Protein AF-A0A3E2H0E4-F1 (afdb_monomer_lite)

Foldseek 3Di:
DDDDDDDPDDDDDPDPPDPVVVVVVVVVVPPPPDPPPPPPDPPPPDFDPPDPPLDPVLVCLCPPPQVVVLLVVVVVVQVPDLDGPPDDDPPPQQQDLFLCPVLVVCCVPPNPVVSVVSLLVSLVVQLVQFDPQLLAGARDCWDAWPVDTRNHSLFKRKDFLLCLSVLLSLLVSCVVVVPVSSVSSSVSHLVSCLVPQADPQLAGFGMFIAGSVRSHTPDTWHQFEDTSPWHQLQSLLSLLQSLLSNCVSPVDCVSLVSNVSSLVSNLVQADPLLFAFRISPDDDDPPGFTALPSLQSSLLSLVSSLVVVCVVVVDDDDQPPPDPSNVSNVSSSSSSVSQSVPFFQGFPWDQDWDWDPDFDFDDDPPDDDPDDDDGDTDIDTDSPDTDGPDDDDDDPSRNARTWRNWGASPRIDPDGTDRPHHPGDDPPPSDPSVVVVVVVVVVVVVVVVVPDDPDPDPPDDPVCVVVCVVCVVVVVCVVVPPDDDDDDDDDDDDDDDDDDDDDDDPDPDDPPLLFFAAAAEAPLAANLHAALVLLLVVLVLCVVLCVVVLPHAEDEYEHNQWDQAADSNREIWGDCVRYVVTLLVSQVSSVVSVGAYHYEAELAQADPVGGGHCPVNLLRHLLVCVVSVHAEYEYEYPRPPPPVVDDLLVSLQVNQVSNVVNPDHHAYEAHHALAPNCLVRVLVRGSEYAQHAAEDPDAPDWDFGPDQESPDRGPGRHTDHLVSLLRNCLVRLQSFFRSYYHASHEQCQQVDDDDLQSSLLSLLQCLQSLHRHYHHHSSVRHDPSSSCSSSLSVSNCSSRFSRRHHWHWQPVQDDPLAWTWTKDAGPVFIKIKIWGNAQAKDWHKDFPCRRPPPDHFFWWKAWRPVRDTDGRDGMDTDIAGGGHMTMITTD

Sequence (891 aa):
MTTKKDRPSRLKRPVNPSPALINVLNDAAEDRVPYKKIKLGRQSLGLVETPKWVTTSLINSLYSESVTAKLWKVASQGIGKSEPPNLYPEYTEPGRFMIAPWAKKAWDLERDPRAYSSLLVAGNSLACRFNERVGSLRSWDVCITKRYSFTDPSKDFLVIIDNMMNLDMLFWVAKETANHRLYEIAVAHAKTTQRHHIRSDNSTFHVVNYDTVTGQPKDTFTNQGYNDSSCWSRGQAWGILGFVQTFHWTGDESFLETACSLADFFITHLPDDKVPSWDFSVPVTETTPRDTSAAMIAACGMLSIHNVMRLKSSQKINLDDGSEENYYLTTSLQMVQATLTKYLNRPALRLHISESETLLPTWHDHSSVSHPEAQQPGTVTSLADIQMNGTHSEHISGDTILSGATINNYEYAPRRWADHGFTRVLRLQAIPEFQGETERYFTGIVNGIKADSGTPNITTHTFSYVSKFAQLVDVANYCARMQNQWSIIWLYAFAALWTTTPSYGLGHGSSSGNTPQMGWDTWNAYKAVYNVSIIESTVKLFEDLGLKAAGYEYIILDDGWSAMTRTADGYLQANSTTFPDGMKALVDYVHSHGLKLGLYGDSGTMTCEFRPGSWGYEQRDTLTLASWEVDYWKYDNCGGFAAMVDSPEVRFGVMNDALLLSGREIVYAVCEWGYQFPWHWGGNIGHSYRMSGDITGTFNNETGCACKTAYCLNTGYTGCSVTTIIRKMREISQYQSPGHFADMDMLEIGNTNMTLYQQQTHFAFWSALKSPLIIGADINSLSKESISILTNREIIGINQDPLGTAVNYIGSASIEDSVQVWAGRLQDGNVVLLFNEKSYAQNAALSFNNLGLGIPTPRNVRELWSGKNWSKVSKVNIVLEPYQTLVFKLQ

Radius of gyration: 36.17 Å; chains: 1; bounding box: 123×62×92 Å

pLDDT: mean 72.3, std 26.89, range [21.14, 98.81]

Secondary structure (DSSP, 8-state):
----------PPPPPPPPHHHHHHHHHHHH-----------------PPPPTTS-HHHHHHHT-HHHHHHHHHHHHTTTT-SS--S--TTTTSTT-TTHHHHHHHHHHHH--HHHHHHHHHHHHHHHTTEETTTTEE--BS-EE-SS-EE--TTT-EEEEGGGHHHHHHHHHHHHHHT-HHHHHHHHHHHHHHHHHTB-TTSPBPSEEEEPTTT-SEEEEE-SSSS-TTS-BHHHHHHHHHHHHHHHHHH--HHHHHHHHHHHHHHHHT--TTS--BSBTTSPP-TTPPBBHHHHHHHHHHHHHHHHHHHHHH-PPP-TTS--HHHHHHHHHHHHHHHHHHHHB----B--EEEEEEEEEEE--TT--TT-----EEEEEEEEEE--B---SSS---SS-SBS-BEE--TTTSS---EE--B-SS--S-S-GGGHHHHHHHHHHHHHHTTSS---SS--STTHHHHHHHHHHHHHHTTTT--S----------------------S-----TTSS--EEEESHHHHTT---HHHHHHHHHHHHHTSHHHHT--EEEE-TTSB-SS--TTS---B-TTT-TTHHHHHHHHHHHTT-EEEEEEESSSB-TTSSB--TTTHHHHHHHHHHHT--EEEEE---TTTTTTS-HHHHHHHHHHHHHHTSS--EEEE-STTTT-GGGTGGGT-SEEE-SSPB-S-SS--S--S-SSSSS-----S-B-HHHHHHHHHHHGGG-BTTBEEE---B-TTTS---HHHHHHHHHHHHHTT--EEE-S-TTS--HHHHHHHT-HHHHHHHT-TT-PPPEE-GGG-BTTTEEEEEEEETTEEEEEEEE-SSS-EEEEEESTTSSS---S-EEEEETTT--EEEEESEEEEEEPTT-EEEEEE-

Organism: Scytalidium lignicola (NCBI:txid5539)

Structure (mmCIF, N/CA/C/O backbone):
data_AF-A0A3E2H0E4-F1
#
_entry.id   AF-A0A3E2H0E4-F1
#
loop_
_atom_site.group_PDB
_atom_site.id
_atom_site.type_symbol
_atom_site.label_atom_id
_atom_site.label_alt_id
_atom_site.label_comp_id
_atom_site.label_asym_id
_atom_site.label_entity_id
_atom_site.label_seq_id
_atom_site.pdbx_PDB_ins_code
_atom_site.Cartn_x
_atom_site.Cartn_y
_atom_site.Cartn_z
_atom_site.occupancy
_atom_site.B_iso_or_equiv
_atom_site.auth_seq_id
_atom_site.auth_comp_id
_atom_site.auth_asym_id
_atom_site.auth_atom_id
_atom_site.pdbx_PDB_model_num
ATOM 1 N N . MET A 1 1 ? -62.457 11.340 -14.863 1.00 35.31 1 MET A N 1
ATOM 2 C CA . MET A 1 1 ? -61.876 10.931 -16.158 1.00 35.31 1 MET A CA 1
ATOM 3 C C . MET A 1 1 ? -60.358 11.060 -16.013 1.00 35.31 1 MET A C 1
ATOM 5 O O . MET A 1 1 ? -59.904 12.175 -15.822 1.00 35.31 1 MET A O 1
ATOM 9 N N . THR A 1 2 ? -59.601 10.009 -15.670 1.00 25.59 2 THR A N 1
ATOM 10 C CA . THR A 1 2 ? -59.143 8.879 -16.526 1.00 25.59 2 THR A CA 1
ATOM 11 C C . THR A 1 2 ? -58.197 9.345 -17.648 1.00 25.59 2 THR A C 1
ATOM 13 O O . THR A 1 2 ? -58.609 10.184 -18.433 1.00 25.59 2 THR A O 1
ATOM 16 N N . THR A 1 3 ? -56.962 8.846 -17.812 1.00 25.44 3 THR A N 1
ATOM 17 C CA . THR A 1 3 ? -56.237 7.767 -17.096 1.00 25.44 3 THR A CA 1
ATOM 18 C C . THR A 1 3 ? -54.729 7.802 -17.412 1.00 25.44 3 THR A C 1
ATOM 20 O O . THR A 1 3 ? -54.358 8.221 -18.496 1.00 25.44 3 THR A O 1
ATOM 23 N N . LYS A 1 4 ? -53.915 7.250 -16.494 1.00 25.12 4 LYS A N 1
ATOM 24 C CA . LYS A 1 4 ? -52.625 6.541 -16.696 1.00 25.12 4 LYS A CA 1
ATOM 25 C C . LYS A 1 4 ? -51.520 7.148 -17.590 1.00 25.12 4 LYS A C 1
ATOM 27 O O . LYS A 1 4 ? -51.630 7.226 -18.805 1.00 25.12 4 LYS A O 1
ATOM 32 N N . LYS A 1 5 ? -50.342 7.323 -16.972 1.00 27.88 5 LYS A N 1
ATOM 33 C CA . LYS A 1 5 ? -49.046 7.095 -17.637 1.00 27.88 5 LYS A CA 1
ATOM 34 C C . LYS A 1 5 ? -48.960 5.617 -18.043 1.00 27.88 5 LYS A C 1
ATOM 36 O O . LYS A 1 5 ? -49.023 4.769 -17.153 1.00 27.88 5 LYS A O 1
ATOM 41 N N . ASP A 1 6 ? -48.758 5.321 -19.324 1.00 24.64 6 ASP A N 1
ATOM 42 C CA . ASP A 1 6 ? -48.444 3.967 -19.799 1.00 24.64 6 ASP A CA 1
ATOM 43 C C . ASP A 1 6 ? -46.999 3.852 -20.312 1.00 24.64 6 ASP A C 1
ATOM 45 O O . ASP A 1 6 ? -46.382 4.817 -20.761 1.00 24.64 6 ASP A O 1
ATOM 49 N N . ARG A 1 7 ? -46.440 2.647 -20.162 1.00 23.52 7 ARG A N 1
ATOM 50 C CA . ARG A 1 7 ? -45.034 2.310 -20.438 1.00 23.52 7 ARG A CA 1
ATOM 51 C C . ARG A 1 7 ? -44.801 2.021 -21.927 1.00 23.52 7 ARG A C 1
ATOM 53 O O . ARG A 1 7 ? -45.581 1.259 -22.500 1.00 23.52 7 ARG A O 1
ATOM 60 N N . PRO A 1 8 ? -43.647 2.398 -22.501 1.00 25.38 8 PRO A N 1
ATOM 61 C CA . PRO A 1 8 ? -43.114 1.720 -23.677 1.00 25.38 8 PRO A CA 1
ATOM 62 C C . PRO A 1 8 ? -42.548 0.339 -23.297 1.00 25.38 8 PRO A C 1
ATOM 64 O O . PRO A 1 8 ? -41.563 0.223 -22.575 1.00 25.38 8 PRO A O 1
ATOM 67 N N . SER A 1 9 ? -43.241 -0.701 -23.761 1.00 23.77 9 SER A N 1
ATOM 68 C CA . SER A 1 9 ? -42.764 -2.050 -24.122 1.00 23.77 9 SER A CA 1
ATOM 69 C C . SER A 1 9 ? -41.452 -2.609 -23.533 1.00 23.77 9 SER A C 1
ATOM 71 O O . SER A 1 9 ? -40.354 -2.141 -23.829 1.00 23.77 9 SER A O 1
ATOM 73 N N . ARG A 1 10 ? -41.577 -3.787 -22.899 1.00 24.11 10 ARG A N 1
ATOM 74 C CA . ARG A 1 10 ? -40.497 -4.779 -22.738 1.00 24.11 10 ARG A CA 1
ATOM 75 C C . ARG A 1 10 ? -39.719 -4.968 -24.052 1.00 24.11 10 ARG A C 1
ATOM 77 O O . ARG A 1 10 ? -40.312 -5.406 -25.040 1.00 24.11 10 ARG A O 1
ATOM 84 N N . LEU A 1 11 ? -38.401 -4.766 -24.032 1.00 23.50 11 LEU A N 1
ATOM 85 C CA . LEU A 1 11 ? -37.525 -5.395 -25.022 1.00 23.50 11 LEU A CA 1
ATOM 86 C C . LEU A 1 11 ? -37.637 -6.920 -24.883 1.00 23.50 11 LEU A C 1
ATOM 88 O O . LEU A 1 11 ? -37.776 -7.459 -23.780 1.00 23.50 11 LEU A O 1
ATOM 92 N N . LYS A 1 12 ? -37.679 -7.608 -26.026 1.00 23.38 12 LYS A N 1
ATOM 93 C CA . LYS A 1 12 ? -37.876 -9.061 -26.091 1.00 23.38 12 LYS A CA 1
ATOM 94 C C . LYS A 1 12 ? -36.687 -9.770 -25.436 1.00 23.38 12 LYS A C 1
ATOM 96 O O . LYS A 1 12 ? -35.563 -9.286 -25.523 1.00 23.38 12 LYS A O 1
ATOM 101 N N . ARG A 1 13 ? -36.937 -10.940 -24.831 1.00 23.64 13 ARG A N 1
ATOM 102 C CA . ARG A 1 13 ? -35.861 -11.869 -24.442 1.00 23.64 13 ARG A CA 1
ATOM 103 C C . ARG A 1 13 ? -34.935 -12.069 -25.653 1.00 23.64 13 ARG A C 1
ATOM 105 O O . ARG A 1 13 ? -35.483 -12.269 -26.744 1.00 23.64 13 ARG A O 1
ATOM 112 N N . PRO A 1 14 ? -33.598 -12.051 -25.497 1.00 25.20 14 PRO A N 1
ATOM 113 C CA . PRO A 1 14 ? -32.735 -12.560 -26.550 1.00 25.20 14 PRO A CA 1
ATOM 114 C C . PRO A 1 14 ? -33.164 -13.997 -26.856 1.00 25.20 14 PRO A C 1
ATOM 116 O O . PRO A 1 14 ? -33.472 -14.781 -25.954 1.00 25.20 14 PRO A O 1
ATOM 119 N N . VAL A 1 15 ? -33.285 -14.295 -28.146 1.00 26.27 15 VAL A N 1
ATOM 120 C CA . VAL A 1 15 ? -33.634 -15.629 -28.636 1.00 26.27 15 VAL A CA 1
ATOM 121 C C . VAL A 1 15 ? -32.538 -16.582 -28.168 1.00 26.27 15 VAL A C 1
ATOM 123 O O . VAL A 1 15 ? -31.363 -16.273 -28.360 1.00 26.27 15 VAL A O 1
ATOM 126 N N . ASN A 1 16 ? -32.908 -17.712 -27.553 1.00 26.03 16 ASN A N 1
ATOM 127 C CA . ASN A 1 16 ? -31.935 -18.751 -27.210 1.00 26.03 16 ASN A CA 1
ATOM 128 C C . ASN A 1 16 ? -31.118 -19.077 -28.473 1.00 26.03 16 ASN A C 1
ATOM 130 O O . ASN A 1 16 ? -31.739 -19.398 -29.494 1.00 26.03 16 ASN A O 1
ATOM 134 N N . PRO A 1 17 ? -29.774 -19.006 -28.440 1.00 26.64 17 PRO A N 1
ATOM 135 C CA . PRO A 1 17 ? -28.976 -19.463 -29.567 1.00 26.64 17 PRO A CA 1
ATOM 136 C C . PRO A 1 17 ? -29.322 -20.928 -29.855 1.00 26.64 17 PRO A C 1
ATOM 138 O O . PRO A 1 17 ? -29.663 -21.690 -28.946 1.00 26.64 17 PRO A O 1
ATOM 141 N N . SER A 1 18 ? -29.314 -21.300 -31.136 1.00 27.58 18 SER A N 1
ATOM 142 C CA . SER A 1 18 ? -29.767 -22.625 -31.560 1.00 27.58 18 SER A CA 1
ATOM 143 C C . SER A 1 18 ? -28.934 -23.738 -30.900 1.00 27.58 18 SER A C 1
ATOM 145 O O . SER A 1 18 ? -27.786 -23.492 -30.519 1.00 27.58 18 SER A O 1
ATOM 147 N N . PRO A 1 19 ? -29.451 -24.980 -30.803 1.00 29.38 19 PRO A N 1
ATOM 148 C CA . PRO A 1 19 ? -28.711 -26.100 -30.211 1.00 29.38 19 PRO A CA 1
ATOM 149 C C . PRO A 1 19 ? -27.315 -26.343 -30.814 1.00 29.38 19 PRO A C 1
ATOM 151 O O . PRO A 1 19 ? -26.451 -26.896 -30.143 1.00 29.38 19 PRO A O 1
ATOM 154 N N . ALA A 1 20 ? -27.058 -25.867 -32.039 1.00 29.81 20 ALA A N 1
ATOM 155 C CA . ALA A 1 20 ? -25.737 -25.910 -32.662 1.00 29.81 20 ALA A CA 1
ATOM 156 C C . ALA A 1 20 ? -24.672 -25.066 -31.927 1.00 29.81 20 ALA A C 1
ATOM 158 O O . ALA A 1 20 ? -23.505 -25.435 -31.949 1.00 29.81 20 ALA A O 1
ATOM 159 N N . LEU A 1 21 ? -25.043 -23.971 -31.247 1.00 28.61 21 LEU A N 1
ATOM 160 C CA . LEU A 1 21 ? -24.084 -23.143 -30.499 1.00 28.61 21 LEU A CA 1
ATOM 161 C C . LEU A 1 21 ? -23.763 -23.712 -29.106 1.00 28.61 21 LEU A C 1
ATOM 163 O O . LEU A 1 21 ? -22.693 -23.453 -28.567 1.00 28.61 21 LEU A O 1
ATOM 167 N N . ILE A 1 22 ? -24.683 -24.491 -28.527 1.00 29.22 22 ILE A N 1
ATOM 168 C CA . ILE A 1 22 ? -24.481 -25.152 -27.228 1.00 29.22 22 ILE A CA 1
ATOM 169 C C . ILE A 1 22 ? -23.559 -26.368 -27.382 1.00 29.22 22 ILE A C 1
ATOM 171 O O . ILE A 1 22 ? -22.735 -26.610 -26.506 1.00 29.22 22 ILE A O 1
ATOM 175 N N . ASN A 1 23 ? -23.615 -27.077 -28.514 1.00 28.53 23 ASN A N 1
ATOM 176 C CA . ASN A 1 23 ? -22.671 -28.165 -28.781 1.00 28.53 23 ASN A CA 1
ATOM 177 C C . ASN A 1 23 ? -21.245 -27.647 -29.034 1.00 28.53 23 ASN A C 1
ATOM 179 O O . ASN A 1 23 ? -20.319 -28.192 -28.455 1.00 28.53 23 ASN A O 1
ATOM 183 N N . VAL A 1 24 ? -21.058 -26.531 -29.755 1.00 29.75 24 VAL A N 1
ATOM 184 C CA . VAL A 1 24 ? -19.717 -25.923 -29.935 1.00 29.75 24 VAL A CA 1
ATOM 185 C C . VAL A 1 24 ? -19.079 -25.498 -28.601 1.00 29.75 24 VAL A C 1
ATOM 187 O O . VAL A 1 24 ? -17.863 -25.574 -28.455 1.00 29.75 24 VAL A O 1
ATOM 190 N N . LEU A 1 25 ? -19.878 -25.085 -27.610 1.00 27.27 25 LEU A N 1
ATOM 191 C CA . LEU A 1 25 ? -19.380 -24.717 -26.277 1.00 27.27 25 LEU A CA 1
ATOM 192 C C . LEU A 1 25 ? -19.149 -25.915 -25.341 1.00 27.27 25 LEU A C 1
ATOM 194 O O . LEU A 1 25 ? -18.383 -25.781 -24.391 1.00 27.27 25 LEU A O 1
ATOM 198 N N . ASN A 1 26 ? -19.767 -27.071 -25.605 1.00 27.33 26 ASN A N 1
ATOM 199 C CA . ASN A 1 26 ? -19.494 -28.310 -24.872 1.00 27.33 26 ASN A CA 1
ATOM 200 C C . ASN A 1 26 ? -18.317 -29.086 -25.487 1.00 27.33 26 ASN A C 1
ATOM 202 O O . ASN A 1 26 ? -17.465 -29.567 -24.745 1.00 27.33 26 ASN A O 1
ATOM 206 N N . ASP A 1 27 ? -18.192 -29.117 -26.817 1.00 27.80 27 ASP A N 1
ATOM 207 C CA . ASP A 1 27 ? -17.026 -29.695 -27.498 1.00 27.80 27 ASP A CA 1
ATOM 208 C C . ASP A 1 27 ? -15.748 -28.909 -27.132 1.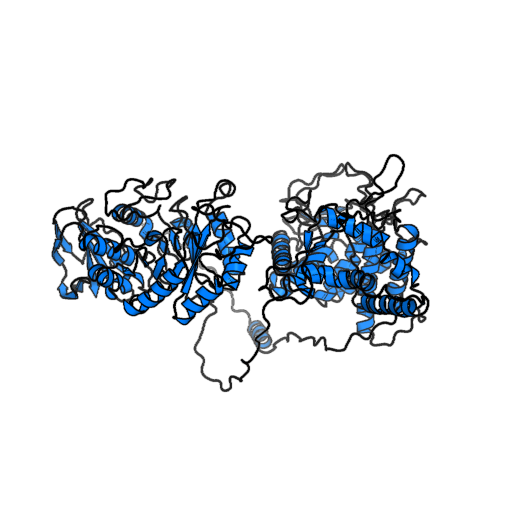00 27.80 27 ASP A C 1
ATOM 210 O O . ASP A 1 27 ? -14.718 -29.502 -26.820 1.00 27.80 27 ASP A O 1
ATOM 214 N N . ALA A 1 28 ? -15.833 -27.575 -27.014 1.00 27.09 28 ALA A N 1
ATOM 215 C CA . ALA A 1 28 ? -14.746 -26.727 -26.503 1.00 27.09 28 ALA A CA 1
ATOM 216 C C . ALA A 1 28 ? -14.472 -26.861 -24.984 1.00 27.09 28 ALA A C 1
ATOM 218 O O . ALA A 1 28 ? -13.508 -26.275 -24.488 1.00 27.09 28 ALA A O 1
ATOM 219 N N . ALA A 1 29 ? -15.302 -27.598 -24.236 1.00 26.58 29 ALA A N 1
ATOM 220 C CA . ALA A 1 29 ? -15.094 -27.882 -22.814 1.00 26.58 29 ALA A CA 1
ATOM 221 C C . ALA A 1 29 ? -14.440 -29.256 -22.567 1.00 26.58 29 ALA A C 1
ATOM 223 O O . ALA A 1 29 ? -13.791 -29.438 -21.533 1.00 26.58 29 ALA A O 1
ATOM 224 N N . GLU A 1 30 ? -14.566 -30.205 -23.504 1.00 24.70 30 GLU A N 1
ATOM 225 C CA . GLU A 1 30 ? -13.880 -31.505 -23.443 1.00 24.70 30 GLU A CA 1
ATOM 226 C C . GLU A 1 30 ? -12.575 -31.531 -24.252 1.00 24.70 30 GLU A C 1
ATOM 228 O O . GLU A 1 30 ? -11.589 -32.109 -23.777 1.00 24.70 30 GLU A O 1
ATOM 233 N N . ASP A 1 31 ? -12.489 -30.809 -25.378 1.00 24.53 31 ASP A N 1
ATOM 234 C CA . ASP A 1 31 ? -11.207 -30.527 -26.027 1.00 24.53 31 ASP A CA 1
ATOM 235 C C . ASP A 1 31 ? -10.433 -29.465 -25.240 1.00 24.53 31 ASP A C 1
ATOM 237 O O . ASP A 1 31 ? -10.369 -28.276 -25.564 1.00 24.53 31 ASP A O 1
ATOM 241 N N . ARG A 1 32 ? -9.733 -29.955 -24.211 1.00 27.19 32 ARG A N 1
ATOM 242 C CA . ARG A 1 32 ? -8.509 -29.332 -23.709 1.00 27.19 32 ARG A CA 1
ATOM 243 C C . ARG A 1 32 ? -7.537 -29.190 -24.878 1.00 27.19 32 ARG A C 1
ATOM 245 O O . ARG A 1 32 ? -6.672 -30.051 -25.044 1.00 27.19 32 ARG A O 1
ATOM 252 N N . VAL A 1 33 ? -7.625 -28.095 -25.640 1.00 23.31 33 VAL A N 1
ATOM 253 C CA . VAL A 1 33 ? -6.525 -27.642 -26.496 1.00 23.31 33 VAL A CA 1
ATOM 254 C C . VAL A 1 33 ? -5.323 -27.579 -25.571 1.00 23.31 33 VAL A C 1
ATOM 256 O O . VAL A 1 33 ? -5.309 -26.756 -24.647 1.00 23.31 33 VAL A O 1
ATOM 259 N N . PRO A 1 34 ? -4.338 -28.481 -25.714 1.00 23.03 34 PRO A N 1
ATOM 260 C CA . PRO A 1 34 ? -3.245 -28.464 -24.785 1.00 23.03 34 PRO A CA 1
ATOM 261 C C . PRO A 1 34 ? -2.543 -27.133 -25.012 1.00 23.03 34 PRO A C 1
ATOM 263 O O . PRO A 1 34 ? -2.184 -26.809 -26.148 1.00 23.03 34 PRO A O 1
ATOM 266 N N . TYR A 1 35 ? -2.168 -26.459 -23.924 1.00 23.66 35 TYR A N 1
ATOM 267 C CA . TYR A 1 35 ? -0.790 -26.002 -23.909 1.00 23.66 35 TYR A CA 1
ATOM 268 C C . TYR A 1 35 ? 0.028 -27.236 -24.276 1.00 23.66 35 TYR A C 1
ATOM 270 O O . TYR A 1 35 ? 0.275 -28.114 -23.440 1.00 23.66 35 TYR A O 1
ATOM 278 N N . LYS A 1 36 ? 0.438 -27.326 -25.549 1.00 22.83 36 LYS A N 1
ATOM 279 C CA . LYS A 1 36 ? 1.641 -28.059 -25.875 1.00 22.83 36 LYS A CA 1
ATOM 280 C C . LYS A 1 36 ? 2.658 -27.403 -24.961 1.00 22.83 36 LYS A C 1
ATOM 282 O O . LYS A 1 36 ? 3.162 -26.318 -25.238 1.00 22.83 36 LYS A O 1
ATOM 287 N N . LYS A 1 37 ? 2.988 -28.111 -23.877 1.00 25.34 37 LYS A N 1
ATOM 288 C CA . LYS A 1 37 ? 4.372 -28.224 -23.461 1.00 25.34 37 LYS A CA 1
ATOM 289 C C . LYS A 1 37 ? 5.104 -28.627 -24.729 1.00 25.34 37 LYS A C 1
ATOM 291 O O . LYS A 1 37 ? 5.285 -29.812 -25.010 1.00 25.34 37 LYS A O 1
ATOM 296 N N . ILE A 1 38 ? 5.506 -27.615 -25.494 1.00 24.06 38 ILE A N 1
ATOM 297 C CA . ILE A 1 38 ? 6.719 -27.668 -26.266 1.00 24.06 38 ILE A CA 1
ATOM 298 C C . ILE A 1 38 ? 7.739 -27.989 -25.187 1.00 24.06 38 ILE A C 1
ATOM 300 O O . ILE A 1 38 ? 8.227 -27.126 -24.460 1.00 24.06 38 ILE A O 1
ATOM 304 N N . LYS A 1 39 ? 7.996 -29.291 -25.027 1.00 22.08 39 LYS A N 1
ATOM 305 C CA . LYS A 1 39 ? 9.308 -29.740 -24.627 1.00 22.08 39 LYS A CA 1
ATOM 306 C C . LYS A 1 39 ? 10.217 -29.143 -25.696 1.00 22.08 39 LYS A C 1
ATOM 308 O O . LYS A 1 39 ? 10.506 -29.793 -26.695 1.00 22.08 39 LYS A O 1
ATOM 313 N N . LEU A 1 40 ? 10.688 -27.923 -25.439 1.00 26.05 40 LEU A N 1
ATOM 314 C CA . LEU A 1 40 ? 12.093 -27.625 -25.611 1.00 26.05 40 LEU A CA 1
ATOM 315 C C . LEU A 1 40 ? 12.776 -28.703 -24.782 1.00 26.05 40 LEU A C 1
ATOM 317 O O . LEU A 1 40 ? 12.926 -28.601 -23.563 1.00 26.05 40 LEU A O 1
ATOM 321 N N . GLY A 1 41 ? 13.009 -29.842 -25.432 1.00 21.14 41 GLY A N 1
ATOM 322 C CA . GLY A 1 41 ? 13.790 -30.891 -24.834 1.00 21.14 41 GLY A CA 1
ATOM 323 C C . GLY A 1 41 ? 15.123 -30.262 -24.477 1.00 21.14 41 GLY A C 1
ATOM 324 O O . GLY A 1 41 ? 15.622 -29.403 -25.202 1.00 21.14 41 GLY A O 1
ATOM 325 N N . ARG A 1 42 ? 15.750 -30.748 -23.409 1.00 24.83 42 ARG A N 1
ATOM 326 C CA . ARG A 1 42 ? 17.201 -30.628 -23.285 1.00 24.83 42 ARG A CA 1
ATOM 327 C C . ARG A 1 42 ? 17.873 -31.517 -24.345 1.00 24.83 42 ARG A C 1
ATOM 329 O O . ARG A 1 42 ? 18.622 -32.425 -24.009 1.00 24.83 42 ARG A O 1
ATOM 336 N N . GLN A 1 43 ? 17.578 -31.281 -25.622 1.00 23.47 43 GLN A N 1
ATOM 337 C CA . GLN A 1 43 ? 18.581 -31.438 -26.651 1.00 23.47 43 GLN A CA 1
ATOM 338 C C . GLN A 1 43 ? 19.455 -30.202 -26.513 1.00 23.47 43 GLN A C 1
ATOM 340 O O . GLN A 1 43 ? 19.017 -29.079 -26.749 1.00 23.47 43 GLN A O 1
ATOM 345 N N . SER A 1 44 ? 20.677 -30.427 -26.044 1.00 25.84 44 SER A N 1
ATOM 346 C CA . SER A 1 44 ? 21.769 -29.484 -26.228 1.00 25.84 44 SER A CA 1
ATOM 347 C C . SER A 1 44 ? 21.738 -28.982 -27.670 1.00 25.84 44 SER A C 1
ATOM 349 O O . SER A 1 44 ? 21.857 -29.801 -28.586 1.00 25.84 44 SER A O 1
ATOM 351 N N . LEU A 1 45 ? 21.591 -27.668 -27.863 1.00 25.78 45 LEU A N 1
ATOM 352 C CA . LEU A 1 45 ? 21.906 -27.033 -29.139 1.00 25.78 45 LEU A CA 1
ATOM 353 C C . LEU A 1 45 ? 23.336 -27.448 -29.483 1.00 25.78 45 LEU A C 1
ATOM 355 O O . LEU A 1 45 ? 24.285 -27.072 -28.795 1.00 25.78 45 LEU A O 1
ATOM 359 N N . GLY A 1 46 ? 23.469 -28.325 -30.479 1.00 23.03 46 GLY A N 1
ATOM 360 C CA . GLY A 1 46 ? 24.766 -28.786 -30.941 1.00 23.03 46 GLY A CA 1
ATOM 361 C C . GLY A 1 46 ? 25.524 -27.577 -31.462 1.00 23.03 46 GLY A C 1
ATOM 362 O O . GLY A 1 46 ? 25.058 -26.944 -32.410 1.00 23.03 46 GLY A O 1
ATOM 363 N N . LEU A 1 47 ? 26.643 -27.257 -30.803 1.00 27.34 47 LEU A N 1
ATOM 364 C CA . LEU A 1 47 ? 27.514 -26.136 -31.147 1.00 27.34 47 LEU A CA 1
ATOM 365 C C . LEU A 1 47 ? 27.737 -26.102 -32.661 1.00 27.34 47 LEU A C 1
ATOM 367 O O . LEU A 1 47 ? 28.204 -27.080 -33.247 1.00 27.34 47 LEU A O 1
ATOM 371 N N . VAL A 1 48 ? 27.388 -24.977 -33.279 1.00 32.78 48 VAL A N 1
ATOM 372 C CA . VAL A 1 48 ? 27.752 -24.699 -34.666 1.00 32.78 48 VAL A CA 1
ATOM 373 C C . VAL A 1 48 ? 29.252 -24.431 -34.674 1.00 32.78 48 VAL A C 1
ATOM 375 O O . VAL A 1 48 ? 29.712 -23.543 -33.962 1.00 32.78 48 VAL A O 1
ATOM 378 N N . GLU A 1 49 ? 30.023 -25.196 -35.448 1.00 31.70 49 GLU A N 1
ATOM 379 C CA . GLU A 1 49 ? 31.386 -24.780 -35.786 1.00 31.70 49 GLU A CA 1
ATOM 380 C C . GLU A 1 49 ? 31.274 -23.526 -36.655 1.00 31.70 49 GLU A C 1
ATOM 382 O O . GLU A 1 49 ? 30.680 -23.575 -37.736 1.00 31.70 49 GLU A O 1
ATOM 387 N N . THR A 1 50 ? 31.784 -22.389 -36.178 1.00 33.66 50 THR A N 1
ATOM 388 C CA . THR A 1 50 ? 31.691 -21.144 -36.942 1.00 33.66 50 THR A CA 1
ATOM 389 C C . THR A 1 50 ? 32.523 -21.267 -38.228 1.00 33.66 50 THR A C 1
ATOM 391 O O . THR A 1 50 ? 33.571 -21.924 -38.231 1.00 33.66 50 THR A O 1
ATOM 394 N N . PRO A 1 51 ? 32.076 -20.688 -39.361 1.00 36.75 51 PRO A N 1
ATOM 395 C CA . PRO A 1 51 ? 32.748 -20.906 -40.636 1.00 36.75 51 PRO A CA 1
ATOM 396 C C . PRO A 1 51 ? 34.210 -20.459 -40.576 1.00 36.75 51 PRO A C 1
ATOM 398 O O . PRO A 1 51 ? 34.493 -19.339 -40.159 1.00 36.75 51 PRO A O 1
ATOM 401 N N . LYS A 1 52 ? 35.143 -21.289 -41.066 1.00 36.88 52 LYS A N 1
ATOM 402 C CA . LYS A 1 52 ? 36.604 -21.030 -41.033 1.00 36.88 52 LYS A CA 1
ATOM 403 C C . LYS A 1 52 ? 37.046 -19.700 -41.671 1.00 36.88 52 LYS A C 1
ATOM 405 O O . LYS A 1 52 ? 38.193 -19.294 -41.499 1.00 36.88 52 LYS A O 1
ATOM 410 N N . TRP A 1 53 ? 36.166 -19.048 -42.431 1.00 39.25 53 TRP A N 1
ATOM 411 C CA . TRP A 1 53 ? 36.381 -17.749 -43.069 1.00 39.25 53 TRP A CA 1
ATOM 412 C C . TRP A 1 53 ? 35.845 -16.553 -42.266 1.00 39.25 53 TRP A C 1
ATOM 414 O O . TRP A 1 53 ? 36.195 -15.419 -42.595 1.00 39.25 53 TRP A O 1
ATOM 424 N N . VAL A 1 54 ? 35.072 -16.764 -41.190 1.00 37.09 54 VAL A N 1
ATOM 425 C CA . VAL A 1 54 ? 34.858 -15.745 -40.149 1.00 37.09 54 VAL A CA 1
ATOM 426 C C . VAL A 1 54 ? 36.192 -15.590 -39.436 1.00 37.09 54 VAL A C 1
ATOM 428 O O . VAL A 1 54 ? 36.498 -16.271 -38.461 1.00 37.09 54 VAL A O 1
ATOM 431 N N . THR A 1 55 ? 37.053 -14.760 -40.023 1.00 43.41 55 THR A N 1
ATOM 432 C CA . THR A 1 55 ? 38.443 -14.688 -39.593 1.00 43.41 55 THR A CA 1
ATOM 433 C C . THR A 1 55 ? 38.508 -14.322 -38.120 1.00 43.41 55 THR A C 1
ATOM 435 O O . THR A 1 55 ? 37.823 -13.417 -37.645 1.00 43.41 55 THR A O 1
ATOM 438 N N . THR A 1 56 ? 39.415 -14.980 -37.411 1.00 42.69 56 THR A N 1
ATOM 439 C CA . THR A 1 56 ? 39.791 -14.687 -36.026 1.00 42.69 56 THR A CA 1
ATOM 440 C C . THR A 1 56 ? 40.017 -13.184 -35.775 1.00 42.69 56 THR A C 1
ATOM 442 O O . THR A 1 56 ? 39.703 -12.661 -34.709 1.00 42.69 56 THR A O 1
ATOM 445 N N . SER A 1 57 ? 40.484 -12.465 -36.803 1.00 44.66 57 SER A N 1
ATOM 446 C CA . SER A 1 57 ? 40.623 -11.004 -36.852 1.00 44.66 57 SER A CA 1
ATOM 447 C C . SER A 1 57 ? 39.328 -10.227 -36.550 1.00 44.66 57 SER A C 1
ATOM 449 O O . SER A 1 57 ? 39.376 -9.188 -35.890 1.00 44.66 57 SER A O 1
ATOM 451 N N . LEU A 1 58 ? 38.164 -10.710 -36.998 1.00 41.56 58 LEU A N 1
ATOM 452 C CA . LEU A 1 58 ? 36.880 -10.018 -36.848 1.00 41.56 58 LEU A CA 1
ATOM 453 C C . LEU A 1 58 ? 36.376 -10.057 -35.399 1.00 41.56 58 LEU A C 1
ATOM 455 O O . LEU A 1 58 ? 36.019 -9.021 -34.838 1.00 41.56 58 LEU A O 1
ATOM 459 N N . ILE A 1 59 ? 36.433 -11.238 -34.776 1.00 39.94 59 ILE A N 1
ATOM 460 C CA . ILE A 1 59 ? 36.129 -11.438 -33.351 1.00 39.94 59 ILE A CA 1
ATOM 461 C C . ILE A 1 59 ? 37.108 -10.612 -32.502 1.00 39.94 59 ILE A C 1
ATOM 463 O O . ILE A 1 59 ? 36.681 -9.825 -31.657 1.00 39.94 59 ILE A O 1
ATOM 467 N N . ASN A 1 60 ? 38.409 -10.675 -32.804 1.00 43.03 60 ASN A N 1
ATOM 468 C CA . ASN A 1 60 ? 39.429 -9.877 -32.113 1.00 43.03 60 ASN A CA 1
ATOM 469 C C . ASN A 1 60 ? 39.235 -8.358 -32.280 1.00 43.03 60 ASN A C 1
ATOM 471 O O . ASN A 1 60 ? 39.632 -7.592 -31.405 1.00 43.03 60 ASN A O 1
ATOM 475 N N . SER A 1 61 ? 38.609 -7.905 -33.371 1.00 42.91 61 SER A N 1
ATOM 476 C CA . SER A 1 61 ? 38.279 -6.489 -33.584 1.00 42.91 61 SER A CA 1
ATOM 477 C C . SER A 1 61 ? 37.075 -6.048 -32.743 1.00 42.91 61 SER A C 1
ATOM 479 O O . SER A 1 61 ? 37.137 -5.001 -32.091 1.00 42.91 61 SER A O 1
ATOM 481 N N . LEU A 1 62 ? 36.015 -6.867 -32.704 1.00 40.94 62 LEU A N 1
ATOM 482 C CA . LEU A 1 62 ? 34.805 -6.646 -31.896 1.00 40.94 62 LEU A CA 1
ATOM 483 C C . LEU A 1 62 ? 35.092 -6.613 -30.389 1.00 40.94 62 LEU A C 1
ATOM 485 O O . LEU A 1 62 ? 34.527 -5.783 -29.682 1.00 40.94 62 LEU A O 1
ATOM 489 N N . TYR A 1 63 ? 35.992 -7.474 -29.912 1.00 42.59 63 TYR A N 1
ATOM 490 C CA . TYR A 1 63 ? 36.400 -7.551 -28.504 1.00 42.59 63 TYR A CA 1
ATOM 491 C C . TYR A 1 63 ? 37.732 -6.841 -28.212 1.00 42.59 63 TYR A C 1
ATOM 493 O O . TYR A 1 63 ? 38.338 -7.063 -27.164 1.00 42.59 63 TYR A O 1
ATOM 501 N N . SER A 1 64 ? 38.202 -5.977 -29.119 1.00 45.41 64 SER A N 1
ATOM 502 C CA . SER A 1 64 ? 39.458 -5.245 -28.925 1.00 45.41 64 SER A CA 1
ATOM 503 C C . SER A 1 64 ? 39.426 -4.368 -27.665 1.00 45.41 64 SER A C 1
ATOM 505 O O . SER A 1 64 ? 38.379 -3.842 -27.271 1.00 45.41 64 SER A O 1
ATOM 507 N N . GLU A 1 65 ? 40.597 -4.136 -27.062 1.00 41.84 65 GLU A N 1
ATOM 508 C CA . GLU A 1 65 ? 40.759 -3.220 -25.918 1.00 41.84 65 GLU A CA 1
ATOM 509 C C . GLU A 1 65 ? 40.161 -1.835 -26.205 1.00 41.84 65 GLU A C 1
ATOM 511 O O . GLU A 1 65 ? 39.616 -1.187 -25.319 1.00 41.84 65 GLU A O 1
ATOM 516 N N . SER A 1 66 ? 40.185 -1.416 -27.473 1.00 43.06 66 SER A N 1
ATOM 517 C CA . SER A 1 66 ? 39.633 -0.149 -27.950 1.00 43.06 66 SER A CA 1
ATOM 518 C C . SER A 1 66 ? 38.098 -0.072 -27.862 1.00 43.06 66 SER A C 1
ATOM 520 O O . SER A 1 66 ? 37.553 0.963 -27.470 1.00 43.06 66 SER A O 1
ATOM 522 N N . VAL A 1 67 ? 37.392 -1.168 -28.175 1.00 43.62 67 VAL A N 1
ATOM 523 C CA . VAL A 1 67 ? 35.925 -1.259 -28.053 1.00 43.62 67 VAL A CA 1
ATOM 524 C C . VAL A 1 67 ? 35.546 -1.376 -26.579 1.00 43.62 67 VAL A C 1
ATOM 526 O O . VAL A 1 67 ? 34.656 -0.669 -26.105 1.00 43.62 67 VAL A O 1
ATOM 529 N N . THR A 1 68 ? 36.293 -2.190 -25.832 1.00 43.34 68 THR A N 1
ATOM 530 C CA . THR A 1 68 ? 36.154 -2.347 -24.380 1.00 43.34 68 THR A CA 1
ATOM 531 C C . THR A 1 68 ? 36.330 -1.010 -23.649 1.00 43.34 68 THR A C 1
ATOM 533 O O . THR A 1 68 ? 35.481 -0.638 -22.842 1.00 43.34 68 THR A O 1
ATOM 536 N N . ALA A 1 69 ? 37.357 -0.223 -23.979 1.00 41.28 69 ALA A N 1
ATOM 537 C CA . ALA A 1 69 ? 37.599 1.091 -23.383 1.00 41.28 69 ALA A CA 1
ATOM 538 C C . ALA A 1 69 ? 36.503 2.121 -23.720 1.00 41.28 69 ALA A C 1
ATOM 540 O O . ALA A 1 69 ? 36.143 2.928 -22.864 1.00 41.28 69 ALA A O 1
ATOM 541 N N . LYS A 1 70 ? 35.916 2.076 -24.927 1.00 44.62 70 LYS A N 1
ATOM 542 C CA . LYS A 1 70 ? 34.753 2.913 -25.282 1.00 44.62 70 LYS A CA 1
ATOM 543 C C . LYS A 1 70 ? 33.509 2.547 -24.468 1.00 44.62 70 LYS A C 1
ATOM 545 O O . LYS A 1 70 ? 32.842 3.441 -23.951 1.00 44.62 70 LYS A O 1
ATOM 550 N N . LEU A 1 71 ? 33.234 1.252 -24.285 1.00 44.62 71 LEU A N 1
ATOM 551 C CA . LEU A 1 71 ? 32.158 0.780 -23.402 1.00 44.62 71 LEU A CA 1
ATOM 552 C C . LEU A 1 71 ? 32.384 1.235 -21.951 1.00 44.62 71 LEU A C 1
ATOM 554 O O . LEU A 1 71 ? 31.456 1.745 -21.323 1.00 44.62 71 LEU A O 1
ATOM 558 N N . TRP A 1 72 ? 33.617 1.131 -21.445 1.00 40.25 72 TRP A N 1
ATOM 559 C CA . TRP A 1 72 ? 33.984 1.623 -20.114 1.00 40.25 72 TRP A CA 1
ATOM 560 C C . TRP A 1 72 ? 33.865 3.143 -19.974 1.00 40.25 72 TRP A C 1
ATOM 562 O O . TRP A 1 72 ? 33.394 3.588 -18.936 1.00 40.25 72 TRP A O 1
ATOM 572 N N . LYS A 1 73 ? 34.203 3.942 -20.997 1.00 41.72 73 LYS A N 1
ATOM 573 C CA . LYS A 1 73 ? 34.033 5.410 -20.977 1.00 41.72 73 LYS A CA 1
ATOM 574 C C . LYS A 1 73 ? 32.559 5.829 -20.886 1.00 41.72 73 LYS A C 1
ATOM 576 O O . LYS A 1 73 ? 32.237 6.795 -20.201 1.00 41.72 73 LYS A O 1
ATOM 581 N N . VAL A 1 74 ? 31.658 5.116 -21.565 1.00 41.34 74 VAL A N 1
ATOM 582 C CA . VAL A 1 74 ? 30.208 5.375 -21.474 1.00 41.34 74 VAL A CA 1
ATOM 583 C C . VAL A 1 74 ? 29.655 4.909 -20.124 1.00 41.34 74 VAL A C 1
ATOM 585 O O . VAL A 1 74 ? 28.846 5.609 -19.520 1.00 41.34 74 VAL A O 1
ATOM 588 N N . ALA A 1 75 ? 30.112 3.760 -19.616 1.00 39.06 75 ALA A N 1
ATOM 589 C CA . ALA A 1 75 ? 29.708 3.258 -18.304 1.00 39.06 75 ALA A CA 1
ATOM 590 C C . ALA A 1 75 ? 30.223 4.137 -17.148 1.00 39.06 75 ALA A C 1
ATOM 592 O O . ALA A 1 75 ? 29.475 4.417 -16.211 1.00 39.06 75 ALA A O 1
ATOM 593 N N . SER A 1 76 ? 31.467 4.625 -17.216 1.00 40.19 76 SER A N 1
ATOM 594 C CA . SER A 1 76 ? 32.105 5.386 -16.135 1.00 40.19 76 SER A CA 1
ATOM 595 C C . SER A 1 76 ? 31.447 6.737 -15.860 1.00 40.19 76 SER A C 1
ATOM 597 O O . SER A 1 76 ? 31.498 7.210 -14.733 1.00 40.19 76 SER A O 1
ATOM 599 N N . GLN A 1 77 ? 30.711 7.306 -16.821 1.00 40.00 77 GLN A N 1
ATOM 600 C CA . GLN A 1 77 ? 29.866 8.492 -16.607 1.00 40.00 77 GLN A CA 1
ATOM 601 C C . GLN A 1 77 ? 28.707 8.259 -15.610 1.00 40.00 77 GLN A C 1
ATOM 603 O O . GLN A 1 77 ? 28.067 9.225 -15.173 1.00 40.00 77 GLN A O 1
ATOM 608 N N . GLY A 1 78 ? 28.412 6.999 -15.267 1.00 35.31 78 GLY A N 1
ATOM 609 C CA . GLY A 1 78 ? 27.516 6.600 -14.178 1.00 35.31 78 GLY A CA 1
ATOM 610 C C . GLY A 1 78 ? 28.226 6.035 -12.939 1.00 35.31 78 GLY A C 1
ATOM 611 O O . GLY A 1 78 ? 27.634 6.029 -11.864 1.00 35.31 78 GLY A O 1
ATOM 612 N N . ILE A 1 79 ? 29.481 5.588 -13.054 1.00 32.59 79 ILE A N 1
ATOM 613 C CA . ILE A 1 79 ? 30.233 4.996 -11.937 1.00 32.59 79 ILE A CA 1
ATOM 614 C C . ILE A 1 79 ? 30.701 6.118 -11.004 1.00 32.59 79 ILE A C 1
ATOM 616 O O . ILE A 1 79 ? 31.435 7.011 -11.416 1.00 32.59 79 ILE A O 1
ATOM 620 N N . GLY A 1 80 ? 30.266 6.069 -9.742 1.00 36.00 80 GLY A N 1
ATOM 621 C CA . GLY A 1 80 ? 30.545 7.102 -8.736 1.00 36.00 80 GLY A CA 1
ATOM 622 C C . GLY A 1 80 ? 29.398 8.089 -8.487 1.00 36.00 80 GLY A C 1
ATOM 623 O O . GLY A 1 80 ? 29.551 8.992 -7.669 1.00 36.00 80 GLY A O 1
ATOM 624 N N . LYS A 1 81 ? 28.239 7.925 -9.142 1.00 35.72 81 LYS A N 1
ATOM 625 C CA . LYS A 1 81 ? 27.000 8.617 -8.748 1.00 35.72 81 LYS A CA 1
ATOM 626 C C . LYS A 1 81 ? 26.287 7.812 -7.661 1.00 35.72 81 LYS A C 1
ATOM 628 O O . LYS A 1 81 ? 26.179 6.596 -7.772 1.00 35.72 81 LYS A O 1
ATOM 633 N N . SER A 1 82 ? 25.813 8.498 -6.621 1.00 32.38 82 SER A N 1
ATOM 634 C CA . SER A 1 82 ? 25.130 7.900 -5.460 1.00 32.38 82 SER A CA 1
ATOM 635 C C . SER A 1 82 ? 23.718 7.392 -5.758 1.00 32.38 82 SER A C 1
ATOM 637 O O . SER A 1 82 ? 23.144 6.680 -4.947 1.00 32.38 82 SER A O 1
ATOM 639 N N . GLU A 1 83 ? 23.169 7.748 -6.917 1.00 31.14 83 GLU A N 1
ATOM 640 C CA . GLU A 1 83 ? 21.914 7.228 -7.451 1.00 31.14 83 GLU A CA 1
ATOM 641 C C . GLU A 1 83 ? 22.114 6.868 -8.934 1.00 31.14 83 GLU A C 1
ATOM 643 O O . GLU A 1 83 ? 22.944 7.495 -9.613 1.00 31.14 83 GLU A O 1
ATOM 648 N N . PRO A 1 84 ? 21.362 5.889 -9.479 1.00 32.75 84 PRO A N 1
ATOM 649 C CA . PRO A 1 84 ? 21.280 5.702 -10.924 1.00 32.75 84 PRO A CA 1
ATOM 650 C C . PRO A 1 84 ? 20.769 6.990 -11.611 1.00 32.75 84 PRO A C 1
ATOM 652 O O . PRO A 1 84 ? 20.172 7.845 -10.959 1.00 32.75 84 PRO A O 1
ATOM 655 N N . PRO A 1 85 ? 21.000 7.197 -12.922 1.00 31.52 85 PRO A N 1
ATOM 656 C CA . PRO A 1 85 ? 20.698 8.484 -13.552 1.00 31.52 85 PRO A CA 1
ATOM 657 C C . PRO A 1 85 ? 19.188 8.792 -13.635 1.00 31.52 85 PRO A C 1
ATOM 659 O O . PRO A 1 85 ? 18.529 8.443 -14.610 1.00 31.52 85 PRO A O 1
ATOM 662 N N . ASN A 1 86 ? 18.650 9.532 -12.662 1.00 31.78 86 ASN A N 1
ATOM 663 C CA . ASN A 1 86 ? 17.240 9.963 -12.656 1.00 31.78 86 ASN A CA 1
ATOM 664 C C . ASN A 1 86 ? 16.912 10.994 -13.758 1.00 31.78 86 ASN A C 1
ATOM 666 O O . ASN A 1 86 ? 15.754 11.191 -14.112 1.00 31.78 86 ASN A O 1
ATOM 670 N N . LEU A 1 87 ? 17.935 11.641 -14.331 1.00 27.03 87 LEU A N 1
ATOM 671 C CA . LEU A 1 87 ? 17.826 12.529 -15.490 1.00 27.03 87 LEU A CA 1
ATOM 672 C C . LEU A 1 87 ? 18.639 11.978 -16.665 1.00 27.03 87 LEU A C 1
ATOM 674 O O . LEU A 1 87 ? 19.744 12.433 -16.965 1.00 27.03 87 LEU A O 1
ATOM 678 N N . TYR A 1 88 ? 18.059 11.015 -17.376 1.00 32.72 88 TYR A N 1
ATOM 679 C CA . TYR A 1 88 ? 18.437 10.765 -18.762 1.00 32.72 88 TYR A CA 1
ATOM 680 C C . TYR A 1 88 ? 17.769 11.844 -19.648 1.00 32.72 88 TYR A C 1
ATOM 682 O O . TYR A 1 88 ? 16.538 11.928 -19.662 1.00 32.72 88 TYR A O 1
ATOM 690 N N . PRO A 1 89 ? 18.513 12.652 -20.432 1.00 29.80 89 PRO A N 1
ATOM 691 C CA . PRO A 1 89 ? 17.926 13.756 -21.199 1.00 29.80 89 PRO A CA 1
ATOM 692 C C . PRO A 1 89 ? 17.066 13.254 -22.374 1.00 29.80 89 PRO A C 1
ATOM 694 O O . PRO A 1 89 ? 17.617 12.765 -23.355 1.00 29.80 89 PRO A O 1
ATOM 697 N N . GLU A 1 90 ? 15.738 13.422 -22.283 1.00 26.34 90 GLU A N 1
ATOM 698 C CA . GLU A 1 90 ? 14.689 13.003 -23.249 1.00 26.34 90 GLU A CA 1
ATOM 699 C C . GLU A 1 90 ? 14.172 11.536 -23.170 1.00 26.34 90 GLU A C 1
ATOM 701 O O . GLU A 1 90 ? 13.536 11.075 -24.116 1.00 26.34 90 GLU A O 1
ATOM 706 N N . TYR A 1 91 ? 14.419 10.752 -22.109 1.00 38.19 91 TYR A N 1
ATOM 707 C CA . TYR A 1 91 ? 14.155 9.288 -22.150 1.00 38.19 91 TYR A CA 1
ATOM 708 C C . TYR A 1 91 ? 12.883 8.777 -21.452 1.00 38.19 91 TYR A C 1
ATOM 710 O O . TYR A 1 91 ? 12.730 7.568 -21.293 1.00 38.19 91 TYR A O 1
ATOM 718 N N . THR A 1 92 ? 11.952 9.662 -21.101 1.00 30.00 92 THR A N 1
ATOM 719 C CA . THR A 1 92 ? 10.602 9.302 -20.621 1.00 30.00 92 THR A CA 1
ATOM 720 C C . THR A 1 92 ? 9.513 9.437 -21.690 1.00 30.00 92 THR A C 1
ATOM 722 O O . THR A 1 92 ? 8.352 9.144 -21.415 1.00 30.00 92 THR A O 1
ATOM 725 N N . GLU A 1 93 ? 9.860 9.814 -22.927 1.00 28.09 93 GLU A N 1
ATOM 726 C CA . GLU A 1 93 ? 8.920 9.691 -24.043 1.00 28.09 93 GLU A CA 1
ATOM 727 C C . GLU A 1 93 ? 8.722 8.209 -24.417 1.00 28.09 93 GLU A C 1
ATOM 729 O O . GLU A 1 93 ? 9.701 7.496 -24.683 1.00 28.09 93 GLU A O 1
ATOM 734 N N . PRO A 1 94 ? 7.471 7.719 -24.461 1.00 27.70 94 PRO A N 1
ATOM 735 C CA . PRO A 1 94 ? 7.180 6.334 -24.802 1.00 27.70 94 PRO A CA 1
ATOM 736 C C . PRO A 1 94 ? 7.594 6.021 -26.245 1.00 27.70 94 PRO A C 1
ATOM 738 O O . PRO A 1 94 ? 7.163 6.680 -27.188 1.00 27.70 94 PRO A O 1
ATOM 741 N N . GLY A 1 95 ? 8.413 4.978 -26.410 1.00 31.92 95 GLY A N 1
ATOM 742 C CA . GLY A 1 95 ? 8.933 4.539 -27.711 1.00 31.92 95 GLY A CA 1
ATOM 743 C C . GLY A 1 95 ? 10.457 4.393 -27.802 1.00 31.92 95 GLY A C 1
ATOM 744 O O . GLY A 1 95 ? 10.951 4.048 -28.871 1.00 31.92 95 GLY A O 1
ATOM 745 N N . ARG A 1 96 ? 11.228 4.625 -26.725 1.00 39.53 96 ARG A N 1
ATOM 746 C CA . ARG A 1 96 ? 12.697 4.450 -26.736 1.00 39.53 96 ARG A CA 1
ATOM 747 C C . ARG A 1 96 ? 13.132 3.037 -26.295 1.00 39.53 96 ARG A C 1
ATOM 749 O O . ARG A 1 96 ? 12.999 2.659 -25.135 1.00 39.53 96 ARG A O 1
ATOM 756 N N . PHE A 1 97 ? 13.754 2.299 -27.217 1.00 48.53 97 PHE A N 1
ATOM 757 C CA . PHE A 1 97 ? 14.074 0.852 -27.184 1.00 48.53 97 PHE A CA 1
ATOM 758 C C . PHE A 1 97 ? 15.056 0.339 -26.107 1.00 48.53 97 PHE A C 1
ATOM 760 O O . PHE A 1 97 ? 15.542 -0.787 -26.202 1.00 48.53 97 PHE A O 1
ATOM 767 N N . MET A 1 98 ? 15.433 1.146 -25.111 1.00 49.66 98 MET A N 1
ATOM 768 C CA . MET A 1 98 ? 16.637 0.877 -24.307 1.00 49.66 98 MET A CA 1
ATOM 769 C C . MET A 1 98 ? 16.413 0.103 -23.001 1.00 49.66 98 MET A C 1
ATOM 771 O O . MET A 1 98 ? 17.396 -0.339 -22.416 1.00 49.66 98 MET A O 1
ATOM 775 N N . ILE A 1 99 ? 15.173 -0.083 -22.533 1.00 54.59 99 ILE A N 1
ATOM 776 C CA . ILE A 1 99 ? 14.906 -0.753 -21.242 1.00 54.59 99 ILE A CA 1
ATOM 777 C C . ILE A 1 99 ? 15.108 -2.271 -21.356 1.00 54.59 99 ILE A C 1
ATOM 779 O O . ILE A 1 99 ? 15.885 -2.861 -20.606 1.00 54.59 99 ILE A O 1
ATOM 783 N N . ALA A 1 100 ? 14.449 -2.906 -22.329 1.00 58.03 100 ALA A N 1
ATOM 784 C CA . ALA A 1 100 ? 14.426 -4.362 -22.439 1.00 58.03 100 ALA A CA 1
ATOM 785 C C . ALA A 1 100 ? 15.809 -5.040 -22.584 1.00 58.03 100 ALA A C 1
ATOM 787 O O . ALA A 1 100 ? 16.021 -6.044 -21.902 1.00 58.03 100 ALA A O 1
ATOM 788 N N . PRO A 1 101 ? 16.770 -4.537 -23.392 1.00 54.06 101 PRO A N 1
ATOM 789 C CA . PRO A 1 101 ? 18.016 -5.265 -23.654 1.00 54.06 101 PRO A CA 1
ATOM 790 C C . PRO A 1 101 ? 18.907 -5.491 -22.425 1.00 54.06 101 PRO A C 1
ATOM 792 O O . PRO A 1 101 ? 19.508 -6.556 -22.306 1.00 54.06 101 PRO A O 1
ATOM 795 N N . TRP A 1 102 ? 19.002 -4.525 -21.502 1.00 58.09 102 TRP A N 1
ATOM 796 C CA . TRP A 1 102 ? 19.775 -4.721 -20.268 1.00 58.09 102 TRP A CA 1
ATOM 797 C C . TRP A 1 102 ? 18.949 -5.452 -19.209 1.00 58.09 102 TRP A C 1
ATOM 799 O O . TRP A 1 102 ? 19.448 -6.393 -18.591 1.00 58.09 102 TRP A O 1
ATOM 809 N N . ALA A 1 103 ? 17.681 -5.063 -19.037 1.00 52.12 103 ALA A N 1
ATOM 810 C CA . ALA A 1 103 ? 16.859 -5.556 -17.942 1.00 52.12 103 ALA A CA 1
ATOM 811 C C . ALA A 1 103 ? 16.512 -7.041 -18.114 1.00 52.12 103 ALA A C 1
ATOM 813 O O . ALA A 1 103 ? 16.647 -7.817 -17.168 1.00 52.12 103 ALA A O 1
ATOM 814 N N . LYS A 1 104 ? 16.166 -7.484 -19.335 1.00 58.03 104 LYS A N 1
ATOM 815 C CA . LYS A 1 104 ? 15.924 -8.913 -19.596 1.00 58.03 104 LYS A CA 1
ATOM 816 C C . LYS A 1 104 ? 17.152 -9.744 -19.262 1.00 58.03 104 LYS A C 1
ATOM 818 O O . LYS A 1 104 ? 17.028 -10.787 -18.636 1.00 58.03 104 LYS A O 1
ATOM 823 N N . LYS A 1 105 ? 18.350 -9.266 -19.619 1.00 54.22 105 LYS A N 1
ATOM 824 C CA . LYS A 1 105 ? 19.576 -10.023 -19.368 1.00 54.22 105 LYS A CA 1
ATOM 825 C C . LYS A 1 105 ? 19.944 -10.079 -17.885 1.00 54.22 105 LYS A C 1
ATOM 827 O O . LYS A 1 105 ? 20.387 -11.131 -17.438 1.00 54.22 105 LYS A O 1
ATOM 832 N N . ALA A 1 106 ? 19.730 -8.998 -17.135 1.00 49.09 106 ALA A N 1
ATOM 833 C CA . ALA A 1 106 ? 19.907 -8.990 -15.682 1.00 49.09 106 ALA A CA 1
ATOM 834 C C . ALA A 1 106 ? 18.921 -9.948 -14.979 1.00 49.09 106 ALA A C 1
ATOM 836 O O . ALA A 1 106 ? 19.312 -10.671 -14.065 1.00 49.09 106 ALA A O 1
ATOM 837 N N . TRP A 1 107 ? 17.675 -10.056 -15.458 1.00 60.41 107 TRP A N 1
ATOM 838 C CA . TRP A 1 107 ? 16.742 -11.085 -14.983 1.00 60.41 107 TRP A CA 1
ATOM 839 C C . TRP A 1 107 ? 17.159 -12.508 -15.385 1.00 60.41 107 TRP A C 1
ATOM 841 O O . TRP A 1 107 ? 17.187 -13.406 -14.548 1.00 60.41 107 TRP A O 1
ATOM 851 N N . ASP A 1 108 ? 17.509 -12.730 -16.652 1.00 55.84 108 ASP A N 1
ATOM 852 C CA . ASP A 1 108 ? 17.812 -14.066 -17.173 1.00 55.84 108 ASP A CA 1
ATOM 853 C C . ASP A 1 108 ? 19.097 -14.664 -16.573 1.00 55.84 108 ASP A C 1
ATOM 855 O O . ASP A 1 108 ? 19.163 -15.880 -16.382 1.00 55.84 108 ASP A O 1
ATOM 859 N N . LEU A 1 109 ? 20.112 -13.832 -16.295 1.00 49.25 109 LEU A N 1
ATOM 860 C CA . LEU A 1 109 ? 21.381 -14.253 -15.688 1.00 49.25 109 LEU A CA 1
ATOM 861 C C . LEU A 1 109 ? 21.325 -14.306 -14.157 1.00 49.25 109 LEU A C 1
ATOM 863 O O . LEU A 1 109 ? 21.766 -15.288 -13.568 1.00 49.25 109 LEU A O 1
ATOM 867 N N . GLU A 1 110 ? 20.826 -13.241 -13.527 1.00 49.62 110 GLU A N 1
ATOM 868 C CA . GLU A 1 110 ? 21.029 -12.965 -12.095 1.00 49.62 110 GLU A CA 1
ATOM 869 C C . GLU A 1 110 ? 19.709 -12.874 -11.314 1.00 49.62 110 GLU A C 1
ATOM 871 O O . GLU A 1 110 ? 19.729 -12.794 -10.090 1.00 49.62 110 GLU A O 1
ATOM 876 N N . ARG A 1 111 ? 18.557 -12.924 -12.002 1.00 63.62 111 ARG A N 1
ATOM 877 C CA . ARG A 1 111 ? 17.213 -12.721 -11.431 1.00 63.62 111 ARG A CA 1
ATOM 878 C C . ARG A 1 111 ? 17.080 -11.395 -10.669 1.00 63.62 111 ARG A C 1
ATOM 880 O O . ARG A 1 111 ? 16.353 -11.326 -9.684 1.00 63.62 111 ARG A O 1
ATOM 887 N N . ASP A 1 112 ? 17.739 -10.333 -11.152 1.00 49.66 112 ASP A N 1
ATOM 888 C CA . ASP A 1 112 ? 17.687 -9.006 -10.515 1.00 49.66 112 ASP A CA 1
ATOM 889 C C . ASP A 1 112 ? 16.228 -8.484 -10.444 1.00 49.66 112 ASP A C 1
ATOM 891 O O . ASP A 1 112 ? 15.611 -8.233 -11.490 1.00 49.66 112 ASP A O 1
ATOM 895 N N . PRO A 1 113 ? 15.658 -8.283 -9.238 1.00 43.41 113 PRO A N 1
ATOM 896 C CA . PRO A 1 113 ? 14.270 -7.852 -9.074 1.00 43.41 113 PRO A CA 1
ATOM 897 C C . PRO A 1 113 ? 14.027 -6.412 -9.554 1.00 43.41 113 PRO A C 1
ATOM 899 O O . PRO A 1 113 ? 12.915 -6.078 -9.966 1.00 43.41 113 PRO A O 1
ATOM 902 N N . ARG A 1 114 ? 15.056 -5.554 -9.580 1.00 45.72 114 ARG A N 1
ATOM 903 C CA . ARG A 1 114 ? 14.969 -4.182 -10.116 1.00 45.72 114 ARG A CA 1
ATOM 904 C C . ARG A 1 114 ? 14.805 -4.212 -11.630 1.00 45.72 114 ARG A C 1
ATOM 906 O O . ARG A 1 114 ? 14.039 -3.431 -12.195 1.00 45.72 114 ARG A O 1
ATOM 913 N N . ALA A 1 115 ? 15.507 -5.134 -12.285 1.00 51.41 115 ALA A N 1
ATOM 914 C CA . ALA A 1 115 ? 15.382 -5.372 -13.715 1.00 51.41 115 ALA A CA 1
ATOM 915 C C . ALA A 1 115 ? 14.010 -5.974 -14.064 1.00 51.41 115 ALA A C 1
ATOM 917 O O . ALA A 1 115 ? 13.374 -5.531 -15.020 1.00 51.41 115 ALA A O 1
ATOM 918 N N . TYR A 1 116 ? 13.515 -6.907 -13.242 1.00 56.50 116 TYR A N 1
ATOM 919 C CA . TYR A 1 116 ? 12.158 -7.450 -13.350 1.00 56.50 116 TYR A CA 1
ATOM 920 C C . TYR A 1 116 ? 11.086 -6.353 -13.251 1.00 56.50 116 TYR A C 1
ATOM 922 O O . TYR A 1 116 ? 10.279 -6.203 -14.169 1.00 56.50 116 TYR A O 1
ATOM 930 N N . SER A 1 117 ? 11.132 -5.516 -12.205 1.00 51.03 117 SER A N 1
ATOM 931 C CA . SER A 1 117 ? 10.202 -4.386 -12.052 1.00 51.03 117 SER A CA 1
ATOM 932 C C . SER A 1 117 ? 10.300 -3.387 -13.214 1.00 51.03 117 SER A C 1
ATOM 934 O O . SER A 1 117 ? 9.283 -2.996 -13.786 1.00 51.03 117 SER A O 1
ATOM 936 N N . SER A 1 118 ? 11.516 -3.052 -13.661 1.00 60.22 118 SER A N 1
ATOM 937 C CA . SER A 1 118 ? 11.724 -2.151 -14.807 1.00 60.22 118 SER A CA 1
ATOM 938 C C . SER A 1 118 ? 11.020 -2.643 -16.079 1.00 60.22 118 SER A C 1
ATOM 940 O O . SER A 1 118 ? 10.478 -1.838 -16.837 1.00 60.22 118 SER A O 1
ATOM 942 N N . LEU A 1 119 ? 10.991 -3.961 -16.311 1.00 65.12 119 LEU A N 1
ATOM 943 C CA . LEU A 1 119 ? 10.277 -4.574 -17.435 1.00 65.12 119 LEU A CA 1
ATOM 944 C C . LEU A 1 119 ? 8.760 -4.542 -17.232 1.00 65.12 119 LEU A C 1
ATOM 946 O O . LEU A 1 119 ? 8.042 -4.184 -18.164 1.00 65.12 119 LEU A O 1
ATOM 950 N N . LEU A 1 120 ? 8.273 -4.860 -16.027 1.00 65.69 120 LEU A N 1
ATOM 951 C CA . LEU A 1 120 ? 6.849 -4.798 -15.676 1.00 65.69 120 LEU A CA 1
ATOM 952 C C . LEU A 1 120 ? 6.272 -3.391 -15.882 1.00 65.69 120 LEU A C 1
ATOM 954 O O . LEU A 1 120 ? 5.256 -3.231 -16.563 1.00 65.69 120 LEU A O 1
ATOM 958 N N . VAL A 1 121 ? 6.927 -2.369 -15.327 1.00 60.62 121 VAL A N 1
ATOM 959 C CA . VAL A 1 121 ? 6.482 -0.970 -15.409 1.00 60.62 121 VAL A CA 1
ATOM 960 C C . VAL A 1 121 ? 6.522 -0.477 -16.856 1.00 60.62 121 VAL A C 1
ATOM 962 O O . VAL A 1 121 ? 5.535 0.077 -17.343 1.00 60.62 121 VAL A O 1
ATOM 965 N N . ALA A 1 122 ? 7.614 -0.734 -17.583 1.00 64.75 122 ALA A N 1
ATOM 966 C CA . ALA A 1 122 ? 7.734 -0.337 -18.985 1.00 64.75 122 ALA A CA 1
ATOM 967 C C . ALA A 1 122 ? 6.716 -1.051 -19.894 1.00 64.75 122 ALA A C 1
ATOM 969 O O . ALA A 1 122 ? 6.158 -0.427 -20.797 1.00 64.75 122 ALA A O 1
ATOM 970 N N . GLY A 1 123 ? 6.437 -2.335 -19.642 1.00 74.06 123 GLY A N 1
ATOM 971 C CA . GLY A 1 123 ? 5.436 -3.116 -20.368 1.00 74.06 123 GLY A CA 1
ATOM 972 C C . GLY A 1 123 ? 4.019 -2.570 -20.189 1.00 74.06 123 GLY A C 1
ATOM 973 O O . GLY A 1 123 ? 3.340 -2.290 -21.176 1.00 74.06 123 GLY A O 1
ATOM 974 N N . ASN A 1 124 ? 3.589 -2.357 -18.944 1.00 69.19 124 ASN A N 1
ATOM 975 C CA . ASN A 1 124 ? 2.250 -1.836 -18.661 1.00 69.19 124 ASN A CA 1
ATOM 976 C C . ASN A 1 124 ? 2.086 -0.375 -19.123 1.00 69.19 124 ASN A C 1
ATOM 978 O O . ASN A 1 124 ? 1.089 -0.048 -19.764 1.00 69.19 124 ASN A O 1
ATOM 982 N N . SER A 1 125 ? 3.090 0.483 -18.906 1.00 71.06 125 SER A N 1
ATOM 983 C CA . SER A 1 125 ? 3.078 1.880 -19.376 1.00 71.06 125 SER A CA 1
ATOM 984 C C . SER A 1 125 ? 2.970 1.985 -20.904 1.00 71.06 125 SER A C 1
ATOM 986 O O . SER A 1 125 ? 2.174 2.767 -21.430 1.00 71.06 125 SER A O 1
ATOM 988 N N . LEU A 1 126 ? 3.697 1.138 -21.643 1.00 78.25 126 LEU A N 1
ATOM 989 C CA . LEU A 1 126 ? 3.568 1.060 -23.098 1.00 78.25 126 LEU A CA 1
ATOM 990 C C . LEU A 1 126 ? 2.169 0.583 -23.523 1.00 78.25 126 LEU A C 1
ATOM 992 O O . LEU A 1 126 ? 1.590 1.147 -24.452 1.00 78.25 126 LEU A O 1
ATOM 996 N N . ALA A 1 127 ? 1.608 -0.420 -22.842 1.00 78.19 127 ALA A N 1
ATOM 997 C CA . ALA A 1 127 ? 0.286 -0.962 -23.151 1.00 78.19 127 ALA A CA 1
ATOM 998 C C . ALA A 1 127 ? -0.849 0.069 -22.998 1.00 78.19 127 ALA A C 1
ATOM 1000 O O . ALA A 1 127 ? -1.800 0.034 -23.778 1.00 78.19 127 ALA A O 1
ATOM 1001 N N . CYS A 1 128 ? -0.717 1.049 -22.096 1.00 76.31 128 CYS A N 1
ATOM 1002 C CA . CYS A 1 128 ? -1.655 2.174 -21.971 1.00 76.31 128 CYS A CA 1
ATOM 1003 C C . CYS A 1 128 ? -1.760 3.049 -23.239 1.00 76.31 128 CYS A C 1
ATOM 1005 O O . CYS A 1 128 ? -2.705 3.824 -23.372 1.00 76.31 128 CYS A O 1
ATOM 1007 N N . ARG A 1 129 ? -0.826 2.929 -24.195 1.00 86.31 129 ARG A N 1
ATOM 1008 C CA . ARG A 1 129 ? -0.867 3.625 -25.499 1.00 86.31 129 ARG A CA 1
ATOM 1009 C C . ARG A 1 129 ? -1.532 2.813 -26.609 1.00 86.31 129 ARG A C 1
ATOM 1011 O O . ARG A 1 129 ? -1.511 3.236 -27.769 1.00 86.31 129 ARG A O 1
ATOM 1018 N N . PHE A 1 130 ? -2.086 1.646 -26.287 1.00 92.81 130 PHE A N 1
ATOM 1019 C CA . PHE A 1 130 ? -2.845 0.834 -27.228 1.00 92.81 130 PHE A CA 1
ATOM 1020 C C . PHE A 1 130 ? -4.238 1.419 -27.463 1.00 92.81 130 PHE A C 1
ATOM 1022 O O . PHE A 1 130 ? -4.948 1.765 -26.522 1.00 92.81 130 PHE A O 1
ATOM 1029 N N . ASN A 1 131 ? -4.662 1.477 -28.724 1.00 93.19 131 ASN A N 1
ATOM 1030 C CA . ASN A 1 131 ? -6.039 1.794 -29.083 1.00 93.19 131 ASN A CA 1
ATOM 1031 C C . ASN A 1 131 ? -6.686 0.576 -29.747 1.00 93.19 131 ASN A C 1
ATOM 1033 O O . ASN A 1 131 ? -6.252 0.163 -30.819 1.00 93.19 131 ASN A O 1
ATOM 1037 N N . GLU A 1 132 ? -7.744 0.031 -29.140 1.00 93.81 132 GLU A N 1
ATOM 1038 C CA . GLU A 1 132 ? -8.410 -1.187 -29.632 1.00 93.81 132 GLU A CA 1
ATOM 1039 C C . GLU A 1 132 ? -9.009 -1.043 -31.035 1.00 93.81 132 GLU A C 1
ATOM 1041 O O . GLU A 1 132 ? -9.063 -2.017 -31.779 1.00 93.81 132 GLU A O 1
ATOM 1046 N N . ARG A 1 133 ? -9.459 0.163 -31.408 1.00 93.56 133 ARG A N 1
ATOM 1047 C CA . ARG A 1 133 ? -10.106 0.415 -32.702 1.00 93.56 133 ARG A CA 1
ATOM 1048 C C . ARG A 1 133 ? -9.097 0.490 -33.841 1.00 93.56 133 ARG A C 1
ATOM 1050 O O . ARG A 1 133 ? -9.379 -0.003 -34.927 1.00 93.56 133 ARG A O 1
ATOM 1057 N N . VAL A 1 134 ? -7.944 1.108 -33.591 1.00 96.00 134 VAL A N 1
ATOM 1058 C CA . VAL A 1 134 ? -6.816 1.115 -34.533 1.00 96.00 134 VAL A CA 1
ATOM 1059 C C . VAL A 1 134 ? -6.116 -0.249 -34.540 1.00 96.00 134 VAL A C 1
ATOM 1061 O O . VAL A 1 134 ? -5.643 -0.697 -35.578 1.00 96.00 134 VAL A O 1
ATOM 1064 N N . GLY A 1 135 ? -6.050 -0.925 -33.390 1.00 95.81 135 GLY A N 1
ATOM 1065 C CA . GLY A 1 135 ? -5.299 -2.167 -33.216 1.00 95.81 135 GLY A CA 1
ATOM 1066 C C . GLY A 1 135 ? -3.785 -1.954 -33.130 1.00 95.81 135 GLY A C 1
ATOM 1067 O O . GLY A 1 135 ? -3.038 -2.864 -33.475 1.00 95.81 135 GLY A O 1
ATOM 1068 N N . SER A 1 136 ? -3.327 -0.775 -32.691 1.00 96.19 136 SER A N 1
ATOM 1069 C CA . SER A 1 136 ? -1.904 -0.405 -32.604 1.00 96.19 136 SER A CA 1
ATOM 1070 C C . SER A 1 136 ? -1.569 0.395 -31.343 1.00 96.19 136 SER A C 1
ATOM 1072 O O . SER A 1 136 ? -2.441 0.918 -30.651 1.00 96.19 136 SER A O 1
ATOM 1074 N N . LEU A 1 137 ? -0.265 0.509 -31.077 1.00 91.94 137 LEU A N 1
ATOM 1075 C CA . LEU A 1 137 ? 0.337 1.331 -30.021 1.00 91.94 137 LEU A CA 1
ATOM 1076 C C . LEU A 1 137 ? 0.734 2.675 -30.632 1.00 91.94 137 LEU A C 1
ATOM 1078 O O . LEU A 1 137 ? 1.413 2.682 -31.661 1.00 91.94 137 LEU A O 1
ATOM 1082 N N . ARG A 1 138 ? 0.353 3.792 -30.007 1.00 89.69 138 ARG A N 1
ATOM 1083 C CA . ARG A 1 138 ? 0.726 5.130 -30.485 1.00 89.69 138 ARG A CA 1
ATOM 1084 C C . ARG A 1 138 ? 2.214 5.398 -30.276 1.00 89.69 138 ARG A C 1
ATOM 1086 O O . ARG A 1 138 ? 2.707 5.299 -29.152 1.00 89.69 138 ARG A O 1
ATOM 1093 N N . SER A 1 139 ? 2.899 5.832 -31.331 1.00 84.94 139 SER A N 1
ATOM 1094 C CA . SER A 1 139 ? 4.275 6.328 -31.246 1.00 84.94 139 SER A CA 1
ATOM 1095 C C . SER A 1 139 ? 4.297 7.752 -30.695 1.00 84.94 139 SER A C 1
ATOM 1097 O O . SER A 1 139 ? 4.778 7.973 -29.588 1.00 84.94 139 SER A O 1
ATOM 1099 N N . TRP A 1 140 ? 3.691 8.710 -31.399 1.00 81.69 140 TRP A N 1
ATOM 1100 C CA . TRP A 1 140 ? 3.785 10.137 -31.064 1.00 81.69 140 TRP A CA 1
ATOM 1101 C C . TRP A 1 140 ? 2.414 10.743 -30.761 1.00 81.69 140 TRP A C 1
ATOM 1103 O O . TRP A 1 140 ? 1.453 10.477 -31.480 1.00 81.69 140 TRP A O 1
ATOM 1113 N N . ASP A 1 141 ? 2.332 11.577 -29.721 1.00 76.75 141 ASP A N 1
ATOM 1114 C CA . ASP A 1 141 ? 1.140 12.396 -29.435 1.00 76.75 141 ASP A CA 1
ATOM 1115 C C . ASP A 1 141 ? 1.163 13.738 -30.179 1.00 76.75 141 ASP A C 1
ATOM 1117 O O . ASP A 1 141 ? 0.112 14.289 -30.498 1.00 76.75 141 ASP A O 1
ATOM 1121 N N . VAL A 1 142 ? 2.362 14.246 -30.484 1.00 78.56 142 VAL A N 1
ATOM 1122 C CA . VAL A 1 142 ? 2.601 15.468 -31.259 1.00 78.56 142 VAL A CA 1
ATOM 1123 C C . VAL A 1 142 ? 3.774 15.221 -32.209 1.00 78.56 142 VAL A C 1
ATOM 1125 O O . VAL A 1 142 ? 4.793 14.662 -31.811 1.00 78.56 142 VAL A O 1
ATOM 1128 N N . CYS A 1 143 ? 3.650 15.651 -33.463 1.00 79.62 143 CYS A N 1
ATOM 1129 C CA . CYS A 1 143 ? 4.725 15.626 -34.450 1.00 79.62 143 CYS A CA 1
ATOM 1130 C C . CYS A 1 143 ? 4.645 16.882 -35.328 1.00 79.62 143 CYS A C 1
ATOM 1132 O O . CYS A 1 143 ? 3.751 17.017 -36.167 1.00 79.62 143 CYS A O 1
ATOM 1134 N N . ILE A 1 144 ? 5.581 17.812 -35.124 1.00 79.12 144 ILE A N 1
ATOM 1135 C CA . ILE A 1 144 ? 5.670 19.067 -35.878 1.00 79.12 144 ILE A CA 1
ATOM 1136 C C . ILE A 1 144 ? 6.946 19.042 -36.713 1.00 79.12 144 ILE A C 1
ATOM 1138 O O . ILE A 1 144 ? 8.053 18.929 -36.185 1.00 79.12 144 ILE A O 1
ATOM 1142 N N . THR A 1 145 ? 6.788 19.176 -38.024 1.00 74.62 145 THR A N 1
ATOM 1143 C CA . THR A 1 145 ? 7.880 19.243 -38.994 1.00 74.62 145 THR A CA 1
ATOM 1144 C C . THR A 1 145 ? 7.721 20.472 -39.886 1.00 74.62 145 THR A C 1
ATOM 1146 O O . THR A 1 145 ? 6.731 21.197 -39.811 1.00 74.62 145 THR A O 1
ATOM 1149 N N . LYS A 1 146 ? 8.673 20.705 -40.796 1.00 72.38 146 LYS A N 1
ATOM 1150 C CA . LYS A 1 146 ? 8.513 21.741 -41.834 1.00 72.38 146 LYS A CA 1
ATOM 1151 C C . LYS A 1 146 ? 7.417 21.437 -42.868 1.00 72.38 146 LYS A C 1
ATOM 1153 O O . LYS A 1 146 ? 7.112 22.310 -43.674 1.00 72.38 146 LYS A O 1
ATOM 1158 N N . ARG A 1 147 ? 6.875 20.212 -42.893 1.00 75.88 147 ARG A N 1
ATOM 1159 C CA . ARG A 1 147 ? 5.933 19.735 -43.918 1.00 75.88 147 ARG A CA 1
ATOM 1160 C C . ARG A 1 147 ? 4.512 19.524 -43.390 1.00 75.88 147 ARG A C 1
ATOM 1162 O O . ARG A 1 147 ? 3.559 19.725 -44.134 1.00 75.88 147 ARG A O 1
ATOM 1169 N N . TYR A 1 148 ? 4.373 19.125 -42.130 1.00 82.69 148 TYR A N 1
ATOM 1170 C CA . TYR A 1 148 ? 3.094 18.854 -41.472 1.00 82.69 148 TYR A CA 1
ATOM 1171 C C . TYR A 1 148 ? 3.186 19.131 -39.970 1.00 82.69 148 TYR A C 1
ATOM 1173 O O . TYR A 1 148 ? 4.271 19.137 -39.389 1.00 82.69 148 TYR A O 1
ATOM 1181 N N . SER A 1 149 ? 2.034 19.343 -39.338 1.00 87.56 149 SER A N 1
ATOM 1182 C CA . SER A 1 149 ? 1.922 19.634 -37.910 1.00 87.56 149 SER A CA 1
ATOM 1183 C C . SER A 1 149 ? 0.745 18.869 -37.318 1.00 87.56 149 SER A C 1
ATOM 1185 O O . SER A 1 149 ? -0.392 19.334 -37.372 1.00 87.56 149 SER A O 1
ATOM 1187 N N . PHE A 1 150 ? 1.029 17.704 -36.744 1.00 87.12 150 PHE A N 1
ATOM 1188 C CA . PHE A 1 150 ? 0.071 16.908 -35.985 1.00 87.12 150 PHE A CA 1
ATOM 1189 C C . PHE A 1 150 ? 0.188 17.289 -34.509 1.00 87.12 150 PHE A C 1
ATOM 1191 O O . PHE A 1 150 ? 1.214 17.035 -33.882 1.00 87.12 150 PHE A O 1
ATOM 1198 N N . THR A 1 151 ? -0.838 17.938 -33.963 1.00 88.12 151 THR A N 1
ATOM 1199 C CA . THR A 1 151 ? -0.855 18.434 -32.571 1.00 88.12 151 THR A CA 1
ATOM 1200 C C . THR A 1 151 ? -2.076 17.976 -31.777 1.00 88.12 151 THR A C 1
ATOM 1202 O O . THR A 1 151 ? -2.190 18.303 -30.599 1.00 88.12 151 THR A O 1
ATOM 1205 N N . ASP A 1 152 ? -2.991 17.236 -32.409 1.00 86.31 152 ASP A N 1
ATOM 1206 C CA . ASP A 1 152 ? -4.240 16.786 -31.803 1.00 86.31 152 ASP A CA 1
ATOM 1207 C C . ASP A 1 152 ? -4.316 15.247 -31.768 1.00 86.31 152 ASP A C 1
ATOM 1209 O O . ASP A 1 152 ? -4.835 14.621 -32.702 1.00 86.31 152 ASP A O 1
ATOM 1213 N N . PRO A 1 153 ? -3.851 14.614 -30.675 1.00 84.31 153 PRO A N 1
ATOM 1214 C CA . PRO A 1 153 ? -3.914 13.165 -30.507 1.00 84.31 153 PRO A CA 1
ATOM 1215 C C . PRO A 1 153 ? -5.344 12.596 -30.422 1.00 84.31 153 PRO A C 1
ATOM 1217 O O . PRO A 1 153 ? -5.504 11.379 -30.315 1.00 84.31 153 PRO A O 1
ATOM 1220 N N . SER A 1 154 ? -6.400 13.421 -30.451 1.00 84.12 154 SER A N 1
ATOM 1221 C CA . SER A 1 154 ? -7.777 12.935 -30.609 1.00 84.12 154 SER A CA 1
ATOM 1222 C C . SER A 1 154 ? -8.168 12.695 -32.073 1.00 84.12 154 SER A C 1
ATOM 1224 O O . SER A 1 154 ? -9.128 11.964 -32.311 1.00 84.12 154 SER A O 1
ATOM 1226 N N . LYS A 1 155 ? -7.428 13.254 -33.045 1.00 85.06 155 LYS A N 1
ATOM 1227 C CA . LYS A 1 155 ? -7.710 13.173 -34.496 1.00 85.06 155 LYS A CA 1
ATOM 1228 C C . LYS A 1 155 ? -6.680 12.382 -35.302 1.00 85.06 155 LYS A C 1
ATOM 1230 O O . LYS A 1 155 ? -7.011 11.868 -36.373 1.00 85.06 155 LYS A O 1
ATOM 1235 N N . ASP A 1 156 ? -5.445 12.331 -34.815 1.00 89.25 156 ASP A N 1
ATOM 1236 C CA . ASP A 1 156 ? -4.305 11.718 -35.492 1.00 89.25 156 ASP A CA 1
ATOM 1237 C C . ASP A 1 156 ? -3.665 10.667 -34.581 1.00 89.25 156 ASP A C 1
ATOM 1239 O O . ASP A 1 156 ? -3.334 10.931 -33.422 1.00 89.25 156 ASP A O 1
ATOM 1243 N N . PHE A 1 157 ? -3.513 9.448 -35.094 1.00 93.19 157 PHE A N 1
ATOM 1244 C CA . PHE A 1 157 ? -2.912 8.334 -34.369 1.00 93.19 157 PHE A CA 1
ATOM 1245 C C . PHE A 1 157 ? -1.673 7.863 -35.129 1.00 93.19 157 PHE A C 1
ATOM 1247 O O . PHE A 1 157 ? -1.747 7.017 -36.019 1.00 93.19 157 PHE A O 1
ATOM 1254 N N . LEU A 1 158 ? -0.528 8.459 -34.793 1.00 92.56 158 LEU A N 1
ATOM 1255 C CA . LEU A 1 158 ? 0.739 8.230 -35.483 1.00 92.56 158 LEU A CA 1
ATOM 1256 C C . LEU A 1 158 ? 1.424 6.959 -34.965 1.00 92.56 158 LEU A C 1
ATOM 1258 O O . LEU A 1 158 ? 1.703 6.836 -33.767 1.00 92.56 158 LEU A O 1
ATOM 1262 N N . VAL A 1 159 ? 1.722 6.032 -35.877 1.00 94.38 159 VAL A N 1
ATOM 1263 C CA . VAL A 1 159 ? 2.428 4.774 -35.596 1.00 94.38 159 VAL A CA 1
ATOM 1264 C C . VAL A 1 159 ? 3.620 4.643 -36.535 1.00 94.38 159 VAL A C 1
ATOM 1266 O O . VAL A 1 159 ? 3.455 4.733 -37.754 1.00 94.38 159 VAL A O 1
ATOM 1269 N N . ILE A 1 160 ? 4.804 4.377 -35.982 1.00 91.88 160 ILE A N 1
ATOM 1270 C CA . ILE A 1 160 ? 6.023 4.107 -36.756 1.00 91.88 160 ILE A CA 1
ATOM 1271 C C . ILE A 1 160 ? 6.408 2.631 -36.747 1.00 91.88 160 ILE A C 1
ATOM 1273 O O . ILE A 1 160 ? 6.156 1.931 -35.765 1.00 91.88 160 ILE A O 1
ATOM 1277 N N . ILE A 1 161 ? 7.055 2.178 -37.824 1.00 91.69 161 ILE A N 1
ATOM 1278 C CA . ILE A 1 161 ? 7.541 0.794 -37.974 1.00 91.69 161 ILE A CA 1
ATOM 1279 C C . ILE A 1 161 ? 8.494 0.378 -36.838 1.00 91.69 161 ILE A C 1
ATOM 1281 O O . ILE A 1 161 ? 8.474 -0.773 -36.406 1.00 91.69 161 ILE A O 1
ATOM 1285 N N . ASP A 1 162 ? 9.258 1.320 -36.276 1.00 86.69 162 ASP A N 1
ATOM 1286 C CA . ASP A 1 162 ? 10.178 1.094 -35.160 1.00 86.69 162 ASP A CA 1
ATOM 1287 C C . ASP A 1 162 ? 9.471 0.508 -33.920 1.00 86.69 162 ASP A C 1
ATOM 1289 O O . ASP A 1 162 ? 10.093 -0.230 -33.156 1.00 86.69 162 ASP A O 1
ATOM 1293 N N . ASN A 1 163 ? 8.161 0.754 -33.732 1.00 86.69 163 ASN A N 1
ATOM 1294 C CA . ASN A 1 163 ? 7.390 0.187 -32.616 1.00 86.69 163 ASN A CA 1
ATOM 1295 C C . ASN A 1 163 ? 7.436 -1.351 -32.571 1.00 86.69 163 ASN A C 1
ATOM 1297 O O . ASN A 1 163 ? 7.275 -1.914 -31.486 1.00 86.69 163 ASN A O 1
ATOM 1301 N N . MET A 1 164 ? 7.712 -2.023 -33.696 1.00 88.81 164 MET A N 1
ATOM 1302 C CA . MET A 1 164 ? 7.922 -3.473 -33.753 1.00 88.81 164 MET A CA 1
ATOM 1303 C C . MET A 1 164 ? 9.000 -3.954 -32.767 1.00 88.81 164 MET A C 1
ATOM 1305 O O . MET A 1 164 ? 8.849 -5.014 -32.162 1.00 88.81 164 MET A O 1
ATOM 1309 N N . MET A 1 165 ? 10.035 -3.145 -32.513 1.00 82.62 165 MET A N 1
ATOM 1310 C CA . MET A 1 165 ? 11.104 -3.476 -31.561 1.00 82.62 165 MET A CA 1
ATOM 1311 C C . MET A 1 165 ? 10.677 -3.399 -30.088 1.00 82.62 165 MET A C 1
ATOM 1313 O O . MET A 1 165 ? 11.369 -3.928 -29.220 1.00 82.62 165 MET A O 1
ATOM 1317 N N . ASN A 1 166 ? 9.539 -2.768 -29.781 1.00 79.94 166 ASN A N 1
ATOM 1318 C CA . ASN A 1 166 ? 8.997 -2.724 -28.422 1.00 79.94 166 ASN A CA 1
ATOM 1319 C C . ASN A 1 166 ? 8.142 -3.963 -28.085 1.00 79.94 166 ASN A C 1
ATOM 1321 O O . ASN A 1 166 ? 7.911 -4.246 -26.908 1.00 79.94 166 ASN A O 1
ATOM 1325 N N . LEU A 1 167 ? 7.676 -4.717 -29.090 1.00 88.56 167 LEU A N 1
ATOM 1326 C CA . LEU A 1 167 ? 6.760 -5.847 -28.886 1.00 88.56 167 LEU A CA 1
ATOM 1327 C C . LEU A 1 167 ? 7.420 -7.010 -28.145 1.00 88.56 167 LEU A C 1
ATOM 1329 O O . LEU A 1 167 ? 6.786 -7.637 -27.302 1.00 88.56 167 LEU A O 1
ATOM 1333 N N . ASP A 1 168 ? 8.710 -7.247 -28.388 1.00 82.88 168 ASP A N 1
ATOM 1334 C CA . ASP A 1 168 ? 9.504 -8.250 -27.674 1.00 82.88 168 ASP A CA 1
ATOM 1335 C C . ASP A 1 168 ? 9.475 -8.031 -26.145 1.00 82.88 168 ASP A C 1
ATOM 1337 O O . ASP A 1 168 ? 9.454 -8.990 -25.370 1.00 82.88 168 ASP A O 1
ATOM 1341 N N . MET A 1 169 ? 9.411 -6.778 -25.675 1.00 83.19 169 MET A N 1
ATOM 1342 C CA . MET A 1 169 ? 9.219 -6.473 -24.252 1.00 83.19 169 MET A CA 1
ATOM 1343 C C . MET A 1 169 ? 7.821 -6.877 -23.771 1.00 83.19 169 MET A C 1
ATOM 1345 O O . MET A 1 169 ? 7.711 -7.553 -22.752 1.00 83.19 169 MET A O 1
ATOM 1349 N N . LEU A 1 170 ? 6.766 -6.515 -24.509 1.00 84.56 170 LEU A N 1
ATOM 1350 C CA . LEU A 1 170 ? 5.380 -6.842 -24.150 1.00 84.56 170 LEU A CA 1
ATOM 1351 C C . LEU A 1 170 ? 5.134 -8.353 -24.102 1.00 84.56 170 LEU A C 1
ATOM 1353 O O . LEU A 1 170 ? 4.551 -8.834 -23.134 1.00 84.56 170 LEU A O 1
ATOM 1357 N N . PHE A 1 171 ? 5.627 -9.109 -25.088 1.00 89.38 171 PHE A N 1
ATOM 1358 C CA . PHE A 1 171 ? 5.518 -10.569 -25.101 1.00 89.38 171 PHE A CA 1
ATOM 1359 C C . PHE A 1 171 ? 6.237 -11.224 -23.918 1.00 89.38 171 PHE A C 1
ATOM 1361 O O . PHE A 1 171 ? 5.706 -12.143 -23.294 1.00 89.38 171 PHE A O 1
ATOM 1368 N N . TRP A 1 172 ? 7.427 -10.729 -23.573 1.00 87.62 172 TRP A N 1
ATOM 1369 C CA . TRP A 1 172 ? 8.174 -11.219 -22.418 1.00 87.62 172 TRP A CA 1
ATOM 1370 C C . TRP A 1 172 ? 7.440 -10.920 -21.107 1.00 87.62 172 TRP A C 1
ATOM 1372 O O . TRP A 1 172 ? 7.285 -11.820 -20.286 1.00 87.62 172 TRP A O 1
ATOM 1382 N N . VAL A 1 173 ? 6.913 -9.702 -20.933 1.00 80.75 173 VAL A N 1
ATOM 1383 C CA . VAL A 1 173 ? 6.156 -9.333 -19.723 1.00 80.75 173 VAL A CA 1
ATOM 1384 C C . VAL A 1 173 ? 4.876 -10.159 -19.625 1.00 80.75 173 VAL A C 1
ATOM 1386 O O . VAL A 1 173 ? 4.582 -10.698 -18.560 1.00 80.75 173 VAL A O 1
ATOM 1389 N N . ALA A 1 174 ? 4.155 -10.338 -20.736 1.00 85.81 174 ALA A N 1
ATOM 1390 C CA . ALA A 1 174 ? 2.978 -11.199 -20.813 1.00 85.81 174 ALA A CA 1
ATOM 1391 C C . ALA A 1 174 ? 3.285 -12.648 -20.401 1.00 85.81 174 ALA A C 1
ATOM 1393 O O . ALA A 1 174 ? 2.508 -13.252 -19.665 1.00 85.81 174 ALA A O 1
ATOM 1394 N N . LYS A 1 175 ? 4.435 -13.194 -20.826 1.00 89.25 175 LYS A N 1
ATOM 1395 C CA . LYS A 1 175 ? 4.898 -14.532 -20.433 1.00 89.25 175 LYS A CA 1
ATOM 1396 C C . LYS A 1 175 ? 5.204 -14.629 -18.938 1.00 89.25 175 LYS A C 1
ATOM 1398 O O . LYS A 1 175 ? 4.718 -15.559 -18.303 1.00 89.25 175 LYS A O 1
ATOM 1403 N N . GLU A 1 176 ? 6.012 -13.724 -18.384 1.00 83.81 176 GLU A N 1
ATOM 1404 C CA . GLU A 1 176 ? 6.438 -13.828 -16.978 1.00 83.81 176 GLU A CA 1
ATOM 1405 C C . GLU A 1 176 ? 5.283 -13.538 -15.993 1.00 83.81 176 GLU A C 1
ATOM 1407 O O . GLU A 1 176 ? 5.262 -14.098 -14.903 1.00 83.81 176 GLU A O 1
ATOM 1412 N N . THR A 1 177 ? 4.289 -12.731 -16.389 1.00 74.00 177 THR A N 1
ATOM 1413 C CA . THR A 1 177 ? 3.106 -12.392 -15.560 1.00 74.00 177 THR A CA 1
ATOM 1414 C C . THR A 1 177 ? 1.853 -13.224 -15.846 1.00 74.00 177 THR A C 1
ATOM 1416 O O . THR A 1 177 ? 0.835 -13.029 -15.186 1.00 74.00 177 THR A O 1
ATOM 1419 N N . ALA A 1 178 ? 1.881 -14.099 -16.857 1.00 82.25 178 ALA A N 1
ATOM 1420 C CA . ALA A 1 178 ? 0.689 -14.725 -17.442 1.00 82.25 178 ALA A CA 1
ATOM 1421 C C . ALA A 1 178 ? -0.413 -13.719 -17.873 1.00 82.25 178 ALA A C 1
ATOM 1423 O O . ALA A 1 178 ? -1.597 -14.056 -17.929 1.00 82.25 178 ALA A O 1
ATOM 1424 N N . ASN A 1 179 ? -0.047 -12.476 -18.210 1.00 79.25 179 ASN A N 1
ATOM 1425 C CA . ASN A 1 179 ? -0.991 -11.443 -18.632 1.00 79.25 179 ASN A CA 1
ATOM 1426 C C . ASN A 1 179 ? -1.345 -11.585 -20.124 1.00 79.25 179 ASN A C 1
ATOM 1428 O O . ASN A 1 179 ? -0.666 -11.056 -21.009 1.00 79.25 179 ASN A O 1
ATOM 1432 N N . HIS A 1 180 ? -2.455 -12.276 -20.398 1.00 90.06 180 HIS A N 1
ATOM 1433 C CA . HIS A 1 180 ? -2.975 -12.502 -21.753 1.00 90.06 180 HIS A CA 1
ATOM 1434 C C . HIS A 1 180 ? -3.249 -11.198 -22.521 1.00 90.06 180 HIS A C 1
ATOM 1436 O O . HIS A 1 180 ? -3.029 -11.139 -23.729 1.00 90.06 180 HIS A O 1
ATOM 1442 N N . ARG A 1 181 ? -3.667 -10.125 -21.839 1.00 90.44 181 ARG A N 1
ATOM 1443 C CA . ARG A 1 181 ? -4.002 -8.854 -22.492 1.00 90.44 181 ARG A CA 1
ATOM 1444 C C . ARG A 1 181 ? -2.770 -8.162 -23.083 1.00 90.44 181 ARG A C 1
ATOM 1446 O O . ARG A 1 181 ? -2.854 -7.596 -24.170 1.00 90.44 181 ARG A O 1
ATOM 1453 N N . LEU A 1 182 ? -1.616 -8.231 -22.416 1.00 82.81 182 LEU A N 1
ATOM 1454 C CA . LEU A 1 182 ? -0.356 -7.705 -22.962 1.00 82.81 182 LEU A CA 1
ATOM 1455 C C . LEU A 1 182 ? 0.094 -8.479 -24.214 1.00 82.81 182 LEU A C 1
ATOM 1457 O O . LEU A 1 182 ? 0.599 -7.874 -25.161 1.00 82.81 182 LEU A O 1
ATOM 1461 N N . TYR A 1 183 ? -0.149 -9.793 -24.249 1.00 94.56 183 TYR A N 1
ATOM 1462 C CA . TYR A 1 183 ? 0.089 -10.627 -25.430 1.00 94.56 183 TYR A CA 1
ATOM 1463 C C . TYR A 1 183 ? -0.836 -10.230 -26.592 1.00 94.56 183 TYR A C 1
ATOM 1465 O O . TYR A 1 183 ? -0.358 -9.969 -27.694 1.00 94.56 183 TYR A O 1
ATOM 1473 N N . GLU A 1 184 ? -2.146 -10.108 -26.347 1.00 96.38 184 GLU A N 1
ATOM 1474 C CA . GLU A 1 184 ? -3.133 -9.672 -27.350 1.00 96.38 184 GLU A CA 1
ATOM 1475 C C . GLU A 1 184 ? -2.789 -8.305 -27.957 1.00 96.38 184 GLU A C 1
ATOM 1477 O O . GLU A 1 184 ? -2.834 -8.148 -29.177 1.00 96.38 184 GLU A O 1
ATOM 1482 N N . ILE A 1 185 ? -2.387 -7.337 -27.126 1.00 95.75 185 ILE A N 1
ATOM 1483 C CA . ILE A 1 185 ? -1.939 -6.003 -27.558 1.00 95.75 185 ILE A CA 1
ATOM 1484 C C . ILE A 1 185 ? -0.743 -6.101 -28.515 1.00 95.75 185 ILE A C 1
ATOM 1486 O O . ILE A 1 185 ? -0.725 -5.433 -29.552 1.00 95.75 185 ILE A O 1
ATOM 1490 N N . ALA A 1 186 ? 0.247 -6.939 -28.192 1.00 95.38 186 ALA A N 1
ATOM 1491 C CA . ALA A 1 186 ? 1.439 -7.109 -29.016 1.00 95.38 186 ALA A CA 1
ATOM 1492 C C . ALA A 1 186 ? 1.130 -7.800 -30.359 1.00 95.38 186 ALA A C 1
ATOM 1494 O O . ALA A 1 186 ? 1.589 -7.337 -31.406 1.00 95.38 186 ALA A O 1
ATOM 1495 N N . VAL A 1 187 ? 0.291 -8.846 -30.358 1.00 97.81 187 VAL A N 1
ATOM 1496 C CA . VAL A 1 187 ? -0.171 -9.511 -31.593 1.00 97.81 187 VAL A CA 1
ATOM 1497 C C . VAL A 1 187 ? -0.998 -8.562 -32.459 1.00 97.81 187 VAL A C 1
ATOM 1499 O O . VAL A 1 187 ? -0.766 -8.481 -33.667 1.00 97.81 187 VAL A O 1
ATOM 1502 N N . ALA A 1 188 ? -1.939 -7.824 -31.863 1.00 97.94 188 ALA A N 1
ATOM 1503 C CA . ALA A 1 188 ? -2.775 -6.864 -32.577 1.00 97.94 188 ALA A CA 1
ATOM 1504 C C . ALA A 1 188 ? -1.919 -5.789 -33.256 1.00 97.94 188 ALA A C 1
ATOM 1506 O O . ALA A 1 188 ? -2.080 -5.566 -34.457 1.00 97.94 188 ALA A O 1
ATOM 1507 N N . HIS A 1 189 ? -0.949 -5.215 -32.530 1.00 98.12 189 HIS A N 1
ATOM 1508 C CA . HIS A 1 189 ? 0.005 -4.262 -33.095 1.00 98.12 189 HIS A CA 1
ATOM 1509 C C . HIS A 1 189 ? 0.725 -4.849 -34.312 1.00 98.12 189 HIS A C 1
ATOM 1511 O O . HIS A 1 189 ? 0.678 -4.263 -35.392 1.00 98.12 189 HIS A O 1
ATOM 1517 N N . ALA A 1 190 ? 1.351 -6.022 -34.166 1.00 97.88 190 ALA A N 1
ATOM 1518 C CA . ALA A 1 190 ? 2.093 -6.650 -35.255 1.00 97.88 190 ALA A CA 1
ATOM 1519 C C . ALA A 1 190 ? 1.207 -6.922 -36.483 1.00 97.88 190 ALA A C 1
ATOM 1521 O O . ALA A 1 190 ? 1.611 -6.622 -37.605 1.00 97.88 190 ALA A O 1
ATOM 1522 N N . LYS A 1 191 ? -0.025 -7.420 -36.292 1.00 98.31 191 LYS A N 1
ATOM 1523 C CA . LYS A 1 191 ? -0.986 -7.642 -37.389 1.00 98.31 191 LYS A CA 1
ATOM 1524 C C . LYS A 1 191 ? -1.444 -6.350 -38.058 1.00 98.31 191 LYS A C 1
ATOM 1526 O O . LYS A 1 191 ? -1.759 -6.367 -39.244 1.00 98.31 191 LYS A O 1
ATOM 1531 N N . THR A 1 192 ? -1.555 -5.243 -37.332 1.00 97.75 192 THR A N 1
ATOM 1532 C CA . THR A 1 192 ? -1.928 -3.941 -37.910 1.00 97.75 192 THR A CA 1
ATOM 1533 C C . THR A 1 192 ? -0.767 -3.348 -38.704 1.00 97.75 192 THR A C 1
ATOM 1535 O O . THR A 1 192 ? -0.952 -2.978 -39.862 1.00 97.75 192 THR A O 1
ATOM 1538 N N . THR A 1 193 ? 0.447 -3.381 -38.152 1.00 97.62 193 THR A N 1
ATOM 1539 C CA . THR A 1 193 ? 1.674 -2.955 -38.840 1.00 97.62 193 THR A CA 1
ATOM 1540 C C . THR A 1 193 ? 1.935 -3.786 -40.104 1.00 97.62 193 THR A C 1
ATOM 1542 O O . THR A 1 193 ? 2.182 -3.219 -41.166 1.00 97.62 193 THR A O 1
ATOM 1545 N N . GLN A 1 194 ? 1.761 -5.112 -40.049 1.00 97.75 194 GLN A N 1
ATOM 1546 C CA . GLN A 1 194 ? 1.855 -6.015 -41.210 1.00 97.75 194 GLN A CA 1
ATOM 1547 C C . GLN A 1 194 ? 0.900 -5.628 -42.355 1.00 97.75 194 GLN A C 1
ATOM 1549 O O . GLN A 1 194 ? 1.257 -5.754 -43.522 1.00 97.75 194 GLN A O 1
ATOM 1554 N N . ARG A 1 195 ? -0.310 -5.145 -42.036 1.00 97.06 195 ARG A N 1
ATOM 1555 C CA . ARG A 1 195 ? -1.345 -4.789 -43.026 1.00 97.06 195 ARG A CA 1
ATOM 1556 C C . ARG A 1 195 ? -1.172 -3.410 -43.664 1.00 97.06 195 ARG A C 1
ATOM 1558 O O . ARG A 1 195 ? -1.746 -3.179 -44.725 1.00 97.06 195 ARG A O 1
ATOM 1565 N N . HIS A 1 196 ? -0.476 -2.485 -43.003 1.00 97.12 196 HIS A N 1
ATOM 1566 C CA . HIS A 1 196 ? -0.550 -1.058 -43.349 1.00 97.12 196 HIS A CA 1
ATOM 1567 C C . HIS A 1 196 ? 0.804 -0.346 -43.457 1.00 97.12 196 HIS A C 1
ATOM 1569 O O . HIS A 1 196 ? 0.892 0.652 -44.168 1.00 97.12 196 HIS A O 1
ATOM 1575 N N . HIS A 1 197 ? 1.864 -0.847 -42.814 1.00 96.50 197 HIS A N 1
ATOM 1576 C CA . HIS A 1 197 ? 3.220 -0.304 -42.971 1.00 96.50 197 HIS A CA 1
ATOM 1577 C C . HIS A 1 197 ? 4.009 -0.979 -44.098 1.00 96.50 197 HIS A C 1
ATOM 1579 O O . HIS A 1 197 ? 5.033 -0.439 -44.509 1.00 96.50 197 HIS A O 1
ATOM 1585 N N . ILE A 1 198 ? 3.560 -2.130 -44.608 1.00 97.06 198 ILE A N 1
ATOM 1586 C CA . ILE A 1 198 ? 4.241 -2.876 -45.675 1.00 97.06 198 ILE A CA 1
ATOM 1587 C C . ILE A 1 198 ? 3.631 -2.521 -47.036 1.00 97.06 198 ILE A C 1
ATOM 1589 O O . ILE A 1 198 ? 2.416 -2.598 -47.219 1.00 97.06 198 ILE A O 1
ATOM 1593 N N . ARG A 1 199 ? 4.471 -2.119 -47.994 1.00 95.56 199 ARG A N 1
ATOM 1594 C CA . ARG A 1 199 ? 4.081 -1.841 -49.383 1.00 95.56 199 ARG A CA 1
ATOM 1595 C C . ARG A 1 199 ? 4.026 -3.129 -50.208 1.00 95.56 199 ARG A C 1
ATOM 1597 O O . ARG A 1 199 ? 4.616 -4.144 -49.854 1.00 95.56 199 ARG A O 1
ATOM 1604 N N . SER A 1 200 ? 3.363 -3.068 -51.363 1.00 94.75 200 SER A N 1
ATOM 1605 C CA . SER A 1 200 ? 3.224 -4.199 -52.297 1.00 94.75 200 SER A CA 1
ATOM 1606 C C . SER A 1 200 ? 4.534 -4.679 -52.936 1.00 94.75 200 SER A C 1
ATOM 1608 O O . SER A 1 200 ? 4.544 -5.733 -53.561 1.00 94.75 200 SER A O 1
ATOM 1610 N N . ASP A 1 201 ? 5.614 -3.903 -52.828 1.00 95.06 201 ASP A N 1
ATOM 1611 C CA . ASP A 1 201 ? 6.970 -4.254 -53.270 1.00 95.06 201 ASP A CA 1
ATOM 1612 C C . ASP A 1 201 ? 7.855 -4.782 -52.123 1.00 95.06 201 ASP A C 1
ATOM 1614 O O . ASP A 1 201 ? 9.056 -4.953 -52.308 1.00 95.06 201 ASP A O 1
ATOM 1618 N N . ASN A 1 202 ? 7.272 -5.038 -50.946 1.00 97.06 202 ASN A N 1
ATOM 1619 C CA . ASN A 1 202 ? 7.949 -5.432 -49.706 1.00 97.06 202 ASN A CA 1
ATOM 1620 C C . ASN A 1 202 ? 8.885 -4.366 -49.101 1.00 97.06 202 ASN A C 1
ATOM 1622 O O . ASN A 1 202 ? 9.705 -4.684 -48.239 1.00 97.06 202 ASN A O 1
ATOM 1626 N N . SER A 1 203 ? 8.747 -3.094 -49.479 1.00 96.44 203 SER A N 1
ATOM 1627 C CA . SER A 1 203 ? 9.355 -1.978 -48.743 1.00 96.44 203 SER A CA 1
ATOM 1628 C C . SER A 1 203 ? 8.451 -1.475 -47.604 1.00 96.44 203 SER A C 1
ATOM 1630 O O . SER A 1 203 ? 7.230 -1.616 -47.657 1.00 96.44 203 SER A O 1
ATOM 1632 N N . THR A 1 204 ? 9.012 -0.845 -46.567 1.00 96.31 204 THR A N 1
ATOM 1633 C CA . THR A 1 204 ? 8.224 -0.263 -45.458 1.00 96.31 204 THR A CA 1
ATOM 1634 C C . THR A 1 204 ? 7.953 1.235 -45.620 1.00 96.31 204 THR A C 1
ATOM 1636 O O . THR A 1 204 ? 8.879 2.009 -45.892 1.00 96.31 204 THR A O 1
ATOM 1639 N N . PHE A 1 205 ? 6.724 1.669 -45.326 1.00 95.38 205 PHE A N 1
ATOM 1640 C CA . PHE A 1 205 ? 6.443 3.034 -44.873 1.00 95.38 205 PHE A CA 1
ATOM 1641 C C . PHE A 1 205 ? 7.024 3.238 -43.468 1.00 95.38 205 PHE A C 1
ATOM 1643 O O . PHE A 1 205 ? 6.889 2.368 -42.607 1.00 95.38 205 PHE A O 1
ATOM 1650 N N . HIS A 1 206 ? 7.625 4.400 -43.198 1.00 91.56 206 HIS A N 1
ATOM 1651 C CA . HIS A 1 206 ? 8.087 4.708 -41.842 1.00 91.56 206 HIS A CA 1
ATOM 1652 C C . HIS A 1 206 ? 6.914 5.045 -40.911 1.00 91.56 206 HIS A C 1
ATOM 1654 O O . HIS A 1 206 ? 6.869 4.511 -39.806 1.00 91.56 206 HIS A O 1
ATOM 1660 N N . VAL A 1 207 ? 5.966 5.886 -41.348 1.00 93.00 207 VAL A N 1
ATOM 1661 C CA . VAL A 1 207 ? 4.835 6.362 -40.535 1.00 93.00 207 VAL A CA 1
ATOM 1662 C C . VAL A 1 207 ? 3.505 6.061 -41.220 1.00 93.00 207 VAL A C 1
ATOM 1664 O O . VAL A 1 207 ? 3.334 6.330 -42.411 1.00 93.00 207 VAL A O 1
ATOM 1667 N N . VAL A 1 208 ? 2.539 5.580 -40.438 1.00 96.50 208 VAL A N 1
ATOM 1668 C CA . VAL A 1 208 ? 1.121 5.527 -40.812 1.00 96.50 208 VAL A CA 1
ATOM 1669 C C . VAL A 1 208 ? 0.328 6.341 -39.791 1.00 96.50 208 VAL A C 1
ATOM 1671 O O . VAL A 1 208 ? 0.456 6.128 -38.582 1.00 96.50 208 VAL A O 1
ATOM 1674 N N . ASN A 1 209 ? -0.475 7.285 -40.279 1.00 95.81 209 ASN A N 1
ATOM 1675 C CA . ASN A 1 209 ? -1.439 8.040 -39.485 1.00 95.81 209 ASN A CA 1
ATOM 1676 C C . ASN A 1 209 ? -2.803 7.361 -39.591 1.00 95.81 209 ASN A C 1
ATOM 1678 O O . ASN A 1 209 ? -3.325 7.232 -40.697 1.00 95.81 209 ASN A O 1
ATOM 1682 N N . TYR A 1 210 ? -3.389 6.950 -38.470 1.00 96.19 210 TYR A N 1
ATOM 1683 C CA . TYR A 1 210 ? -4.724 6.355 -38.441 1.00 96.19 210 TYR A CA 1
ATOM 1684 C C . TYR A 1 210 ? -5.769 7.355 -37.950 1.00 96.19 210 TYR A C 1
ATOM 1686 O O . TYR A 1 210 ? -5.518 8.170 -37.061 1.00 96.19 210 TYR A O 1
ATOM 1694 N N . ASP A 1 211 ? -6.971 7.247 -38.503 1.00 91.38 211 ASP A N 1
ATOM 1695 C CA . ASP A 1 211 ? -8.148 7.940 -38.003 1.00 91.38 211 ASP A CA 1
ATOM 1696 C C . ASP A 1 211 ? -8.647 7.266 -36.719 1.00 91.38 211 ASP A C 1
ATOM 1698 O O . ASP A 1 211 ? -8.965 6.076 -36.690 1.00 91.38 211 ASP A O 1
ATOM 1702 N N . THR A 1 212 ? -8.731 8.036 -35.638 1.00 86.69 212 THR A N 1
ATOM 1703 C CA . THR A 1 212 ? -9.127 7.557 -34.303 1.00 86.69 212 THR A CA 1
ATOM 1704 C C . THR A 1 212 ? -10.589 7.105 -34.222 1.00 86.69 212 THR A C 1
ATOM 1706 O O . THR A 1 212 ? -10.944 6.344 -33.317 1.00 86.69 212 THR A O 1
ATOM 1709 N N . VAL A 1 213 ? -11.446 7.545 -35.151 1.00 87.50 213 VAL A N 1
ATOM 1710 C CA . VAL A 1 213 ? -12.890 7.269 -35.159 1.00 87.50 213 VAL A CA 1
ATOM 1711 C C . VAL A 1 213 ? -13.220 6.024 -35.984 1.00 87.50 213 VAL A C 1
ATOM 1713 O O . VAL A 1 213 ? -14.111 5.263 -35.606 1.00 87.50 213 VAL A O 1
ATOM 1716 N N . THR A 1 214 ? -12.504 5.770 -37.076 1.00 90.94 214 THR A N 1
ATOM 1717 C CA . THR A 1 214 ? -12.724 4.628 -37.984 1.00 90.94 214 THR A CA 1
ATOM 1718 C C . THR A 1 214 ? -11.702 3.503 -37.812 1.00 90.94 214 THR A C 1
ATOM 1720 O O . THR A 1 214 ? -11.986 2.369 -38.190 1.00 90.94 214 THR A O 1
ATOM 1723 N N . GLY A 1 215 ? -10.530 3.790 -37.236 1.00 91.06 215 GLY A N 1
ATOM 1724 C CA . GLY A 1 215 ? -9.412 2.851 -37.116 1.00 91.06 215 GLY A CA 1
ATOM 1725 C C . GLY A 1 215 ? -8.634 2.618 -38.417 1.00 91.06 215 GLY A C 1
ATOM 1726 O O . GLY A 1 215 ? -7.737 1.782 -38.433 1.00 91.06 215 GLY A O 1
ATOM 1727 N N . GLN A 1 216 ? -8.966 3.316 -39.509 1.00 94.50 216 GLN A N 1
ATOM 1728 C CA . GLN A 1 216 ? -8.339 3.120 -40.822 1.00 94.50 216 GLN A CA 1
ATOM 1729 C C . GLN A 1 216 ? -7.168 4.092 -41.058 1.00 94.50 216 GLN A C 1
ATOM 1731 O O . GLN A 1 216 ? -7.180 5.197 -40.507 1.00 94.50 216 GLN A O 1
ATOM 1736 N N . PRO A 1 217 ? -6.171 3.729 -41.890 1.00 95.56 217 PRO A N 1
ATOM 1737 C CA . PRO A 1 217 ? -5.138 4.660 -42.337 1.00 95.56 217 PRO A CA 1
ATOM 1738 C C . PRO A 1 217 ? -5.729 5.887 -43.049 1.00 95.56 217 PRO A C 1
ATOM 1740 O O . PRO A 1 217 ? -6.534 5.750 -43.969 1.00 95.56 217 PRO A O 1
ATOM 1743 N N . LYS A 1 218 ? -5.289 7.080 -42.640 1.00 93.44 218 LYS A N 1
ATOM 1744 C CA . LYS A 1 218 ? -5.513 8.368 -43.317 1.00 93.44 218 LYS A CA 1
ATOM 1745 C C . LYS A 1 218 ? -4.389 8.650 -44.304 1.00 93.44 218 LYS A C 1
ATOM 1747 O O . LYS A 1 218 ? -4.635 8.889 -45.480 1.00 93.44 218 LYS A O 1
ATOM 1752 N N . ASP A 1 219 ? -3.158 8.581 -43.799 1.00 92.06 219 ASP A N 1
ATOM 1753 C CA . ASP A 1 219 ? -1.945 9.001 -44.492 1.00 92.06 219 ASP A CA 1
ATOM 1754 C C . ASP A 1 219 ? -0.821 7.986 -44.251 1.00 92.06 219 ASP A C 1
ATOM 1756 O O . ASP A 1 219 ? -0.696 7.421 -43.160 1.00 92.06 219 ASP A O 1
ATOM 1760 N N . THR A 1 220 ? 0.041 7.803 -45.250 1.00 94.00 220 THR A N 1
ATOM 1761 C CA . THR A 1 220 ? 1.270 6.999 -45.158 1.00 94.00 220 THR A CA 1
ATOM 1762 C C . THR A 1 220 ? 2.431 7.848 -45.666 1.00 94.00 220 THR A C 1
ATOM 1764 O O . THR A 1 220 ? 2.331 8.442 -46.739 1.00 94.00 220 THR A O 1
ATOM 1767 N N . PHE A 1 221 ? 3.492 8.005 -44.871 1.00 89.69 221 PHE A N 1
ATOM 1768 C CA . PHE A 1 221 ? 4.566 8.957 -45.179 1.00 89.69 221 PHE A CA 1
ATOM 1769 C C . PHE A 1 221 ? 5.890 8.630 -44.480 1.00 89.69 221 PHE A C 1
ATOM 1771 O O . PHE A 1 221 ? 5.977 7.772 -43.597 1.00 89.69 221 PHE A O 1
ATOM 1778 N N . THR A 1 222 ? 6.943 9.351 -44.866 1.00 84.31 222 THR A N 1
ATOM 1779 C CA . THR A 1 222 ? 8.313 9.099 -44.414 1.00 84.31 222 THR A CA 1
ATOM 1780 C C . THR A 1 222 ? 8.868 10.289 -43.627 1.00 84.31 222 THR A C 1
ATOM 1782 O O . THR A 1 222 ? 9.315 11.281 -44.194 1.00 84.31 222 THR A O 1
ATOM 1785 N N . ASN A 1 223 ? 8.858 10.202 -42.288 1.00 79.25 223 ASN A N 1
ATOM 1786 C CA . ASN A 1 223 ? 9.454 11.239 -41.420 1.00 79.25 223 ASN A CA 1
ATOM 1787 C C . ASN A 1 223 ? 11.002 11.182 -41.351 1.00 79.25 223 ASN A C 1
ATOM 1789 O O . ASN A 1 223 ? 11.647 12.217 -41.223 1.00 79.25 223 ASN A O 1
ATOM 1793 N N . GLN A 1 224 ? 11.593 9.988 -41.465 1.00 73.88 224 GLN A N 1
ATOM 1794 C CA . GLN A 1 224 ? 13.033 9.723 -41.554 1.00 73.88 224 GLN A CA 1
ATOM 1795 C C . GLN A 1 224 ? 13.218 8.895 -42.828 1.00 73.88 224 GLN A C 1
ATOM 1797 O O . GLN A 1 224 ? 12.594 7.845 -42.932 1.00 73.88 224 GLN A O 1
ATOM 1802 N N . GLY A 1 225 ? 13.965 9.401 -43.811 1.00 77.88 225 GLY A N 1
ATOM 1803 C CA . GLY A 1 225 ? 14.034 8.845 -45.174 1.00 77.88 225 GLY A CA 1
ATOM 1804 C C . GLY A 1 225 ? 13.962 9.929 -46.261 1.00 77.88 225 GLY A C 1
ATOM 1805 O O . GLY A 1 225 ? 13.881 11.121 -45.951 1.00 77.88 225 GLY A O 1
ATOM 1806 N N . TYR A 1 226 ? 14.098 9.528 -47.526 1.00 83.12 226 TYR A N 1
ATOM 1807 C CA . TYR A 1 226 ? 14.296 10.441 -48.659 1.00 83.12 226 TYR A CA 1
ATOM 1808 C C . TYR A 1 226 ? 12.990 11.061 -49.174 1.00 83.12 226 TYR A C 1
ATOM 1810 O O . TYR A 1 226 ? 12.955 12.264 -49.423 1.00 83.12 226 TYR A O 1
ATOM 1818 N N . ASN A 1 227 ? 11.917 10.275 -49.297 1.00 85.50 227 ASN A N 1
ATOM 1819 C CA . ASN A 1 227 ? 10.555 10.738 -49.582 1.00 85.50 227 ASN A CA 1
ATOM 1820 C C . ASN A 1 227 ? 9.506 9.675 -49.170 1.00 85.50 227 ASN A C 1
ATOM 1822 O O . ASN A 1 227 ? 9.850 8.590 -48.709 1.00 85.50 227 ASN A O 1
ATOM 1826 N N . ASP A 1 228 ? 8.209 9.960 -49.316 1.00 88.81 228 ASP A N 1
ATOM 1827 C CA . ASP A 1 228 ? 7.139 9.037 -48.875 1.00 88.81 228 ASP A CA 1
ATOM 1828 C C . ASP A 1 228 ? 7.070 7.727 -49.671 1.00 88.81 228 ASP A C 1
ATOM 1830 O O . ASP A 1 228 ? 6.596 6.709 -49.159 1.00 88.81 228 ASP A O 1
ATOM 1834 N N . SER A 1 229 ? 7.564 7.745 -50.908 1.00 88.56 229 SER A N 1
ATOM 1835 C CA . SER A 1 229 ? 7.650 6.580 -51.790 1.00 88.56 229 SER A CA 1
ATOM 1836 C C . SER A 1 229 ? 8.989 5.848 -51.671 1.00 88.56 229 SER A C 1
ATOM 1838 O O . SER A 1 229 ? 9.159 4.813 -52.309 1.00 88.56 229 SER A O 1
ATOM 1840 N N . SER A 1 230 ? 9.942 6.358 -50.883 1.00 90.50 230 SER A N 1
ATOM 1841 C CA . SER A 1 230 ? 11.238 5.715 -50.673 1.00 90.50 230 SER A CA 1
ATOM 1842 C C . SER A 1 230 ? 11.229 4.752 -49.487 1.00 90.50 230 SER A C 1
ATOM 1844 O O . SER A 1 230 ? 10.322 4.743 -48.644 1.00 90.50 230 SER A O 1
ATOM 1846 N N . CYS A 1 231 ? 12.267 3.920 -49.424 1.00 93.25 231 CYS A N 1
ATOM 1847 C CA . CYS A 1 231 ? 12.480 2.989 -48.329 1.00 93.25 231 CYS A CA 1
ATOM 1848 C C . CYS A 1 231 ? 13.637 3.456 -47.441 1.00 93.25 231 CYS A C 1
ATOM 1850 O O . CYS A 1 231 ? 14.814 3.337 -47.794 1.00 93.25 231 CYS A O 1
ATOM 1852 N N . TRP A 1 232 ? 13.286 3.951 -46.254 1.00 92.06 232 TRP A N 1
ATOM 1853 C CA . TRP A 1 232 ? 14.245 4.244 -45.196 1.00 92.06 232 TRP A CA 1
ATOM 1854 C C . TRP A 1 232 ? 14.877 2.942 -44.694 1.00 92.06 232 TRP A C 1
ATOM 1856 O O . TRP A 1 232 ? 14.181 2.065 -44.173 1.00 92.06 232 TRP A O 1
ATOM 1866 N N . SER A 1 233 ? 16.196 2.804 -44.843 1.00 91.31 233 SER A N 1
ATOM 1867 C CA . SER A 1 233 ? 16.858 1.504 -44.688 1.00 91.31 233 SER A CA 1
ATOM 1868 C C . SER A 1 233 ? 16.778 0.958 -43.260 1.00 91.31 233 SER A C 1
ATOM 1870 O O . SER A 1 233 ? 16.646 -0.249 -43.065 1.00 91.31 233 SER A O 1
ATOM 1872 N N . ARG A 1 234 ? 16.757 1.825 -42.241 1.00 86.81 234 ARG A N 1
ATOM 1873 C CA . ARG A 1 234 ? 16.588 1.397 -40.843 1.00 86.81 234 ARG A CA 1
ATOM 1874 C C . ARG A 1 234 ? 15.162 0.969 -40.505 1.00 86.81 234 ARG A C 1
ATOM 1876 O O . ARG A 1 234 ? 15.002 0.004 -39.767 1.00 86.81 234 ARG A O 1
ATOM 1883 N N . GLY A 1 235 ? 14.148 1.623 -41.076 1.00 89.00 235 GLY A N 1
ATOM 1884 C CA . GLY A 1 235 ? 12.748 1.219 -40.913 1.00 89.00 235 GLY A CA 1
ATOM 1885 C C . GLY A 1 235 ? 12.502 -0.183 -41.473 1.00 89.00 235 GLY A C 1
ATOM 1886 O O . GLY A 1 235 ? 11.915 -1.027 -40.795 1.00 89.00 235 GLY A O 1
ATOM 1887 N N . GLN A 1 236 ? 13.080 -0.468 -42.645 1.00 95.69 236 GLN A N 1
ATOM 1888 C CA . GLN A 1 236 ? 13.101 -1.809 -43.229 1.00 95.69 236 GLN A CA 1
ATOM 1889 C C . GLN A 1 236 ? 13.775 -2.817 -42.282 1.00 95.69 236 GLN A C 1
ATOM 1891 O O . GLN A 1 236 ? 13.224 -3.883 -42.014 1.00 95.69 236 GLN A O 1
ATOM 1896 N N . ALA A 1 237 ? 14.940 -2.465 -41.724 1.00 89.31 237 ALA A N 1
ATOM 1897 C CA . ALA A 1 237 ? 15.678 -3.324 -40.798 1.00 89.31 237 ALA A CA 1
ATOM 1898 C C . ALA A 1 237 ? 14.898 -3.636 -39.503 1.00 89.31 237 ALA A C 1
ATOM 1900 O O . ALA A 1 237 ? 14.894 -4.785 -39.054 1.00 89.31 237 ALA A O 1
ATOM 1901 N N . TRP A 1 238 ? 14.201 -2.648 -38.926 1.00 89.00 238 TRP A N 1
ATOM 1902 C CA . TRP A 1 238 ? 13.309 -2.858 -37.779 1.00 89.00 238 TRP A CA 1
ATOM 1903 C C . TRP A 1 238 ? 12.137 -3.780 -38.105 1.00 89.00 238 TRP A C 1
ATOM 1905 O O . TRP A 1 238 ? 11.786 -4.620 -37.277 1.00 89.00 238 TRP A O 1
ATOM 1915 N N . GLY A 1 239 ? 11.576 -3.678 -39.313 1.00 91.75 239 GLY A N 1
ATOM 1916 C CA . GLY A 1 239 ? 10.581 -4.626 -39.805 1.00 91.75 239 GLY A CA 1
ATOM 1917 C C . GLY A 1 239 ? 11.115 -6.062 -39.807 1.00 91.75 239 GLY A C 1
ATOM 1918 O O . GLY A 1 239 ? 10.512 -6.930 -39.178 1.00 91.75 239 GLY A O 1
ATOM 1919 N N . ILE A 1 240 ? 12.272 -6.308 -40.440 1.00 94.81 240 ILE A N 1
ATOM 1920 C CA . ILE A 1 240 ? 12.887 -7.649 -40.527 1.00 94.81 240 ILE A CA 1
ATOM 1921 C C . ILE A 1 240 ? 13.044 -8.273 -39.132 1.00 94.81 240 ILE A C 1
ATOM 1923 O O . ILE A 1 240 ? 12.548 -9.373 -38.885 1.00 94.81 240 ILE A O 1
ATOM 1927 N N . LEU A 1 241 ? 13.712 -7.570 -38.207 1.00 88.81 241 LEU A N 1
ATOM 1928 C CA . LEU A 1 241 ? 13.997 -8.099 -36.870 1.00 88.81 241 LEU A CA 1
ATOM 1929 C C . LEU A 1 241 ? 12.729 -8.224 -36.007 1.00 88.81 241 LEU A C 1
ATOM 1931 O O . LEU A 1 241 ? 12.537 -9.237 -35.335 1.00 88.81 241 LEU A O 1
ATOM 1935 N N . GLY A 1 242 ? 11.840 -7.232 -36.043 1.00 87.19 242 GLY A N 1
ATOM 1936 C CA . GLY A 1 242 ? 10.630 -7.223 -35.226 1.00 87.19 242 GLY A CA 1
ATOM 1937 C C . GLY A 1 242 ? 9.599 -8.278 -35.640 1.00 87.19 242 GLY A C 1
ATOM 1938 O O . GLY A 1 242 ? 8.962 -8.887 -34.776 1.00 87.19 242 GLY A O 1
ATOM 1939 N N . PHE A 1 243 ? 9.451 -8.563 -36.939 1.00 96.69 243 PHE A N 1
ATOM 1940 C CA . PHE A 1 243 ? 8.546 -9.622 -37.399 1.00 96.69 243 PHE A CA 1
ATOM 1941 C C . PHE A 1 243 ? 9.079 -11.028 -37.093 1.00 96.69 243 PHE A C 1
ATOM 1943 O O . PHE A 1 243 ? 8.308 -11.851 -36.597 1.00 96.69 243 PHE A O 1
ATOM 1950 N N . VAL A 1 244 ? 10.381 -11.307 -37.260 1.00 90.31 244 VAL A N 1
ATOM 1951 C CA . VAL A 1 244 ? 10.934 -12.622 -36.868 1.00 90.31 244 VAL A CA 1
ATOM 1952 C C . VAL A 1 244 ? 10.913 -12.826 -35.344 1.00 90.31 244 VAL A C 1
ATOM 1954 O O . VAL A 1 244 ? 10.597 -13.918 -34.874 1.00 90.31 244 VAL A O 1
ATOM 1957 N N . GLN A 1 245 ? 11.118 -11.769 -34.547 1.00 87.00 245 GLN A N 1
ATOM 1958 C CA . GLN A 1 245 ? 10.877 -11.812 -33.097 1.00 87.00 245 GLN A CA 1
ATOM 1959 C C . GLN A 1 245 ? 9.405 -12.098 -32.765 1.00 87.00 245 GLN A C 1
ATOM 1961 O O . GLN A 1 245 ? 9.120 -12.940 -31.917 1.00 87.00 245 GLN A O 1
ATOM 1966 N N . THR A 1 246 ? 8.459 -11.464 -33.462 1.00 91.25 246 THR A N 1
ATOM 1967 C CA . THR A 1 246 ? 7.022 -11.731 -33.277 1.00 91.25 246 THR A CA 1
ATOM 1968 C C . THR A 1 246 ? 6.672 -13.183 -33.629 1.00 91.25 246 THR A C 1
ATOM 1970 O O . THR A 1 246 ? 5.923 -13.824 -32.891 1.00 91.25 246 THR A O 1
ATOM 1973 N N . PHE A 1 247 ? 7.258 -13.750 -34.691 1.00 93.31 247 PHE A N 1
ATOM 1974 C CA . PHE A 1 247 ? 7.136 -15.178 -35.003 1.00 93.31 247 PHE A CA 1
ATOM 1975 C C . PHE A 1 247 ? 7.639 -16.060 -33.846 1.00 93.31 247 PHE A C 1
ATOM 1977 O O . PHE A 1 247 ? 6.926 -16.972 -33.436 1.00 93.31 247 PHE A O 1
ATOM 1984 N N . HIS A 1 248 ? 8.806 -15.769 -33.255 1.00 85.62 248 HIS A N 1
ATOM 1985 C CA . HIS A 1 248 ? 9.326 -16.545 -32.117 1.00 85.62 248 HIS A CA 1
ATOM 1986 C C . HIS A 1 248 ? 8.380 -16.572 -30.903 1.00 85.62 248 HIS A C 1
ATOM 1988 O O . HIS A 1 248 ? 8.332 -17.578 -30.195 1.00 85.62 248 HIS A O 1
ATOM 1994 N N . TRP A 1 249 ? 7.625 -15.495 -30.666 1.00 89.88 249 TRP A N 1
ATOM 1995 C CA . TRP A 1 249 ? 6.668 -15.398 -29.558 1.00 89.88 249 TRP A CA 1
ATOM 1996 C C . TRP A 1 249 ? 5.292 -16.010 -29.849 1.00 89.88 249 TRP A C 1
ATOM 1998 O O . TRP A 1 249 ? 4.611 -16.425 -28.913 1.00 89.88 249 TRP A O 1
ATOM 2008 N N . THR A 1 250 ? 4.878 -16.064 -31.118 1.00 92.06 250 THR A N 1
ATOM 2009 C CA . THR A 1 250 ? 3.500 -16.419 -31.516 1.00 92.06 250 THR A CA 1
ATOM 2010 C C . THR A 1 250 ? 3.378 -17.748 -32.260 1.00 92.06 250 THR A C 1
ATOM 2012 O O . THR A 1 250 ? 2.329 -18.385 -32.203 1.00 92.06 250 THR A O 1
ATOM 2015 N N . GLY A 1 251 ? 4.425 -18.166 -32.977 1.00 88.88 251 GLY A N 1
ATOM 2016 C CA . GLY A 1 251 ? 4.386 -19.274 -33.934 1.00 88.88 251 GLY A CA 1
ATOM 2017 C C . GLY A 1 251 ? 3.575 -18.994 -35.209 1.00 88.88 251 GLY A C 1
ATOM 2018 O O . GLY A 1 251 ? 3.352 -19.918 -35.986 1.00 88.88 251 GLY A O 1
ATOM 2019 N N . ASP A 1 252 ? 3.114 -17.758 -35.433 1.00 93.50 252 ASP A N 1
ATOM 2020 C CA . ASP A 1 252 ? 2.313 -17.388 -36.606 1.00 93.50 252 ASP A CA 1
ATOM 2021 C C . ASP A 1 252 ? 3.216 -17.158 -37.829 1.00 93.50 252 ASP A C 1
ATOM 2023 O O . ASP A 1 252 ? 3.927 -16.154 -37.931 1.00 93.50 252 ASP A O 1
ATOM 2027 N N . GLU A 1 253 ? 3.170 -18.114 -38.759 1.00 93.88 253 GLU A N 1
ATOM 2028 C CA . GLU A 1 253 ? 4.006 -18.177 -39.965 1.00 93.88 253 GLU A CA 1
ATOM 2029 C C . GLU A 1 253 ? 3.953 -16.913 -40.832 1.00 93.88 253 GLU A C 1
ATOM 2031 O O . GLU A 1 253 ? 4.968 -16.537 -41.415 1.00 93.88 253 GLU A O 1
ATOM 2036 N N . SER A 1 254 ? 2.831 -16.186 -40.855 1.00 97.38 254 SER A N 1
ATOM 2037 C CA . SER A 1 254 ? 2.718 -14.973 -41.679 1.00 97.38 254 SER A CA 1
ATOM 2038 C C . SER A 1 254 ? 3.720 -13.885 -41.272 1.00 97.38 254 SER A C 1
ATOM 2040 O O . SER A 1 254 ? 4.153 -13.091 -42.110 1.00 97.38 254 SER A O 1
ATOM 2042 N N . PHE A 1 255 ? 4.130 -13.839 -39.998 1.00 97.06 255 PHE A N 1
ATOM 2043 C CA . PHE A 1 255 ? 5.175 -12.918 -39.550 1.00 97.06 255 PHE A CA 1
ATOM 2044 C C . PHE A 1 255 ? 6.562 -13.347 -40.041 1.00 97.06 255 PHE A C 1
ATOM 2046 O O . PHE A 1 255 ? 7.367 -12.487 -40.391 1.00 97.06 255 PHE A O 1
ATOM 2053 N N . LEU A 1 256 ? 6.835 -14.653 -40.136 1.00 94.50 256 LEU A N 1
ATOM 2054 C CA . LEU A 1 256 ? 8.076 -15.156 -40.725 1.00 94.50 256 LEU A CA 1
ATOM 2055 C C . LEU A 1 256 ? 8.125 -14.857 -42.229 1.00 94.50 256 LEU A C 1
ATOM 2057 O O . LEU A 1 256 ? 9.119 -14.309 -42.696 1.00 94.50 256 LEU A O 1
ATOM 2061 N N . GLU A 1 257 ? 7.044 -15.135 -42.962 1.00 96.31 257 GLU A N 1
ATOM 2062 C CA . GLU A 1 257 ? 6.900 -14.806 -44.390 1.00 96.31 257 GLU A CA 1
ATOM 2063 C C . GLU A 1 257 ? 7.126 -13.307 -44.650 1.00 96.31 257 GLU A C 1
ATOM 2065 O O . GLU A 1 257 ? 7.846 -12.924 -45.576 1.00 96.31 257 GLU A O 1
ATOM 2070 N N . THR A 1 258 ? 6.575 -12.450 -43.781 1.00 97.94 258 THR A N 1
ATOM 2071 C CA . THR A 1 258 ? 6.794 -10.996 -43.835 1.00 97.94 258 THR A CA 1
ATOM 2072 C C . THR A 1 258 ? 8.265 -10.655 -43.591 1.00 97.94 258 THR A C 1
ATOM 2074 O O . THR A 1 258 ? 8.854 -9.923 -44.379 1.00 97.94 258 THR A O 1
ATOM 2077 N N . ALA A 1 259 ? 8.892 -11.208 -42.547 1.00 96.38 259 ALA A N 1
ATOM 2078 C CA . ALA A 1 259 ? 10.299 -10.950 -42.237 1.00 96.38 259 ALA A CA 1
ATOM 2079 C C . ALA A 1 259 ? 11.244 -11.355 -43.386 1.00 96.38 259 ALA A C 1
ATOM 2081 O O . ALA A 1 259 ? 12.171 -10.606 -43.693 1.00 96.38 259 ALA A O 1
ATOM 2082 N N . CYS A 1 260 ? 10.975 -12.486 -44.051 1.00 96.00 260 CYS A N 1
ATOM 2083 C CA . CYS A 1 260 ? 11.715 -12.939 -45.236 1.00 96.00 260 CYS A CA 1
ATOM 2084 C C . CYS A 1 260 ? 11.521 -11.970 -46.409 1.00 96.00 260 CYS A C 1
ATOM 2086 O O . CYS A 1 260 ? 12.495 -11.438 -46.929 1.00 96.00 260 CYS A O 1
ATOM 2088 N N . SER A 1 261 ? 10.270 -11.621 -46.728 1.00 97.69 261 SER A N 1
ATOM 2089 C CA . SER A 1 261 ? 9.939 -10.681 -47.810 1.00 97.69 261 SER A CA 1
ATOM 2090 C C . SER A 1 261 ? 10.616 -9.312 -47.638 1.00 97.69 261 SER A C 1
ATOM 2092 O O . SER A 1 261 ? 11.128 -8.732 -48.599 1.00 97.69 261 SER A O 1
ATOM 2094 N N . LEU A 1 262 ? 10.662 -8.797 -46.401 1.00 98.00 262 LEU A N 1
ATOM 2095 C CA . LEU A 1 262 ? 11.367 -7.554 -46.076 1.00 98.00 262 LEU A CA 1
ATOM 2096 C C . LEU A 1 262 ? 12.894 -7.699 -46.190 1.00 98.00 262 LEU A C 1
ATOM 2098 O O . LEU A 1 262 ? 13.568 -6.737 -46.575 1.00 98.00 262 LEU A O 1
ATOM 2102 N N . ALA A 1 263 ? 13.441 -8.869 -45.847 1.00 96.38 263 ALA A N 1
ATOM 2103 C CA . ALA A 1 263 ? 14.864 -9.168 -45.966 1.00 96.38 263 ALA A CA 1
ATOM 2104 C C . ALA A 1 263 ? 15.292 -9.288 -47.434 1.00 96.38 263 ALA A C 1
ATOM 2106 O O . ALA A 1 263 ? 16.297 -8.692 -47.806 1.00 96.38 263 ALA A O 1
ATOM 2107 N N . ASP A 1 264 ? 14.508 -9.951 -48.282 1.00 96.31 264 ASP A N 1
ATOM 2108 C CA . ASP A 1 264 ? 14.798 -10.103 -49.714 1.00 96.31 264 ASP A CA 1
ATOM 2109 C C . ASP A 1 264 ? 14.812 -8.748 -50.430 1.00 96.31 264 ASP A C 1
ATOM 2111 O O . ASP A 1 264 ? 15.728 -8.457 -51.207 1.00 96.31 264 ASP A O 1
ATOM 2115 N N . PHE A 1 265 ? 13.855 -7.867 -50.103 1.00 97.31 265 PHE A N 1
ATOM 2116 C CA . PHE A 1 265 ? 13.881 -6.475 -50.556 1.00 97.31 265 PHE A CA 1
ATOM 2117 C C . PHE A 1 265 ? 15.177 -5.777 -50.118 1.00 97.31 265 PHE A C 1
ATOM 2119 O O . PHE A 1 265 ? 15.856 -5.162 -50.942 1.00 97.31 265 PHE A O 1
ATOM 2126 N N . PHE A 1 266 ? 15.547 -5.894 -48.839 1.00 96.81 266 PHE A N 1
ATOM 2127 C CA . PHE A 1 266 ? 16.748 -5.264 -48.288 1.00 96.81 266 PHE A CA 1
ATOM 2128 C C . PHE A 1 266 ? 18.020 -5.760 -48.993 1.00 96.81 266 PHE A C 1
ATOM 2130 O O . PHE A 1 266 ? 18.861 -4.946 -49.369 1.00 96.81 266 PHE A O 1
ATOM 2137 N N . ILE A 1 267 ? 18.154 -7.073 -49.216 1.00 94.50 267 ILE A N 1
ATOM 2138 C CA . ILE A 1 267 ? 19.319 -7.681 -49.877 1.00 94.50 267 ILE A CA 1
ATOM 2139 C C . ILE A 1 267 ? 19.406 -7.248 -51.342 1.00 94.50 267 ILE A C 1
ATOM 2141 O O . ILE A 1 267 ? 20.490 -6.895 -51.807 1.00 94.50 267 ILE A O 1
ATOM 2145 N N . THR A 1 268 ? 18.277 -7.215 -52.053 1.00 94.69 268 THR A N 1
ATOM 2146 C CA . THR A 1 268 ? 18.214 -6.804 -53.467 1.00 94.69 268 THR A CA 1
ATOM 2147 C C . THR A 1 268 ? 18.644 -5.346 -53.672 1.00 94.69 268 THR A C 1
ATOM 2149 O O . THR A 1 268 ? 19.194 -5.010 -54.718 1.00 94.69 268 THR A O 1
ATOM 2152 N N . HIS A 1 269 ? 18.456 -4.489 -52.662 1.00 94.12 269 HIS A N 1
ATOM 2153 C CA . HIS A 1 269 ? 18.833 -3.071 -52.695 1.00 94.12 269 HIS A CA 1
ATOM 2154 C C . HIS A 1 269 ? 20.148 -2.756 -51.951 1.00 94.12 269 HIS A C 1
ATOM 2156 O O . HIS A 1 269 ? 20.514 -1.585 -51.806 1.00 94.12 269 HIS A O 1
ATOM 2162 N N . LEU A 1 270 ? 20.895 -3.766 -51.483 1.00 92.12 270 LEU A N 1
ATOM 2163 C CA . LEU A 1 270 ? 22.222 -3.549 -50.901 1.00 92.12 270 LEU A CA 1
ATOM 2164 C C . LEU A 1 270 ? 23.239 -3.128 -51.977 1.00 92.12 270 LEU A C 1
ATOM 2166 O O . LEU A 1 270 ? 23.350 -3.799 -53.004 1.00 92.12 270 LEU A O 1
ATOM 2170 N N . PRO A 1 271 ? 24.071 -2.100 -51.723 1.00 89.81 271 PRO A N 1
ATOM 2171 C CA . PRO A 1 271 ? 25.200 -1.789 -52.595 1.00 89.81 271 PRO A CA 1
ATOM 2172 C C . PRO A 1 271 ? 26.258 -2.905 -52.564 1.00 89.81 271 PRO A C 1
ATOM 2174 O O . PRO A 1 271 ? 26.290 -3.739 -51.652 1.00 89.81 271 PRO A O 1
ATOM 2177 N N . ASP A 1 272 ? 27.177 -2.892 -53.533 1.00 85.75 272 ASP A N 1
ATOM 2178 C CA . ASP A 1 272 ? 28.262 -3.881 -53.650 1.00 85.75 272 ASP A CA 1
ATOM 2179 C C . ASP A 1 272 ? 29.098 -4.019 -52.372 1.00 85.75 272 ASP A C 1
ATOM 2181 O O . ASP A 1 272 ? 29.523 -5.118 -52.018 1.00 85.75 272 ASP A O 1
ATOM 2185 N N . ASP A 1 273 ? 29.281 -2.920 -51.637 1.00 84.56 273 ASP A N 1
ATOM 2186 C CA . ASP A 1 273 ? 30.022 -2.887 -50.381 1.00 84.56 273 ASP A CA 1
ATOM 2187 C C . ASP A 1 273 ? 29.200 -3.237 -49.131 1.00 84.56 273 ASP A C 1
ATOM 2189 O O . ASP A 1 273 ? 29.697 -3.066 -48.021 1.00 84.56 273 ASP A O 1
ATOM 2193 N N . LYS A 1 274 ? 27.974 -3.748 -49.303 1.00 88.00 274 LYS A N 1
ATOM 2194 C CA . LYS A 1 274 ? 27.135 -4.392 -48.273 1.00 88.00 274 LYS A CA 1
ATOM 2195 C C . LYS A 1 274 ? 26.812 -3.541 -47.037 1.00 88.00 274 LYS A C 1
ATOM 2197 O O . LYS A 1 274 ? 26.360 -4.077 -46.028 1.00 88.00 274 LYS A O 1
ATOM 2202 N N . VAL A 1 275 ? 26.969 -2.220 -47.121 1.00 89.00 275 VAL A N 1
ATOM 2203 C CA . VAL A 1 275 ? 26.499 -1.266 -46.105 1.00 89.00 275 VAL A CA 1
ATOM 2204 C C . VAL A 1 275 ? 25.537 -0.288 -46.784 1.00 89.00 275 VAL A C 1
ATOM 2206 O O . VAL A 1 275 ? 25.972 0.472 -47.652 1.00 89.00 275 VAL A O 1
ATOM 2209 N N . PRO A 1 276 ? 24.234 -0.303 -46.448 1.00 91.12 276 PRO A N 1
ATOM 2210 C CA . PRO A 1 276 ? 23.236 0.483 -47.152 1.00 91.12 276 PRO A CA 1
ATOM 2211 C C . PRO A 1 276 ? 23.472 1.978 -46.934 1.00 91.12 276 PRO A C 1
ATOM 2213 O O . PRO A 1 276 ? 24.019 2.414 -45.917 1.00 91.12 276 PRO A O 1
ATOM 2216 N N . SER A 1 277 ? 23.005 2.779 -47.887 1.00 89.25 277 SER A N 1
ATOM 2217 C CA . SER A 1 277 ? 22.762 4.199 -47.644 1.00 89.25 277 SER A CA 1
ATOM 2218 C C . SER A 1 277 ? 21.649 4.374 -46.600 1.00 89.25 277 SER A C 1
ATOM 2220 O O . SER A 1 277 ? 20.886 3.449 -46.314 1.00 89.25 277 SER A O 1
ATOM 2222 N N . TRP A 1 278 ? 21.530 5.570 -46.030 1.00 84.00 278 TRP A N 1
ATOM 2223 C CA . TRP A 1 278 ? 20.466 5.908 -45.070 1.00 84.00 278 TRP A CA 1
ATOM 2224 C C . TRP A 1 278 ? 19.035 5.759 -45.625 1.00 84.00 278 TRP A C 1
ATOM 2226 O O . TRP A 1 278 ? 18.087 5.651 -44.857 1.00 84.00 278 TRP A O 1
ATOM 2236 N N . ASP A 1 279 ? 18.872 5.716 -46.945 1.00 90.38 279 ASP A N 1
ATOM 2237 C CA . ASP A 1 279 ? 17.637 5.393 -47.659 1.00 90.38 279 ASP A CA 1
ATOM 2238 C C . ASP A 1 279 ? 18.014 4.660 -48.961 1.00 90.38 279 ASP A C 1
ATOM 2240 O O . ASP A 1 279 ? 19.075 4.935 -49.527 1.00 90.38 279 ASP A O 1
ATOM 2244 N N . PHE A 1 280 ? 17.197 3.712 -49.425 1.00 92.25 280 PHE A N 1
ATOM 2245 C CA . PHE A 1 280 ? 17.491 2.909 -50.620 1.00 92.25 280 PHE A CA 1
ATOM 2246 C C . PHE A 1 280 ? 17.226 3.631 -51.953 1.00 92.25 280 PHE A C 1
ATOM 2248 O O . PHE A 1 280 ? 17.737 3.202 -52.984 1.00 92.25 280 PHE A O 1
ATOM 2255 N N . SER A 1 281 ? 16.460 4.725 -51.956 1.00 90.12 281 SER A N 1
ATOM 2256 C CA . SER A 1 281 ? 16.117 5.496 -53.162 1.00 90.12 281 SER A CA 1
ATOM 2257 C C . SER A 1 281 ? 16.877 6.823 -53.279 1.00 90.12 281 SER A C 1
ATOM 2259 O O . SER A 1 281 ? 16.626 7.590 -54.210 1.00 90.12 281 SER A O 1
ATOM 2261 N N . VAL A 1 282 ? 17.784 7.133 -52.344 1.00 87.00 282 VAL A N 1
ATOM 2262 C CA . VAL A 1 282 ? 18.583 8.366 -52.397 1.00 87.00 282 VAL A CA 1
ATOM 2263 C C . VAL A 1 282 ? 19.625 8.300 -53.529 1.00 87.00 282 VAL A C 1
ATOM 2265 O O . VAL A 1 282 ? 20.325 7.292 -53.653 1.00 87.00 282 VAL A O 1
ATOM 2268 N N . PRO A 1 283 ? 19.814 9.371 -54.324 1.00 86.00 283 PRO A N 1
ATOM 2269 C CA . PRO A 1 283 ? 20.944 9.472 -55.242 1.00 86.00 283 PRO A CA 1
ATOM 2270 C C . PRO A 1 283 ? 22.278 9.320 -54.494 1.00 86.00 283 PRO A C 1
ATOM 2272 O O . PRO A 1 283 ? 22.573 10.068 -53.556 1.00 86.00 283 PRO A O 1
ATOM 2275 N N . VAL A 1 284 ? 23.083 8.331 -54.886 1.00 83.69 284 VAL A N 1
ATOM 2276 C CA . VAL A 1 284 ? 24.347 8.009 -54.210 1.00 83.69 284 VAL A CA 1
ATOM 2277 C C . VAL A 1 284 ? 25.495 8.821 -54.810 1.00 83.69 284 VAL A C 1
ATOM 2279 O O . VAL A 1 284 ? 25.783 8.728 -56.000 1.00 83.69 284 VAL A O 1
ATOM 2282 N N . THR A 1 285 ? 26.168 9.593 -53.962 1.00 81.75 285 THR A N 1
ATOM 2283 C CA . THR A 1 285 ? 27.422 10.305 -54.235 1.00 81.75 285 THR A CA 1
ATOM 2284 C C . THR A 1 285 ? 28.494 9.852 -53.239 1.00 81.75 285 THR A C 1
ATOM 2286 O O . THR A 1 285 ? 28.191 9.177 -52.254 1.00 81.75 285 THR A O 1
ATOM 2289 N N . GLU A 1 286 ? 29.747 10.269 -53.438 1.00 72.88 286 GLU A N 1
ATOM 2290 C CA . GLU A 1 286 ? 30.852 10.009 -52.494 1.00 72.88 286 GLU A CA 1
ATOM 2291 C C . GLU A 1 286 ? 30.589 10.539 -51.070 1.00 72.88 286 GLU A C 1
ATOM 2293 O O . GLU A 1 286 ? 31.181 10.056 -50.107 1.00 72.88 286 GLU A O 1
ATOM 2298 N N . THR A 1 287 ? 29.685 11.514 -50.923 1.00 73.19 287 THR A N 1
ATOM 2299 C CA . THR A 1 287 ? 29.304 12.133 -49.645 1.00 73.19 287 THR A CA 1
ATOM 2300 C C . THR A 1 287 ? 27.970 11.627 -49.084 1.00 73.19 287 THR A C 1
ATOM 2302 O O . THR A 1 287 ? 27.537 12.099 -48.031 1.00 73.19 287 THR A O 1
ATOM 2305 N N . THR A 1 288 ? 27.302 10.672 -49.744 1.00 79.81 288 THR A N 1
ATOM 2306 C CA . THR A 1 288 ? 26.026 10.113 -49.269 1.00 79.81 288 THR A CA 1
ATOM 2307 C C . THR A 1 288 ? 26.240 9.267 -48.003 1.00 79.81 288 THR A C 1
ATOM 2309 O O . THR A 1 288 ? 27.020 8.313 -48.035 1.00 79.81 288 THR A O 1
ATOM 2312 N N . PRO A 1 289 ? 25.529 9.544 -46.890 1.00 77.94 289 PRO A N 1
ATOM 2313 C CA . PRO A 1 289 ? 25.694 8.785 -45.657 1.00 77.94 289 PRO A CA 1
ATOM 2314 C C . PRO A 1 289 ? 25.319 7.315 -45.812 1.00 77.94 289 PRO A C 1
ATOM 2316 O O . PRO A 1 289 ? 24.298 6.970 -46.416 1.00 77.94 289 PRO A O 1
ATOM 2319 N N . ARG A 1 290 ? 26.110 6.447 -45.187 1.00 84.56 290 ARG A N 1
ATOM 2320 C CA . ARG A 1 290 ? 25.690 5.076 -44.904 1.00 84.56 290 ARG A CA 1
ATOM 2321 C C . ARG A 1 290 ? 24.820 5.024 -43.653 1.00 84.56 290 ARG A C 1
ATOM 2323 O O . ARG A 1 290 ? 24.791 5.971 -42.871 1.00 84.56 290 ARG A O 1
ATOM 2330 N N . ASP A 1 291 ? 24.139 3.901 -43.470 1.00 82.56 291 ASP A N 1
ATOM 2331 C CA . ASP A 1 291 ? 23.514 3.543 -42.204 1.00 82.56 291 ASP A CA 1
ATOM 2332 C C . ASP A 1 291 ? 24.059 2.200 -41.707 1.00 82.56 291 ASP A C 1
ATOM 2334 O O . ASP A 1 291 ? 23.568 1.115 -42.033 1.00 82.56 291 ASP A O 1
ATOM 2338 N N . THR A 1 292 ? 25.099 2.290 -40.880 1.00 76.44 292 THR A N 1
ATOM 2339 C CA . THR A 1 292 ? 25.696 1.126 -40.217 1.00 76.44 292 THR A CA 1
ATOM 2340 C C . THR A 1 292 ? 24.761 0.495 -39.187 1.00 76.44 292 THR A C 1
ATOM 2342 O O . THR A 1 292 ? 24.901 -0.690 -38.891 1.00 76.44 292 THR A O 1
ATOM 2345 N N . SER A 1 293 ? 23.755 1.226 -38.691 1.00 73.88 293 SER A N 1
ATOM 2346 C CA . SER A 1 293 ? 22.741 0.654 -37.800 1.00 73.88 293 SER A CA 1
ATOM 2347 C C . SER A 1 293 ? 21.796 -0.249 -38.578 1.00 73.88 293 SER A C 1
ATOM 2349 O O . SER A 1 293 ? 21.615 -1.401 -38.193 1.00 73.88 293 SER A O 1
ATOM 2351 N N . ALA A 1 294 ? 21.255 0.238 -39.700 1.00 82.12 294 ALA A N 1
ATOM 2352 C CA . ALA A 1 294 ? 20.399 -0.543 -40.590 1.00 82.12 294 ALA A CA 1
ATOM 2353 C C . ALA A 1 294 ? 21.083 -1.852 -41.017 1.00 82.12 294 ALA A C 1
ATOM 2355 O O . ALA A 1 294 ? 20.458 -2.909 -40.959 1.00 82.12 294 ALA A O 1
ATOM 2356 N N . ALA A 1 295 ? 22.382 -1.801 -41.344 1.00 81.31 295 ALA A N 1
ATOM 2357 C CA . ALA A 1 295 ? 23.175 -2.996 -41.628 1.00 81.31 295 ALA A CA 1
ATOM 2358 C C . ALA A 1 295 ? 23.168 -4.007 -40.466 1.00 81.31 295 ALA A C 1
ATOM 2360 O O . ALA A 1 295 ? 22.819 -5.167 -40.664 1.00 81.31 295 ALA A O 1
ATOM 2361 N N . MET A 1 296 ? 23.533 -3.593 -39.249 1.00 79.06 296 MET A N 1
ATOM 2362 C CA . MET A 1 296 ? 23.665 -4.532 -38.124 1.00 79.06 296 MET A CA 1
ATOM 2363 C C . MET A 1 296 ? 22.315 -5.077 -37.639 1.00 79.06 296 MET A C 1
ATOM 2365 O O . MET A 1 296 ? 22.223 -6.243 -37.259 1.00 79.06 296 MET A O 1
ATOM 2369 N N . ILE A 1 297 ? 21.255 -4.267 -37.698 1.00 78.00 297 ILE A N 1
ATOM 2370 C CA . ILE A 1 297 ? 19.887 -4.683 -37.357 1.00 78.00 297 ILE A CA 1
ATOM 2371 C C . ILE A 1 297 ? 19.384 -5.732 -38.358 1.00 78.00 297 ILE A C 1
ATOM 2373 O O . ILE A 1 297 ? 18.925 -6.799 -37.948 1.00 78.00 297 ILE A O 1
ATOM 2377 N N . ALA A 1 298 ? 19.506 -5.459 -39.662 1.00 84.19 298 ALA A N 1
ATOM 2378 C CA . ALA A 1 298 ? 19.063 -6.376 -40.707 1.00 84.19 298 ALA A CA 1
ATOM 2379 C C . ALA A 1 298 ? 19.876 -7.681 -40.694 1.00 84.19 298 ALA A C 1
ATOM 2381 O O . ALA A 1 298 ? 19.289 -8.756 -40.766 1.00 84.19 298 ALA A O 1
ATOM 2382 N N . ALA A 1 299 ? 21.196 -7.608 -40.485 1.00 79.12 299 ALA A N 1
ATOM 2383 C CA . ALA A 1 299 ? 22.049 -8.784 -40.317 1.00 79.12 299 ALA A CA 1
ATOM 2384 C C . ALA A 1 299 ? 21.617 -9.666 -39.125 1.00 79.12 299 ALA A C 1
ATOM 2386 O O . ALA A 1 299 ? 21.603 -10.893 -39.243 1.00 79.12 299 ALA A O 1
ATOM 2387 N N . CYS A 1 300 ? 21.214 -9.058 -38.001 1.00 77.88 300 CYS A N 1
ATOM 2388 C CA . CYS A 1 300 ? 20.655 -9.775 -36.851 1.00 77.88 300 CYS A CA 1
ATOM 2389 C C . CYS A 1 300 ? 19.337 -10.485 -37.211 1.00 77.88 300 CYS A C 1
ATOM 2391 O O . CYS A 1 300 ? 19.197 -11.682 -36.969 1.00 77.88 300 CYS A O 1
ATOM 2393 N N . GLY A 1 301 ? 18.402 -9.778 -37.858 1.00 78.94 301 GLY A N 1
ATOM 2394 C CA . GLY A 1 301 ? 17.121 -10.350 -38.286 1.00 78.94 301 GLY A CA 1
ATOM 2395 C C . GLY A 1 301 ? 17.275 -11.491 -39.302 1.00 78.94 301 GLY A C 1
ATOM 2396 O O . GLY A 1 301 ? 16.669 -12.545 -39.135 1.00 78.94 301 GLY A O 1
ATOM 2397 N N . MET A 1 302 ? 18.153 -11.331 -40.297 1.00 84.50 302 MET A N 1
ATOM 2398 C CA . MET A 1 302 ? 18.495 -12.370 -41.282 1.00 84.50 302 MET A CA 1
ATOM 2399 C C . MET A 1 302 ? 19.082 -13.628 -40.628 1.00 84.50 302 MET A C 1
ATOM 2401 O O . MET A 1 302 ? 18.764 -14.743 -41.036 1.00 84.50 302 MET A O 1
ATOM 2405 N N . LEU A 1 303 ? 19.895 -13.475 -39.578 1.00 78.75 303 LEU A N 1
ATOM 2406 C CA . LEU A 1 303 ? 20.424 -14.616 -38.833 1.00 78.75 303 LEU A CA 1
ATOM 2407 C C . LEU A 1 303 ? 19.338 -15.325 -38.005 1.00 78.75 303 LEU A C 1
ATOM 2409 O O . LEU A 1 303 ? 19.325 -16.555 -37.946 1.00 78.75 303 LEU A O 1
ATOM 2413 N N . SER A 1 304 ? 18.393 -14.585 -37.416 1.00 76.75 304 SER A N 1
ATOM 2414 C CA . SER A 1 304 ? 17.213 -15.184 -36.777 1.00 76.75 304 SER A CA 1
ATOM 2415 C C . SER A 1 304 ? 16.347 -15.953 -37.784 1.00 76.75 304 SER A C 1
ATOM 2417 O O . SER A 1 304 ? 15.930 -17.069 -37.481 1.00 76.75 304 SER A O 1
ATOM 2419 N N . ILE A 1 305 ? 16.141 -15.418 -38.996 1.00 82.31 305 ILE A N 1
ATOM 2420 C CA . ILE A 1 305 ? 15.433 -16.109 -40.092 1.00 82.31 305 ILE A CA 1
ATOM 2421 C C . ILE A 1 305 ? 16.155 -17.416 -40.461 1.00 82.31 305 ILE A C 1
ATOM 2423 O O . ILE A 1 305 ? 15.526 -18.474 -40.448 1.00 82.31 305 ILE A O 1
ATOM 2427 N N . HIS A 1 306 ? 17.475 -17.376 -40.688 1.00 80.44 306 HIS A N 1
ATOM 2428 C CA . HIS A 1 306 ? 18.290 -18.575 -40.939 1.00 80.44 306 HIS A CA 1
ATOM 2429 C C . HIS A 1 306 ? 18.117 -19.632 -39.835 1.00 80.44 306 HIS A C 1
ATOM 2431 O O . HIS A 1 306 ? 17.835 -20.797 -40.124 1.00 80.44 306 HIS A O 1
ATOM 2437 N N . ASN A 1 307 ? 18.235 -19.229 -38.565 1.00 74.56 307 ASN A N 1
ATOM 2438 C CA . ASN A 1 307 ? 18.083 -20.137 -37.427 1.00 74.56 307 ASN A CA 1
ATOM 2439 C C . ASN A 1 307 ? 16.682 -20.782 -37.386 1.00 74.56 307 ASN A C 1
ATOM 2441 O O . ASN A 1 307 ? 16.572 -21.972 -37.088 1.00 74.56 307 ASN A O 1
ATOM 2445 N N . VAL A 1 308 ? 15.618 -20.044 -37.726 1.00 76.62 308 VAL A N 1
ATOM 2446 C CA . VAL A 1 308 ? 14.254 -20.592 -37.841 1.00 76.62 308 VAL A CA 1
ATOM 2447 C C . VAL A 1 308 ? 14.134 -21.591 -38.994 1.00 76.62 308 VAL A C 1
ATOM 2449 O O . VAL A 1 308 ? 13.585 -22.676 -38.795 1.00 76.62 308 VAL A O 1
ATOM 2452 N N . MET A 1 309 ? 14.646 -21.258 -40.182 1.00 79.12 309 MET A N 1
ATOM 2453 C CA . MET A 1 309 ? 14.570 -22.128 -41.363 1.00 79.12 309 MET A CA 1
ATOM 2454 C C . MET A 1 309 ? 15.319 -23.447 -41.140 1.00 79.12 309 MET A C 1
ATOM 2456 O O . MET A 1 309 ? 14.742 -24.521 -41.313 1.00 79.12 309 MET A O 1
ATOM 2460 N N . ARG A 1 310 ? 16.547 -23.377 -40.613 1.00 73.50 310 ARG A N 1
ATOM 2461 C CA . ARG A 1 310 ? 17.363 -24.547 -40.259 1.00 73.50 310 ARG A CA 1
ATOM 2462 C C . ARG A 1 310 ? 16.679 -25.473 -39.244 1.00 73.50 310 ARG A C 1
ATOM 2464 O O . ARG A 1 310 ? 16.790 -26.696 -39.329 1.00 73.50 310 ARG A O 1
ATOM 2471 N N . LEU A 1 311 ? 15.972 -24.913 -38.257 1.00 69.25 311 LEU A N 1
ATOM 2472 C CA . LEU A 1 311 ? 15.226 -25.710 -37.273 1.00 69.25 311 LEU A CA 1
ATOM 2473 C C . LEU A 1 311 ? 14.017 -26.434 -37.889 1.00 69.25 311 LEU A C 1
ATOM 2475 O O . LEU A 1 311 ? 13.586 -27.450 -37.344 1.00 69.25 311 LEU A O 1
ATOM 2479 N N . LYS A 1 312 ? 13.491 -25.951 -39.021 1.00 70.81 312 LYS A N 1
ATOM 2480 C CA . LYS A 1 312 ? 12.422 -26.613 -39.783 1.00 70.81 312 LYS A CA 1
ATOM 2481 C C . LYS A 1 312 ? 12.960 -27.679 -40.747 1.00 70.81 312 LYS A C 1
ATOM 2483 O O . LYS A 1 312 ? 12.331 -28.726 -40.885 1.00 70.81 312 LYS A O 1
ATOM 2488 N N . SER A 1 313 ? 14.115 -27.456 -41.377 1.00 64.81 313 SER A N 1
ATOM 2489 C CA . SER A 1 313 ? 14.639 -28.321 -42.451 1.00 64.81 313 SER A CA 1
ATOM 2490 C C . SER A 1 313 ? 15.207 -29.667 -41.983 1.00 64.81 313 SER A C 1
ATOM 2492 O O . SER A 1 313 ? 15.241 -30.625 -42.755 1.00 64.81 313 SER A O 1
ATOM 2494 N N . SER A 1 314 ? 15.595 -29.792 -40.707 1.00 53.69 314 SER A N 1
ATOM 2495 C CA . SER A 1 314 ? 16.092 -31.040 -40.085 1.00 53.69 314 SER A CA 1
ATOM 2496 C C . SER A 1 314 ? 17.348 -31.664 -40.732 1.00 53.69 314 SER A C 1
ATOM 2498 O O . SER A 1 314 ? 17.698 -32.804 -40.412 1.00 53.69 314 SER A O 1
ATOM 2500 N N . GLN A 1 315 ? 18.048 -30.952 -41.622 1.00 48.84 315 GLN A N 1
ATOM 2501 C CA . GLN A 1 315 ? 19.222 -31.461 -42.342 1.00 48.84 315 GLN A CA 1
ATOM 2502 C C . GLN A 1 315 ? 20.562 -31.055 -41.698 1.00 48.84 315 GLN A C 1
ATOM 2504 O O . GLN A 1 315 ? 20.655 -30.147 -40.870 1.00 48.84 315 GLN A O 1
ATOM 2509 N N . LYS A 1 316 ? 21.634 -31.772 -42.067 1.00 46.88 316 LYS A N 1
ATOM 2510 C CA . LYS A 1 316 ? 23.012 -31.392 -41.722 1.00 46.88 316 LYS A CA 1
ATOM 2511 C C . LYS A 1 316 ? 23.475 -30.279 -42.659 1.00 46.88 316 LYS A C 1
ATOM 2513 O O . LYS A 1 316 ? 23.390 -30.447 -43.869 1.00 46.88 316 LYS A O 1
ATOM 2518 N N . ILE A 1 317 ? 24.026 -29.209 -42.087 1.00 45.44 317 ILE A N 1
ATOM 2519 C CA . ILE A 1 317 ? 24.563 -28.063 -42.832 1.00 45.44 317 ILE A CA 1
ATOM 2520 C C . ILE A 1 317 ? 25.638 -28.528 -43.823 1.00 45.44 317 ILE A C 1
ATOM 2522 O O . ILE A 1 317 ? 26.620 -29.157 -43.422 1.00 45.44 317 ILE A O 1
ATOM 2526 N N . ASN A 1 318 ? 25.484 -28.136 -45.085 1.00 46.44 318 ASN A N 1
ATOM 2527 C CA . ASN A 1 318 ? 26.570 -28.039 -46.048 1.00 46.44 318 ASN A CA 1
ATOM 2528 C C . ASN A 1 318 ? 26.676 -26.565 -46.468 1.00 46.44 318 ASN A C 1
ATOM 2530 O O . ASN A 1 318 ? 25.707 -26.010 -46.971 1.00 46.44 318 ASN A O 1
ATOM 2534 N N . LEU A 1 319 ? 27.808 -25.907 -46.207 1.00 47.91 319 LEU A N 1
ATOM 2535 C CA . LEU A 1 319 ? 27.937 -24.448 -46.381 1.00 47.91 319 LEU A CA 1
ATOM 2536 C C . LEU A 1 319 ? 28.097 -24.012 -47.852 1.00 47.91 319 LEU A C 1
ATOM 2538 O O . LEU A 1 319 ? 27.993 -22.823 -48.141 1.00 47.91 319 LEU A O 1
ATOM 2542 N N . ASP A 1 320 ? 28.322 -24.962 -48.765 1.00 47.84 320 ASP A N 1
ATOM 2543 C CA . ASP A 1 320 ? 28.623 -24.714 -50.183 1.00 47.84 320 ASP A CA 1
ATOM 2544 C C . ASP A 1 320 ? 27.436 -25.011 -51.134 1.00 47.84 320 ASP A C 1
ATOM 2546 O O . ASP A 1 320 ? 27.614 -25.032 -52.351 1.00 47.84 320 ASP A O 1
ATOM 2550 N N . ASP A 1 321 ? 26.227 -25.287 -50.621 1.00 52.53 321 ASP A N 1
ATOM 2551 C CA . ASP A 1 321 ? 25.110 -25.804 -51.441 1.00 52.53 321 ASP A CA 1
ATOM 2552 C C . ASP A 1 321 ? 24.237 -24.747 -52.150 1.00 52.53 321 ASP A C 1
ATOM 2554 O O . ASP A 1 321 ? 23.450 -25.098 -53.030 1.00 52.53 321 ASP A O 1
ATOM 2558 N N . GLY A 1 322 ? 24.380 -23.464 -51.802 1.00 53.84 322 GLY A N 1
ATOM 2559 C CA . GLY A 1 322 ? 23.622 -22.363 -52.410 1.00 53.84 322 GLY A CA 1
ATOM 2560 C C . GLY A 1 322 ? 22.122 -22.324 -52.076 1.00 53.84 322 GLY A C 1
ATOM 2561 O O . GLY A 1 322 ? 21.377 -21.636 -52.771 1.00 53.84 322 GLY A O 1
ATOM 2562 N N . SER A 1 323 ? 21.670 -23.046 -51.047 1.00 59.62 323 SER A N 1
ATOM 2563 C CA . SER A 1 323 ? 20.271 -23.056 -50.593 1.00 59.62 323 SER A CA 1
ATOM 2564 C C . SER A 1 323 ? 19.793 -21.710 -50.019 1.00 59.62 323 SER A C 1
ATOM 2566 O O . SER A 1 323 ? 20.582 -20.909 -49.511 1.00 59.62 323 SER A O 1
ATOM 2568 N N . GLU A 1 324 ? 18.471 -21.488 -50.026 1.00 57.16 324 GLU A N 1
ATOM 2569 C CA . GLU A 1 324 ? 17.818 -20.331 -49.379 1.00 57.16 324 GLU A CA 1
ATOM 2570 C C . GLU A 1 324 ? 18.142 -20.242 -47.875 1.00 57.16 324 GLU A C 1
ATOM 2572 O O . GLU A 1 324 ? 18.257 -19.150 -47.320 1.00 57.16 324 GLU A O 1
ATOM 2577 N N . GLU A 1 325 ? 18.393 -21.378 -47.215 1.00 56.44 325 GLU A N 1
ATOM 2578 C CA . GLU A 1 325 ? 18.859 -21.411 -45.826 1.00 56.44 325 GLU A CA 1
ATOM 2579 C C . GLU A 1 325 ? 20.221 -20.713 -45.680 1.00 56.44 325 GLU A C 1
ATOM 2581 O O . GLU A 1 325 ? 20.403 -19.881 -44.790 1.00 56.44 325 GLU A O 1
ATOM 2586 N N . ASN A 1 326 ? 21.176 -20.992 -46.571 1.00 67.25 326 ASN A N 1
ATOM 2587 C CA . ASN A 1 326 ? 22.509 -20.383 -46.543 1.00 67.25 326 ASN A CA 1
ATOM 2588 C C . ASN A 1 326 ? 22.530 -18.925 -47.051 1.00 67.25 326 ASN A C 1
ATOM 2590 O O . ASN A 1 326 ? 23.459 -18.181 -46.717 1.00 67.25 326 ASN A O 1
ATOM 2594 N N . TYR A 1 327 ? 21.520 -18.489 -47.812 1.00 80.50 327 TYR A N 1
ATOM 2595 C CA . TYR A 1 327 ? 21.418 -17.142 -48.391 1.00 80.50 327 TYR A CA 1
ATOM 2596 C C . TYR A 1 327 ? 21.430 -16.032 -47.323 1.00 80.50 327 TYR A C 1
ATOM 2598 O O . TYR A 1 327 ? 22.344 -15.200 -47.307 1.00 80.50 327 TYR A O 1
ATOM 2606 N N . TYR A 1 328 ? 20.492 -16.065 -46.368 1.00 81.25 328 TYR A N 1
ATOM 2607 C CA . TYR A 1 328 ? 20.396 -15.050 -45.308 1.00 81.25 328 TYR A CA 1
ATOM 2608 C C . TYR A 1 328 ? 21.630 -15.017 -44.395 1.00 81.25 328 TYR A C 1
ATOM 2610 O O . TYR A 1 328 ? 22.105 -13.938 -44.029 1.00 81.25 328 TYR A O 1
ATOM 2618 N N . LEU A 1 329 ? 22.192 -16.187 -44.066 1.00 77.56 329 LEU A N 1
ATOM 2619 C CA . LEU A 1 329 ? 23.427 -16.301 -43.283 1.00 77.56 329 LEU A CA 1
ATOM 2620 C C . LEU A 1 329 ? 24.612 -15.653 -44.015 1.00 77.56 329 LEU A C 1
ATOM 2622 O O . LEU A 1 329 ? 25.354 -14.863 -43.428 1.00 77.56 329 LEU A O 1
ATOM 2626 N N . THR A 1 330 ? 24.771 -15.959 -45.304 1.00 77.44 330 THR A N 1
ATOM 2627 C CA . THR A 1 330 ? 25.877 -15.453 -46.125 1.00 77.44 330 THR A CA 1
ATOM 2628 C C . THR A 1 330 ? 25.829 -13.933 -46.237 1.00 77.44 330 THR A C 1
ATOM 2630 O O . THR A 1 330 ? 26.839 -13.270 -45.989 1.00 77.44 330 THR A O 1
ATOM 2633 N N . THR A 1 331 ? 24.665 -13.355 -46.550 1.00 81.94 331 THR A N 1
ATOM 2634 C CA . THR A 1 331 ? 24.537 -11.896 -46.655 1.00 81.94 331 THR A CA 1
ATOM 2635 C C . THR A 1 331 ? 24.699 -11.203 -45.301 1.00 81.94 331 THR A C 1
ATOM 2637 O O . THR A 1 331 ? 25.434 -10.219 -45.225 1.00 81.94 331 THR A O 1
ATOM 2640 N N . SER A 1 332 ? 24.130 -11.750 -44.219 1.00 77.62 332 SER A N 1
ATOM 2641 C CA . SER A 1 332 ? 24.324 -11.234 -42.853 1.00 77.62 332 SER A CA 1
ATOM 2642 C C . SER A 1 332 ? 25.812 -11.122 -42.486 1.00 77.62 332 SER A C 1
ATOM 2644 O O . SER A 1 332 ? 26.291 -10.049 -42.106 1.00 77.62 332 SER A O 1
ATOM 2646 N N . LEU A 1 333 ? 26.586 -12.193 -42.695 1.00 72.44 333 LEU A N 1
ATOM 2647 C CA . LEU A 1 333 ? 28.023 -12.213 -42.410 1.00 72.44 333 LEU A CA 1
ATOM 2648 C C . LEU A 1 333 ? 28.820 -11.242 -43.299 1.00 72.44 333 LEU A C 1
ATOM 2650 O O . LEU A 1 333 ? 29.727 -10.569 -42.803 1.00 72.44 333 LEU A O 1
ATOM 2654 N N . GLN A 1 334 ? 28.470 -11.108 -44.584 1.00 79.19 334 GLN A N 1
ATOM 2655 C CA . GLN A 1 334 ? 29.089 -10.119 -45.478 1.00 79.19 334 GLN A CA 1
ATOM 2656 C C . GLN A 1 334 ? 28.844 -8.676 -45.004 1.00 79.19 334 GLN A C 1
ATOM 2658 O O . GLN A 1 334 ? 29.776 -7.870 -44.994 1.00 79.19 334 GLN A O 1
ATOM 2663 N N . MET A 1 335 ? 27.623 -8.352 -44.568 1.00 79.69 335 MET A N 1
ATOM 2664 C CA . MET A 1 335 ? 27.267 -7.028 -44.042 1.00 79.69 335 MET A CA 1
ATOM 2665 C C . MET A 1 335 ? 28.015 -6.710 -42.742 1.00 79.69 335 MET A C 1
ATOM 2667 O O . MET A 1 335 ? 28.533 -5.600 -42.588 1.00 79.69 335 MET A O 1
ATOM 2671 N N . VAL A 1 336 ? 28.123 -7.680 -41.825 1.00 70.69 336 VAL A N 1
ATOM 2672 C CA . VAL A 1 336 ? 28.907 -7.559 -40.582 1.00 70.69 336 VAL A CA 1
ATOM 2673 C C . VAL A 1 336 ? 30.386 -7.323 -40.894 1.00 70.69 336 VAL A C 1
ATOM 2675 O O . VAL A 1 336 ? 30.969 -6.353 -40.401 1.00 70.69 336 VAL A O 1
ATOM 2678 N N . GLN A 1 337 ? 30.981 -8.133 -41.775 1.00 71.06 337 GLN A N 1
ATOM 2679 C CA . GLN A 1 337 ? 32.375 -7.977 -42.196 1.00 71.06 337 GLN A CA 1
ATOM 2680 C C . GLN A 1 337 ? 32.625 -6.603 -42.836 1.00 71.06 337 GLN A C 1
ATOM 2682 O O . GLN A 1 337 ? 33.572 -5.914 -42.450 1.00 71.06 337 GLN A O 1
ATOM 2687 N N . ALA A 1 338 ? 31.789 -6.177 -43.786 1.00 76.12 338 ALA A N 1
ATOM 2688 C CA . ALA A 1 338 ? 31.944 -4.897 -44.473 1.00 76.12 338 ALA A CA 1
ATOM 2689 C C . ALA A 1 338 ? 31.806 -3.703 -43.516 1.00 76.12 338 ALA A C 1
ATOM 2691 O O . ALA A 1 338 ? 32.640 -2.793 -43.531 1.00 76.12 338 ALA A O 1
ATOM 2692 N N . THR A 1 339 ? 30.808 -3.747 -42.630 1.00 74.12 339 THR A N 1
ATOM 2693 C CA . THR A 1 339 ? 30.559 -2.703 -41.629 1.00 74.12 339 THR A CA 1
ATOM 2694 C C . THR A 1 339 ? 31.743 -2.548 -40.676 1.00 74.12 339 THR A C 1
ATOM 2696 O O . THR A 1 339 ? 32.244 -1.439 -40.491 1.00 74.12 339 THR A O 1
ATOM 2699 N N . LEU A 1 340 ? 32.254 -3.654 -40.128 1.00 67.38 340 LEU A N 1
ATOM 2700 C CA . LEU A 1 340 ? 33.394 -3.636 -39.206 1.00 67.38 340 LEU A CA 1
ATOM 2701 C C . LEU A 1 340 ? 34.715 -3.273 -39.897 1.00 67.38 340 LEU A C 1
ATOM 2703 O O . LEU A 1 340 ? 35.562 -2.622 -39.293 1.00 67.38 340 LEU A O 1
ATOM 2707 N N . THR A 1 341 ? 34.894 -3.641 -41.168 1.00 69.94 341 THR A N 1
ATOM 2708 C CA . THR A 1 341 ? 36.112 -3.299 -41.924 1.00 69.94 341 THR A CA 1
ATOM 2709 C C . THR A 1 341 ? 36.189 -1.802 -42.234 1.00 69.94 341 THR A C 1
ATOM 2711 O O . THR A 1 341 ? 37.274 -1.225 -42.174 1.00 69.94 341 THR A O 1
ATOM 2714 N N . LYS A 1 342 ? 35.053 -1.172 -42.570 1.00 74.38 342 LYS A N 1
ATOM 2715 C CA . LYS A 1 342 ? 34.999 0.218 -43.056 1.00 74.38 342 LYS A CA 1
ATOM 2716 C C . LYS A 1 342 ? 34.665 1.264 -41.990 1.00 74.38 342 LYS A C 1
ATOM 2718 O O . LYS A 1 342 ? 35.175 2.376 -42.074 1.00 74.38 342 LYS A O 1
ATOM 2723 N N . TYR A 1 343 ? 33.805 0.933 -41.026 1.00 72.31 343 TYR A N 1
ATOM 2724 C CA . TYR A 1 343 ? 33.179 1.916 -40.127 1.00 72.31 343 TYR A CA 1
ATOM 2725 C C . TYR A 1 343 ? 33.499 1.707 -38.641 1.00 72.31 343 TYR A C 1
ATOM 2727 O O . TYR A 1 343 ? 33.072 2.513 -37.816 1.00 72.31 343 TYR A O 1
ATOM 2735 N N . LEU A 1 344 ? 34.267 0.671 -38.273 1.00 67.62 344 LEU A N 1
ATOM 2736 C CA . LEU A 1 344 ? 34.743 0.491 -36.899 1.00 67.62 344 LEU A CA 1
ATOM 2737 C C . LEU A 1 344 ? 35.725 1.611 -36.526 1.00 67.62 344 LEU A C 1
ATOM 2739 O O . LEU A 1 344 ? 36.846 1.693 -37.033 1.00 67.62 344 LEU A O 1
ATOM 2743 N N . ASN A 1 345 ? 35.293 2.474 -35.614 1.00 62.03 345 ASN A N 1
ATOM 2744 C CA . ASN A 1 345 ? 36.018 3.663 -35.202 1.00 62.03 345 ASN A CA 1
ATOM 2745 C C . ASN A 1 345 ? 37.148 3.271 -34.226 1.00 62.03 345 ASN A C 1
ATOM 2747 O O . ASN A 1 345 ? 36.880 2.885 -33.084 1.00 62.03 345 ASN A O 1
ATOM 2751 N N . ARG A 1 346 ? 38.410 3.379 -34.665 1.00 53.97 346 ARG A N 1
ATOM 2752 C CA . ARG A 1 346 ? 39.615 3.005 -33.898 1.00 53.97 346 ARG A CA 1
ATOM 2753 C C . ARG A 1 346 ? 40.139 4.187 -33.057 1.00 53.97 346 ARG A C 1
ATOM 2755 O O . ARG A 1 346 ? 40.681 5.123 -33.639 1.00 53.97 346 ARG A O 1
ATOM 2762 N N . PRO A 1 347 ? 40.049 4.169 -31.714 1.00 50.88 347 PRO A N 1
ATOM 2763 C CA . PRO A 1 347 ? 40.649 5.196 -30.870 1.00 50.88 347 PRO A CA 1
ATOM 2764 C C . PRO A 1 347 ? 42.141 4.925 -30.604 1.00 50.88 347 PRO A C 1
ATOM 2766 O O . PRO A 1 347 ? 42.545 3.794 -30.335 1.00 50.88 347 PRO A O 1
ATOM 2769 N N . ALA A 1 348 ? 42.949 5.986 -30.568 1.00 44.00 348 ALA A N 1
ATOM 2770 C CA . ALA A 1 348 ? 44.278 5.968 -29.956 1.00 44.00 348 ALA A CA 1
ATOM 2771 C C . ALA A 1 348 ? 44.138 6.160 -28.433 1.00 44.00 348 ALA A C 1
ATOM 2773 O O . ALA A 1 348 ? 44.291 7.263 -27.912 1.00 44.00 348 ALA A O 1
ATOM 2774 N N . LEU A 1 349 ? 43.772 5.088 -27.729 1.00 41.28 349 LEU A N 1
ATOM 2775 C CA . LEU A 1 349 ? 43.439 5.113 -26.303 1.00 41.28 349 LEU A CA 1
ATOM 2776 C C . LEU A 1 349 ? 44.563 4.441 -25.499 1.00 41.28 349 LEU A C 1
ATOM 2778 O O . LEU A 1 349 ? 44.901 3.289 -25.759 1.00 41.28 349 LEU A O 1
ATOM 2782 N N . ARG A 1 350 ? 45.154 5.159 -24.537 1.00 42.00 350 ARG A N 1
ATOM 2783 C CA . ARG A 1 350 ? 46.096 4.603 -23.551 1.00 42.00 350 ARG A CA 1
ATOM 2784 C C . ARG A 1 350 ? 45.509 4.792 -22.159 1.00 42.00 350 ARG A C 1
ATOM 2786 O O . ARG A 1 350 ? 45.156 5.908 -21.795 1.00 42.00 350 ARG A O 1
ATOM 2793 N N . LEU A 1 351 ? 45.426 3.712 -21.390 1.00 37.28 351 LEU A N 1
ATOM 2794 C CA . LEU A 1 351 ? 45.068 3.768 -19.975 1.00 37.28 351 LEU A CA 1
ATOM 2795 C C . LEU A 1 351 ? 46.280 4.263 -19.179 1.00 37.28 351 LEU A C 1
ATOM 2797 O O . LEU A 1 351 ? 47.293 3.568 -19.117 1.00 37.28 351 LEU A O 1
ATOM 2801 N N . HIS A 1 352 ? 46.176 5.447 -18.576 1.00 39.41 352 HIS A N 1
ATOM 2802 C CA . HIS A 1 352 ? 47.126 5.897 -17.563 1.00 39.41 352 HIS A CA 1
ATOM 2803 C C . HIS A 1 352 ? 46.558 5.576 -16.180 1.00 39.41 352 HIS A C 1
ATOM 2805 O O . HIS A 1 352 ? 45.573 6.160 -15.736 1.00 39.41 352 HIS A O 1
ATOM 2811 N N . ILE A 1 353 ? 47.190 4.618 -15.511 1.00 41.59 353 ILE A N 1
ATOM 2812 C CA . ILE A 1 353 ? 46.945 4.308 -14.104 1.00 41.59 353 ILE A CA 1
ATOM 2813 C C . ILE A 1 353 ? 48.032 5.036 -13.311 1.00 41.59 353 ILE A C 1
ATOM 2815 O O . ILE A 1 353 ? 49.207 4.932 -13.668 1.00 41.59 353 ILE A O 1
ATOM 2819 N N . SER A 1 354 ? 47.662 5.758 -12.256 1.00 42.25 354 SER A N 1
ATOM 2820 C CA . SER A 1 354 ? 48.622 6.282 -11.282 1.00 42.25 354 SER A CA 1
ATOM 2821 C C . SER A 1 354 ? 48.353 5.667 -9.916 1.00 42.25 354 SER A C 1
ATOM 2823 O O . SER A 1 354 ? 47.207 5.450 -9.523 1.00 42.25 354 SER A O 1
ATOM 2825 N N . GLU A 1 355 ? 49.417 5.379 -9.181 1.00 45.00 355 GLU A N 1
ATOM 2826 C CA . GLU A 1 355 ? 49.302 4.979 -7.783 1.00 45.00 355 GLU A CA 1
ATOM 2827 C C . GLU A 1 355 ? 48.768 6.155 -6.959 1.00 45.00 355 GLU A C 1
ATOM 2829 O O . GLU A 1 355 ? 49.219 7.289 -7.113 1.00 45.00 355 GLU A O 1
ATOM 2834 N N . SER A 1 356 ? 47.775 5.895 -6.108 1.00 44.72 356 SER A N 1
ATOM 2835 C CA . SER A 1 356 ? 47.325 6.875 -5.127 1.00 44.72 356 SER A CA 1
ATOM 2836 C C . SER A 1 356 ? 48.382 7.006 -4.038 1.00 44.72 356 SER A C 1
ATOM 2838 O O . SER A 1 356 ? 48.784 6.006 -3.443 1.00 44.72 356 SER A O 1
ATOM 2840 N N . GLU A 1 357 ? 48.757 8.241 -3.702 1.00 45.41 357 GLU A N 1
ATOM 2841 C CA . GLU A 1 357 ? 49.588 8.545 -2.526 1.00 45.41 357 GLU A CA 1
ATOM 2842 C C . GLU A 1 357 ? 48.885 8.182 -1.199 1.00 45.41 357 GLU A C 1
ATOM 2844 O O . GLU A 1 357 ? 49.501 8.180 -0.134 1.00 45.41 357 GLU A O 1
ATOM 2849 N N . THR A 1 358 ? 47.586 7.855 -1.245 1.00 41.78 358 THR A N 1
ATOM 2850 C CA . THR A 1 358 ? 46.808 7.447 -0.071 1.00 41.78 358 THR A CA 1
ATOM 2851 C C . THR A 1 358 ? 47.080 5.983 0.270 1.00 41.78 358 THR A C 1
ATOM 2853 O O . THR A 1 358 ? 46.533 5.068 -0.349 1.00 41.78 358 THR A O 1
ATOM 2856 N N . LEU A 1 359 ? 47.904 5.771 1.294 1.00 46.62 359 LEU A N 1
ATOM 2857 C CA . LEU A 1 359 ? 48.144 4.463 1.898 1.00 46.62 359 LEU A CA 1
ATOM 2858 C C . LEU A 1 359 ? 46.943 4.054 2.763 1.00 46.62 359 LEU A C 1
ATOM 2860 O O . LEU A 1 359 ? 46.641 4.716 3.756 1.00 46.62 359 LEU A O 1
ATOM 2864 N N . LEU A 1 360 ? 46.272 2.955 2.410 1.00 43.31 360 LEU A N 1
ATOM 2865 C CA . LEU A 1 360 ? 45.197 2.378 3.221 1.00 43.31 360 LEU A CA 1
ATOM 2866 C C . LEU A 1 360 ? 45.730 1.219 4.078 1.00 43.31 360 LEU A C 1
ATOM 2868 O O . LEU A 1 360 ? 46.556 0.444 3.593 1.00 43.31 360 LEU A O 1
ATOM 2872 N N . PRO A 1 361 ? 45.265 1.056 5.331 1.00 46.59 361 PRO A N 1
ATOM 2873 C CA . PRO A 1 361 ? 45.636 -0.089 6.152 1.00 46.59 361 PRO A CA 1
ATOM 2874 C C . PRO A 1 361 ? 45.020 -1.372 5.580 1.00 46.59 361 PRO A C 1
ATOM 2876 O O . PRO A 1 361 ? 43.798 -1.516 5.516 1.00 46.59 361 PRO A O 1
ATOM 2879 N N . THR A 1 362 ? 45.872 -2.312 5.182 1.00 43.19 362 THR A N 1
ATOM 2880 C CA . THR A 1 362 ? 45.491 -3.642 4.704 1.00 43.19 362 THR A CA 1
ATOM 2881 C C . THR A 1 362 ? 45.839 -4.712 5.740 1.00 43.19 362 THR A C 1
ATOM 2883 O O . THR A 1 362 ? 46.728 -4.537 6.579 1.00 43.19 362 THR A O 1
ATOM 2886 N N . TRP A 1 363 ? 45.102 -5.822 5.686 1.00 43.50 363 TRP A N 1
ATOM 2887 C CA . TRP A 1 363 ? 45.275 -6.992 6.547 1.00 43.50 363 TRP A CA 1
ATOM 2888 C C . TRP A 1 363 ? 45.742 -8.180 5.703 1.00 43.50 363 TRP A C 1
ATOM 2890 O O . TRP A 1 363 ? 45.415 -8.266 4.518 1.00 43.50 363 TRP A O 1
ATOM 2900 N N . HIS A 1 364 ? 46.498 -9.102 6.299 1.00 47.16 364 HIS A N 1
ATOM 2901 C CA . HIS A 1 364 ? 46.878 -10.339 5.620 1.00 47.16 364 HIS A CA 1
ATOM 2902 C C . HIS A 1 364 ? 45.663 -11.250 5.411 1.00 47.16 364 HIS A C 1
ATOM 2904 O O . HIS A 1 364 ? 44.896 -11.491 6.345 1.00 47.16 364 HIS A O 1
ATOM 2910 N N . ASP A 1 365 ? 45.537 -11.821 4.210 1.00 42.72 365 ASP A N 1
ATOM 2911 C CA . ASP A 1 365 ? 44.640 -12.955 3.993 1.00 42.72 365 ASP A CA 1
ATOM 2912 C C . ASP A 1 365 ? 44.976 -14.074 4.999 1.00 42.72 365 ASP A C 1
ATOM 2914 O O . ASP A 1 365 ? 46.135 -14.469 5.142 1.00 42.72 365 ASP A O 1
ATOM 2918 N N . HIS A 1 366 ? 43.929 -14.588 5.657 1.00 43.62 366 HIS A N 1
ATOM 2919 C CA . HIS A 1 366 ? 43.912 -15.711 6.613 1.00 43.62 366 HIS A CA 1
ATOM 2920 C C . HIS A 1 366 ? 44.085 -15.433 8.127 1.00 43.62 366 HIS A C 1
ATOM 2922 O O . HIS A 1 366 ? 44.181 -16.404 8.880 1.00 43.62 366 HIS A O 1
ATOM 2928 N N . SER A 1 367 ? 44.019 -14.192 8.629 1.00 38.16 367 SER A N 1
ATOM 2929 C CA . SER A 1 367 ? 43.825 -13.943 10.078 1.00 38.16 367 SER A CA 1
ATOM 2930 C C . SER A 1 367 ? 42.357 -13.668 10.448 1.00 38.16 367 SER A C 1
ATOM 2932 O O . SER A 1 367 ? 41.673 -12.854 9.833 1.00 38.16 367 SER A O 1
ATOM 2934 N N . SER A 1 368 ? 41.850 -14.358 11.478 1.00 39.31 368 SER A N 1
ATOM 2935 C CA . SER A 1 368 ? 40.511 -14.122 12.041 1.00 39.31 368 SER A CA 1
ATOM 2936 C C . SER A 1 368 ? 40.469 -12.869 12.928 1.00 39.31 368 SER A C 1
ATOM 2938 O O . SER A 1 368 ? 41.481 -12.463 13.496 1.00 39.31 368 SER A O 1
ATOM 2940 N N . VAL A 1 369 ? 39.274 -12.284 13.074 1.00 41.12 369 VAL A N 1
ATOM 2941 C CA . VAL A 1 369 ? 38.988 -10.915 13.568 1.00 41.12 369 VAL A CA 1
ATOM 2942 C C . VAL A 1 369 ? 39.204 -10.719 15.090 1.00 41.12 369 VAL A C 1
ATOM 2944 O O . VAL A 1 369 ? 38.345 -10.177 15.779 1.00 41.12 369 VAL A O 1
ATOM 2947 N N . SER A 1 370 ? 40.316 -11.191 15.667 1.00 42.69 370 SER A N 1
ATOM 2948 C CA . SER A 1 370 ? 40.503 -11.213 17.131 1.00 42.69 370 SER A CA 1
ATOM 2949 C C . SER A 1 370 ? 41.908 -10.892 17.663 1.00 42.69 370 SER A C 1
ATOM 2951 O O . SER A 1 370 ? 42.139 -11.093 18.854 1.00 42.69 370 SER A O 1
ATOM 2953 N N . HIS A 1 371 ? 42.838 -10.365 16.853 1.00 40.84 371 HIS A N 1
ATOM 2954 C CA . HIS A 1 371 ? 44.120 -9.838 17.355 1.00 40.84 371 HIS A CA 1
ATOM 2955 C C . HIS A 1 371 ? 44.497 -8.481 16.723 1.00 40.84 371 HIS A C 1
ATOM 2957 O O . HIS A 1 371 ? 44.446 -8.356 15.501 1.00 40.84 371 HIS A O 1
ATOM 2963 N N . PRO A 1 372 ? 44.885 -7.464 17.523 1.00 46.12 372 PRO A N 1
ATOM 2964 C CA . PRO A 1 372 ? 45.070 -6.085 17.061 1.00 46.12 372 PRO A CA 1
ATOM 2965 C C . PRO A 1 372 ? 46.507 -5.754 16.602 1.00 46.12 372 PRO A C 1
ATOM 2967 O O . PRO A 1 372 ? 46.964 -4.632 16.811 1.00 46.12 372 PRO A O 1
ATOM 2970 N N . GLU A 1 373 ? 47.240 -6.694 15.996 1.00 47.88 373 GLU A N 1
ATOM 2971 C CA . GLU A 1 373 ? 48.616 -6.448 15.529 1.00 47.88 373 GLU A CA 1
ATOM 2972 C C . GLU A 1 373 ? 48.775 -6.609 14.007 1.00 47.88 373 GLU A C 1
ATOM 2974 O O . GLU A 1 373 ? 48.213 -7.515 13.397 1.00 47.88 373 GLU A O 1
ATOM 2979 N N . ALA A 1 374 ? 49.587 -5.713 13.428 1.00 43.47 374 ALA A N 1
ATOM 2980 C CA . ALA A 1 374 ? 49.995 -5.625 12.019 1.00 43.47 374 ALA A CA 1
ATOM 2981 C C . ALA A 1 374 ? 48.924 -5.214 10.976 1.00 43.47 374 ALA A C 1
ATOM 2983 O O . ALA A 1 374 ? 48.660 -5.938 10.017 1.00 43.47 374 ALA A O 1
ATOM 2984 N N . GLN A 1 375 ? 48.433 -3.970 11.067 1.00 45.72 375 GLN A N 1
ATOM 2985 C CA . GLN A 1 375 ? 48.078 -3.218 9.850 1.00 45.72 375 GLN A CA 1
ATOM 2986 C C . GLN A 1 375 ? 49.355 -2.915 9.051 1.00 45.72 375 GLN A C 1
ATOM 2988 O O . GLN A 1 375 ? 50.337 -2.452 9.639 1.00 45.72 375 GLN A O 1
ATOM 2993 N N . GLN A 1 376 ? 49.339 -3.096 7.728 1.00 46.19 376 GLN A N 1
ATOM 2994 C CA . GLN A 1 376 ? 50.375 -2.543 6.845 1.00 46.19 376 GLN A CA 1
ATOM 2995 C C . GLN A 1 376 ? 49.788 -1.531 5.850 1.00 46.19 376 GLN A C 1
ATOM 2997 O O . GLN A 1 376 ? 48.649 -1.691 5.416 1.00 46.19 376 GLN A O 1
ATOM 3002 N N . PRO A 1 377 ? 50.533 -0.472 5.487 1.00 44.72 377 PRO A N 1
ATOM 3003 C CA . PRO A 1 377 ? 50.087 0.498 4.495 1.00 44.72 377 PRO A CA 1
ATOM 3004 C C . PRO A 1 377 ? 50.194 -0.075 3.072 1.00 44.72 377 PRO A C 1
ATOM 3006 O O . PRO A 1 377 ? 51.293 -0.324 2.580 1.00 44.72 377 PRO A O 1
ATOM 3009 N N . GLY A 1 378 ? 49.058 -0.249 2.394 1.00 45.41 378 GLY A N 1
ATOM 3010 C CA . GLY A 1 378 ? 48.983 -0.625 0.980 1.00 45.41 378 GLY A CA 1
ATOM 3011 C C . GLY A 1 378 ? 48.601 0.558 0.086 1.00 45.41 378 GLY A C 1
ATOM 3012 O O . GLY A 1 378 ? 47.678 1.309 0.404 1.00 45.41 378 GLY A O 1
ATOM 3013 N N . THR A 1 379 ? 49.282 0.718 -1.051 1.00 43.69 379 THR A N 1
ATOM 3014 C CA . THR A 1 379 ? 48.909 1.682 -2.099 1.00 43.69 379 THR A CA 1
ATOM 3015 C C . THR A 1 379 ? 47.730 1.169 -2.925 1.00 43.69 379 THR A C 1
ATOM 3017 O O . THR A 1 379 ? 47.735 0.043 -3.425 1.00 43.69 379 THR A O 1
ATOM 3020 N N . VAL A 1 380 ? 46.722 2.019 -3.127 1.00 37.62 380 VAL A N 1
ATOM 3021 C CA . VAL A 1 380 ? 45.637 1.757 -4.084 1.00 37.62 380 VAL A CA 1
ATOM 3022 C C . VAL A 1 380 ? 46.016 2.356 -5.435 1.00 37.62 380 VAL A C 1
ATOM 3024 O O . VAL A 1 380 ? 46.200 3.564 -5.549 1.00 37.62 380 VAL A O 1
ATOM 3027 N N . THR A 1 381 ? 46.084 1.544 -6.488 1.00 40.59 381 THR A N 1
ATOM 3028 C CA . THR A 1 381 ? 46.112 2.062 -7.864 1.00 40.59 381 THR A CA 1
ATOM 3029 C C . THR A 1 381 ? 44.708 2.532 -8.236 1.00 40.59 381 THR A C 1
ATOM 3031 O O . THR A 1 381 ? 43.811 1.712 -8.430 1.00 40.59 381 THR A O 1
ATOM 3034 N N . SER A 1 382 ? 44.497 3.848 -8.325 1.00 37.78 382 SER A N 1
ATOM 3035 C CA . SER A 1 382 ? 43.254 4.404 -8.861 1.00 37.78 382 SER A CA 1
ATOM 3036 C C . SER A 1 382 ? 43.409 4.680 -10.357 1.00 37.78 382 SER A C 1
ATOM 3038 O O . SER A 1 382 ? 44.487 4.995 -10.867 1.00 37.78 382 SER A O 1
ATOM 3040 N N . LEU A 1 383 ? 42.316 4.519 -11.100 1.00 37.62 383 LEU A N 1
ATOM 3041 C CA . LEU A 1 383 ? 42.296 4.771 -12.537 1.00 37.62 383 LEU A CA 1
ATOM 3042 C C . LEU A 1 383 ? 42.107 6.279 -12.743 1.00 37.62 383 LEU A C 1
ATOM 3044 O O . LEU A 1 383 ? 40.986 6.760 -12.872 1.00 37.62 383 LEU A O 1
ATOM 3048 N N . ALA A 1 384 ? 43.213 7.016 -12.632 1.00 38.28 384 ALA A N 1
ATOM 3049 C CA . ALA A 1 384 ? 43.189 8.452 -12.368 1.00 38.28 384 ALA A CA 1
ATOM 3050 C C . ALA A 1 384 ? 42.719 9.317 -13.541 1.00 38.28 384 ALA A C 1
ATOM 3052 O O . ALA A 1 384 ? 42.150 10.376 -13.291 1.00 38.28 384 ALA A O 1
ATOM 3053 N N . ASP A 1 385 ? 42.924 8.893 -14.795 1.00 38.09 385 ASP A N 1
ATOM 3054 C CA . ASP A 1 385 ? 42.365 9.612 -15.942 1.00 38.09 385 ASP A CA 1
ATOM 3055 C C . ASP A 1 385 ? 42.282 8.765 -17.227 1.00 38.09 385 ASP A C 1
ATOM 3057 O O . ASP A 1 385 ? 43.108 7.881 -17.473 1.00 38.09 385 ASP A O 1
ATOM 3061 N N . ILE A 1 386 ? 41.311 9.073 -18.096 1.00 41.19 386 ILE A N 1
ATOM 3062 C CA . ILE A 1 386 ? 41.208 8.500 -19.454 1.00 41.19 386 ILE A CA 1
ATOM 3063 C C . ILE A 1 386 ? 41.428 9.618 -20.478 1.00 41.19 386 ILE A C 1
ATOM 3065 O O . ILE A 1 386 ? 40.481 10.201 -21.011 1.00 41.19 386 ILE A O 1
ATOM 3069 N N . GLN A 1 387 ? 42.693 9.907 -20.786 1.00 37.34 387 GLN A N 1
ATOM 3070 C CA . GLN A 1 387 ? 43.036 10.906 -21.798 1.00 37.34 387 GLN A CA 1
ATOM 3071 C C . GLN A 1 387 ? 42.887 10.359 -23.224 1.00 37.34 387 GLN A C 1
ATOM 3073 O O . GLN A 1 387 ? 43.381 9.282 -23.566 1.00 37.34 387 GLN A O 1
ATOM 3078 N N . MET A 1 388 ? 42.233 11.140 -24.088 1.00 39.97 388 MET A N 1
ATOM 3079 C CA . MET A 1 388 ? 42.188 10.894 -25.530 1.00 39.97 388 MET A CA 1
ATOM 3080 C C . MET A 1 388 ? 43.193 11.811 -26.227 1.00 39.97 388 MET A C 1
ATOM 3082 O O . MET A 1 388 ? 42.964 13.015 -26.326 1.00 39.97 388 MET A O 1
ATOM 3086 N N . ASN A 1 389 ? 44.285 11.251 -26.753 1.00 36.16 389 ASN A N 1
ATOM 3087 C CA . ASN A 1 389 ? 45.215 12.014 -27.587 1.00 36.16 389 ASN A CA 1
ATOM 3088 C C . ASN A 1 389 ? 44.628 12.205 -28.992 1.00 36.16 389 ASN A C 1
ATOM 3090 O O . ASN A 1 389 ? 44.838 11.389 -29.888 1.00 36.16 389 ASN A O 1
ATOM 3094 N N . GLY A 1 390 ? 43.898 13.307 -29.169 1.00 36.16 390 GLY A N 1
ATOM 3095 C CA . GLY A 1 390 ? 43.448 13.824 -30.458 1.00 36.16 390 GLY A CA 1
ATOM 3096 C C . GLY A 1 390 ? 43.793 15.306 -30.565 1.00 36.16 390 GLY A C 1
ATOM 3097 O O . GLY A 1 390 ? 43.129 16.148 -29.968 1.00 36.16 390 GLY A O 1
ATOM 3098 N N . THR A 1 391 ? 44.852 15.633 -31.302 1.00 29.66 391 THR A N 1
ATOM 3099 C CA . THR A 1 391 ? 45.231 17.024 -31.571 1.00 29.66 391 THR A CA 1
ATOM 3100 C C . THR A 1 391 ? 44.263 17.673 -32.560 1.00 29.66 391 THR A C 1
ATOM 3102 O O . THR A 1 391 ? 44.072 17.137 -33.647 1.00 29.66 391 THR A O 1
ATOM 3105 N N . HIS A 1 392 ? 43.795 18.876 -32.213 1.00 28.30 392 HIS A N 1
ATOM 3106 C CA . HIS A 1 392 ? 43.049 19.839 -33.039 1.00 28.30 392 HIS A CA 1
ATOM 3107 C C . HIS A 1 392 ? 41.557 19.580 -33.342 1.00 28.30 392 HIS A C 1
ATOM 3109 O O . HIS A 1 392 ? 41.182 18.662 -34.056 1.00 28.30 392 HIS A O 1
ATOM 3115 N N . SER A 1 393 ? 40.751 20.514 -32.814 1.00 37.38 393 SER A N 1
ATOM 3116 C CA . SER A 1 393 ? 39.583 21.194 -33.408 1.00 37.38 393 SER A CA 1
ATOM 3117 C C . SER A 1 393 ? 38.601 20.436 -34.319 1.00 37.38 393 SER A C 1
ATOM 3119 O O . SER A 1 393 ? 38.940 20.039 -35.426 1.00 37.38 393 SER A O 1
ATOM 3121 N N . GLU A 1 394 ? 37.331 20.520 -33.902 1.00 36.41 394 GLU A N 1
ATOM 3122 C CA . GLU A 1 394 ? 36.088 20.214 -34.631 1.00 36.41 394 GLU A CA 1
ATOM 3123 C C . GLU A 1 394 ? 35.714 18.720 -34.767 1.00 36.41 394 GLU A C 1
ATOM 3125 O O . GLU A 1 394 ? 36.467 17.881 -35.242 1.00 36.41 394 GLU A O 1
ATOM 3130 N N . HIS A 1 395 ? 34.481 18.422 -34.331 1.00 34.88 395 HIS A N 1
ATOM 3131 C CA . HIS A 1 395 ? 33.833 17.108 -34.181 1.00 34.88 395 HIS A CA 1
ATOM 3132 C C . HIS A 1 395 ? 34.391 16.136 -33.116 1.00 34.88 395 HIS A C 1
ATOM 3134 O O . HIS A 1 395 ? 35.505 15.625 -33.175 1.00 34.88 395 HIS A O 1
ATOM 3140 N N . ILE A 1 396 ? 33.522 15.798 -32.151 1.00 40.91 396 ILE A N 1
ATOM 3141 C CA . ILE A 1 396 ? 33.760 14.817 -31.080 1.00 40.91 396 ILE A CA 1
ATOM 3142 C C . ILE A 1 396 ? 33.685 13.397 -31.671 1.00 40.91 396 ILE A C 1
ATOM 3144 O O . ILE A 1 396 ? 32.658 12.727 -31.617 1.00 40.91 396 ILE A O 1
ATOM 3148 N N . SER A 1 397 ? 34.784 12.931 -32.263 1.00 39.06 397 SER A N 1
ATOM 3149 C CA . SER A 1 397 ? 34.884 11.621 -32.929 1.00 39.06 397 SER A CA 1
ATOM 3150 C C . SER A 1 397 ? 35.155 10.439 -31.979 1.00 39.06 397 SER A C 1
ATOM 3152 O O . SER A 1 397 ? 35.259 9.294 -32.420 1.00 39.06 397 SER A O 1
ATOM 3154 N N . GLY A 1 398 ? 35.278 10.689 -30.670 1.00 44.97 398 GLY A N 1
ATOM 3155 C CA . GLY A 1 398 ? 35.791 9.719 -29.694 1.00 44.97 398 GLY A CA 1
ATOM 3156 C C . GLY A 1 398 ? 34.793 8.698 -29.131 1.00 44.97 398 GLY A C 1
ATOM 3157 O O . GLY A 1 398 ? 35.230 7.652 -28.651 1.00 44.97 398 GLY A O 1
ATOM 3158 N N . ASP A 1 399 ? 33.485 8.963 -29.180 1.00 44.84 399 ASP A N 1
ATOM 3159 C CA . ASP A 1 399 ? 32.501 8.258 -28.332 1.00 44.84 399 ASP A CA 1
ATOM 3160 C C . ASP A 1 399 ? 31.748 7.101 -29.015 1.00 44.84 399 ASP A C 1
ATOM 3162 O O . ASP A 1 399 ? 30.966 6.405 -28.372 1.00 44.84 399 ASP A O 1
ATOM 3166 N N . THR A 1 400 ? 31.977 6.858 -30.308 1.00 48.56 400 THR A N 1
ATOM 3167 C CA . THR A 1 400 ? 31.174 5.926 -31.124 1.00 48.56 400 THR A CA 1
ATOM 3168 C C . THR A 1 400 ? 31.926 4.623 -31.425 1.00 48.56 400 THR A C 1
ATOM 3170 O O . THR A 1 400 ? 33.131 4.667 -31.677 1.00 48.56 400 THR A O 1
ATOM 3173 N N . ILE A 1 401 ? 31.273 3.448 -31.405 1.00 55.59 401 ILE A N 1
ATOM 3174 C CA . ILE A 1 401 ? 31.935 2.175 -31.777 1.00 55.59 401 ILE A CA 1
ATOM 3175 C C . ILE A 1 401 ? 32.009 2.059 -33.301 1.00 55.59 401 ILE A C 1
ATOM 3177 O O . ILE A 1 401 ? 33.092 1.843 -33.842 1.00 55.59 401 ILE A O 1
ATOM 3181 N N . LEU A 1 402 ? 30.889 2.284 -33.993 1.00 56.38 402 LEU A N 1
ATOM 3182 C CA . LEU A 1 402 ? 30.870 2.511 -35.440 1.00 56.38 402 LEU A CA 1
ATOM 3183 C C . LEU A 1 402 ? 30.530 3.975 -35.738 1.00 56.38 402 LEU A C 1
ATOM 3185 O O . LEU A 1 402 ? 29.684 4.565 -35.057 1.00 56.38 402 LEU A O 1
ATOM 3189 N N . SER A 1 403 ? 31.167 4.531 -36.766 1.00 64.81 403 SER A N 1
ATOM 3190 C CA . SER A 1 403 ? 30.738 5.769 -37.423 1.00 64.81 403 SER A CA 1
ATOM 3191 C C . SER A 1 403 ? 29.637 5.494 -38.456 1.00 64.81 403 SER A C 1
ATOM 3193 O O . SER A 1 403 ? 29.321 4.340 -38.767 1.00 64.81 403 SER A O 1
ATOM 3195 N N . GLY A 1 404 ? 29.021 6.550 -38.989 1.00 60.94 404 GLY A N 1
ATOM 3196 C CA . GLY A 1 404 ? 27.994 6.422 -40.026 1.00 60.94 404 GLY A CA 1
ATOM 3197 C C . GLY A 1 404 ? 26.689 5.803 -39.515 1.00 60.94 404 GLY A C 1
ATOM 3198 O O . GLY A 1 404 ? 25.987 5.131 -40.267 1.00 60.94 404 GLY A O 1
ATOM 3199 N N . ALA A 1 405 ? 26.352 6.011 -38.238 1.00 56.28 405 ALA A N 1
ATOM 3200 C CA . ALA A 1 405 ? 25.051 5.659 -37.676 1.00 56.28 405 ALA A CA 1
ATOM 3201 C C . ALA A 1 405 ? 24.078 6.838 -37.869 1.00 56.28 405 ALA A C 1
ATOM 3203 O O . ALA A 1 405 ? 23.573 7.440 -36.915 1.00 56.28 405 ALA A O 1
ATOM 3204 N N . THR A 1 406 ? 23.859 7.223 -39.128 1.00 56.41 406 THR A N 1
ATOM 3205 C CA . THR A 1 406 ? 23.200 8.485 -39.481 1.00 56.41 406 THR A CA 1
ATOM 3206 C C . THR A 1 406 ? 21.692 8.437 -39.247 1.00 56.41 406 THR A C 1
ATOM 3208 O O . THR A 1 406 ? 20.988 7.681 -39.906 1.00 56.41 406 THR A O 1
ATOM 3211 N N . ILE A 1 407 ? 21.166 9.276 -38.351 1.00 52.69 407 ILE A N 1
ATOM 3212 C CA . ILE A 1 407 ? 19.741 9.641 -38.377 1.00 52.69 407 ILE A CA 1
ATOM 3213 C C . ILE A 1 407 ? 19.586 10.820 -39.335 1.00 52.69 407 ILE A C 1
ATOM 3215 O O . ILE A 1 407 ? 20.303 11.821 -39.221 1.00 52.69 407 ILE A O 1
ATOM 3219 N N . ASN A 1 408 ? 18.652 10.707 -40.283 1.00 56.75 408 ASN A N 1
ATOM 3220 C CA . ASN A 1 408 ? 18.437 11.737 -41.291 1.00 56.75 408 ASN A CA 1
ATOM 3221 C C . ASN A 1 408 ? 16.967 12.147 -41.419 1.00 56.75 408 ASN A C 1
ATOM 3223 O O . ASN A 1 408 ? 16.137 11.435 -41.982 1.00 56.75 408 ASN A O 1
ATOM 3227 N N . ASN A 1 409 ? 16.689 13.365 -40.966 1.00 53.75 409 ASN A N 1
ATOM 3228 C CA . ASN A 1 409 ? 15.486 14.114 -41.302 1.00 53.75 409 ASN A CA 1
ATOM 3229 C C . ASN A 1 409 ? 15.840 15.054 -42.468 1.00 53.75 409 ASN A C 1
ATOM 3231 O O . ASN A 1 409 ? 16.042 16.254 -42.268 1.00 53.75 409 ASN A O 1
ATOM 3235 N N . TYR A 1 410 ? 15.992 14.480 -43.664 1.00 51.06 410 TYR A N 1
ATOM 3236 C CA . TYR A 1 410 ? 16.654 15.072 -44.839 1.00 51.06 410 TYR A CA 1
ATOM 3237 C C . TYR A 1 410 ? 16.221 16.515 -45.163 1.00 51.06 410 TYR A C 1
ATOM 3239 O O . TYR A 1 410 ? 17.059 17.376 -45.458 1.00 51.06 410 TYR A O 1
ATOM 3247 N N . GLU A 1 411 ? 14.933 16.825 -45.007 1.00 50.66 411 GLU A N 1
ATOM 3248 C CA . GLU A 1 411 ? 14.391 18.183 -45.162 1.00 50.66 411 GLU A CA 1
ATOM 3249 C C . GLU A 1 411 ? 13.655 18.726 -43.925 1.00 50.66 411 GLU A C 1
ATOM 3251 O O . GLU A 1 411 ? 13.527 19.945 -43.776 1.00 50.66 411 GLU A O 1
ATOM 3256 N N . TYR A 1 412 ? 13.186 17.856 -43.024 1.00 51.97 412 TYR A N 1
ATOM 3257 C CA . TYR A 1 412 ? 12.011 18.156 -42.196 1.00 51.97 412 TYR A CA 1
ATOM 3258 C C . TYR A 1 412 ? 12.276 18.489 -40.720 1.00 51.97 412 TYR A C 1
ATOM 3260 O O . TYR A 1 412 ? 11.372 19.014 -40.068 1.00 51.97 412 TYR A O 1
ATOM 3268 N N . ALA A 1 413 ? 13.500 18.290 -40.212 1.00 45.19 413 ALA A N 1
ATOM 3269 C CA . ALA A 1 413 ? 13.892 18.658 -38.842 1.00 45.19 413 ALA A CA 1
ATOM 3270 C C . ALA A 1 413 ? 15.002 19.732 -38.816 1.00 45.19 413 ALA A C 1
ATOM 3272 O O . ALA A 1 413 ? 15.726 19.901 -39.801 1.00 45.19 413 ALA A O 1
ATOM 3273 N N . PRO A 1 414 ? 15.183 20.463 -37.696 1.00 38.59 414 PRO A N 1
ATOM 3274 C CA . PRO A 1 414 ? 16.229 21.485 -37.568 1.00 38.59 414 PRO A CA 1
ATOM 3275 C C . PRO A 1 414 ? 17.664 20.928 -37.563 1.00 38.59 414 PRO A C 1
ATOM 3277 O O . PRO A 1 414 ? 18.594 21.672 -37.860 1.00 38.59 414 PRO A O 1
ATOM 3280 N N . ARG A 1 415 ? 17.862 19.636 -37.264 1.00 42.94 415 ARG A N 1
ATOM 3281 C CA . ARG A 1 415 ? 19.166 18.960 -37.364 1.00 42.94 415 ARG A CA 1
ATOM 3282 C C . ARG A 1 415 ? 19.224 18.128 -38.645 1.00 42.94 415 ARG A C 1
ATOM 3284 O O . ARG A 1 415 ? 18.635 17.050 -38.710 1.00 42.94 415 ARG A O 1
ATOM 3291 N N . ARG A 1 416 ? 19.957 18.618 -39.648 1.00 47.50 416 ARG A N 1
ATOM 3292 C CA . ARG A 1 416 ? 20.409 17.792 -40.773 1.00 47.50 416 ARG A CA 1
ATOM 3293 C C . ARG A 1 416 ? 21.627 16.985 -40.323 1.00 47.50 416 ARG A C 1
ATOM 3295 O O . ARG A 1 416 ? 22.615 17.579 -39.915 1.00 47.50 416 ARG A O 1
ATOM 3302 N N . TRP A 1 417 ? 21.527 15.663 -40.467 1.00 51.72 417 TRP A N 1
ATOM 3303 C CA . TRP A 1 417 ? 22.639 14.709 -40.448 1.00 51.72 417 TRP A CA 1
ATOM 3304 C C . TRP A 1 417 ? 23.338 14.618 -39.082 1.00 51.72 417 TRP A C 1
ATOM 3306 O O . TRP A 1 417 ? 24.374 15.230 -38.841 1.00 51.72 417 TRP A O 1
ATOM 3316 N N . ALA A 1 418 ? 22.773 13.805 -38.189 1.00 42.84 418 ALA A N 1
ATOM 3317 C CA . ALA A 1 418 ? 23.427 13.426 -36.942 1.00 42.84 418 ALA A CA 1
ATOM 3318 C C . ALA A 1 418 ? 23.992 12.005 -37.075 1.00 42.84 418 ALA A C 1
ATOM 3320 O O . ALA A 1 418 ? 23.229 11.053 -37.252 1.00 42.84 418 ALA A O 1
ATOM 3321 N N . ASP A 1 419 ? 25.315 11.847 -36.974 1.00 46.06 419 ASP A N 1
ATOM 3322 C CA . ASP A 1 419 ? 25.899 10.549 -36.625 1.00 46.06 419 ASP A CA 1
ATOM 3323 C C . ASP A 1 419 ? 25.649 10.341 -35.130 1.00 46.06 419 ASP A C 1
ATOM 3325 O O . ASP A 1 419 ? 26.281 10.976 -34.287 1.00 46.06 419 ASP A O 1
ATOM 3329 N N . HIS A 1 420 ? 24.672 9.498 -34.795 1.00 47.66 420 HIS A N 1
ATOM 3330 C CA . HIS A 1 420 ? 24.374 9.186 -33.396 1.00 47.66 420 HIS A CA 1
ATOM 3331 C C . HIS A 1 420 ? 25.430 8.272 -32.768 1.00 47.66 420 HIS A C 1
ATOM 3333 O O . HIS A 1 420 ? 25.412 8.056 -31.554 1.00 47.66 420 HIS A O 1
ATOM 3339 N N . GLY A 1 421 ? 26.341 7.741 -33.590 1.00 43.31 421 GLY A N 1
ATOM 3340 C CA . GLY A 1 421 ? 27.283 6.715 -33.212 1.00 43.31 421 GLY A CA 1
ATOM 3341 C C . GLY A 1 421 ? 26.604 5.386 -32.942 1.00 43.31 421 GLY A C 1
ATOM 3342 O O . GLY A 1 421 ? 25.599 5.296 -32.232 1.00 43.31 421 GLY A O 1
ATOM 3343 N N . PHE A 1 422 ? 27.205 4.304 -33.420 1.00 45.25 422 PHE A N 1
ATOM 3344 C CA . PHE A 1 422 ? 26.792 2.990 -32.956 1.00 45.25 422 PHE A CA 1
ATOM 3345 C C . PHE A 1 422 ? 27.323 2.792 -31.530 1.00 45.25 422 PHE A C 1
ATOM 3347 O O . PHE A 1 422 ? 28.456 2.373 -31.318 1.00 45.25 422 PHE A O 1
ATOM 3354 N N . THR A 1 423 ? 26.527 3.205 -30.546 1.00 37.84 423 THR A N 1
ATOM 3355 C CA . THR A 1 423 ? 26.779 3.031 -29.103 1.00 37.84 423 THR A CA 1
ATOM 3356 C C . THR A 1 423 ? 25.695 2.195 -28.419 1.00 37.84 423 THR A C 1
ATOM 3358 O O . THR A 1 423 ? 25.831 1.869 -27.242 1.00 37.84 423 THR A O 1
ATOM 3361 N N . ARG A 1 424 ? 24.583 1.900 -29.115 1.00 40.41 424 ARG A N 1
ATOM 3362 C CA . ARG A 1 424 ? 23.282 1.641 -28.463 1.00 40.41 424 ARG A CA 1
ATOM 3363 C C . ARG A 1 424 ? 22.405 0.527 -29.035 1.00 40.41 424 ARG A C 1
ATOM 3365 O O . ARG A 1 424 ? 21.314 0.317 -28.518 1.00 40.41 424 ARG A O 1
ATOM 3372 N N . VAL A 1 425 ? 22.859 -0.217 -30.039 1.00 32.59 425 VAL A N 1
ATOM 3373 C CA . VAL A 1 425 ? 22.167 -1.430 -30.512 1.00 32.59 425 VAL A CA 1
ATOM 3374 C C . VAL A 1 425 ? 23.215 -2.529 -30.670 1.00 32.59 425 VAL A C 1
ATOM 3376 O O . VAL A 1 425 ? 24.341 -2.241 -31.053 1.00 32.59 425 VAL A O 1
ATOM 3379 N N . LEU A 1 426 ? 22.860 -3.770 -30.324 1.00 31.84 426 LEU A N 1
ATOM 3380 C CA . LEU A 1 426 ? 23.755 -4.935 -30.296 1.00 31.84 426 LEU A CA 1
ATOM 3381 C C . LEU A 1 426 ? 24.944 -4.829 -29.314 1.00 31.84 426 LEU A C 1
ATOM 3383 O O . LEU A 1 426 ? 26.113 -4.857 -29.696 1.00 31.84 426 LEU A O 1
ATOM 3387 N N . ARG A 1 427 ? 24.643 -4.971 -28.012 1.00 35.19 427 ARG A N 1
ATOM 3388 C CA . ARG A 1 427 ? 25.379 -6.022 -27.283 1.00 35.19 427 ARG A CA 1
ATOM 3389 C C . ARG A 1 427 ? 25.095 -7.337 -28.017 1.00 35.19 427 ARG A C 1
ATOM 3391 O O . ARG A 1 427 ? 23.935 -7.618 -28.315 1.00 35.19 427 ARG A O 1
ATOM 3398 N N . LEU A 1 428 ? 26.130 -8.129 -28.288 1.00 30.56 428 LEU A N 1
ATOM 3399 C CA . LEU A 1 428 ? 26.058 -9.461 -28.910 1.00 30.56 428 LEU A CA 1
ATOM 3400 C C . LEU A 1 428 ? 25.351 -10.469 -27.975 1.00 30.56 428 LEU A C 1
ATOM 3402 O O . LEU A 1 428 ? 25.976 -11.341 -27.384 1.00 30.56 428 LEU A O 1
ATOM 3406 N N . GLN A 1 429 ? 24.044 -10.287 -27.776 1.00 32.44 429 GLN A N 1
ATOM 3407 C CA . GLN A 1 429 ? 23.204 -11.047 -26.841 1.00 32.44 429 GLN A CA 1
ATOM 3408 C C . GLN A 1 429 ? 22.013 -11.737 -27.522 1.00 32.44 429 GLN A C 1
ATOM 3410 O O . GLN A 1 429 ? 21.302 -12.492 -26.867 1.00 32.44 429 GLN A O 1
ATOM 3415 N N . ALA A 1 430 ? 21.819 -11.522 -28.827 1.00 27.52 430 ALA A N 1
ATOM 3416 C CA . ALA A 1 430 ? 20.754 -12.144 -29.617 1.00 27.52 430 ALA A CA 1
ATOM 3417 C C . ALA A 1 430 ? 21.107 -13.547 -30.159 1.00 27.52 430 ALA A C 1
ATOM 3419 O O . ALA A 1 430 ? 20.281 -14.155 -30.830 1.00 27.52 430 ALA A O 1
ATOM 3420 N N . ILE A 1 431 ? 22.326 -14.052 -29.915 1.00 32.28 431 ILE A N 1
ATOM 3421 C CA . ILE A 1 431 ? 22.821 -15.298 -30.522 1.00 32.28 431 ILE A CA 1
ATOM 3422 C C . ILE A 1 431 ? 23.606 -16.116 -29.479 1.00 32.28 431 ILE A C 1
ATOM 3424 O O . ILE A 1 431 ? 24.779 -15.819 -29.233 1.00 32.28 431 ILE A O 1
ATOM 3428 N N . PRO A 1 432 ? 23.003 -17.150 -28.862 1.00 33.41 432 PRO A N 1
ATOM 3429 C CA . PRO A 1 432 ? 23.721 -18.074 -27.981 1.00 33.41 432 PRO A CA 1
ATOM 3430 C C . PRO A 1 432 ? 24.886 -18.783 -28.690 1.00 33.41 432 PRO A C 1
ATOM 3432 O O . PRO A 1 432 ? 25.905 -19.071 -28.063 1.00 33.41 432 PRO A O 1
ATOM 3435 N N . GLU A 1 433 ? 24.774 -19.021 -30.003 1.00 34.94 433 GLU A N 1
ATOM 3436 C CA . GLU A 1 433 ? 25.784 -19.756 -30.774 1.00 34.94 433 GLU A CA 1
ATOM 3437 C C . GLU A 1 433 ? 27.152 -19.038 -30.868 1.00 34.94 433 GLU A C 1
ATOM 3439 O O . GLU A 1 433 ? 28.177 -19.716 -30.896 1.00 34.94 433 GLU A O 1
ATOM 3444 N N . PHE A 1 434 ? 27.220 -17.697 -30.830 1.00 30.55 434 PHE A N 1
ATOM 3445 C CA . PHE A 1 434 ? 28.502 -16.962 -30.906 1.00 30.55 434 PHE A CA 1
ATOM 3446 C C . PHE A 1 434 ? 29.321 -16.973 -29.597 1.00 30.55 434 PHE A C 1
ATOM 3448 O O . PHE A 1 434 ? 30.510 -16.640 -29.603 1.00 30.55 434 PHE A O 1
ATOM 3455 N N . GLN A 1 435 ? 28.733 -17.368 -28.461 1.00 36.56 435 GLN A N 1
ATOM 3456 C CA . GLN A 1 435 ? 29.468 -17.409 -27.188 1.00 36.56 435 GLN A CA 1
ATOM 3457 C C . GLN A 1 435 ? 30.500 -18.552 -27.143 1.00 36.56 435 GLN A C 1
ATOM 3459 O O . GLN A 1 435 ? 31.576 -18.379 -26.569 1.00 36.56 435 GLN A O 1
ATOM 3464 N N . GLY A 1 436 ? 30.213 -19.691 -27.786 1.00 30.34 436 GLY A N 1
ATOM 3465 C CA . GLY A 1 436 ? 31.000 -20.924 -27.645 1.00 30.34 436 GLY A CA 1
ATOM 3466 C C . GLY A 1 436 ? 32.432 -20.858 -28.192 1.00 30.34 436 GLY A C 1
ATOM 3467 O O . GLY A 1 436 ? 33.337 -21.474 -27.625 1.00 30.34 436 GLY A O 1
ATOM 3468 N N . GLU A 1 437 ? 32.677 -20.089 -29.257 1.00 30.22 437 GLU A N 1
ATOM 3469 C CA . GLU A 1 437 ? 34.045 -19.864 -29.747 1.00 30.22 437 GLU A CA 1
ATOM 3470 C C . GLU A 1 437 ? 34.779 -18.749 -29.008 1.00 30.22 437 GLU A C 1
ATOM 3472 O O . GLU A 1 437 ? 36.003 -18.799 -28.912 1.00 30.22 437 GLU A O 1
ATOM 3477 N N . THR A 1 438 ? 34.059 -17.799 -28.406 1.00 31.17 438 THR A N 1
ATOM 3478 C CA . THR A 1 438 ? 34.677 -16.732 -27.608 1.00 31.17 438 THR A CA 1
ATOM 3479 C C . THR A 1 438 ? 35.398 -17.331 -26.392 1.00 31.17 438 THR A C 1
ATOM 3481 O O . THR A 1 438 ? 36.573 -17.039 -26.166 1.00 31.17 438 THR A O 1
ATOM 3484 N N . GLU A 1 439 ? 34.766 -18.265 -25.671 1.00 32.38 439 GLU A N 1
ATOM 3485 C CA . GLU A 1 439 ? 35.411 -18.983 -24.558 1.00 32.38 439 GLU A CA 1
ATOM 3486 C C . GLU A 1 439 ? 36.594 -19.851 -25.018 1.00 32.38 439 GLU A C 1
ATOM 3488 O O . GLU A 1 439 ? 37.658 -19.844 -24.389 1.00 32.38 439 GLU A O 1
ATOM 3493 N N . ARG A 1 440 ? 36.456 -20.573 -26.141 1.00 31.23 440 ARG A N 1
ATOM 3494 C CA . ARG A 1 440 ? 37.532 -21.428 -26.674 1.00 31.23 440 ARG A CA 1
ATOM 3495 C C . ARG A 1 440 ? 38.732 -20.621 -27.159 1.00 31.23 440 ARG A C 1
ATOM 3497 O O . ARG A 1 440 ? 39.864 -21.027 -26.903 1.00 31.23 440 ARG A O 1
ATOM 3504 N N . TYR A 1 441 ? 38.510 -19.486 -27.817 1.00 30.80 441 TYR A N 1
ATOM 3505 C CA . TYR A 1 441 ? 39.584 -18.667 -28.371 1.00 30.80 441 TYR A CA 1
ATOM 3506 C C . TYR A 1 441 ? 40.396 -17.959 -27.274 1.00 30.80 441 TYR A C 1
ATOM 3508 O O . TYR A 1 441 ? 41.628 -18.024 -27.286 1.00 30.80 441 TYR A O 1
ATOM 3516 N N . PHE A 1 442 ? 39.730 -17.405 -26.251 1.00 30.55 442 PHE A N 1
ATOM 3517 C CA . PHE A 1 442 ? 40.414 -16.897 -25.054 1.00 30.55 442 PHE A CA 1
ATOM 3518 C C . PHE A 1 442 ? 41.189 -18.008 -24.325 1.00 30.55 442 PHE A C 1
ATOM 3520 O O . PHE A 1 442 ? 42.347 -17.809 -23.956 1.00 30.55 442 PHE A O 1
ATOM 3527 N N . THR A 1 443 ? 40.613 -19.208 -24.192 1.00 32.19 443 THR A N 1
ATOM 3528 C CA . THR A 1 443 ? 41.308 -20.363 -23.591 1.00 32.19 443 THR A CA 1
ATOM 3529 C C . THR A 1 443 ? 42.523 -20.815 -24.422 1.00 32.19 443 THR A C 1
ATOM 3531 O O . THR A 1 443 ? 43.538 -21.237 -23.865 1.00 32.19 443 THR A O 1
ATOM 3534 N N . GLY A 1 444 ? 42.464 -20.694 -25.753 1.00 28.33 444 GLY A N 1
ATOM 3535 C CA . GLY A 1 444 ? 43.582 -20.969 -26.660 1.00 28.33 444 GLY A CA 1
ATOM 3536 C C . GLY A 1 444 ? 44.761 -20.014 -26.460 1.00 28.33 444 GLY A C 1
ATOM 3537 O O . GLY A 1 444 ? 45.894 -20.469 -26.301 1.00 28.33 444 GLY A O 1
ATOM 3538 N N . ILE A 1 445 ? 44.496 -18.706 -26.377 1.00 30.47 445 ILE A N 1
ATOM 3539 C CA . ILE A 1 445 ? 45.522 -17.688 -26.089 1.00 30.47 445 ILE A CA 1
ATOM 3540 C C . ILE A 1 445 ? 46.141 -17.908 -24.698 1.00 30.47 445 ILE A C 1
ATOM 3542 O O . ILE A 1 445 ? 47.365 -17.907 -24.561 1.00 30.47 445 ILE A O 1
ATOM 3546 N N . VAL A 1 446 ? 45.320 -18.188 -23.679 1.00 29.53 446 VAL A N 1
ATOM 3547 C CA . VAL A 1 446 ? 45.778 -18.477 -22.304 1.00 29.53 446 VAL A CA 1
ATOM 3548 C C . VAL A 1 446 ? 46.703 -19.702 -22.233 1.00 29.53 446 VAL A C 1
ATOM 3550 O O . VAL A 1 446 ? 47.623 -19.730 -21.414 1.00 29.53 446 VAL A O 1
ATOM 3553 N N . ASN A 1 447 ? 46.508 -20.703 -23.096 1.00 30.95 447 ASN A N 1
ATOM 3554 C CA . ASN A 1 447 ? 47.397 -21.864 -23.169 1.00 30.95 447 ASN A CA 1
ATOM 3555 C C . ASN A 1 447 ? 48.647 -21.623 -24.033 1.00 30.95 447 ASN A C 1
ATOM 3557 O O . ASN A 1 447 ? 49.699 -22.168 -23.709 1.00 30.95 447 ASN A O 1
ATOM 3561 N N . GLY A 1 448 ? 48.577 -20.777 -25.067 1.00 28.69 448 GLY A N 1
ATOM 3562 C CA . GLY A 1 448 ? 49.747 -20.378 -25.864 1.00 28.69 448 GLY A CA 1
ATOM 3563 C C . GLY A 1 448 ? 50.771 -19.557 -25.069 1.00 28.69 448 GLY A C 1
ATOM 3564 O O . GLY A 1 448 ? 51.972 -19.782 -25.189 1.00 28.69 448 GLY A O 1
ATOM 3565 N N . ILE A 1 449 ? 50.306 -18.674 -24.179 1.00 31.48 449 ILE A N 1
ATOM 3566 C CA . ILE A 1 449 ? 51.168 -17.820 -23.336 1.00 31.48 449 ILE A CA 1
ATOM 3567 C C . ILE A 1 449 ? 52.013 -18.632 -22.330 1.00 31.48 449 ILE A C 1
ATOM 3569 O O . ILE A 1 449 ? 53.045 -18.154 -21.866 1.00 31.48 449 ILE A O 1
ATOM 3573 N N . LYS A 1 450 ? 51.651 -19.888 -22.026 1.00 30.69 450 LYS A N 1
ATOM 3574 C CA . LYS A 1 450 ? 52.448 -20.761 -21.140 1.00 30.69 450 LYS A CA 1
ATOM 3575 C C . LYS A 1 450 ? 53.757 -21.274 -21.754 1.00 30.69 450 LYS A C 1
ATOM 3577 O O . LYS A 1 450 ? 54.549 -21.860 -21.020 1.00 30.69 450 LYS A O 1
ATOM 3582 N N . ALA A 1 451 ? 53.968 -21.130 -23.063 1.00 30.84 451 ALA A N 1
ATOM 3583 C CA . ALA A 1 451 ? 55.020 -21.865 -23.764 1.00 30.84 451 ALA A CA 1
ATOM 3584 C C . ALA A 1 451 ? 56.382 -21.149 -23.872 1.00 30.84 451 ALA A C 1
ATOM 3586 O O . ALA A 1 451 ? 57.373 -21.845 -24.076 1.00 30.84 451 ALA A O 1
ATOM 3587 N N . ASP A 1 452 ? 56.454 -19.813 -23.751 1.00 29.28 452 ASP A N 1
ATOM 3588 C CA . ASP A 1 452 ? 57.568 -19.056 -24.369 1.00 29.28 452 ASP A CA 1
ATOM 3589 C C . ASP A 1 452 ? 58.204 -17.931 -23.512 1.00 29.28 452 ASP A C 1
ATOM 3591 O O . ASP A 1 452 ? 58.797 -16.990 -24.036 1.00 29.28 452 ASP A O 1
ATOM 3595 N N . SER A 1 453 ? 58.120 -17.999 -22.174 1.00 31.12 453 SER A N 1
ATOM 3596 C CA . SER A 1 453 ? 58.851 -17.064 -21.291 1.00 31.12 453 SER A CA 1
ATOM 3597 C C . SER A 1 453 ? 59.367 -17.722 -20.004 1.00 31.12 453 SER A C 1
ATOM 3599 O O . SER A 1 453 ? 58.674 -17.791 -18.988 1.00 31.12 453 SER A O 1
ATOM 3601 N N . GLY A 1 454 ? 60.611 -18.206 -20.042 1.00 33.56 454 GLY A N 1
ATOM 3602 C CA . GLY A 1 454 ? 61.277 -18.874 -18.920 1.00 33.56 454 GLY A CA 1
ATOM 3603 C C . GLY A 1 454 ? 61.842 -17.927 -17.855 1.00 33.56 454 GLY A C 1
ATOM 3604 O O . GLY A 1 454 ? 63.060 -17.816 -17.728 1.00 33.56 454 GLY A O 1
ATOM 3605 N N . THR A 1 455 ? 60.983 -17.288 -17.057 1.00 28.45 455 THR A N 1
ATOM 3606 C CA . THR A 1 455 ? 61.376 -16.515 -15.860 1.00 28.45 455 THR A CA 1
ATOM 3607 C C . THR A 1 455 ? 60.431 -16.780 -14.675 1.00 28.45 455 THR A C 1
ATOM 3609 O O . THR A 1 455 ? 59.214 -16.690 -14.831 1.00 28.45 455 THR A O 1
ATOM 3612 N N . PRO A 1 456 ? 60.945 -17.110 -13.471 1.00 36.91 456 PRO A N 1
ATOM 3613 C CA . PRO A 1 456 ? 60.110 -17.324 -12.288 1.00 36.91 456 PRO A CA 1
ATOM 3614 C C . PRO A 1 456 ? 59.708 -15.999 -11.611 1.00 36.91 456 PRO A C 1
ATOM 3616 O O . PRO A 1 456 ? 60.458 -15.026 -11.651 1.00 36.91 456 PRO A O 1
ATOM 3619 N N . ASN A 1 457 ? 58.560 -16.009 -10.919 1.00 30.92 457 ASN A N 1
ATOM 3620 C CA . ASN A 1 457 ? 57.977 -14.921 -10.105 1.00 30.92 457 ASN A CA 1
ATOM 3621 C C . ASN A 1 457 ? 57.228 -13.772 -10.823 1.00 30.92 457 ASN A C 1
ATOM 3623 O O . ASN A 1 457 ? 57.288 -12.629 -10.376 1.00 30.92 457 ASN A O 1
ATOM 3627 N N . ILE A 1 458 ? 56.396 -14.075 -11.831 1.00 28.56 458 ILE A N 1
ATOM 3628 C CA . ILE A 1 458 ? 55.197 -13.258 -12.147 1.00 28.56 458 ILE A CA 1
ATOM 3629 C C . ILE A 1 458 ? 53.981 -14.183 -12.349 1.00 28.56 458 ILE A C 1
ATOM 3631 O O . ILE A 1 458 ? 53.492 -14.380 -13.458 1.00 28.56 458 ILE A O 1
ATOM 3635 N N . THR A 1 459 ? 53.495 -14.801 -11.268 1.00 32.78 459 THR A N 1
ATOM 3636 C CA . THR A 1 459 ? 52.434 -15.828 -11.327 1.00 32.78 459 THR A CA 1
ATOM 3637 C C . THR A 1 459 ? 51.347 -15.646 -10.263 1.00 32.78 459 THR A C 1
ATOM 3639 O O . THR A 1 459 ? 51.182 -16.512 -9.411 1.00 32.78 459 THR A O 1
ATOM 3642 N N . THR A 1 460 ? 50.572 -14.554 -10.356 1.00 28.72 460 THR A N 1
ATOM 3643 C CA . THR A 1 460 ? 49.193 -14.482 -9.796 1.00 28.72 460 THR A CA 1
ATOM 3644 C C . THR A 1 460 ? 48.362 -13.299 -10.312 1.00 28.72 460 THR A C 1
ATOM 3646 O O . THR A 1 460 ? 47.166 -13.456 -10.541 1.00 28.72 460 THR A O 1
ATOM 3649 N N . HIS A 1 461 ? 48.949 -12.115 -10.529 1.00 30.77 461 HIS A N 1
ATOM 3650 C CA . HIS A 1 461 ? 48.144 -10.893 -10.718 1.00 30.77 461 HIS A CA 1
ATOM 3651 C C . HIS A 1 461 ? 47.445 -10.755 -12.085 1.00 30.77 461 HIS A C 1
ATOM 3653 O O . HIS A 1 461 ? 46.289 -10.320 -12.134 1.00 30.77 461 HIS A O 1
ATOM 3659 N N . THR A 1 462 ? 48.084 -11.168 -13.185 1.00 30.66 462 THR A N 1
ATOM 3660 C CA . THR A 1 462 ? 47.555 -10.977 -14.554 1.00 30.66 462 THR A CA 1
ATOM 3661 C C . THR A 1 462 ? 46.365 -11.882 -14.876 1.00 30.66 462 THR A C 1
ATOM 3663 O O . THR A 1 462 ? 45.459 -11.470 -15.595 1.00 30.66 462 THR A O 1
ATOM 3666 N N . PHE A 1 463 ? 46.314 -13.085 -14.289 1.00 27.06 463 PHE A N 1
ATOM 3667 C CA . PHE A 1 463 ? 45.172 -13.999 -14.429 1.00 27.06 463 PHE A CA 1
ATOM 3668 C C . PHE A 1 463 ? 43.872 -13.394 -13.890 1.00 27.06 463 PHE A C 1
ATOM 3670 O O . PHE A 1 463 ? 42.792 -13.748 -14.361 1.00 27.06 463 PHE A O 1
ATOM 3677 N N . SER A 1 464 ? 43.972 -12.466 -12.931 1.00 30.52 464 SER A N 1
ATOM 3678 C CA . SER A 1 464 ? 42.785 -11.927 -12.284 1.00 30.52 464 SER A CA 1
ATOM 3679 C C . SER A 1 464 ? 41.975 -10.997 -13.183 1.00 30.52 464 SER A C 1
ATOM 3681 O O . SER A 1 464 ? 40.771 -11.003 -13.036 1.00 30.52 464 SER A O 1
ATOM 3683 N N . TYR A 1 465 ? 42.540 -10.229 -14.124 1.00 29.20 465 TYR A N 1
ATOM 3684 C CA . TYR A 1 465 ? 41.763 -9.154 -14.775 1.00 29.20 465 TYR A CA 1
ATOM 3685 C C . TYR A 1 465 ? 40.723 -9.613 -15.809 1.00 29.20 465 TYR A C 1
ATOM 3687 O O . TYR A 1 465 ? 39.663 -8.998 -15.905 1.00 29.20 465 TYR A O 1
ATOM 3695 N N . VAL A 1 466 ? 40.970 -10.705 -16.540 1.00 28.56 466 VAL A N 1
ATOM 3696 C CA . VAL A 1 466 ? 39.989 -11.244 -17.505 1.00 28.56 466 VAL A CA 1
ATOM 3697 C C . VAL A 1 466 ? 38.979 -12.161 -16.808 1.00 28.56 466 VAL A C 1
ATOM 3699 O O . VAL A 1 466 ? 37.788 -12.087 -17.113 1.00 28.56 466 VAL A O 1
ATOM 3702 N N . SER A 1 467 ? 39.395 -12.934 -15.789 1.00 28.28 467 SER A N 1
ATOM 3703 C CA . SER A 1 467 ? 38.423 -13.602 -14.909 1.00 28.28 467 SER A CA 1
ATOM 3704 C C . SER A 1 467 ? 37.577 -12.570 -14.160 1.00 28.28 467 SER A C 1
ATOM 3706 O O . SER A 1 467 ? 36.374 -12.763 -14.062 1.00 28.28 467 SER A O 1
ATOM 3708 N N . LYS A 1 468 ? 38.151 -11.421 -13.770 1.00 29.86 468 LYS A N 1
ATOM 3709 C CA . LYS A 1 468 ? 37.477 -10.212 -13.263 1.00 29.86 468 LYS A CA 1
ATOM 3710 C C . LYS A 1 468 ? 36.682 -9.424 -14.303 1.00 29.86 468 LYS A C 1
ATOM 3712 O O . LYS A 1 468 ? 36.234 -8.352 -13.951 1.00 29.86 468 LYS A O 1
ATOM 3717 N N . PHE A 1 469 ? 36.390 -9.898 -15.516 1.00 30.88 469 PHE A N 1
ATOM 3718 C CA . PHE A 1 469 ? 35.211 -9.346 -16.211 1.00 30.88 469 PHE A CA 1
ATOM 3719 C C . PHE A 1 469 ? 33.949 -10.132 -15.845 1.00 30.88 469 PHE A C 1
ATOM 3721 O O . PHE A 1 469 ? 32.958 -9.535 -15.427 1.00 30.88 469 PHE A O 1
ATOM 3728 N N . ALA A 1 470 ? 34.029 -11.467 -15.831 1.00 28.53 470 ALA A N 1
ATOM 3729 C CA . ALA A 1 470 ? 33.012 -12.303 -15.187 1.00 28.53 470 ALA A CA 1
ATOM 3730 C C . ALA A 1 470 ? 32.935 -12.033 -13.667 1.00 28.53 470 ALA A C 1
ATOM 3732 O O . ALA A 1 470 ? 31.851 -11.981 -13.104 1.00 28.53 470 ALA A O 1
ATOM 3733 N N . GLN A 1 471 ? 34.075 -11.768 -13.021 1.00 27.62 471 GLN A N 1
ATOM 3734 C CA . GLN A 1 471 ? 34.231 -11.493 -11.589 1.00 27.62 471 GLN A CA 1
ATOM 3735 C C . GLN A 1 471 ? 34.456 -9.999 -11.260 1.00 27.62 471 GLN A C 1
ATOM 3737 O O . GLN A 1 471 ? 34.965 -9.719 -10.188 1.00 27.62 471 GLN A O 1
ATOM 3742 N N . LEU A 1 472 ? 34.116 -9.025 -12.120 1.00 27.34 472 LEU A N 1
ATOM 3743 C CA . LEU A 1 472 ? 33.801 -7.648 -11.657 1.00 27.34 472 LEU A CA 1
ATOM 3744 C C . LEU A 1 472 ? 32.295 -7.450 -11.577 1.00 27.34 472 LEU A C 1
ATOM 3746 O O . LEU A 1 472 ? 31.839 -6.790 -10.649 1.00 27.34 472 LEU A O 1
ATOM 3750 N N . VAL A 1 473 ? 31.541 -8.133 -12.447 1.00 32.47 473 VAL A N 1
ATOM 3751 C CA . VAL A 1 473 ? 30.154 -8.501 -12.142 1.00 32.47 473 VAL A CA 1
ATOM 3752 C C . VAL A 1 473 ? 30.149 -9.316 -10.850 1.00 32.47 473 VAL A C 1
ATOM 3754 O O . VAL A 1 473 ? 29.603 -8.865 -9.848 1.00 32.47 473 VAL A O 1
ATOM 3757 N N . ASP A 1 474 ? 30.875 -10.440 -10.800 1.00 26.94 474 ASP A N 1
ATOM 3758 C CA . ASP A 1 474 ? 30.877 -11.234 -9.572 1.00 26.94 474 ASP A CA 1
ATOM 3759 C C . ASP A 1 474 ? 31.685 -10.636 -8.405 1.00 26.94 474 ASP A C 1
ATOM 3761 O O . ASP A 1 474 ? 31.494 -11.151 -7.325 1.00 26.94 474 ASP A O 1
ATOM 3765 N N . VAL A 1 475 ? 32.506 -9.569 -8.530 1.00 27.50 475 VAL A N 1
ATOM 3766 C CA . VAL A 1 475 ? 33.074 -8.841 -7.353 1.00 27.50 475 VAL A CA 1
ATOM 3767 C C . VAL A 1 475 ? 32.085 -7.836 -6.776 1.00 27.50 475 VAL A C 1
ATOM 3769 O O . VAL A 1 475 ? 31.921 -7.823 -5.556 1.00 27.50 475 VAL A O 1
ATOM 3772 N N . ALA A 1 476 ? 31.382 -7.059 -7.614 1.00 32.22 476 ALA A N 1
ATOM 3773 C CA . ALA A 1 476 ? 30.222 -6.288 -7.157 1.00 32.22 476 ALA A CA 1
ATOM 3774 C C . ALA A 1 476 ? 29.208 -7.209 -6.445 1.00 32.22 476 ALA A C 1
ATOM 3776 O O . ALA A 1 476 ? 28.637 -6.826 -5.427 1.00 32.22 476 ALA A O 1
ATOM 3777 N N . ASN A 1 477 ? 29.105 -8.466 -6.898 1.00 29.92 477 ASN A N 1
ATOM 3778 C CA . ASN A 1 477 ? 28.283 -9.503 -6.278 1.00 29.92 477 ASN A CA 1
ATOM 3779 C C . ASN A 1 477 ? 29.027 -10.415 -5.257 1.00 29.92 477 ASN A C 1
ATOM 3781 O O . ASN A 1 477 ? 28.387 -11.287 -4.675 1.00 29.92 477 ASN A O 1
ATOM 3785 N N . TYR A 1 478 ? 30.332 -10.249 -4.971 1.00 26.36 478 TYR A N 1
ATOM 3786 C CA . TYR A 1 478 ? 31.083 -11.104 -4.012 1.00 26.36 478 TYR A CA 1
ATOM 3787 C C . TYR A 1 478 ? 31.015 -10.537 -2.595 1.00 26.36 478 TYR A C 1
ATOM 3789 O O . TYR A 1 478 ? 30.841 -11.288 -1.637 1.00 26.36 478 TYR A O 1
ATOM 3797 N N . CYS A 1 479 ? 31.016 -9.206 -2.469 1.00 27.58 479 CYS A N 1
ATOM 3798 C CA . CYS A 1 479 ? 30.593 -8.533 -1.238 1.00 27.58 479 CYS A CA 1
ATOM 3799 C C . CYS A 1 479 ? 29.122 -8.840 -0.883 1.00 27.58 479 CYS A C 1
ATOM 3801 O O . CYS A 1 479 ? 28.737 -8.695 0.271 1.00 27.58 479 CYS A O 1
ATOM 3803 N N . ALA A 1 480 ? 28.322 -9.317 -1.847 1.00 30.81 480 ALA A N 1
ATOM 3804 C CA . ALA A 1 480 ? 26.930 -9.730 -1.663 1.00 30.81 480 ALA A CA 1
ATOM 3805 C C . ALA A 1 480 ? 26.732 -11.252 -1.449 1.00 30.81 480 ALA A C 1
ATOM 3807 O O . ALA A 1 480 ? 25.593 -11.707 -1.380 1.00 30.81 480 ALA A O 1
ATOM 3808 N N . ARG A 1 481 ? 27.802 -12.066 -1.360 1.00 27.25 481 ARG A N 1
ATOM 3809 C CA . ARG A 1 481 ? 27.710 -13.548 -1.357 1.00 27.25 481 ARG A CA 1
ATOM 3810 C C . ARG A 1 481 ? 28.098 -14.267 -0.060 1.00 27.25 481 ARG A C 1
ATOM 3812 O O . ARG A 1 481 ? 28.108 -15.498 -0.048 1.00 27.25 481 ARG A O 1
ATOM 3819 N N . MET A 1 482 ? 28.361 -13.563 1.042 1.00 23.53 482 MET A N 1
ATOM 3820 C CA . MET A 1 482 ? 28.523 -14.200 2.360 1.00 23.53 482 MET A CA 1
ATOM 3821 C C . MET A 1 482 ? 27.277 -14.067 3.244 1.00 23.53 482 MET A C 1
ATOM 3823 O O . MET A 1 482 ? 27.317 -13.351 4.237 1.00 23.53 482 MET A O 1
ATOM 3827 N N . GLN A 1 483 ? 26.216 -14.820 2.920 1.00 26.11 483 GLN A N 1
ATOM 3828 C CA . GLN A 1 483 ? 25.482 -15.657 3.891 1.00 26.11 483 GLN A CA 1
ATOM 3829 C C . GLN A 1 483 ? 24.381 -16.505 3.216 1.00 26.11 483 GLN A C 1
ATOM 3831 O O . GLN A 1 483 ? 23.510 -15.966 2.551 1.00 26.11 483 GLN A O 1
ATOM 3836 N N . ASN A 1 484 ? 24.434 -17.825 3.467 1.00 25.70 484 ASN A N 1
ATOM 3837 C CA . ASN A 1 484 ? 23.337 -18.819 3.445 1.00 25.70 484 ASN A CA 1
ATOM 3838 C C . ASN A 1 484 ? 22.562 -18.999 2.107 1.00 25.70 484 ASN A C 1
ATOM 3840 O O . ASN A 1 484 ? 21.855 -18.110 1.661 1.00 25.70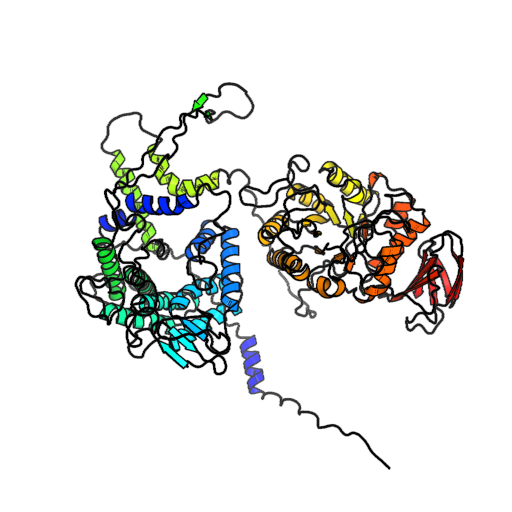 484 ASN A O 1
ATOM 3844 N N . GLN A 1 485 ? 22.616 -20.110 1.350 1.00 24.39 485 GLN A N 1
ATOM 3845 C CA . GLN A 1 485 ? 22.819 -21.547 1.652 1.00 24.39 485 GLN A CA 1
ATOM 3846 C C . GLN A 1 485 ? 21.808 -22.120 2.667 1.00 24.39 485 GLN A C 1
ATOM 3848 O O . GLN A 1 485 ? 21.701 -21.605 3.773 1.00 24.39 485 GLN A O 1
ATOM 3853 N N . TRP A 1 486 ? 21.167 -23.243 2.291 1.00 22.52 486 TRP A N 1
ATOM 3854 C CA . TRP A 1 486 ? 20.111 -23.992 3.015 1.00 22.52 486 TRP A CA 1
ATOM 3855 C C . TRP A 1 486 ? 18.745 -23.250 3.083 1.00 22.52 486 TRP A C 1
ATOM 3857 O O . TRP A 1 486 ? 18.693 -22.101 3.485 1.00 22.52 486 TRP A O 1
ATOM 3867 N N . SER A 1 487 ? 17.581 -23.806 2.703 1.00 23.41 487 SER A N 1
ATOM 3868 C CA . SER A 1 487 ? 17.228 -25.197 2.363 1.00 23.41 487 SER A CA 1
ATOM 3869 C C . SER A 1 487 ? 16.116 -25.298 1.302 1.00 23.41 487 SER A C 1
ATOM 3871 O O . SER A 1 487 ? 15.069 -24.677 1.433 1.00 23.41 487 SER A O 1
ATOM 3873 N N . ILE A 1 488 ? 16.280 -26.197 0.326 1.00 24.61 488 ILE A N 1
ATOM 3874 C CA . ILE A 1 488 ? 15.155 -26.918 -0.297 1.00 24.61 488 ILE A CA 1
ATOM 3875 C C . ILE A 1 488 ? 15.099 -28.279 0.388 1.00 24.61 488 ILE A C 1
ATOM 3877 O O . ILE A 1 488 ? 16.144 -28.923 0.431 1.00 24.61 488 ILE A O 1
ATOM 3881 N N . ILE A 1 489 ? 13.921 -28.741 0.835 1.00 23.34 489 ILE A N 1
ATOM 3882 C CA . ILE A 1 489 ? 13.534 -30.168 0.872 1.00 23.34 489 ILE A CA 1
ATOM 3883 C C . ILE A 1 489 ? 12.049 -30.328 1.293 1.00 23.34 489 ILE A C 1
ATOM 3885 O O . ILE A 1 489 ? 11.587 -29.682 2.222 1.00 23.34 489 ILE A O 1
ATOM 3889 N N . TRP A 1 490 ? 11.337 -31.227 0.595 1.00 21.64 490 TRP A N 1
ATOM 3890 C CA . TRP A 1 490 ? 9.956 -31.716 0.814 1.00 21.64 490 TRP A CA 1
ATOM 3891 C C . TRP A 1 490 ? 8.762 -30.740 0.769 1.00 21.64 490 TRP A C 1
ATOM 3893 O O . TRP A 1 490 ? 8.349 -30.196 1.784 1.00 21.64 490 TRP A O 1
ATOM 3903 N N . LEU A 1 491 ? 8.035 -30.771 -0.359 1.00 21.59 491 LEU A N 1
ATOM 3904 C CA . LEU A 1 491 ? 6.606 -31.144 -0.348 1.00 21.59 491 LEU A CA 1
ATOM 3905 C C . LEU A 1 491 ? 6.139 -31.671 -1.724 1.00 21.59 491 LEU A C 1
ATOM 3907 O O . LEU A 1 491 ? 5.504 -30.985 -2.515 1.00 21.59 491 LEU A O 1
ATOM 3911 N N . TYR A 1 492 ? 6.456 -32.940 -1.997 1.00 21.98 492 TYR A N 1
ATOM 3912 C CA . TYR A 1 492 ? 5.773 -33.759 -3.007 1.00 21.98 492 TYR A CA 1
ATOM 3913 C C . TYR A 1 492 ? 5.507 -35.152 -2.425 1.00 21.98 492 TYR A C 1
ATOM 3915 O O . TYR A 1 492 ? 6.190 -36.124 -2.739 1.00 21.98 492 TYR A O 1
ATOM 3923 N N . ALA A 1 493 ? 4.490 -35.239 -1.569 1.00 22.58 493 ALA A N 1
ATOM 3924 C CA . ALA A 1 493 ? 3.803 -36.488 -1.268 1.00 22.58 493 ALA A CA 1
ATOM 3925 C C . ALA A 1 493 ? 2.373 -36.353 -1.802 1.00 22.58 493 ALA A C 1
ATOM 3927 O O . ALA A 1 493 ? 1.609 -35.503 -1.355 1.00 22.58 493 ALA A O 1
ATOM 3928 N N . PHE A 1 494 ? 2.069 -37.144 -2.829 1.00 24.88 494 PHE A N 1
ATOM 3929 C CA . PHE A 1 494 ? 0.820 -37.126 -3.585 1.00 24.88 494 PHE A CA 1
ATOM 3930 C C . PHE A 1 494 ? -0.433 -37.064 -2.701 1.00 24.88 494 PHE A C 1
ATOM 3932 O O . PHE A 1 494 ? -0.685 -37.972 -1.910 1.00 24.88 494 PHE A O 1
ATOM 3939 N N . ALA A 1 495 ? -1.294 -36.079 -2.965 1.00 24.03 495 ALA A N 1
ATOM 3940 C CA . ALA A 1 495 ? -2.712 -36.220 -2.673 1.00 24.03 495 ALA A CA 1
ATOM 3941 C C . ALA A 1 495 ? -3.287 -37.324 -3.576 1.00 24.03 495 ALA A C 1
ATOM 3943 O O . ALA A 1 495 ? -3.295 -37.204 -4.804 1.00 24.03 495 ALA A O 1
ATOM 3944 N N . ALA A 1 496 ? -3.767 -38.401 -2.962 1.00 24.64 496 ALA A N 1
ATOM 3945 C CA . ALA A 1 496 ? -4.581 -39.415 -3.612 1.00 24.64 496 ALA A CA 1
ATOM 3946 C C . ALA A 1 496 ? -5.967 -39.441 -2.957 1.00 24.64 496 ALA A C 1
ATOM 3948 O O . ALA A 1 496 ? -6.087 -39.199 -1.760 1.00 24.64 496 ALA A O 1
ATOM 3949 N N . LEU A 1 497 ? -6.966 -39.819 -3.761 1.00 26.17 497 LEU A N 1
ATOM 3950 C CA . LEU A 1 497 ? -8.387 -40.002 -3.432 1.00 26.17 497 LEU A CA 1
ATOM 3951 C C . LEU A 1 497 ? -9.256 -38.734 -3.441 1.00 26.17 497 LEU A C 1
ATOM 3953 O O . LEU A 1 497 ? -9.342 -37.948 -2.505 1.00 26.17 497 LEU A O 1
ATOM 3957 N N . TRP A 1 498 ? -9.975 -38.624 -4.557 1.00 25.20 498 TRP A N 1
ATOM 3958 C CA . TRP A 1 498 ? -11.178 -37.825 -4.733 1.00 25.20 498 TRP A CA 1
ATOM 3959 C C . TRP A 1 498 ? -12.287 -38.288 -3.770 1.00 25.20 498 TRP A C 1
ATOM 3961 O O . TRP A 1 498 ? -12.444 -39.489 -3.552 1.00 25.20 498 TRP A O 1
ATOM 3971 N N . THR A 1 499 ? -13.173 -37.391 -3.332 1.00 25.75 499 THR A N 1
ATOM 3972 C CA . THR A 1 499 ? -14.537 -37.229 -3.898 1.00 25.75 499 THR A CA 1
ATOM 3973 C C . THR A 1 499 ? -15.368 -36.217 -3.087 1.00 25.75 499 THR A C 1
ATOM 3975 O O . THR A 1 499 ? -15.057 -35.926 -1.943 1.00 25.75 499 THR A O 1
ATOM 3978 N N . THR A 1 500 ? -16.445 -35.722 -3.714 1.00 25.55 500 THR A N 1
ATOM 3979 C CA . THR A 1 500 ? -17.511 -34.812 -3.228 1.00 25.55 500 THR A CA 1
ATOM 3980 C C . THR A 1 500 ? -17.227 -33.310 -3.284 1.00 25.55 500 THR A C 1
ATOM 3982 O O . THR A 1 500 ? -16.668 -32.713 -2.371 1.00 25.55 500 THR A O 1
ATOM 3985 N N . THR A 1 501 ? -17.709 -32.693 -4.365 1.00 29.61 501 THR A N 1
ATOM 3986 C CA . THR A 1 501 ? -17.928 -31.249 -4.494 1.00 29.61 501 THR A CA 1
ATOM 3987 C C . THR A 1 501 ? -19.064 -30.779 -3.582 1.00 29.61 501 THR A C 1
ATOM 3989 O O . THR A 1 501 ? -20.094 -31.446 -3.461 1.00 29.61 501 THR A O 1
ATOM 3992 N N . PRO A 1 502 ? -18.920 -29.578 -3.008 1.00 24.59 502 PRO A N 1
ATOM 3993 C CA . PRO A 1 502 ? -19.919 -28.544 -3.266 1.00 24.59 502 PRO A CA 1
ATOM 3994 C C . PRO A 1 502 ? -19.298 -27.272 -3.856 1.00 24.59 502 PRO A C 1
ATOM 3996 O O . PRO A 1 502 ? -18.112 -26.993 -3.713 1.00 24.59 502 PRO A O 1
ATOM 3999 N N . SER A 1 503 ? -20.148 -26.513 -4.536 1.00 32.12 503 SER A N 1
ATOM 4000 C CA . SER A 1 503 ? -19.877 -25.264 -5.243 1.00 32.12 503 SER A CA 1
ATOM 4001 C C . SER A 1 503 ? -19.002 -24.255 -4.486 1.00 32.12 503 SER A C 1
ATOM 4003 O O . SER A 1 503 ? -19.404 -23.767 -3.433 1.00 32.12 503 SER A O 1
ATOM 4005 N N . TYR A 1 504 ? -17.906 -23.819 -5.111 1.00 26.41 504 TYR A N 1
ATOM 4006 C CA . TYR A 1 504 ? -17.252 -22.546 -4.799 1.00 26.41 504 TYR A CA 1
ATOM 4007 C C . TYR A 1 504 ? -17.210 -21.676 -6.054 1.00 26.41 504 TYR A C 1
ATOM 4009 O O . TYR A 1 504 ? -16.770 -22.112 -7.117 1.00 26.41 504 TYR A O 1
ATOM 4017 N N . GLY A 1 505 ? -17.740 -20.458 -5.934 1.00 24.66 505 GLY A N 1
ATOM 4018 C CA . GLY A 1 505 ? -17.677 -19.455 -6.991 1.00 24.66 505 GLY A CA 1
ATOM 4019 C C . GLY A 1 505 ? -16.274 -18.865 -7.114 1.00 24.66 505 GLY A C 1
ATOM 4020 O O . GLY A 1 505 ? -15.493 -18.886 -6.165 1.00 24.66 505 GLY A O 1
ATOM 4021 N N . LEU A 1 506 ? -15.972 -18.305 -8.285 1.00 28.55 506 LEU A N 1
ATOM 4022 C CA . LEU A 1 506 ? -14.754 -17.532 -8.506 1.00 28.55 506 LEU A CA 1
ATOM 4023 C C . LEU A 1 506 ? -14.815 -16.225 -7.705 1.00 28.55 506 LEU A C 1
ATOM 4025 O O . LEU A 1 506 ? -15.403 -15.242 -8.146 1.00 28.55 506 LEU A O 1
ATOM 4029 N N . GLY A 1 507 ? -14.185 -16.235 -6.536 1.00 25.66 507 GLY A N 1
ATOM 4030 C CA . GLY A 1 507 ? -13.871 -15.052 -5.752 1.00 25.66 507 GLY A CA 1
ATOM 4031 C C . GLY A 1 507 ? -12.597 -15.307 -4.959 1.00 25.66 507 GLY A C 1
ATOM 4032 O O . GLY A 1 507 ? -12.596 -16.147 -4.062 1.00 25.66 507 GLY A O 1
ATOM 4033 N N . HIS A 1 508 ? -11.521 -14.586 -5.280 1.00 28.05 508 HIS A N 1
ATOM 4034 C CA . HIS A 1 508 ? -10.420 -14.395 -4.336 1.00 28.05 508 HIS A CA 1
ATOM 4035 C C . HIS A 1 508 ? -10.923 -13.428 -3.258 1.00 28.05 508 HIS A C 1
ATOM 4037 O O . HIS A 1 508 ? -10.729 -12.222 -3.358 1.00 28.05 508 HIS A O 1
ATOM 4043 N N . GLY A 1 509 ? -11.652 -13.955 -2.275 1.00 27.16 509 GLY A N 1
ATOM 4044 C CA . GLY A 1 509 ? -11.914 -13.229 -1.041 1.00 27.16 509 GLY A CA 1
ATOM 4045 C C . GLY A 1 509 ? -10.694 -13.371 -0.145 1.00 27.16 509 GLY A C 1
ATOM 4046 O O . GLY A 1 509 ? -10.459 -14.465 0.369 1.00 27.16 509 GLY A O 1
ATOM 4047 N N . SER A 1 510 ? -9.927 -12.295 0.031 1.00 38.12 510 SER A N 1
ATOM 4048 C CA . SER A 1 510 ? -8.980 -12.199 1.142 1.00 38.12 510 SER A CA 1
ATOM 4049 C C . SER A 1 510 ? -9.750 -12.375 2.450 1.00 38.12 510 SER A C 1
ATOM 4051 O O . SER A 1 510 ? -10.858 -11.855 2.612 1.00 38.12 510 SER A O 1
ATOM 4053 N N . SER A 1 511 ? -9.200 -13.150 3.383 1.00 48.69 511 SER A N 1
ATOM 4054 C CA . SER A 1 511 ? -9.806 -13.303 4.709 1.00 48.69 511 SER A CA 1
ATOM 4055 C C . SER A 1 511 ? -9.417 -12.168 5.655 1.00 48.69 511 SER A C 1
ATOM 4057 O O . SER A 1 511 ? -10.183 -11.870 6.574 1.00 48.69 511 SER A O 1
ATOM 4059 N N . SER A 1 512 ? -8.269 -11.520 5.436 1.00 59.69 512 SER A N 1
ATOM 4060 C CA . SER A 1 512 ? -7.754 -10.471 6.321 1.00 59.69 512 SER A CA 1
ATOM 4061 C C . SER A 1 512 ? -8.515 -9.154 6.151 1.00 59.69 512 SER A C 1
ATOM 4063 O O . SER A 1 512 ? -8.958 -8.811 5.059 1.00 59.69 512 SER A O 1
ATOM 4065 N N . GLY A 1 513 ? -8.693 -8.418 7.251 1.00 73.12 513 GLY A N 1
ATOM 4066 C CA . GLY A 1 513 ? -9.322 -7.091 7.263 1.00 73.12 513 GLY A CA 1
ATOM 4067 C C . GLY A 1 513 ? -10.843 -7.047 7.061 1.00 73.12 513 GLY A C 1
ATOM 4068 O O . GLY A 1 513 ? -11.411 -5.963 7.092 1.00 73.12 513 GLY A O 1
ATOM 4069 N N . ASN A 1 514 ? -11.541 -8.181 6.907 1.00 87.81 514 ASN A N 1
ATOM 4070 C CA . ASN A 1 514 ? -13.015 -8.192 6.819 1.00 87.81 514 ASN A CA 1
ATOM 4071 C C . ASN A 1 514 ? -13.708 -7.688 8.103 1.00 87.81 514 ASN A C 1
ATOM 4073 O O . ASN A 1 514 ? -14.830 -7.180 8.043 1.00 87.81 514 ASN A O 1
ATOM 4077 N N . THR A 1 515 ? -13.041 -7.813 9.251 1.00 95.44 515 THR A N 1
ATOM 4078 C CA . THR A 1 515 ? -13.381 -7.170 10.529 1.00 95.44 515 THR A CA 1
ATOM 4079 C C . THR A 1 515 ? -12.260 -6.201 10.933 1.00 95.44 515 THR A C 1
ATOM 4081 O O . THR A 1 515 ? -11.138 -6.347 10.436 1.00 95.44 515 THR A O 1
ATOM 4084 N N . PRO A 1 516 ? -12.522 -5.209 11.810 1.00 97.75 516 PRO A N 1
ATOM 4085 C CA . PRO A 1 516 ? -11.500 -4.246 12.216 1.00 97.75 516 PRO A CA 1
ATOM 4086 C C . PRO A 1 516 ? -10.301 -4.946 12.863 1.00 97.75 516 PRO A C 1
ATOM 4088 O O . PRO A 1 516 ? -10.475 -5.863 13.665 1.00 97.75 516 PRO A O 1
ATOM 4091 N N . GLN A 1 517 ? -9.081 -4.523 12.543 1.00 97.81 517 GLN A N 1
ATOM 4092 C CA . GLN A 1 517 ? -7.878 -5.128 13.112 1.00 97.81 517 GLN A CA 1
ATOM 4093 C C . GLN A 1 517 ? -7.788 -4.919 14.635 1.00 97.81 517 GLN A C 1
ATOM 4095 O O . GLN A 1 517 ? -8.215 -3.894 15.175 1.00 97.81 517 GLN A O 1
ATOM 4100 N N . MET A 1 518 ? -7.188 -5.886 15.332 1.00 98.75 518 MET A N 1
ATOM 4101 C CA . MET A 1 518 ? -6.965 -5.843 16.779 1.00 98.75 518 MET A CA 1
ATOM 4102 C C . MET A 1 518 ? -5.492 -6.109 17.095 1.00 98.75 518 MET A C 1
ATOM 4104 O O . MET A 1 518 ? -4.933 -7.116 16.657 1.00 98.75 518 MET A O 1
ATOM 4108 N N . GLY A 1 519 ? -4.855 -5.239 17.875 1.00 98.50 519 GLY A N 1
ATOM 4109 C CA . GLY A 1 519 ? -3.421 -5.344 18.143 1.00 98.50 519 GLY A CA 1
ATOM 4110 C C . GLY A 1 519 ? -2.895 -4.372 19.192 1.00 98.50 519 GLY A C 1
ATOM 4111 O O . GLY A 1 519 ? -3.646 -3.865 20.021 1.00 98.50 519 GLY A O 1
ATOM 4112 N N . TRP A 1 520 ? -1.595 -4.110 19.141 1.00 98.75 520 TRP A N 1
ATOM 4113 C CA . TRP A 1 520 ? -0.873 -3.150 19.972 1.00 98.75 520 TRP A CA 1
ATOM 4114 C C . TRP A 1 520 ? 0.146 -2.390 19.122 1.00 98.75 520 TRP A C 1
ATOM 4116 O O . TRP A 1 520 ? 0.705 -2.968 18.192 1.00 98.75 520 TRP A O 1
ATOM 4126 N N . ASP A 1 521 ? 0.377 -1.121 19.446 1.00 98.75 521 ASP A N 1
ATOM 4127 C CA . ASP A 1 521 ? 1.289 -0.211 18.745 1.00 98.75 521 ASP A CA 1
ATOM 4128 C C . ASP A 1 521 ? 2.254 0.434 19.757 1.00 98.75 521 ASP A C 1
ATOM 4130 O O . ASP A 1 521 ? 1.858 0.867 20.845 1.00 98.75 521 ASP A O 1
ATOM 4134 N N . THR A 1 522 ? 3.543 0.470 19.410 1.00 98.12 522 THR A N 1
ATOM 4135 C CA . THR A 1 522 ? 4.629 0.981 20.264 1.00 98.12 522 THR A CA 1
ATOM 4136 C C . THR A 1 522 ? 4.510 2.467 20.628 1.00 98.12 522 THR A C 1
ATOM 4138 O O . THR A 1 522 ? 5.084 2.898 21.633 1.00 98.12 522 THR A O 1
ATOM 4141 N N . TRP A 1 523 ? 3.828 3.278 19.813 1.00 97.62 523 TRP A N 1
ATOM 4142 C CA . TRP A 1 523 ? 4.026 4.729 19.767 1.00 97.62 523 TRP A CA 1
ATOM 4143 C C . TRP A 1 523 ? 3.617 5.470 21.035 1.00 97.62 523 TRP A C 1
ATOM 4145 O O . TRP A 1 523 ? 4.334 6.370 21.482 1.00 97.62 523 TRP A O 1
ATOM 4155 N N . ASN A 1 524 ? 2.460 5.159 21.621 1.00 94.75 524 ASN A N 1
ATOM 4156 C CA . ASN A 1 524 ? 1.954 5.941 22.754 1.00 94.75 524 ASN A CA 1
ATOM 4157 C C . ASN A 1 524 ? 2.721 5.659 24.054 1.00 94.75 524 ASN A C 1
ATOM 4159 O O . ASN A 1 524 ? 2.949 6.596 24.818 1.00 94.75 524 ASN A O 1
ATOM 4163 N N . ALA A 1 525 ? 3.206 4.430 24.242 1.00 94.25 525 ALA A N 1
ATOM 4164 C CA . ALA A 1 525 ? 4.046 4.042 25.372 1.00 94.25 525 ALA A CA 1
ATOM 4165 C C . ALA A 1 525 ? 5.523 4.453 25.212 1.00 94.25 525 ALA A C 1
ATOM 4167 O O . ALA A 1 525 ? 6.121 4.982 26.149 1.00 94.25 525 ALA A O 1
ATOM 4168 N N . TYR A 1 526 ? 6.116 4.206 24.038 1.00 95.88 526 TYR A N 1
ATOM 4169 C CA . TYR A 1 526 ? 7.575 4.227 23.859 1.00 95.88 526 TYR A CA 1
ATOM 4170 C C . TYR A 1 526 ? 8.090 5.241 22.829 1.00 95.88 526 TYR A C 1
ATOM 4172 O O . TYR A 1 526 ? 9.298 5.487 22.778 1.00 95.88 526 TYR A O 1
ATOM 4180 N N . LYS A 1 527 ? 7.210 5.857 22.024 1.00 95.31 527 LYS A N 1
ATOM 4181 C CA . LYS A 1 527 ? 7.594 6.705 20.876 1.00 95.31 527 LYS A CA 1
ATOM 4182 C C . LYS A 1 527 ? 8.612 5.964 19.994 1.00 95.31 527 LYS A C 1
ATOM 4184 O O . LYS A 1 527 ? 8.516 4.749 19.862 1.00 95.31 527 LYS A O 1
ATOM 4189 N N . ALA A 1 528 ? 9.623 6.651 19.465 1.00 94.06 528 ALA A N 1
ATOM 4190 C CA . ALA A 1 528 ? 10.733 6.033 18.737 1.00 94.06 528 ALA A CA 1
ATOM 4191 C C . ALA A 1 528 ? 11.812 5.367 19.626 1.00 94.06 528 ALA A C 1
ATOM 4193 O O . ALA A 1 528 ? 12.913 5.083 19.147 1.00 94.06 528 ALA A O 1
ATOM 4194 N N . VAL A 1 529 ? 11.546 5.140 20.921 1.00 95.50 529 VAL A N 1
ATOM 4195 C CA . VAL A 1 529 ? 12.531 4.676 21.916 1.00 95.50 529 VAL A CA 1
ATOM 4196 C C . VAL A 1 529 ? 12.163 3.287 22.452 1.00 95.50 529 VAL A C 1
ATOM 4198 O O . VAL A 1 529 ? 11.827 3.106 23.620 1.00 95.50 529 VAL A O 1
ATOM 4201 N N . TYR A 1 530 ? 12.259 2.280 21.583 1.00 96.38 530 TYR A N 1
ATOM 4202 C CA . TYR A 1 530 ? 12.068 0.867 21.928 1.00 96.38 530 TYR A CA 1
ATOM 4203 C C . TYR A 1 530 ? 13.108 -0.039 21.245 1.00 96.38 530 TYR A C 1
ATOM 4205 O O . TYR A 1 530 ? 13.890 0.399 20.400 1.00 96.38 530 TYR A O 1
ATOM 4213 N N . ASN A 1 531 ? 13.159 -1.312 21.646 1.00 96.75 531 ASN A N 1
ATOM 4214 C CA . ASN A 1 531 ? 14.094 -2.312 21.124 1.00 96.75 531 ASN A CA 1
ATOM 4215 C C . ASN A 1 531 ? 13.467 -3.714 21.091 1.00 96.75 531 ASN A C 1
ATOM 4217 O O . ASN A 1 531 ? 12.378 -3.925 21.627 1.00 96.75 531 ASN A O 1
ATOM 4221 N N . VAL A 1 532 ? 14.177 -4.673 20.490 1.00 97.56 532 VAL A N 1
ATOM 4222 C CA . VAL A 1 532 ? 13.740 -6.072 20.356 1.00 97.56 532 VAL A CA 1
ATOM 4223 C C . VAL A 1 532 ? 13.261 -6.688 21.680 1.00 97.56 532 VAL A C 1
ATOM 4225 O O . VAL A 1 532 ? 12.187 -7.279 21.713 1.00 97.56 532 VAL A O 1
ATOM 4228 N N . SER A 1 533 ? 13.963 -6.466 22.797 1.00 97.12 533 SER A N 1
ATOM 4229 C CA . SER A 1 533 ? 13.615 -7.057 24.099 1.00 97.12 533 SER A CA 1
ATOM 4230 C C . SER A 1 533 ? 12.298 -6.536 24.683 1.00 97.12 533 SER A C 1
ATOM 4232 O O . SER A 1 533 ? 11.610 -7.274 25.391 1.00 97.12 533 SER A O 1
ATOM 4234 N N . ILE A 1 534 ? 11.919 -5.288 24.382 1.00 97.06 534 ILE A N 1
ATOM 4235 C CA . ILE A 1 534 ? 10.589 -4.757 24.719 1.00 97.06 534 ILE A CA 1
ATOM 4236 C C . ILE A 1 534 ? 9.524 -5.510 23.915 1.00 97.06 534 ILE A C 1
ATOM 4238 O O . ILE A 1 534 ? 8.568 -6.009 24.504 1.00 97.06 534 ILE A O 1
ATOM 4242 N N . ILE A 1 535 ? 9.718 -5.677 22.602 1.00 97.94 535 ILE A N 1
ATOM 4243 C CA . ILE A 1 535 ? 8.757 -6.383 21.739 1.00 97.94 535 ILE A CA 1
ATOM 4244 C C . ILE A 1 535 ? 8.610 -7.856 22.156 1.00 97.94 535 ILE A C 1
ATOM 4246 O O . ILE A 1 535 ? 7.493 -8.345 22.313 1.00 97.94 535 ILE A O 1
ATOM 4250 N N . GLU A 1 536 ? 9.715 -8.556 22.423 1.00 97.25 536 GLU A N 1
ATOM 4251 C CA . GLU A 1 536 ? 9.702 -9.949 22.893 1.00 97.25 536 GLU A CA 1
ATOM 4252 C C . GLU A 1 536 ? 8.988 -10.129 24.240 1.00 97.25 536 GLU A C 1
ATOM 4254 O O . GLU A 1 536 ? 8.354 -11.163 24.476 1.00 97.25 536 GLU A O 1
ATOM 4259 N N . SER A 1 537 ? 9.096 -9.135 25.128 1.00 97.31 537 SER A N 1
ATOM 4260 C CA . SER A 1 537 ? 8.398 -9.114 26.418 1.00 97.31 537 SER A CA 1
ATOM 4261 C C . SER A 1 537 ? 6.902 -8.851 26.228 1.00 97.31 537 SER A C 1
ATOM 4263 O O . SER A 1 537 ? 6.076 -9.562 26.802 1.00 97.31 537 SER A O 1
ATOM 4265 N N . THR A 1 538 ? 6.543 -7.909 25.351 1.00 97.56 538 THR A N 1
ATOM 4266 C CA . THR A 1 538 ? 5.156 -7.618 24.962 1.00 97.56 538 THR A CA 1
ATOM 4267 C C . THR A 1 538 ? 4.460 -8.852 24.373 1.00 97.56 538 THR A C 1
ATOM 4269 O O . THR A 1 538 ? 3.340 -9.171 24.765 1.00 97.56 538 THR A O 1
ATOM 4272 N N . VAL A 1 539 ? 5.132 -9.603 23.494 1.00 98.00 539 VAL A N 1
ATOM 4273 C CA . VAL A 1 539 ? 4.605 -10.846 22.892 1.00 98.00 539 VAL A CA 1
ATOM 4274 C C . VAL A 1 539 ? 4.215 -11.889 23.945 1.00 98.00 539 VAL A C 1
ATOM 4276 O O . VAL A 1 539 ? 3.181 -12.538 23.807 1.00 98.00 539 VAL A O 1
ATOM 4279 N N . LYS A 1 540 ? 4.993 -12.028 25.026 1.00 97.25 540 LYS A N 1
ATOM 4280 C CA . LYS A 1 540 ? 4.673 -12.951 26.133 1.00 97.25 540 LYS A CA 1
ATOM 4281 C C . LYS A 1 540 ? 3.469 -12.457 26.937 1.00 97.25 540 LYS A C 1
ATOM 4283 O O . LYS A 1 540 ? 2.542 -13.218 27.204 1.00 97.25 540 LYS A O 1
ATOM 4288 N N . LEU A 1 541 ? 3.429 -11.157 27.234 1.00 97.75 541 LEU A N 1
ATOM 4289 C CA . LEU A 1 541 ? 2.317 -10.526 27.951 1.00 97.75 541 LEU A CA 1
ATOM 4290 C C . LEU A 1 541 ? 0.990 -10.588 27.181 1.00 97.75 541 LEU A C 1
ATOM 4292 O O . LEU A 1 541 ? -0.071 -10.647 27.799 1.00 97.75 541 LEU A O 1
ATOM 4296 N N . PHE A 1 542 ? 1.024 -10.647 25.848 1.00 97.75 542 PHE A N 1
ATOM 4297 C CA . PHE A 1 542 ? -0.162 -10.918 25.032 1.00 97.75 542 PHE A CA 1
ATOM 4298 C C . PHE A 1 542 ? -0.830 -12.258 25.378 1.00 97.75 542 PHE A C 1
ATOM 4300 O O . PHE A 1 542 ? -2.061 -12.358 25.327 1.00 97.75 542 PHE A O 1
ATOM 4307 N N . GLU A 1 543 ? -0.047 -13.272 25.752 1.00 94.56 543 GLU A N 1
ATOM 4308 C CA . GLU A 1 543 ? -0.553 -14.565 26.213 1.00 94.56 543 GLU A CA 1
ATOM 4309 C C . GLU A 1 543 ? -0.924 -14.519 27.702 1.00 94.56 543 GLU A C 1
ATOM 4311 O O . GLU A 1 543 ? -2.066 -14.832 28.049 1.00 94.56 543 GLU A O 1
ATOM 4316 N N . ASP A 1 544 ? -0.013 -14.049 28.564 1.00 97.00 544 ASP A N 1
ATOM 4317 C CA . ASP A 1 544 ? -0.187 -14.028 30.028 1.00 97.00 544 ASP A CA 1
ATOM 4318 C C . ASP A 1 544 ? -1.388 -13.180 30.487 1.00 97.00 544 ASP A C 1
ATOM 4320 O O . ASP A 1 544 ? -2.097 -13.545 31.429 1.00 97.00 544 ASP A O 1
ATOM 4324 N N . LEU A 1 545 ? -1.648 -12.051 29.816 1.00 97.50 545 LEU A N 1
ATOM 4325 C CA . LEU A 1 545 ? -2.778 -11.158 30.105 1.00 97.50 545 LEU A CA 1
ATOM 4326 C C . LEU A 1 545 ? -4.061 -11.555 29.350 1.00 97.50 545 LEU A C 1
ATOM 4328 O O . LEU A 1 545 ? -5.098 -10.909 29.505 1.00 97.50 545 LEU A O 1
ATOM 4332 N N . GLY A 1 546 ? -4.012 -12.603 28.521 1.00 97.44 546 GLY A N 1
ATOM 4333 C CA . GLY A 1 546 ? -5.154 -13.102 27.754 1.00 97.44 546 GLY A CA 1
ATOM 4334 C C . GLY A 1 546 ? -5.594 -12.215 26.582 1.00 97.44 546 GLY A C 1
ATOM 4335 O O . GLY A 1 546 ? -6.668 -12.457 26.026 1.00 97.44 546 GLY A O 1
ATOM 4336 N N . LEU A 1 547 ? -4.790 -11.223 26.178 1.00 98.38 547 LEU A N 1
ATOM 4337 C CA . LEU A 1 547 ? -5.079 -10.323 25.052 1.00 98.38 547 LEU A CA 1
ATOM 4338 C C . LEU A 1 547 ? -5.185 -11.106 23.735 1.00 98.38 547 LEU A C 1
ATOM 4340 O O . LEU A 1 547 ? -6.202 -11.029 23.047 1.00 98.38 547 LEU A O 1
ATOM 4344 N N . LYS A 1 548 ? -4.212 -11.974 23.440 1.00 97.50 548 LYS A N 1
ATOM 4345 C CA . LYS A 1 548 ? -4.255 -12.878 22.279 1.00 97.50 548 LYS A CA 1
ATOM 4346 C C . LYS A 1 548 ? -5.526 -13.730 22.268 1.00 97.50 548 LYS A C 1
ATOM 4348 O O . LYS A 1 548 ? -6.206 -13.846 21.254 1.00 97.50 548 LYS A O 1
ATOM 4353 N N . ALA A 1 549 ? -5.913 -14.264 23.427 1.00 97.62 549 ALA A N 1
ATOM 4354 C CA . ALA A 1 549 ? -7.131 -15.059 23.567 1.00 97.62 549 ALA A CA 1
ATOM 4355 C C . ALA A 1 549 ? -8.427 -14.233 23.420 1.00 97.62 549 ALA A C 1
ATOM 4357 O O . ALA A 1 549 ? -9.482 -14.816 23.159 1.00 97.62 549 ALA A O 1
ATOM 4358 N N . ALA A 1 550 ? -8.371 -12.911 23.606 1.00 98.12 550 ALA A N 1
ATOM 4359 C CA . ALA A 1 550 ? -9.474 -11.981 23.373 1.00 98.12 550 ALA A CA 1
ATOM 4360 C C . ALA A 1 550 ? -9.585 -11.520 21.904 1.00 98.12 550 ALA A C 1
ATOM 4362 O O . ALA A 1 550 ? -10.645 -11.028 21.528 1.00 98.12 550 ALA A O 1
ATOM 4363 N N . GLY A 1 551 ? -8.546 -11.724 21.083 1.00 97.38 551 GLY A N 1
ATOM 4364 C CA . GLY A 1 551 ? -8.549 -11.451 19.639 1.00 97.38 551 GLY A CA 1
ATOM 4365 C C . GLY A 1 551 ? -7.449 -10.505 19.144 1.00 97.38 551 GLY A C 1
ATOM 4366 O O . GLY A 1 551 ? -7.361 -10.284 17.943 1.00 97.38 551 GLY A O 1
ATOM 4367 N N . TYR A 1 552 ? -6.611 -9.952 20.028 1.00 98.62 552 TYR A N 1
ATOM 4368 C CA . TYR A 1 552 ? -5.509 -9.072 19.620 1.00 98.62 552 TYR A CA 1
ATOM 4369 C C . TYR A 1 552 ? -4.378 -9.900 18.997 1.00 98.62 552 TYR A C 1
ATOM 4371 O O . TYR A 1 552 ? -3.767 -10.718 19.683 1.00 98.62 552 TYR A O 1
ATOM 4379 N N . GLU A 1 553 ? -4.097 -9.689 17.710 1.00 97.62 553 GLU A N 1
ATOM 4380 C CA . GLU A 1 553 ? -3.125 -10.486 16.946 1.00 97.62 553 GLU A CA 1
ATOM 4381 C C . GLU A 1 553 ? -1.960 -9.674 16.354 1.00 97.62 553 GLU A C 1
ATOM 4383 O O . GLU A 1 553 ? -0.898 -10.252 16.135 1.00 97.62 553 GLU A O 1
ATOM 4388 N N . TYR A 1 554 ? -2.109 -8.362 16.127 1.00 98.69 554 TYR A N 1
ATOM 4389 C CA . TYR A 1 554 ? -1.050 -7.530 15.533 1.00 98.69 554 TYR A CA 1
ATOM 4390 C C . TYR A 1 554 ? -0.138 -6.882 16.588 1.00 98.69 554 TYR A C 1
ATOM 4392 O O . TYR A 1 554 ? -0.612 -6.240 17.525 1.00 98.69 554 TYR A O 1
ATOM 4400 N N . ILE A 1 555 ? 1.174 -6.989 16.384 1.00 98.69 555 ILE A N 1
ATOM 4401 C CA . ILE A 1 555 ? 2.234 -6.265 17.094 1.00 98.69 555 ILE A CA 1
ATOM 4402 C C . ILE A 1 555 ? 2.827 -5.251 16.111 1.00 98.69 555 ILE A C 1
ATOM 4404 O O . ILE A 1 555 ? 3.570 -5.629 15.208 1.00 98.69 555 ILE A O 1
ATOM 4408 N N . ILE A 1 556 ? 2.454 -3.980 16.242 1.00 98.81 556 ILE A N 1
ATOM 4409 C CA . ILE A 1 556 ? 2.795 -2.906 15.303 1.00 98.81 556 ILE A CA 1
ATOM 4410 C C . ILE A 1 556 ? 3.976 -2.104 15.859 1.00 98.81 556 ILE A C 1
ATOM 4412 O O . ILE A 1 556 ? 3.902 -1.527 16.944 1.00 98.81 556 ILE A O 1
ATOM 4416 N N . LEU A 1 557 ? 5.073 -2.078 15.105 1.00 98.62 557 LEU A N 1
ATOM 4417 C CA . LEU A 1 557 ? 6.242 -1.249 15.374 1.00 98.62 557 LEU A CA 1
ATOM 4418 C C . LEU A 1 557 ? 6.108 0.051 14.584 1.00 98.62 557 LEU A C 1
ATOM 4420 O O . LEU A 1 557 ? 6.196 0.063 13.353 1.00 98.62 557 LEU A O 1
ATOM 4424 N N . ASP A 1 558 ? 5.887 1.131 15.321 1.00 98.38 558 ASP A N 1
ATOM 4425 C CA . ASP A 1 558 ? 5.686 2.475 14.790 1.00 98.38 558 ASP A CA 1
ATOM 4426 C C . ASP A 1 558 ? 7.015 3.172 14.445 1.00 98.38 558 ASP A C 1
ATOM 4428 O O . ASP A 1 558 ? 8.056 2.512 14.369 1.00 98.38 558 ASP A O 1
ATOM 4432 N N . ASP A 1 559 ? 7.039 4.491 14.231 1.00 96.31 559 ASP A N 1
ATOM 4433 C CA . ASP A 1 559 ? 8.293 5.183 13.933 1.00 96.31 559 ASP A CA 1
ATOM 4434 C C . ASP A 1 559 ? 9.346 4.918 15.031 1.00 96.31 559 ASP A C 1
ATOM 4436 O O . ASP A 1 559 ? 9.038 4.838 16.220 1.00 96.31 559 ASP A O 1
ATOM 4440 N N . GLY A 1 560 ? 10.601 4.708 14.627 1.00 95.50 560 GLY A N 1
ATOM 4441 C CA . GLY A 1 560 ? 11.680 4.214 15.493 1.00 95.50 560 GLY A CA 1
ATOM 4442 C C . GLY A 1 560 ? 12.361 2.929 15.017 1.00 95.50 560 GLY A C 1
ATOM 4443 O O . GLY A 1 560 ? 13.554 2.751 15.280 1.00 95.50 560 GLY A O 1
ATOM 4444 N N . TRP A 1 561 ? 11.654 2.051 14.293 1.00 97.81 561 TRP A N 1
ATOM 4445 C CA . TRP A 1 561 ? 12.195 0.735 13.916 1.00 97.81 561 TRP A CA 1
ATOM 4446 C C . TRP A 1 561 ? 13.321 0.801 12.873 1.00 97.81 561 TRP A C 1
ATOM 4448 O O . TRP A 1 561 ? 14.246 -0.019 12.896 1.00 97.81 561 TRP A O 1
ATOM 4458 N N . SER A 1 562 ? 13.247 1.755 11.943 1.00 97.38 562 SER A N 1
ATOM 4459 C CA . SER A 1 562 ? 14.137 1.834 10.784 1.00 97.38 562 SER A CA 1
ATOM 4460 C C . SER A 1 562 ? 15.449 2.557 11.095 1.00 97.38 562 SER A C 1
ATOM 4462 O O . SER A 1 562 ? 15.546 3.389 12.000 1.00 97.38 562 SER A O 1
ATOM 4464 N N . ALA A 1 563 ? 16.504 2.244 10.345 1.00 96.12 563 ALA A N 1
ATOM 4465 C CA . ALA A 1 563 ? 17.743 3.011 10.384 1.00 96.12 563 ALA A CA 1
ATOM 4466 C C . ALA A 1 563 ? 17.519 4.437 9.841 1.00 96.12 563 ALA A C 1
ATOM 4468 O O . ALA A 1 563 ? 16.658 4.664 8.994 1.00 96.12 563 ALA A O 1
ATOM 4469 N N . MET A 1 564 ? 18.353 5.394 10.264 1.00 93.81 564 MET A N 1
ATOM 4470 C CA . MET A 1 564 ? 18.287 6.783 9.772 1.00 93.81 564 MET A CA 1
ATOM 4471 C C . MET A 1 564 ? 18.604 6.913 8.269 1.00 93.81 564 MET A C 1
ATOM 4473 O O . MET A 1 564 ? 18.373 7.964 7.678 1.00 93.81 564 MET A O 1
ATOM 4477 N N . THR A 1 565 ? 19.152 5.867 7.641 1.00 89.25 565 THR A N 1
ATOM 4478 C CA . THR A 1 565 ? 19.493 5.834 6.215 1.00 89.25 565 THR A CA 1
ATOM 4479 C C . THR A 1 565 ? 19.066 4.521 5.565 1.00 89.25 565 THR A C 1
ATOM 4481 O O . THR A 1 565 ? 19.118 3.445 6.168 1.00 89.25 565 THR A O 1
ATOM 4484 N N . ARG A 1 566 ? 18.695 4.607 4.285 1.00 87.31 566 ARG A N 1
ATOM 4485 C CA . ARG A 1 566 ? 18.508 3.450 3.397 1.00 87.31 566 ARG A CA 1
ATOM 4486 C C . ARG A 1 566 ? 19.845 2.734 3.140 1.00 87.31 566 ARG A C 1
ATOM 4488 O O . ARG A 1 566 ? 20.909 3.281 3.444 1.00 87.31 566 ARG A O 1
ATOM 4495 N N . THR A 1 567 ? 19.803 1.526 2.571 1.00 75.69 567 THR A N 1
ATOM 4496 C CA . THR A 1 567 ? 21.007 0.895 1.994 1.00 75.69 567 THR A CA 1
ATOM 4497 C C . THR A 1 567 ? 21.574 1.770 0.867 1.00 75.69 567 THR A C 1
ATOM 4499 O O . THR A 1 567 ? 20.883 2.651 0.355 1.00 75.69 567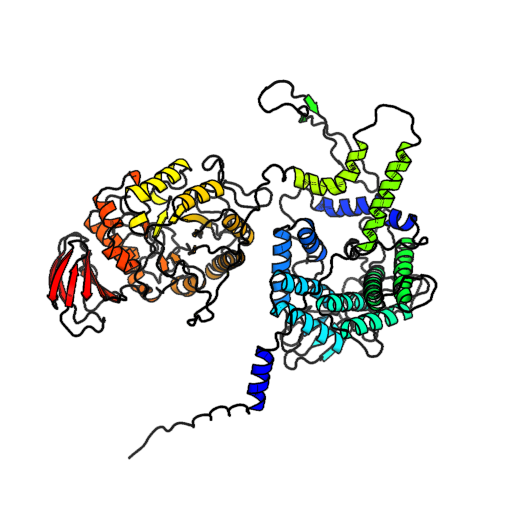 THR A O 1
ATOM 4502 N N . ALA A 1 568 ? 22.804 1.499 0.415 1.00 68.94 568 ALA A N 1
ATOM 4503 C CA . ALA A 1 568 ? 23.358 2.157 -0.775 1.00 68.94 568 ALA A CA 1
ATOM 4504 C C . ALA A 1 568 ? 22.480 1.955 -2.033 1.00 68.94 568 ALA A C 1
ATOM 4506 O O . ALA A 1 568 ? 22.351 2.863 -2.846 1.00 68.94 568 ALA A O 1
ATOM 4507 N N . ASP A 1 569 ? 21.811 0.802 -2.156 1.00 59.72 569 ASP A N 1
ATOM 4508 C CA . ASP A 1 569 ? 20.825 0.503 -3.208 1.00 59.72 569 ASP A CA 1
ATOM 4509 C C . ASP A 1 569 ? 19.414 1.071 -2.932 1.00 59.72 569 ASP A C 1
ATOM 4511 O O . ASP A 1 569 ? 18.473 0.813 -3.688 1.00 59.72 569 ASP A O 1
ATOM 4515 N N . GLY A 1 570 ? 19.241 1.833 -1.849 1.00 71.62 570 GLY A N 1
ATOM 4516 C CA . GLY A 1 570 ? 18.013 2.553 -1.528 1.00 71.62 570 GLY A CA 1
ATOM 4517 C C . GLY A 1 570 ? 16.907 1.733 -0.855 1.00 71.62 570 GLY A C 1
ATOM 4518 O O . GLY A 1 570 ? 15.767 2.192 -0.847 1.00 71.62 570 GLY A O 1
ATOM 4519 N N . TYR A 1 571 ? 17.185 0.549 -0.304 1.00 80.88 571 TYR A N 1
ATOM 4520 C CA . TYR A 1 571 ? 16.199 -0.248 0.451 1.00 80.88 571 TYR A CA 1
ATOM 4521 C C . TYR A 1 571 ? 16.068 0.239 1.902 1.00 80.88 571 TYR A C 1
ATOM 4523 O O . TYR A 1 571 ? 17.027 0.771 2.467 1.00 80.88 571 TYR A O 1
ATOM 4531 N N . LEU A 1 572 ? 14.903 0.027 2.523 1.00 89.44 572 LEU A N 1
ATOM 4532 C CA . LEU A 1 572 ? 14.742 0.212 3.968 1.00 89.44 572 LEU A CA 1
ATOM 4533 C C . LEU A 1 572 ? 15.624 -0.772 4.755 1.00 89.44 572 LEU A C 1
ATOM 4535 O O . LEU A 1 572 ? 15.911 -1.882 4.310 1.00 89.44 572 LEU A O 1
ATOM 4539 N N . GLN A 1 573 ? 16.040 -0.354 5.949 1.00 94.44 573 GLN A N 1
ATOM 4540 C CA . GLN A 1 573 ? 16.851 -1.144 6.877 1.00 94.44 573 GLN A CA 1
ATOM 4541 C C . GLN A 1 573 ? 16.268 -1.019 8.281 1.00 94.44 573 GLN A C 1
ATOM 4543 O O . GLN A 1 573 ? 15.830 0.066 8.659 1.00 94.44 573 GLN A O 1
ATOM 4548 N N . ALA A 1 574 ? 16.315 -2.090 9.071 1.00 96.00 574 ALA A N 1
ATOM 4549 C CA . ALA A 1 574 ? 16.087 -1.993 10.509 1.00 96.00 574 ALA A CA 1
ATOM 4550 C C . ALA A 1 574 ? 17.266 -1.278 11.192 1.00 96.00 574 ALA A C 1
ATOM 4552 O O . ALA A 1 574 ? 18.408 -1.354 10.732 1.00 96.00 574 ALA A O 1
ATOM 4553 N N . ASN A 1 575 ? 17.005 -0.597 12.304 1.00 96.50 575 ASN A N 1
ATOM 4554 C CA . ASN A 1 575 ? 18.053 -0.030 13.142 1.00 96.50 575 ASN A CA 1
ATOM 4555 C C . ASN A 1 575 ? 18.809 -1.159 13.866 1.00 96.50 575 ASN A C 1
ATOM 4557 O O . ASN A 1 575 ? 18.311 -1.727 14.835 1.00 96.50 575 ASN A O 1
ATOM 4561 N N . SER A 1 576 ? 20.032 -1.460 13.427 1.00 95.44 576 SER A N 1
ATOM 4562 C CA . SER A 1 576 ? 20.857 -2.556 13.964 1.00 95.44 576 SER A CA 1
ATOM 4563 C C . SER A 1 576 ? 21.264 -2.404 15.436 1.00 95.44 576 SER A C 1
ATOM 4565 O O . SER A 1 576 ? 21.748 -3.361 16.031 1.00 95.44 576 SER A O 1
ATOM 4567 N N . THR A 1 577 ? 21.066 -1.232 16.051 1.00 94.44 577 THR A N 1
ATOM 4568 C CA . THR A 1 577 ? 21.305 -1.045 17.495 1.00 94.44 577 THR A CA 1
ATOM 4569 C C . THR A 1 577 ? 20.126 -1.548 18.332 1.00 94.44 577 THR A C 1
ATOM 4571 O O . THR A 1 577 ? 20.322 -2.058 19.432 1.00 94.44 577 THR A O 1
ATOM 4574 N N . THR A 1 578 ? 18.898 -1.408 17.826 1.00 96.06 578 THR A N 1
ATOM 4575 C CA . THR A 1 578 ? 17.661 -1.805 18.521 1.00 96.06 578 THR A CA 1
ATOM 4576 C C . THR A 1 578 ? 17.112 -3.152 18.039 1.00 96.06 578 THR A C 1
ATOM 4578 O O . THR A 1 578 ? 16.416 -3.821 18.803 1.00 96.06 578 THR A O 1
ATOM 4581 N N . PHE A 1 579 ? 17.483 -3.571 16.823 1.00 97.62 579 PHE A N 1
ATOM 4582 C CA . PHE A 1 579 ? 17.129 -4.834 16.163 1.00 97.62 579 PHE A CA 1
ATOM 4583 C C . PHE A 1 579 ? 18.392 -5.483 15.555 1.00 97.62 579 PHE A C 1
ATOM 4585 O O . PHE A 1 579 ? 18.569 -5.455 14.333 1.00 97.62 579 PHE A O 1
ATOM 4592 N N . PRO A 1 580 ? 19.308 -6.025 16.384 1.00 96.44 580 PRO A N 1
ATOM 4593 C CA . PRO A 1 580 ? 20.621 -6.501 15.933 1.00 96.44 580 PRO A CA 1
ATOM 4594 C C . PRO A 1 580 ? 20.549 -7.655 14.924 1.00 96.44 580 PRO A C 1
ATOM 4596 O O . PRO A 1 580 ? 21.327 -7.673 13.974 1.00 96.44 580 PRO A O 1
ATOM 4599 N N . ASP A 1 581 ? 19.576 -8.556 15.074 1.00 96.69 581 ASP A N 1
ATOM 4600 C CA . ASP A 1 581 ? 19.350 -9.694 14.167 1.00 96.69 581 ASP A CA 1
ATOM 4601 C C . ASP A 1 581 ? 18.453 -9.341 12.957 1.00 96.69 581 ASP A C 1
ATOM 4603 O O . ASP A 1 581 ? 18.082 -10.200 12.156 1.00 96.69 581 ASP A O 1
ATOM 4607 N N . GLY A 1 582 ? 18.112 -8.056 12.797 1.00 95.62 582 GLY A N 1
ATOM 4608 C CA . GLY A 1 582 ? 17.259 -7.549 11.725 1.00 95.62 582 GLY A CA 1
ATOM 4609 C C . GLY A 1 582 ? 15.768 -7.855 11.907 1.00 95.62 582 GLY A C 1
ATOM 4610 O O . GLY A 1 582 ? 15.341 -8.548 12.829 1.00 95.62 582 GLY A O 1
ATOM 4611 N N . MET A 1 583 ? 14.942 -7.306 11.011 1.00 97.88 583 MET A N 1
ATOM 4612 C CA . MET A 1 583 ? 13.487 -7.362 11.185 1.00 97.88 583 MET A CA 1
ATOM 4613 C C . MET A 1 583 ? 12.893 -8.751 10.920 1.00 97.88 583 MET A C 1
ATOM 4615 O O . MET A 1 583 ? 11.988 -9.161 11.637 1.00 97.88 583 MET A O 1
ATOM 4619 N N . LYS A 1 584 ? 13.434 -9.515 9.957 1.00 97.06 584 LYS A N 1
ATOM 4620 C CA . LYS A 1 584 ? 12.971 -10.885 9.660 1.00 97.06 584 LYS A CA 1
ATOM 4621 C C . LYS A 1 584 ? 13.031 -11.799 10.890 1.00 97.06 584 LYS A C 1
ATOM 4623 O O . LYS A 1 584 ? 12.088 -12.541 11.126 1.00 97.06 584 LYS A O 1
ATOM 4628 N N . ALA A 1 585 ? 14.091 -11.701 11.698 1.00 98.06 585 ALA A N 1
ATOM 4629 C CA . ALA A 1 585 ? 14.230 -12.489 12.922 1.00 98.06 585 ALA A CA 1
ATOM 4630 C C . ALA A 1 585 ? 13.140 -12.156 13.958 1.00 98.06 585 ALA A C 1
ATOM 4632 O O . ALA A 1 585 ? 12.599 -13.056 14.599 1.00 98.06 585 ALA A O 1
ATOM 4633 N N . LEU A 1 586 ? 12.767 -10.876 14.081 1.00 98.50 586 LEU A N 1
ATOM 4634 C CA . LEU A 1 586 ? 11.666 -10.452 14.947 1.00 98.50 586 LEU A CA 1
ATOM 4635 C C . LEU A 1 586 ? 10.296 -10.874 14.391 1.00 98.50 586 LEU A C 1
ATOM 4637 O O . LEU A 1 586 ? 9.448 -11.319 15.162 1.00 98.50 586 LEU A O 1
ATOM 4641 N N . VAL A 1 587 ? 10.088 -10.795 13.072 1.00 98.62 587 VAL A N 1
ATOM 4642 C CA . VAL A 1 587 ? 8.886 -11.337 12.416 1.00 98.62 587 VAL A CA 1
ATOM 4643 C C . VAL A 1 587 ? 8.751 -12.832 12.711 1.00 98.62 587 VAL A C 1
ATOM 4645 O O . VAL A 1 587 ? 7.717 -13.252 13.221 1.00 98.62 587 VAL A O 1
ATOM 4648 N N . ASP A 1 588 ? 9.812 -13.618 12.502 1.00 98.56 588 ASP A N 1
ATOM 4649 C CA . ASP A 1 588 ? 9.829 -15.060 12.783 1.00 98.56 588 ASP A CA 1
ATOM 4650 C C . ASP A 1 588 ? 9.538 -15.372 14.257 1.00 98.56 588 ASP A C 1
ATOM 4652 O O . ASP A 1 588 ? 8.778 -16.294 14.569 1.00 98.56 588 ASP A O 1
ATOM 4656 N N . TYR A 1 589 ? 10.080 -14.575 15.182 1.00 98.50 589 TYR A N 1
ATOM 4657 C CA . TYR A 1 589 ? 9.764 -14.694 16.603 1.00 98.50 589 TYR A CA 1
ATOM 4658 C C . TYR A 1 589 ? 8.272 -14.438 16.883 1.00 98.50 589 TYR A C 1
ATOM 4660 O O . TYR A 1 589 ? 7.628 -15.250 17.554 1.00 98.50 589 TYR A O 1
ATOM 4668 N N . VAL A 1 590 ? 7.694 -13.359 16.345 1.00 98.62 590 VAL A N 1
ATOM 4669 C CA . VAL A 1 590 ? 6.274 -13.001 16.525 1.00 98.62 590 VAL A CA 1
ATOM 4670 C C . VAL A 1 590 ? 5.347 -14.046 15.888 1.00 98.62 590 VAL A C 1
ATOM 4672 O O . VAL A 1 590 ? 4.407 -14.511 16.539 1.00 98.62 590 VAL A O 1
ATOM 4675 N N . HIS A 1 591 ? 5.666 -14.512 14.678 1.00 98.56 591 HIS A N 1
ATOM 4676 C CA . HIS A 1 591 ? 4.952 -15.589 13.980 1.00 98.56 591 HIS A CA 1
ATOM 4677 C C . HIS A 1 591 ? 5.017 -16.919 14.734 1.00 98.56 591 HIS A C 1
ATOM 4679 O O . HIS A 1 591 ? 4.012 -17.628 14.806 1.00 98.56 591 HIS A O 1
ATOM 4685 N N . SER A 1 592 ? 6.152 -17.253 15.361 1.00 98.25 592 SER A N 1
ATOM 4686 C CA . SER A 1 592 ? 6.276 -18.477 16.172 1.00 98.25 592 SER A CA 1
ATOM 4687 C C . SER A 1 592 ? 5.361 -18.480 17.405 1.00 98.25 592 SER A C 1
ATOM 4689 O O . SER A 1 592 ? 4.946 -19.545 17.863 1.00 98.25 592 SER A O 1
ATOM 4691 N N . HIS A 1 593 ? 4.964 -17.294 17.882 1.00 98.00 593 HIS A N 1
ATOM 4692 C CA . HIS A 1 593 ? 3.954 -17.108 18.924 1.00 98.00 593 HIS A CA 1
ATOM 4693 C C . HIS A 1 593 ? 2.535 -16.950 18.352 1.00 98.00 593 HIS A C 1
ATOM 4695 O O . HIS A 1 593 ? 1.621 -16.595 19.091 1.00 98.00 593 HIS A O 1
ATOM 4701 N N . GLY A 1 594 ? 2.294 -17.221 17.064 1.00 97.50 594 GLY A N 1
ATOM 4702 C CA . GLY A 1 594 ? 0.968 -17.118 16.443 1.00 97.50 594 GLY A CA 1
ATOM 4703 C C . GLY A 1 594 ? 0.364 -15.711 16.502 1.00 97.50 594 GLY A C 1
ATOM 4704 O O . GLY A 1 594 ? -0.853 -15.579 16.628 1.00 97.50 594 GLY A O 1
ATOM 4705 N N . LEU A 1 595 ? 1.221 -14.690 16.478 1.00 98.50 595 LEU A N 1
ATOM 4706 C CA . LEU A 1 595 ? 0.883 -13.278 16.319 1.00 98.50 595 LEU A CA 1
ATOM 4707 C C . LEU A 1 595 ? 1.404 -12.794 14.954 1.00 98.50 595 LEU A C 1
ATOM 4709 O O . LEU A 1 595 ? 2.124 -13.516 14.265 1.00 98.50 595 LEU A O 1
ATOM 4713 N N . LYS A 1 596 ? 1.044 -11.571 14.572 1.00 98.56 596 LYS A N 1
ATOM 4714 C CA . LYS A 1 596 ? 1.410 -10.915 13.309 1.00 98.56 596 LYS A CA 1
ATOM 4715 C C . LYS A 1 596 ? 2.245 -9.666 13.584 1.00 98.56 596 LYS A C 1
ATOM 4717 O O . LYS A 1 596 ? 1.971 -8.969 14.560 1.00 98.56 596 LYS A O 1
ATOM 4722 N N . LEU A 1 597 ? 3.227 -9.349 12.740 1.00 98.69 597 LEU A N 1
ATOM 4723 C CA . LEU A 1 597 ? 4.031 -8.127 12.875 1.00 98.69 597 LEU A CA 1
ATOM 4724 C C . LEU A 1 597 ? 3.565 -7.049 11.890 1.00 98.69 597 LEU A C 1
ATOM 4726 O O . LEU A 1 597 ? 3.461 -7.290 10.686 1.00 98.69 597 LEU A O 1
ATOM 4730 N N . GLY A 1 598 ? 3.349 -5.838 12.397 1.00 98.69 598 GLY A N 1
ATOM 4731 C CA . GLY A 1 598 ? 3.181 -4.633 11.596 1.00 98.69 598 GLY A CA 1
ATOM 4732 C C . GLY A 1 598 ? 4.391 -3.715 11.658 1.00 98.69 598 GLY A C 1
ATOM 4733 O O . GLY A 1 598 ? 5.038 -3.624 12.698 1.00 98.69 598 GLY A O 1
ATOM 4734 N N . LEU A 1 599 ? 4.660 -3.006 10.564 1.00 98.69 599 LEU A N 1
ATOM 4735 C CA . LEU A 1 599 ? 5.626 -1.908 10.508 1.00 98.69 599 LEU A CA 1
ATOM 4736 C C . LEU A 1 599 ? 4.951 -0.601 10.079 1.00 98.69 599 LEU A C 1
ATOM 4738 O O . LEU A 1 599 ? 3.822 -0.588 9.578 1.00 98.69 599 LEU A O 1
ATOM 4742 N N . TYR A 1 600 ? 5.692 0.487 10.252 1.00 98.62 600 TYR A N 1
ATOM 4743 C CA . TYR A 1 600 ? 5.303 1.850 9.916 1.00 98.62 600 TYR A CA 1
ATOM 4744 C C . TYR A 1 600 ? 6.189 2.469 8.821 1.00 98.62 600 TYR A C 1
ATOM 4746 O O . TYR A 1 600 ? 7.398 2.220 8.777 1.00 98.62 600 TYR A O 1
ATOM 4754 N N . GLY A 1 601 ? 5.609 3.332 7.987 1.00 96.81 601 GLY A N 1
ATOM 4755 C CA . GLY A 1 601 ? 6.318 4.220 7.062 1.00 96.81 601 GLY A CA 1
ATOM 4756 C C . GLY A 1 601 ? 5.474 5.437 6.684 1.00 96.81 601 GLY A C 1
ATOM 4757 O O . GLY A 1 601 ? 4.413 5.658 7.257 1.00 96.81 601 GLY A O 1
ATOM 4758 N N . ASP A 1 602 ? 5.919 6.225 5.704 1.00 95.62 602 ASP A N 1
ATOM 4759 C CA . ASP A 1 602 ? 5.306 7.519 5.364 1.00 95.62 602 ASP A CA 1
ATOM 4760 C C . ASP A 1 602 ? 5.169 7.728 3.848 1.00 95.62 602 ASP A C 1
ATOM 4762 O O . ASP A 1 602 ? 6.051 7.346 3.075 1.00 95.62 602 ASP A O 1
ATOM 4766 N N . SER A 1 603 ? 4.066 8.361 3.439 1.00 91.94 603 SER A N 1
ATOM 4767 C CA . SER A 1 603 ? 3.710 8.724 2.057 1.00 91.94 603 SER A CA 1
ATOM 4768 C C . SER A 1 603 ? 4.436 9.963 1.504 1.00 91.94 603 SER A C 1
ATOM 4770 O O . SER A 1 603 ? 4.091 10.473 0.431 1.00 91.94 603 SER A O 1
ATOM 4772 N N . GLY A 1 604 ? 5.427 10.464 2.237 1.00 85.94 604 GLY A N 1
ATOM 4773 C CA . GLY A 1 604 ? 6.397 11.477 1.850 1.00 85.94 604 GLY A CA 1
ATOM 4774 C C . GLY A 1 604 ? 7.838 10.949 1.855 1.00 85.94 604 GLY A C 1
ATOM 4775 O O . GLY A 1 604 ? 8.097 9.747 1.904 1.00 85.94 604 GLY A O 1
ATOM 4776 N N . THR A 1 605 ? 8.813 11.857 1.757 1.00 85.50 605 THR A N 1
ATOM 4777 C CA . THR A 1 605 ? 10.243 11.487 1.663 1.00 85.50 605 THR A CA 1
ATOM 4778 C C . THR A 1 605 ? 10.882 11.153 3.011 1.00 85.50 605 THR A C 1
ATOM 4780 O O . THR A 1 605 ? 11.953 10.549 3.055 1.00 85.50 605 THR A O 1
ATOM 4783 N N . MET A 1 606 ? 10.229 11.539 4.106 1.00 89.81 606 MET A N 1
ATOM 4784 C CA . MET A 1 606 ? 10.643 11.303 5.486 1.00 89.81 606 MET A CA 1
ATOM 4785 C C . MET A 1 606 ? 9.431 10.910 6.328 1.00 89.81 606 MET A C 1
ATOM 4787 O O . MET A 1 606 ? 8.325 11.356 6.046 1.00 89.81 606 MET A O 1
ATOM 4791 N N . THR A 1 607 ? 9.643 10.131 7.377 1.00 94.12 607 THR A N 1
ATOM 4792 C CA . THR A 1 607 ? 8.645 9.891 8.421 1.00 94.12 607 THR A CA 1
ATOM 4793 C C . THR A 1 607 ? 8.514 11.080 9.377 1.00 94.12 607 THR A C 1
ATOM 4795 O O . THR A 1 607 ? 9.286 12.044 9.295 1.00 94.12 607 THR A O 1
ATOM 4798 N N . CYS A 1 608 ? 7.566 11.016 10.316 1.00 90.06 608 CYS A N 1
ATOM 4799 C CA . CYS A 1 608 ? 7.385 12.051 11.334 1.00 90.06 608 CYS A CA 1
ATOM 4800 C C . CYS A 1 608 ? 8.626 12.245 12.240 1.00 90.06 608 CYS A C 1
ATOM 4802 O O . CYS A 1 608 ? 8.922 13.381 12.605 1.00 90.06 608 CYS A O 1
ATOM 4804 N N . GLU A 1 609 ? 9.406 11.193 12.531 1.00 92.50 609 GLU A N 1
ATOM 4805 C CA . GLU A 1 609 ? 10.705 11.272 13.240 1.00 92.50 609 GLU A CA 1
ATOM 4806 C C . GLU A 1 609 ? 11.918 11.370 12.288 1.00 92.50 609 GLU A C 1
ATOM 4808 O O . GLU A 1 609 ? 13.046 11.019 12.645 1.00 92.50 609 GLU A O 1
ATOM 4813 N N . PHE A 1 610 ? 11.715 11.871 11.065 1.00 91.56 610 PHE A N 1
ATOM 4814 C CA . PHE A 1 610 ? 12.772 12.145 10.081 1.00 91.56 610 PHE A CA 1
ATOM 4815 C C . PHE A 1 610 ? 13.614 10.919 9.669 1.00 91.56 610 PHE A C 1
ATOM 4817 O O . PHE A 1 610 ? 14.794 11.050 9.328 1.00 91.56 610 PHE A O 1
ATOM 4824 N N . ARG A 1 611 ? 13.014 9.722 9.670 1.00 92.94 611 ARG A N 1
ATOM 4825 C CA . ARG A 1 611 ? 13.585 8.509 9.054 1.00 92.94 611 ARG A CA 1
ATOM 4826 C C . ARG A 1 611 ? 13.169 8.420 7.583 1.00 92.94 611 ARG A C 1
ATOM 4828 O O . ARG A 1 611 ? 12.261 9.141 7.181 1.00 92.94 611 ARG A O 1
ATOM 4835 N N . PRO A 1 612 ? 13.785 7.561 6.750 1.00 93.94 612 PRO A N 1
ATOM 4836 C CA . PRO A 1 612 ? 13.429 7.474 5.335 1.00 93.94 612 PRO A CA 1
ATOM 4837 C C . PRO A 1 612 ? 11.952 7.102 5.113 1.00 93.94 612 PRO A C 1
ATOM 4839 O O . PRO A 1 612 ? 11.536 5.994 5.447 1.00 93.94 612 PRO A O 1
ATOM 4842 N N . GLY A 1 613 ? 11.183 8.015 4.511 1.00 91.31 613 GLY A N 1
ATOM 4843 C CA . GLY A 1 613 ? 9.826 7.758 4.016 1.00 91.31 613 GLY A CA 1
ATOM 4844 C C . GLY A 1 613 ? 9.851 7.055 2.655 1.00 91.31 613 GLY A C 1
ATOM 4845 O O . GLY A 1 613 ? 10.916 6.925 2.040 1.00 91.31 613 GLY A O 1
ATOM 4846 N N . SER A 1 614 ? 8.701 6.574 2.184 1.00 91.19 614 SER A N 1
ATOM 4847 C CA . SER A 1 614 ? 8.605 5.671 1.026 1.00 91.19 614 SER A CA 1
ATOM 4848 C C . SER A 1 614 ? 8.228 6.347 -0.294 1.00 91.19 614 SER A C 1
ATOM 4850 O O . SER A 1 614 ? 8.148 5.651 -1.305 1.00 91.19 614 SER A O 1
ATOM 4852 N N . TRP A 1 615 ? 8.032 7.670 -0.331 1.00 83.25 615 TRP A N 1
ATOM 4853 C CA . TRP A 1 615 ? 7.690 8.391 -1.566 1.00 83.25 615 TRP A CA 1
ATOM 4854 C C . TRP A 1 615 ? 8.743 8.211 -2.671 1.00 83.25 615 TRP A C 1
ATOM 4856 O O . TRP A 1 615 ? 9.903 8.593 -2.501 1.00 83.25 615 TRP A O 1
ATOM 4866 N N . GLY A 1 616 ? 8.338 7.645 -3.811 1.00 76.75 616 GLY A N 1
ATOM 4867 C CA . GLY A 1 616 ? 9.216 7.272 -4.928 1.00 76.75 616 GLY A CA 1
ATOM 4868 C C . GLY A 1 616 ? 10.020 5.979 -4.715 1.00 76.75 616 GLY A C 1
ATOM 4869 O O . GLY A 1 616 ? 10.858 5.627 -5.548 1.00 76.75 616 GLY A O 1
ATOM 4870 N N . TYR A 1 617 ? 9.789 5.279 -3.603 1.00 79.69 617 TYR A N 1
ATOM 4871 C CA . TYR A 1 617 ? 10.438 4.028 -3.200 1.00 79.69 617 TYR A CA 1
ATOM 4872 C C . TYR A 1 617 ? 9.415 2.912 -2.906 1.00 79.69 617 TYR A C 1
ATOM 4874 O O . TYR A 1 617 ? 9.801 1.828 -2.475 1.00 79.69 617 TYR A O 1
ATOM 4882 N N . GLU A 1 618 ? 8.126 3.120 -3.180 1.00 85.81 618 GLU A N 1
ATOM 4883 C CA . GLU A 1 618 ? 7.005 2.290 -2.721 1.00 85.81 618 GLU A CA 1
ATOM 4884 C C . GLU A 1 618 ? 7.154 0.822 -3.148 1.00 85.81 618 GLU A C 1
ATOM 4886 O O . GLU A 1 618 ? 7.065 -0.089 -2.327 1.00 85.81 618 GLU A O 1
ATOM 4891 N N . GLN A 1 619 ? 7.481 0.573 -4.420 1.00 72.81 619 GLN A N 1
ATOM 4892 C CA . GLN A 1 619 ? 7.739 -0.780 -4.938 1.00 72.81 619 GLN A CA 1
ATOM 4893 C C . GLN A 1 619 ? 8.961 -1.451 -4.298 1.00 72.81 619 GLN A C 1
ATOM 4895 O O . GLN A 1 619 ? 9.020 -2.672 -4.194 1.00 72.81 619 GLN A O 1
ATOM 4900 N N . ARG A 1 620 ? 9.970 -0.672 -3.896 1.00 80.38 620 ARG A N 1
ATOM 4901 C CA . ARG A 1 620 ? 11.180 -1.206 -3.262 1.00 80.38 620 ARG A CA 1
ATOM 4902 C C . ARG A 1 620 ? 10.917 -1.545 -1.800 1.00 80.38 620 ARG A C 1
ATOM 4904 O O . ARG A 1 620 ? 11.345 -2.595 -1.329 1.00 80.38 620 ARG A O 1
ATOM 4911 N N . ASP A 1 621 ? 10.191 -0.676 -1.113 1.00 89.00 621 ASP A N 1
ATOM 4912 C CA . ASP A 1 621 ? 9.876 -0.827 0.300 1.00 89.00 621 ASP A CA 1
ATOM 4913 C C . ASP A 1 621 ? 8.895 -1.978 0.511 1.00 89.00 621 ASP A C 1
ATOM 4915 O O . ASP A 1 621 ? 9.128 -2.822 1.366 1.00 89.00 621 ASP A O 1
ATOM 4919 N N . THR A 1 622 ? 7.879 -2.112 -0.341 1.00 79.00 622 THR A N 1
ATOM 4920 C CA . THR A 1 622 ? 6.960 -3.265 -0.319 1.00 79.00 622 THR A CA 1
ATOM 4921 C C . THR A 1 622 ? 7.654 -4.595 -0.613 1.00 79.00 622 THR A C 1
ATOM 4923 O O . THR A 1 622 ? 7.327 -5.592 0.028 1.00 79.00 622 THR A O 1
ATOM 4926 N N . LEU A 1 623 ? 8.676 -4.624 -1.480 1.00 77.88 623 LEU A N 1
ATOM 4927 C CA . LEU A 1 623 ? 9.548 -5.798 -1.625 1.00 77.88 623 LEU A CA 1
ATOM 4928 C C . LEU A 1 623 ? 10.348 -6.086 -0.344 1.00 77.88 623 LEU A C 1
ATOM 4930 O O . LEU A 1 623 ? 10.472 -7.252 0.032 1.00 77.88 623 LEU A O 1
ATOM 4934 N N . THR A 1 624 ? 10.848 -5.063 0.361 1.00 86.88 624 THR A N 1
ATOM 4935 C CA . THR A 1 624 ? 11.478 -5.241 1.681 1.00 86.88 624 THR A CA 1
ATOM 4936 C C . THR A 1 624 ? 10.486 -5.831 2.689 1.00 86.88 624 THR A C 1
ATOM 4938 O O . THR A 1 624 ? 10.791 -6.861 3.289 1.00 86.88 624 THR A O 1
ATOM 4941 N N . LEU A 1 625 ? 9.288 -5.250 2.823 1.00 93.12 625 LEU A N 1
ATOM 4942 C CA . LEU A 1 625 ? 8.230 -5.720 3.728 1.00 93.12 625 LEU A CA 1
ATOM 4943 C C . LEU A 1 625 ? 7.842 -7.178 3.448 1.00 93.12 625 LEU A C 1
ATOM 4945 O O . LEU A 1 625 ? 7.809 -7.995 4.368 1.00 93.12 625 LEU A O 1
ATOM 4949 N N . ALA A 1 626 ? 7.619 -7.526 2.177 1.00 88.44 626 ALA A N 1
ATOM 4950 C CA . ALA A 1 626 ? 7.295 -8.887 1.767 1.00 88.44 626 ALA A CA 1
ATOM 4951 C C . ALA A 1 626 ? 8.450 -9.868 2.034 1.00 88.44 626 ALA A C 1
ATOM 4953 O O . ALA A 1 626 ? 8.202 -10.972 2.514 1.00 88.44 626 ALA A O 1
ATOM 4954 N N . SER A 1 627 ? 9.707 -9.462 1.799 1.00 87.38 627 SER A N 1
ATOM 4955 C CA . SER A 1 627 ? 10.896 -10.289 2.080 1.00 87.38 627 SER A CA 1
ATOM 4956 C C . SER A 1 627 ? 11.143 -10.519 3.574 1.00 87.38 627 SER A C 1
ATOM 4958 O O . SER A 1 627 ? 11.707 -11.542 3.961 1.00 87.38 627 SER A O 1
ATOM 4960 N N . TRP A 1 628 ? 10.709 -9.579 4.416 1.00 97.06 628 TRP A N 1
ATOM 4961 C CA . TRP A 1 628 ? 10.723 -9.721 5.867 1.00 97.06 628 TRP A CA 1
ATOM 4962 C C . TRP A 1 628 ? 9.501 -10.457 6.413 1.00 97.06 628 TRP A C 1
ATOM 4964 O O . TRP A 1 628 ? 9.502 -10.781 7.591 1.00 97.06 628 TRP A O 1
ATOM 4974 N N . GLU A 1 629 ? 8.510 -10.759 5.573 1.00 96.81 629 GLU A N 1
ATOM 4975 C CA . GLU A 1 629 ? 7.241 -11.391 5.945 1.00 96.81 629 GLU A CA 1
ATOM 4976 C C . GLU A 1 629 ? 6.360 -10.544 6.886 1.00 96.81 629 GLU A C 1
ATOM 4978 O O . GLU A 1 629 ? 5.602 -11.074 7.690 1.00 96.81 629 GLU A O 1
ATOM 4983 N N . VAL A 1 630 ? 6.408 -9.216 6.744 1.00 98.50 630 VAL A N 1
ATOM 4984 C CA . VAL A 1 630 ? 5.533 -8.273 7.468 1.00 98.50 630 VAL A CA 1
ATOM 4985 C C . VAL A 1 630 ? 4.061 -8.487 7.082 1.00 98.50 630 VAL A C 1
ATOM 4987 O O . VAL A 1 630 ? 3.758 -8.760 5.922 1.00 98.50 630 VAL A O 1
ATOM 4990 N N . ASP A 1 631 ? 3.141 -8.345 8.038 1.00 98.44 631 ASP A N 1
ATOM 4991 C CA . ASP A 1 631 ? 1.704 -8.627 7.864 1.00 98.44 631 ASP A CA 1
ATOM 4992 C C . ASP A 1 631 ? 0.825 -7.369 7.842 1.00 98.44 631 ASP A C 1
ATOM 4994 O O . ASP A 1 631 ? -0.342 -7.429 7.453 1.00 98.44 631 ASP A O 1
ATOM 4998 N N . TYR A 1 632 ? 1.355 -6.234 8.302 1.00 98.62 632 TYR A N 1
ATOM 4999 C CA . TYR A 1 632 ? 0.613 -4.984 8.458 1.00 98.62 632 TYR A CA 1
ATOM 5000 C C . TYR A 1 632 ? 1.504 -3.773 8.156 1.00 98.62 632 TYR A C 1
ATOM 5002 O O . TYR A 1 632 ? 2.671 -3.733 8.546 1.00 98.62 632 TYR A O 1
ATOM 5010 N N . TRP A 1 633 ? 0.951 -2.773 7.476 1.00 98.50 633 TRP A N 1
ATOM 5011 C CA . TRP A 1 633 ? 1.647 -1.549 7.090 1.00 98.50 633 TRP A CA 1
ATOM 5012 C C . TRP A 1 633 ? 0.816 -0.320 7.464 1.00 98.50 633 TRP A C 1
ATOM 5014 O O . TRP A 1 633 ? -0.197 -0.023 6.824 1.00 98.50 633 TRP A O 1
ATOM 5024 N N . LYS A 1 634 ? 1.256 0.387 8.510 1.00 98.69 634 LYS A N 1
ATOM 5025 C CA . LYS A 1 634 ? 0.769 1.725 8.871 1.00 98.69 634 LYS A CA 1
ATOM 5026 C C . LYS A 1 634 ? 1.515 2.740 8.014 1.00 98.69 634 LYS A C 1
ATOM 5028 O O . LYS A 1 634 ? 2.743 2.729 7.992 1.00 98.69 634 LYS A O 1
ATOM 5033 N N . TYR A 1 635 ? 0.794 3.587 7.290 1.00 97.75 635 TYR A N 1
ATOM 5034 C CA . TYR A 1 635 ? 1.408 4.489 6.318 1.00 97.75 635 TYR A CA 1
ATOM 5035 C C . TYR A 1 635 ? 0.934 5.919 6.524 1.00 97.75 635 TYR A C 1
ATOM 5037 O O . TYR A 1 635 ? -0.257 6.189 6.411 1.00 97.75 635 TYR A O 1
ATOM 5045 N N . ASP A 1 636 ? 1.863 6.805 6.859 1.00 96.06 636 ASP A N 1
ATOM 5046 C CA . ASP A 1 636 ? 1.611 8.138 7.412 1.00 96.06 636 ASP A CA 1
ATOM 5047 C C . ASP A 1 636 ? 1.765 9.268 6.377 1.00 96.06 636 ASP A C 1
ATOM 5049 O O . ASP A 1 636 ? 1.932 9.008 5.181 1.00 96.06 636 ASP A O 1
ATOM 5053 N N . ASN A 1 637 ? 1.654 10.527 6.802 1.00 92.69 637 ASN A N 1
ATOM 5054 C CA . ASN A 1 637 ? 1.482 11.691 5.924 1.00 92.69 637 ASN A CA 1
ATOM 5055 C C . ASN A 1 637 ? 2.375 12.909 6.276 1.00 92.69 637 ASN A C 1
ATOM 5057 O O . ASN A 1 637 ? 2.082 14.035 5.863 1.00 92.69 637 ASN A O 1
ATOM 5061 N N . CYS A 1 638 ? 3.465 12.718 7.025 1.00 86.38 638 CYS A N 1
ATOM 5062 C CA . CYS A 1 638 ? 4.358 13.783 7.495 1.00 86.38 638 CYS A CA 1
ATOM 5063 C C . CYS A 1 638 ? 5.335 14.319 6.430 1.00 86.38 638 CYS A C 1
ATOM 5065 O O . CYS A 1 638 ? 5.545 15.533 6.355 1.00 86.38 638 CYS A O 1
ATOM 5067 N N . GLY A 1 639 ? 5.946 13.470 5.595 1.00 64.38 639 GLY A N 1
ATOM 5068 C CA . GLY A 1 639 ? 7.120 13.806 4.763 1.00 64.38 639 GLY A CA 1
ATOM 5069 C C . GLY A 1 639 ? 6.874 14.676 3.522 1.00 64.38 639 GLY A C 1
ATOM 5070 O O . GLY A 1 639 ? 7.565 14.537 2.510 1.00 64.38 639 GLY A O 1
ATOM 5071 N N . GLY A 1 640 ? 5.839 15.509 3.538 1.00 53.75 640 GLY A N 1
ATOM 5072 C CA . GLY A 1 640 ? 5.116 15.919 2.339 1.00 53.75 640 GLY A CA 1
ATOM 5073 C C . GLY A 1 640 ? 5.724 17.000 1.441 1.00 53.75 640 GLY A C 1
ATOM 5074 O O . GLY A 1 640 ? 5.193 17.207 0.358 1.00 53.75 640 GLY A O 1
ATOM 5075 N N . PHE A 1 641 ? 6.807 17.694 1.807 1.00 52.06 641 PHE A N 1
ATOM 5076 C CA . PHE A 1 641 ? 7.225 18.922 1.093 1.00 52.06 641 PHE A CA 1
ATOM 5077 C C . PHE A 1 641 ? 7.530 18.757 -0.410 1.00 52.06 641 PHE A C 1
ATOM 5079 O O . PHE A 1 641 ? 7.394 19.725 -1.155 1.00 52.06 641 PHE A O 1
ATOM 5086 N N . ALA A 1 642 ? 7.914 17.558 -0.861 1.00 47.44 642 ALA A N 1
ATOM 5087 C CA . ALA A 1 642 ? 8.069 17.229 -2.284 1.00 47.44 642 ALA A CA 1
ATOM 5088 C C . ALA A 1 642 ? 6.906 16.394 -2.859 1.00 47.44 642 ALA A C 1
ATOM 5090 O O . ALA A 1 642 ? 6.716 16.377 -4.072 1.00 47.44 642 ALA A O 1
ATOM 5091 N N . ALA A 1 643 ? 6.142 15.704 -2.006 1.00 55.09 643 ALA A N 1
ATOM 5092 C CA . ALA A 1 643 ? 5.084 14.771 -2.401 1.00 55.09 643 ALA A CA 1
ATOM 5093 C C . ALA A 1 643 ? 3.695 15.434 -2.489 1.00 55.09 643 ALA A C 1
ATOM 5095 O O . ALA A 1 643 ? 2.898 15.096 -3.354 1.00 55.09 643 ALA A O 1
ATOM 5096 N N . MET A 1 644 ? 3.407 16.438 -1.652 1.00 62.88 644 MET A N 1
ATOM 5097 C CA . MET A 1 644 ? 2.114 17.142 -1.557 1.00 62.88 644 MET A CA 1
ATOM 5098 C C . MET A 1 644 ? 1.780 18.043 -2.766 1.00 62.88 644 MET A C 1
ATOM 5100 O O . MET A 1 644 ? 0.900 18.899 -2.680 1.00 62.88 644 MET A O 1
ATOM 5104 N N . VAL A 1 645 ? 2.458 17.851 -3.900 1.00 68.25 645 VAL A N 1
ATOM 5105 C CA . VAL A 1 645 ? 1.939 18.262 -5.214 1.00 68.25 645 VAL A CA 1
ATOM 5106 C C . VAL A 1 645 ? 0.764 17.376 -5.648 1.00 68.25 645 VAL A C 1
ATOM 5108 O O . VAL A 1 645 ? -0.132 17.864 -6.333 1.00 68.25 645 VAL A O 1
ATOM 5111 N N . ASP A 1 646 ? 0.734 16.121 -5.184 1.00 74.62 646 ASP A N 1
ATOM 5112 C CA . ASP A 1 646 ? -0.321 15.142 -5.440 1.00 74.62 646 ASP A CA 1
ATOM 5113 C C . ASP A 1 646 ? -1.244 14.958 -4.220 1.00 74.62 646 ASP A C 1
ATOM 5115 O O . ASP A 1 646 ? -0.831 15.071 -3.056 1.00 74.62 646 ASP A O 1
ATOM 5119 N N . SER A 1 647 ? -2.521 14.651 -4.481 1.00 84.69 647 SER A N 1
ATOM 5120 C CA . SER A 1 647 ? -3.510 14.398 -3.426 1.00 84.69 647 SER A CA 1
ATOM 5121 C C . SER A 1 647 ? -3.164 13.136 -2.619 1.00 84.69 647 SER A C 1
ATOM 5123 O O . SER A 1 647 ? -2.512 12.229 -3.143 1.00 84.69 647 SER A O 1
ATOM 5125 N N . PRO A 1 648 ? -3.615 13.023 -1.351 1.00 87.94 648 PRO A N 1
ATOM 5126 C CA . PRO A 1 648 ? -3.464 11.796 -0.575 1.00 87.94 648 PRO A CA 1
ATOM 5127 C C . PRO A 1 648 ? -3.965 10.565 -1.342 1.00 87.94 648 PRO A C 1
ATOM 5129 O O . PRO A 1 648 ? -3.217 9.605 -1.470 1.00 87.94 648 PRO A O 1
ATOM 5132 N N . GLU A 1 649 ? -5.158 10.619 -1.942 1.00 87.12 649 GLU A N 1
ATOM 5133 C CA . GLU A 1 649 ? -5.728 9.519 -2.738 1.00 87.12 649 GLU A CA 1
ATOM 5134 C C . GLU A 1 649 ? -4.739 8.950 -3.776 1.00 87.12 649 GLU A C 1
ATOM 5136 O O . GLU A 1 649 ? -4.572 7.736 -3.862 1.00 87.12 649 GLU A O 1
ATOM 5141 N N . VAL A 1 650 ? -4.007 9.810 -4.497 1.00 82.06 650 VAL A N 1
ATOM 5142 C CA . VAL A 1 650 ? -2.974 9.375 -5.454 1.00 82.06 650 VAL A CA 1
ATOM 5143 C C . VAL A 1 650 ? -1.789 8.719 -4.737 1.00 82.06 650 VAL A C 1
ATOM 5145 O O . VAL A 1 650 ? -1.376 7.621 -5.108 1.00 82.06 650 VAL A O 1
ATOM 5148 N N . ARG A 1 651 ? -1.245 9.355 -3.694 1.00 86.19 651 ARG A N 1
ATOM 5149 C CA . ARG A 1 651 ? -0.023 8.889 -3.008 1.00 86.19 651 ARG A CA 1
ATOM 5150 C C . ARG A 1 651 ? -0.229 7.593 -2.221 1.00 86.19 651 ARG A C 1
ATOM 5152 O O . ARG A 1 651 ? 0.615 6.701 -2.266 1.00 86.19 651 ARG A O 1
ATOM 5159 N N . PHE A 1 652 ? -1.364 7.469 -1.537 1.00 91.31 652 PHE A N 1
ATOM 5160 C CA . PHE A 1 652 ? -1.780 6.236 -0.868 1.00 91.31 652 PHE A CA 1
ATOM 5161 C C . PHE A 1 652 ? -2.151 5.146 -1.895 1.00 91.31 652 PHE A C 1
ATOM 5163 O O . PHE A 1 652 ? -1.832 3.977 -1.687 1.00 91.31 652 PHE A O 1
ATOM 5170 N N . GLY A 1 653 ? -2.716 5.520 -3.050 1.00 86.19 653 GLY A N 1
ATOM 5171 C CA . GLY A 1 653 ? -2.981 4.600 -4.162 1.00 86.19 653 GLY A CA 1
ATOM 5172 C C . GLY A 1 653 ? -1.721 3.919 -4.714 1.00 86.19 653 GLY A C 1
ATOM 5173 O O . GLY A 1 653 ? -1.705 2.700 -4.860 1.00 86.19 653 GLY A O 1
ATOM 5174 N N . VAL A 1 654 ? -0.631 4.669 -4.932 1.00 80.75 654 VAL A N 1
ATOM 5175 C CA . VAL A 1 654 ? 0.650 4.110 -5.423 1.00 80.75 654 VAL A CA 1
ATOM 5176 C C . VAL A 1 654 ? 1.227 3.056 -4.467 1.00 80.75 654 VAL A C 1
ATOM 5178 O O . VAL A 1 654 ? 1.740 2.029 -4.915 1.00 80.75 654 VAL A O 1
ATOM 5181 N N . MET A 1 655 ? 1.122 3.274 -3.153 1.00 90.19 655 MET A N 1
ATOM 5182 C CA . MET A 1 655 ? 1.567 2.297 -2.154 1.00 90.19 655 MET A CA 1
ATOM 5183 C C . MET A 1 655 ? 0.634 1.076 -2.082 1.00 90.19 655 MET A C 1
ATOM 5185 O O . MET A 1 655 ? 1.134 -0.043 -1.990 1.00 90.19 655 MET A O 1
ATOM 5189 N N . ASN A 1 656 ? -0.689 1.242 -2.206 1.00 90.81 656 ASN A N 1
ATOM 5190 C CA . ASN A 1 656 ? -1.609 0.105 -2.357 1.00 90.81 656 ASN A CA 1
ATOM 5191 C C . ASN A 1 656 ? -1.241 -0.769 -3.570 1.00 90.81 656 ASN A C 1
ATOM 5193 O O . ASN A 1 656 ? -1.092 -1.982 -3.432 1.00 90.81 656 ASN A O 1
ATOM 5197 N N . ASP A 1 657 ? -1.029 -0.162 -4.739 1.00 76.19 657 ASP A N 1
ATOM 5198 C CA . ASP A 1 657 ? -0.658 -0.897 -5.952 1.00 76.19 657 ASP A CA 1
ATOM 5199 C C . ASP A 1 657 ? 0.671 -1.650 -5.767 1.00 76.19 657 ASP A C 1
ATOM 5201 O O . ASP A 1 657 ? 0.803 -2.803 -6.180 1.00 76.19 657 ASP A O 1
ATOM 5205 N N . ALA A 1 658 ? 1.646 -1.037 -5.088 1.00 75.00 658 ALA A N 1
ATOM 5206 C CA . ALA A 1 658 ? 2.912 -1.678 -4.744 1.00 75.00 658 ALA A CA 1
ATOM 5207 C C . ALA A 1 658 ? 2.739 -2.866 -3.771 1.00 75.00 658 ALA A C 1
ATOM 5209 O O . ALA A 1 658 ? 3.345 -3.919 -3.980 1.00 75.00 658 ALA A O 1
ATOM 5210 N N . LEU A 1 659 ? 1.879 -2.739 -2.752 1.00 80.50 659 LEU A N 1
ATOM 5211 C CA . LEU A 1 659 ? 1.562 -3.819 -1.808 1.00 80.50 659 LEU A CA 1
ATOM 5212 C C . LEU A 1 659 ? 0.897 -5.001 -2.525 1.00 80.50 659 LEU A C 1
ATOM 5214 O O . LEU A 1 659 ? 1.337 -6.138 -2.354 1.00 80.50 659 LEU A O 1
ATOM 5218 N N . LEU A 1 660 ? -0.088 -4.739 -3.390 1.00 78.06 660 LEU A N 1
ATOM 5219 C CA . LEU A 1 660 ? -0.755 -5.762 -4.205 1.00 78.06 660 LEU A CA 1
ATOM 5220 C C . LEU A 1 660 ? 0.221 -6.479 -5.154 1.00 78.06 660 LEU A C 1
ATOM 5222 O O . LEU A 1 660 ? 0.143 -7.697 -5.324 1.00 78.06 660 LEU A O 1
ATOM 5226 N N . LEU A 1 661 ? 1.172 -5.747 -5.744 1.00 69.31 661 LEU A N 1
ATOM 5227 C CA . LEU A 1 661 ? 2.208 -6.305 -6.622 1.00 69.31 661 LEU A CA 1
ATOM 5228 C C . LEU A 1 661 ? 3.291 -7.106 -5.878 1.00 69.31 661 LEU A C 1
ATOM 5230 O O . LEU A 1 661 ? 3.993 -7.891 -6.516 1.00 69.31 661 LEU A O 1
ATOM 5234 N N . SER A 1 662 ? 3.427 -6.948 -4.557 1.00 76.56 662 SER A N 1
ATOM 5235 C CA . SER A 1 662 ? 4.428 -7.670 -3.753 1.00 76.56 662 SER A CA 1
ATOM 5236 C C . SER A 1 662 ? 4.178 -9.184 -3.674 1.00 76.56 662 SER A C 1
ATOM 5238 O O . SER A 1 662 ? 5.100 -9.953 -3.402 1.00 76.56 662 SER A O 1
ATOM 5240 N N . GLY A 1 663 ? 2.934 -9.622 -3.905 1.00 75.75 663 GLY A N 1
ATOM 5241 C CA . GLY A 1 663 ? 2.518 -11.021 -3.791 1.00 75.75 663 GLY A CA 1
ATOM 5242 C C . GLY A 1 663 ? 2.316 -11.523 -2.354 1.00 75.75 663 GLY A C 1
ATOM 5243 O O . GLY A 1 663 ? 1.964 -12.691 -2.184 1.00 75.75 663 GLY A O 1
ATOM 5244 N N . ARG A 1 664 ? 2.498 -10.672 -1.331 1.00 86.00 664 ARG A N 1
ATOM 5245 C CA . ARG A 1 664 ? 2.137 -10.956 0.067 1.00 86.00 664 ARG A CA 1
ATOM 5246 C C . ARG A 1 664 ? 0.868 -10.190 0.451 1.00 86.00 664 ARG A C 1
ATOM 5248 O O . ARG A 1 664 ? 0.727 -9.015 0.129 1.00 86.00 664 ARG A O 1
ATOM 5255 N N . GLU A 1 665 ? -0.042 -10.848 1.166 1.00 89.81 665 GLU A N 1
ATOM 5256 C CA . GLU A 1 665 ? -1.196 -10.192 1.791 1.00 89.81 665 GLU A CA 1
ATOM 5257 C C . GLU A 1 665 ? -0.706 -9.385 3.005 1.00 89.81 665 GLU A C 1
ATOM 5259 O O . GLU A 1 665 ? -0.238 -9.959 3.986 1.00 89.81 665 GLU A O 1
ATOM 5264 N N . ILE A 1 666 ? -0.765 -8.054 2.909 1.00 95.44 666 ILE A N 1
ATOM 5265 C CA . ILE A 1 666 ? -0.341 -7.114 3.955 1.00 95.44 666 ILE A CA 1
ATOM 5266 C C . ILE A 1 666 ? -1.521 -6.185 4.247 1.00 95.44 666 ILE A C 1
ATOM 5268 O O . ILE A 1 666 ? -2.034 -5.519 3.345 1.00 95.44 666 ILE A O 1
ATOM 5272 N N . VAL A 1 667 ? -1.961 -6.128 5.505 1.00 96.94 667 VAL A N 1
ATOM 5273 C CA . VAL A 1 667 ? -3.046 -5.235 5.928 1.00 96.94 667 VAL A CA 1
ATOM 5274 C C . VAL A 1 667 ? -2.565 -3.791 5.840 1.00 96.94 667 VAL A C 1
ATOM 5276 O O . VAL A 1 667 ? -1.617 -3.394 6.513 1.00 96.94 667 VAL A O 1
ATOM 5279 N N . TYR A 1 668 ? -3.232 -3.002 5.007 1.00 97.88 668 TYR A N 1
ATOM 5280 C CA . TYR A 1 668 ? -2.850 -1.622 4.723 1.00 97.88 668 TYR A CA 1
ATOM 5281 C C . TYR A 1 668 ? -3.707 -0.626 5.509 1.00 97.88 668 TYR A C 1
ATOM 5283 O O . TYR A 1 668 ? -4.922 -0.555 5.299 1.00 97.88 668 TYR A O 1
ATOM 5291 N N . ALA A 1 669 ? -3.070 0.142 6.394 1.00 98.25 669 ALA A N 1
ATOM 5292 C CA . ALA A 1 669 ? -3.704 1.151 7.234 1.00 98.25 669 ALA A CA 1
ATOM 5293 C C . ALA A 1 669 ? -3.217 2.556 6.850 1.00 98.25 669 ALA A C 1
ATOM 5295 O O . ALA A 1 669 ? -2.078 2.943 7.118 1.00 98.25 669 ALA A O 1
ATOM 5296 N N . VAL A 1 670 ? -4.105 3.313 6.209 1.00 97.81 670 VAL A N 1
ATOM 5297 C CA . VAL A 1 670 ? -3.867 4.683 5.743 1.00 97.81 670 VAL A CA 1
ATOM 5298 C C . VAL A 1 670 ? -3.932 5.655 6.925 1.00 97.81 670 VAL A C 1
ATOM 5300 O O . VAL A 1 670 ? -4.894 5.648 7.691 1.00 97.81 670 VAL A O 1
ATOM 5303 N N . CYS A 1 671 ? -2.926 6.513 7.063 1.00 97.12 671 CYS A N 1
ATOM 5304 C CA . CYS A 1 671 ? -2.812 7.511 8.119 1.00 97.12 671 CYS A CA 1
ATOM 5305 C C . CYS A 1 671 ? -2.581 8.909 7.516 1.00 97.12 671 CYS A C 1
ATOM 5307 O O . CYS A 1 671 ? -1.467 9.414 7.484 1.00 97.12 671 CYS A O 1
ATOM 5309 N N . GLU A 1 672 ? -3.643 9.550 7.011 1.00 93.19 672 GLU A N 1
ATOM 5310 C CA . GLU A 1 672 ? -3.615 10.968 6.588 1.00 93.19 672 GLU A CA 1
ATOM 5311 C C . GLU A 1 672 ? -4.422 11.912 7.493 1.00 93.19 672 GLU A C 1
ATOM 5313 O O . GLU A 1 672 ? -4.511 13.112 7.229 1.00 93.19 672 GLU A O 1
ATOM 5318 N N . TRP A 1 673 ? -4.946 11.385 8.602 1.00 95.19 673 TRP A N 1
ATOM 5319 C CA . TRP A 1 673 ? -5.545 12.147 9.700 1.00 95.19 673 TRP A CA 1
ATOM 5320 C C . TRP A 1 673 ? -6.914 12.792 9.398 1.00 95.19 673 TRP A C 1
ATOM 5322 O O . TRP A 1 673 ? -7.306 13.769 10.047 1.00 95.19 673 TRP A O 1
ATOM 5332 N N . GLY A 1 674 ? -7.673 12.285 8.430 1.00 93.56 674 GLY A N 1
ATOM 5333 C CA . GLY A 1 674 ? -8.908 12.904 7.945 1.00 93.56 674 GLY A CA 1
ATOM 5334 C C . GLY A 1 674 ? -8.671 14.022 6.917 1.00 93.56 674 GLY A C 1
ATOM 5335 O O . GLY A 1 674 ? -9.605 14.754 6.570 1.00 93.56 674 GLY A O 1
ATOM 5336 N N . TYR A 1 675 ? -7.434 14.203 6.447 1.00 92.50 675 TYR A N 1
ATOM 5337 C CA . TYR A 1 675 ? -7.070 15.229 5.480 1.00 92.50 675 TYR A CA 1
ATOM 5338 C C . TYR A 1 675 ? -7.605 14.881 4.086 1.00 92.50 675 TYR A C 1
ATOM 5340 O O . TYR A 1 675 ? -7.353 13.818 3.529 1.00 92.50 675 TYR A O 1
ATOM 5348 N N . GLN A 1 676 ? -8.356 15.814 3.497 1.00 91.50 676 GLN A N 1
ATOM 5349 C CA . GLN A 1 676 ? -9.091 15.599 2.242 1.00 91.50 676 GLN A CA 1
ATOM 5350 C C . GLN A 1 676 ? -10.104 14.433 2.300 1.00 91.50 676 GLN A C 1
ATOM 5352 O O . GLN A 1 676 ? -10.410 13.817 1.282 1.00 91.50 676 GLN A O 1
ATOM 5357 N N . PHE A 1 677 ? -10.707 14.209 3.475 1.00 95.44 677 PHE A N 1
ATOM 5358 C CA . PHE A 1 677 ? -11.956 13.452 3.650 1.00 95.44 677 PHE A CA 1
ATOM 5359 C C . PHE A 1 677 ? -11.886 11.965 3.210 1.00 95.44 677 PHE A C 1
ATOM 5361 O O . PHE A 1 677 ? -12.646 11.541 2.331 1.00 95.44 677 PHE A O 1
ATOM 5368 N N . PRO A 1 678 ? -11.013 11.144 3.830 1.00 95.44 678 PRO A N 1
ATOM 5369 C CA . PRO A 1 678 ? -10.712 9.767 3.416 1.00 95.44 678 PRO A CA 1
ATOM 5370 C C . PRO A 1 678 ? -11.911 8.816 3.393 1.00 95.44 678 PRO A C 1
ATOM 5372 O O . PRO A 1 678 ? -11.909 7.867 2.620 1.00 95.44 678 PRO A O 1
ATOM 5375 N N . TRP A 1 679 ? -12.992 9.081 4.129 1.00 95.69 679 TRP A N 1
ATOM 5376 C CA . TRP A 1 679 ? -14.230 8.285 4.047 1.00 95.69 679 TRP A CA 1
ATOM 5377 C C . TRP A 1 679 ? -14.906 8.299 2.662 1.00 95.69 679 TRP A C 1
ATOM 5379 O O . TRP A 1 679 ? -15.817 7.510 2.422 1.00 95.69 679 TRP A O 1
ATOM 5389 N N . HIS A 1 680 ? -14.476 9.165 1.737 1.00 94.38 680 HIS A N 1
ATOM 5390 C CA . HIS A 1 680 ? -14.937 9.153 0.346 1.00 94.38 680 HIS A CA 1
ATOM 5391 C C . HIS A 1 680 ? -14.088 8.294 -0.609 1.00 94.38 680 HIS A C 1
ATOM 5393 O O . HIS A 1 680 ? -14.593 7.945 -1.675 1.00 94.38 680 HIS A O 1
ATOM 5399 N N . TRP A 1 681 ? -12.838 7.961 -0.260 1.00 92.75 681 TRP A N 1
ATOM 5400 C CA . TRP A 1 681 ? -11.876 7.331 -1.183 1.00 92.75 681 TRP A CA 1
ATOM 5401 C C . TRP A 1 681 ? -10.980 6.256 -0.546 1.00 92.75 681 TRP A C 1
ATOM 5403 O O . TRP A 1 681 ? -10.653 5.270 -1.201 1.00 92.75 681 TRP A O 1
ATOM 5413 N N . GLY A 1 682 ? -10.631 6.385 0.736 1.00 91.56 682 GLY A N 1
ATOM 5414 C CA . GLY A 1 682 ? -9.733 5.486 1.468 1.00 91.56 682 GLY A CA 1
ATOM 5415 C C . GLY A 1 682 ? -10.230 4.043 1.529 1.00 91.56 682 GLY A C 1
ATOM 5416 O O . GLY A 1 682 ? -9.422 3.124 1.488 1.00 91.56 682 GLY A O 1
ATOM 5417 N N . GLY A 1 683 ? -11.549 3.825 1.508 1.00 89.69 683 GLY A N 1
ATOM 5418 C CA . GLY A 1 683 ? -12.146 2.490 1.387 1.00 89.69 683 GLY A CA 1
ATOM 5419 C C . GLY A 1 683 ? -11.955 1.802 0.026 1.00 89.69 683 GLY A C 1
ATOM 5420 O O . GLY A 1 683 ? -12.309 0.642 -0.103 1.00 89.69 683 GLY A O 1
ATOM 5421 N N . ASN A 1 684 ? -11.395 2.468 -0.989 1.00 87.19 684 ASN A N 1
ATOM 5422 C CA . ASN A 1 684 ? -10.963 1.810 -2.232 1.00 87.19 684 ASN A CA 1
ATOM 5423 C C . ASN A 1 684 ? -9.463 1.458 -2.225 1.00 87.19 684 ASN A C 1
ATOM 5425 O O . ASN A 1 684 ? -8.975 0.879 -3.192 1.00 87.19 684 ASN A O 1
ATOM 5429 N N . ILE A 1 685 ? -8.729 1.866 -1.182 1.00 88.75 685 ILE A N 1
ATOM 5430 C CA . ILE A 1 685 ? -7.259 1.871 -1.140 1.00 88.75 685 ILE A CA 1
ATOM 5431 C C . ILE A 1 685 ? -6.733 1.081 0.063 1.00 88.75 685 ILE A C 1
ATOM 5433 O O . ILE A 1 685 ? -5.821 0.283 -0.093 1.00 88.75 685 ILE A O 1
ATOM 5437 N N . GLY A 1 686 ? -7.286 1.294 1.258 1.00 93.25 686 GLY A N 1
ATOM 5438 C CA . GLY A 1 686 ? -6.840 0.675 2.506 1.00 93.25 686 GLY A CA 1
ATOM 5439 C C . GLY A 1 686 ? -7.885 -0.239 3.144 1.00 93.25 686 GLY A C 1
ATOM 5440 O O . GLY A 1 686 ? -9.086 -0.150 2.873 1.00 93.25 686 GLY A O 1
ATOM 5441 N N . HIS A 1 687 ? -7.412 -1.087 4.056 1.00 96.31 687 HIS A N 1
ATOM 5442 C CA . HIS A 1 687 ? -8.265 -1.868 4.954 1.00 96.31 687 HIS A CA 1
ATOM 5443 C C . HIS A 1 687 ? -8.790 -0.990 6.105 1.00 96.31 687 HIS A C 1
ATOM 5445 O O . HIS A 1 687 ? -9.896 -1.183 6.611 1.00 96.31 687 HIS A O 1
ATOM 5451 N N . SER A 1 688 ? -8.021 0.036 6.481 1.00 97.94 688 SER A N 1
ATOM 5452 C CA . SER A 1 688 ? -8.490 1.130 7.328 1.00 97.94 688 SER A CA 1
ATOM 5453 C C . SER A 1 688 ? -7.907 2.481 6.911 1.00 97.94 688 SER A C 1
ATOM 5455 O O . SER A 1 688 ? -6.891 2.539 6.216 1.00 97.94 688 SER A O 1
ATOM 5457 N N . TYR A 1 689 ? -8.549 3.570 7.342 1.00 97.75 689 TYR A N 1
ATOM 5458 C CA . TYR A 1 689 ? -8.098 4.947 7.109 1.00 97.75 689 TYR A CA 1
ATOM 5459 C C . TYR A 1 689 ? -8.356 5.843 8.332 1.00 97.75 689 TYR A C 1
ATOM 5461 O O . TYR A 1 689 ? -9.484 5.920 8.821 1.00 97.75 689 TYR A O 1
ATOM 5469 N N . ARG A 1 690 ? -7.327 6.527 8.842 1.00 98.06 690 ARG A N 1
ATOM 5470 C CA . ARG A 1 690 ? -7.409 7.417 10.017 1.00 98.06 690 ARG A CA 1
ATOM 5471 C C . ARG A 1 690 ? -8.341 8.591 9.749 1.00 98.06 690 ARG A C 1
ATOM 5473 O O . ARG A 1 690 ? -8.043 9.465 8.949 1.00 98.06 690 ARG A O 1
ATOM 5480 N N . MET A 1 691 ? -9.455 8.672 10.471 1.00 96.81 691 MET A N 1
ATOM 5481 C CA . MET A 1 691 ? -10.479 9.696 10.219 1.00 96.81 691 MET A CA 1
ATOM 5482 C C . MET A 1 691 ? -10.282 11.009 11.005 1.00 96.81 691 MET A C 1
ATOM 5484 O O . MET A 1 691 ? -11.060 11.957 10.850 1.00 96.81 691 MET A O 1
ATOM 5488 N N . SER A 1 692 ? -9.229 11.104 11.822 1.00 96.44 692 SER A N 1
ATOM 5489 C CA . SER A 1 692 ? -8.818 12.333 12.506 1.00 96.44 692 SER A CA 1
ATOM 5490 C C . SER A 1 692 ? -7.313 12.403 12.768 1.00 96.44 692 SER A C 1
ATOM 5492 O O . SER A 1 692 ? -6.622 11.381 12.777 1.00 96.44 692 SER A O 1
ATOM 5494 N N . GLY A 1 693 ? -6.831 13.612 13.082 1.00 95.31 693 GLY A N 1
ATOM 5495 C CA . GLY A 1 693 ? -5.592 13.803 13.841 1.00 95.31 693 GLY A CA 1
ATOM 5496 C C . GLY A 1 693 ? -5.576 12.974 15.121 1.00 95.31 693 GLY A C 1
ATOM 5497 O O . GLY A 1 693 ? -6.642 12.605 15.628 1.00 95.31 693 GLY A O 1
ATOM 5498 N N . ASP A 1 694 ? -4.367 12.669 15.582 1.00 96.19 694 ASP A N 1
ATOM 5499 C CA . ASP A 1 694 ? -4.099 11.712 16.648 1.00 96.19 694 ASP A CA 1
ATOM 5500 C C . ASP A 1 694 ? -4.924 11.996 17.893 1.00 96.19 694 ASP A C 1
ATOM 5502 O O . ASP A 1 694 ? -5.175 13.152 18.277 1.00 96.19 694 ASP A O 1
ATOM 5506 N N . ILE A 1 695 ? -5.292 10.912 18.557 1.00 96.06 695 ILE A N 1
ATOM 5507 C CA . ILE A 1 695 ? -5.896 10.974 19.867 1.00 96.06 695 ILE A CA 1
ATOM 5508 C C . ILE A 1 695 ? -4.910 11.573 20.877 1.00 96.06 695 ILE A C 1
ATOM 5510 O O . ILE A 1 695 ? -3.694 11.408 20.806 1.00 96.06 695 ILE A O 1
ATOM 5514 N N . THR A 1 696 ? -5.452 12.269 21.866 1.00 92.62 696 THR A N 1
ATOM 5515 C CA . THR A 1 696 ? -4.765 12.525 23.126 1.00 92.62 696 THR A CA 1
ATOM 5516 C C . THR A 1 696 ? -5.533 11.828 24.235 1.00 92.62 696 THR A C 1
ATOM 5518 O O . THR A 1 696 ? -6.765 11.853 24.240 1.00 92.62 696 THR A O 1
ATOM 5521 N N . GLY A 1 697 ? -4.834 11.247 25.209 1.00 90.50 697 GLY A N 1
ATOM 5522 C CA . GLY A 1 697 ? -5.436 10.609 26.380 1.00 90.50 697 GLY A CA 1
ATOM 5523 C C . GLY A 1 697 ? -6.157 11.554 27.354 1.00 90.50 697 GLY A C 1
ATOM 5524 O O . GLY A 1 697 ? -6.152 11.314 28.562 1.00 90.50 697 GLY A O 1
ATOM 5525 N N . THR A 1 698 ? -6.798 12.618 26.866 1.00 92.19 698 THR A N 1
ATOM 5526 C CA . THR A 1 698 ? -7.837 13.356 27.587 1.00 92.19 698 THR A CA 1
ATOM 5527 C C . THR A 1 698 ? -9.213 12.970 27.043 1.00 92.19 698 THR A C 1
ATOM 5529 O O . THR A 1 698 ? -9.413 12.756 25.849 1.00 92.19 698 THR A O 1
ATOM 5532 N N . PHE A 1 699 ? -10.203 12.870 27.931 1.00 94.19 699 PHE A N 1
ATOM 5533 C CA . PHE A 1 699 ? -11.539 12.423 27.531 1.00 94.19 699 PHE A CA 1
ATOM 5534 C C . PHE A 1 699 ? -12.325 13.506 26.763 1.00 94.19 699 PHE A C 1
ATOM 5536 O O . PHE A 1 699 ? -13.048 13.205 25.813 1.00 94.19 699 PHE A O 1
ATOM 5543 N N . ASN A 1 700 ? -12.182 14.774 27.165 1.00 90.12 700 ASN A N 1
ATOM 5544 C CA . ASN A 1 700 ? -12.926 15.908 26.598 1.00 90.12 700 ASN A CA 1
ATOM 5545 C C . ASN A 1 700 ? -12.204 17.269 26.611 1.00 90.12 700 ASN A C 1
ATOM 5547 O O . ASN A 1 700 ? -12.727 18.233 26.054 1.00 90.12 700 ASN A O 1
ATOM 5551 N N . ASN A 1 701 ? -11.038 17.384 27.253 1.00 84.44 701 ASN A N 1
ATOM 5552 C CA . ASN A 1 701 ? -10.320 18.653 27.394 1.00 84.44 701 ASN A CA 1
ATOM 5553 C C . ASN A 1 701 ? -9.047 18.632 26.540 1.00 84.44 701 ASN A C 1
ATOM 5555 O O . ASN A 1 701 ? -7.960 18.310 27.017 1.00 84.44 701 ASN A O 1
ATOM 5559 N N . GLU A 1 702 ? -9.218 18.891 25.249 1.00 87.19 702 GLU A N 1
ATOM 5560 C CA . GLU A 1 702 ? -8.166 18.842 24.232 1.00 87.19 702 GLU A CA 1
ATOM 5561 C C . GLU A 1 702 ? -7.565 20.217 23.918 1.00 87.19 702 GLU A C 1
ATOM 5563 O O . GLU A 1 702 ? -8.252 21.237 23.974 1.00 87.19 702 GLU A O 1
ATOM 5568 N N . THR A 1 703 ? -6.290 20.232 23.525 1.00 72.00 703 THR A N 1
ATOM 5569 C CA . THR A 1 703 ? -5.519 21.461 23.267 1.00 72.00 703 THR A CA 1
ATOM 5570 C C . THR A 1 703 ? -4.955 21.575 21.844 1.00 72.00 703 THR A C 1
ATOM 5572 O O . THR A 1 703 ? -4.363 22.608 21.541 1.00 72.00 703 THR A O 1
ATOM 5575 N N . GLY A 1 704 ? -5.138 20.569 20.971 1.00 82.75 704 GLY A N 1
ATOM 5576 C CA . GLY A 1 704 ? -4.510 20.527 19.634 1.00 82.75 704 GLY A CA 1
ATOM 5577 C C . GLY A 1 704 ? -5.430 20.263 18.431 1.00 82.75 704 GLY A C 1
ATOM 5578 O O . GLY A 1 704 ? -5.102 20.689 17.327 1.00 82.75 704 GLY A O 1
ATOM 5579 N N . CYS A 1 705 ? -6.589 19.619 18.617 1.00 92.19 705 CYS A N 1
ATOM 5580 C CA . CYS A 1 705 ? -7.453 19.196 17.507 1.00 92.19 705 CYS A CA 1
ATOM 5581 C C . CYS A 1 705 ? -7.946 20.376 16.648 1.00 92.19 705 CYS A C 1
ATOM 5583 O O . CYS A 1 705 ? -8.804 21.155 17.076 1.00 92.19 705 CYS A O 1
ATOM 5585 N N . ALA A 1 706 ? -7.446 20.478 15.413 1.00 90.50 706 ALA A N 1
ATOM 5586 C CA . ALA A 1 706 ? -7.768 21.584 14.506 1.00 90.50 706 ALA A CA 1
ATOM 5587 C C . ALA A 1 706 ? -9.243 21.592 14.055 1.00 90.50 706 ALA A C 1
ATOM 5589 O O . ALA A 1 706 ? -9.838 22.656 13.887 1.00 90.50 706 ALA A O 1
ATOM 5590 N N . CYS A 1 707 ? -9.851 20.412 13.906 1.00 92.31 707 CYS A N 1
ATOM 5591 C CA . CYS A 1 707 ? -11.236 20.238 13.464 1.00 92.31 707 CYS A CA 1
ATOM 5592 C C . CYS A 1 707 ? -12.087 19.534 14.528 1.00 92.31 707 CYS A C 1
ATOM 5594 O O . CYS A 1 707 ? -11.714 18.459 14.996 1.00 92.31 707 CYS A O 1
ATOM 5596 N N . LYS A 1 708 ? -13.256 20.102 14.861 1.00 90.94 708 LYS A N 1
ATOM 5597 C CA . LYS A 1 708 ? -14.244 19.519 15.800 1.00 90.94 708 LYS A CA 1
ATOM 5598 C C . LYS A 1 708 ? -15.302 18.635 15.121 1.00 90.94 708 LYS A C 1
ATOM 5600 O O . LYS A 1 708 ? -15.931 17.825 15.791 1.00 90.94 708 LYS A O 1
ATOM 5605 N N . THR A 1 709 ? -15.483 18.798 13.812 1.00 93.75 709 THR A N 1
ATOM 5606 C CA . THR A 1 709 ? -16.374 18.019 12.935 1.00 93.75 709 THR A CA 1
ATOM 5607 C C . THR A 1 709 ? -15.539 17.188 11.956 1.00 93.75 709 THR A C 1
ATOM 5609 O O . THR A 1 709 ? -14.327 17.408 11.846 1.00 93.75 709 THR A O 1
ATOM 5612 N N . ALA A 1 710 ? -16.149 16.217 11.271 1.00 94.38 710 ALA A N 1
ATOM 5613 C CA . ALA A 1 710 ? -15.483 15.470 10.205 1.00 94.38 710 ALA A CA 1
ATOM 5614 C C . ALA A 1 710 ? -15.406 16.324 8.931 1.00 94.38 710 ALA A C 1
ATOM 5616 O O . ALA A 1 710 ? -14.350 16.431 8.316 1.00 94.38 710 ALA A O 1
ATOM 5617 N N . TYR A 1 711 ? -16.480 17.040 8.582 1.00 93.88 711 TYR A N 1
ATOM 5618 C CA . TYR A 1 711 ? -16.528 17.918 7.400 1.00 93.88 711 TYR A CA 1
ATOM 5619 C C . TYR A 1 711 ? -15.814 19.274 7.590 1.00 93.88 711 TYR A C 1
ATOM 5621 O O . TYR A 1 711 ? -16.309 20.335 7.212 1.00 93.88 711 TYR A O 1
ATOM 5629 N N . CYS A 1 712 ? -14.623 19.231 8.179 1.00 91.31 712 CYS A N 1
ATOM 5630 C CA . CYS A 1 712 ? -13.678 20.328 8.336 1.00 91.31 712 CYS A CA 1
ATOM 5631 C C . CYS A 1 712 ? -12.343 19.873 7.732 1.00 91.31 712 CYS A C 1
ATOM 5633 O O . CYS A 1 712 ? -11.900 18.756 7.991 1.00 91.31 712 CYS A O 1
ATOM 5635 N N . LEU A 1 713 ? -11.716 20.700 6.887 1.00 88.56 713 LEU A N 1
ATOM 5636 C CA . LEU A 1 713 ? -10.460 20.334 6.225 1.00 88.56 713 LEU A CA 1
ATOM 5637 C C . LEU A 1 713 ? -9.336 20.263 7.267 1.00 88.56 713 LEU A C 1
ATOM 5639 O O . LEU A 1 713 ? -8.802 21.296 7.671 1.00 88.56 713 LEU A O 1
ATOM 5643 N N . ASN A 1 714 ? -9.002 19.054 7.721 1.00 87.00 714 ASN A N 1
ATOM 5644 C CA . ASN A 1 714 ? -8.103 18.882 8.854 1.00 87.00 714 ASN A CA 1
ATOM 5645 C C . ASN A 1 714 ? -6.636 19.137 8.483 1.00 87.00 714 ASN A C 1
ATOM 5647 O O . ASN A 1 714 ? -5.949 18.250 7.995 1.00 87.00 714 ASN A O 1
ATOM 5651 N N . THR A 1 715 ? -6.142 20.344 8.757 1.00 85.81 715 THR A N 1
ATOM 5652 C CA . THR A 1 715 ? -4.725 20.708 8.587 1.00 85.81 715 THR A CA 1
ATOM 5653 C C . THR A 1 715 ? -3.870 20.432 9.832 1.00 85.81 715 THR A C 1
ATOM 5655 O O . THR A 1 715 ? -2.733 20.893 9.894 1.00 85.81 715 THR A O 1
ATOM 5658 N N . GLY A 1 716 ? -4.413 19.762 10.857 1.00 86.06 716 GLY A N 1
ATOM 5659 C CA . GLY A 1 716 ? -3.708 19.419 12.095 1.00 86.06 716 GLY A CA 1
ATOM 5660 C C . GLY A 1 716 ? -3.577 17.908 12.283 1.00 86.06 716 GLY A C 1
ATOM 5661 O O . GLY A 1 716 ? -4.540 17.172 12.084 1.00 86.06 716 GLY A O 1
ATOM 5662 N N . TYR A 1 717 ? -2.399 17.451 12.704 1.00 87.69 717 TYR A N 1
ATOM 5663 C CA . TYR A 1 717 ? -2.083 16.023 12.799 1.00 87.69 717 TYR A CA 1
ATOM 5664 C C . TYR A 1 717 ? -2.392 15.393 14.167 1.00 87.69 717 TYR A C 1
ATOM 5666 O O . TYR A 1 717 ? -2.509 14.182 14.229 1.00 87.69 717 TYR A O 1
ATOM 5674 N N . THR A 1 718 ? -2.573 16.162 15.253 1.00 92.00 718 THR A N 1
ATOM 5675 C CA . THR A 1 718 ? -2.638 15.608 16.626 1.00 92.00 718 THR A CA 1
ATOM 5676 C C . THR A 1 718 ? -3.582 16.356 17.580 1.00 92.00 718 THR A C 1
ATOM 5678 O O . THR A 1 718 ? -4.037 17.470 17.304 1.00 92.00 718 THR A O 1
ATOM 5681 N N . GLY A 1 719 ? -3.838 15.759 18.747 1.00 92.81 719 GLY A N 1
ATOM 5682 C CA . GLY A 1 719 ? -4.413 16.418 19.918 1.00 92.81 719 GLY A CA 1
ATOM 5683 C C . GLY A 1 719 ? -5.938 16.415 19.993 1.00 92.81 719 GLY A C 1
ATOM 5684 O O . GLY A 1 719 ? -6.500 17.397 20.484 1.00 92.81 719 GLY A O 1
ATOM 5685 N N . CYS A 1 720 ? -6.606 15.362 19.515 1.00 95.69 720 CYS A N 1
ATOM 5686 C CA . CYS A 1 720 ? -8.060 15.174 19.571 1.00 95.69 720 CYS A CA 1
ATOM 5687 C C . CYS A 1 720 ? -8.490 14.305 20.767 1.00 95.69 720 CYS A C 1
ATOM 5689 O O . CYS A 1 720 ? -7.957 13.224 20.978 1.00 95.69 720 CYS A O 1
ATOM 5691 N N . SER A 1 721 ? -9.453 14.754 21.574 1.00 95.88 721 SER A N 1
ATOM 5692 C CA . SER A 1 721 ? -9.966 13.960 22.704 1.00 95.88 721 SER A CA 1
ATOM 5693 C C . SER A 1 721 ? -10.925 12.862 22.251 1.00 95.88 721 SER A C 1
ATOM 5695 O O . SER A 1 721 ? -11.580 12.978 21.209 1.00 95.88 721 SER A O 1
ATOM 5697 N N . VAL A 1 722 ? -11.082 11.846 23.107 1.00 96.25 722 VAL A N 1
ATOM 5698 C CA . VAL A 1 722 ? -12.040 10.735 22.950 1.00 96.25 722 VAL A CA 1
ATOM 5699 C C . VAL A 1 722 ? -13.415 11.231 22.476 1.00 96.25 722 VAL A C 1
ATOM 5701 O O . VAL A 1 722 ? -13.949 10.756 21.473 1.00 96.25 722 VAL A O 1
ATOM 5704 N N . THR A 1 723 ? -13.988 12.229 23.157 1.00 95.31 723 THR A N 1
ATOM 5705 C CA . THR A 1 723 ? -15.330 12.744 22.828 1.00 95.31 723 THR A CA 1
ATOM 5706 C C . THR A 1 723 ? -15.396 13.514 21.510 1.00 95.31 723 THR A C 1
ATOM 5708 O O . THR A 1 723 ? -16.413 13.419 20.823 1.00 95.31 723 THR A O 1
ATOM 5711 N N . THR A 1 724 ? -14.340 14.219 21.093 1.00 95.81 724 THR A N 1
ATOM 5712 C CA . THR A 1 724 ? -14.306 14.868 19.769 1.00 95.81 724 THR A CA 1
ATOM 5713 C C . THR A 1 724 ? -14.250 13.843 18.640 1.00 95.81 724 THR A C 1
ATOM 5715 O O . THR A 1 724 ? -14.959 14.002 17.649 1.00 95.81 724 THR A O 1
ATOM 5718 N N . ILE A 1 725 ? -13.482 12.761 18.783 1.00 97.69 725 ILE A N 1
ATOM 5719 C CA . ILE A 1 725 ? -13.409 11.705 17.760 1.00 97.69 725 ILE A CA 1
ATOM 5720 C C . ILE A 1 725 ? -14.764 10.975 17.639 1.00 97.69 725 ILE A C 1
ATOM 5722 O O . ILE A 1 725 ? -15.276 10.805 16.531 1.00 97.69 725 ILE A O 1
ATOM 5726 N N . ILE A 1 726 ? -15.432 10.680 18.764 1.00 97.31 726 ILE A N 1
ATOM 5727 C CA . ILE A 1 726 ? -16.822 10.171 18.780 1.00 97.31 726 ILE A CA 1
ATOM 5728 C C . ILE A 1 726 ? -17.781 11.139 18.062 1.00 97.31 726 ILE A C 1
ATOM 5730 O O . ILE A 1 726 ? -18.614 10.715 17.257 1.00 97.31 726 ILE A O 1
ATOM 5734 N N . ARG A 1 727 ? -17.658 12.450 18.314 1.00 95.19 727 ARG A N 1
ATOM 5735 C CA . ARG A 1 727 ? -18.487 13.485 17.672 1.00 95.19 727 ARG A CA 1
ATOM 5736 C C . ARG A 1 727 ? -18.259 13.570 16.163 1.00 95.19 727 ARG A C 1
ATOM 5738 O O . ARG A 1 727 ? -19.234 13.732 15.442 1.00 95.19 727 ARG A O 1
ATOM 5745 N N . LYS A 1 728 ? -17.033 13.382 15.668 1.00 97.19 728 LYS A N 1
ATOM 5746 C CA . LYS A 1 728 ? -16.762 13.269 14.224 1.00 97.19 728 LYS A CA 1
ATOM 5747 C C . LYS A 1 728 ? -17.414 12.026 13.618 1.00 97.19 728 LYS A C 1
ATOM 5749 O O . LYS A 1 728 ? -18.071 12.121 12.586 1.00 97.19 728 LYS A O 1
ATOM 5754 N N . MET A 1 729 ? -17.318 10.876 14.288 1.00 97.38 729 MET A N 1
ATOM 5755 C CA . MET A 1 729 ? -17.942 9.633 13.815 1.00 97.38 729 MET A CA 1
ATOM 5756 C C . MET A 1 729 ? -19.472 9.701 13.720 1.00 97.38 729 MET A C 1
ATOM 5758 O O . MET A 1 729 ? -20.055 8.960 12.935 1.00 97.38 729 MET A O 1
ATOM 5762 N N . ARG A 1 730 ? -20.133 10.637 14.415 1.00 95.38 730 ARG A N 1
ATOM 5763 C CA . ARG A 1 730 ? -21.572 10.933 14.239 1.00 95.38 730 ARG A CA 1
ATOM 5764 C C . ARG A 1 730 ? -21.924 11.345 12.809 1.00 95.38 730 ARG A C 1
ATOM 5766 O O . ARG A 1 730 ? -23.053 11.127 12.381 1.00 95.38 730 ARG A O 1
ATOM 5773 N N . GLU A 1 731 ? -20.985 11.968 12.103 1.00 96.25 731 GLU A N 1
ATOM 5774 C CA . GLU A 1 731 ? -21.170 12.495 10.749 1.00 96.25 731 GLU A CA 1
ATOM 5775 C C . GLU A 1 731 ? -20.830 11.457 9.666 1.00 96.25 731 GLU A C 1
ATOM 5777 O O . GLU A 1 731 ? -21.371 11.535 8.561 1.00 96.25 731 GLU A O 1
ATOM 5782 N N . ILE A 1 732 ? -19.954 10.489 9.976 1.00 96.88 732 ILE A N 1
ATOM 5783 C CA . ILE A 1 732 ? -19.332 9.586 8.989 1.00 96.88 732 ILE A CA 1
ATOM 5784 C C . ILE A 1 732 ? -19.472 8.081 9.287 1.00 96.88 732 ILE A C 1
ATOM 5786 O O . ILE A 1 732 ? -19.007 7.267 8.493 1.00 96.88 732 ILE A O 1
ATOM 5790 N N . SER A 1 733 ? -20.153 7.664 10.361 1.00 95.62 733 SER A N 1
ATOM 5791 C CA . SER A 1 733 ? -20.339 6.237 10.702 1.00 95.62 733 SER A CA 1
ATOM 5792 C C . SER A 1 733 ? -20.975 5.401 9.580 1.00 95.62 733 SER A C 1
ATOM 5794 O O . SER A 1 733 ? -20.764 4.192 9.524 1.00 95.62 733 SER A O 1
ATOM 5796 N N . GLN A 1 734 ? -21.721 6.028 8.662 1.00 92.19 734 GLN A N 1
ATOM 5797 C CA . GLN A 1 734 ? -22.327 5.359 7.503 1.00 92.19 734 GLN A CA 1
ATOM 5798 C C . GLN A 1 734 ? -21.334 4.905 6.413 1.00 92.19 734 GLN A C 1
ATOM 5800 O O . GLN A 1 734 ? -21.742 4.167 5.521 1.00 92.19 734 GLN A O 1
ATOM 5805 N N . TYR A 1 735 ? -20.071 5.349 6.454 1.00 92.56 735 TYR A N 1
ATOM 5806 C CA . TYR A 1 735 ? -19.029 4.945 5.495 1.00 92.56 735 TYR A CA 1
ATOM 5807 C C . TYR A 1 735 ? -18.290 3.660 5.912 1.00 92.56 735 TYR A C 1
ATOM 5809 O O . TYR A 1 735 ? -17.454 3.165 5.162 1.00 92.56 735 TYR A O 1
ATOM 5817 N N . GLN A 1 736 ? -18.607 3.108 7.089 1.00 90.81 736 GLN A N 1
ATOM 5818 C CA . GLN A 1 736 ? -18.054 1.842 7.573 1.00 90.81 736 GLN A CA 1
ATOM 5819 C C . GLN A 1 736 ? -18.610 0.654 6.777 1.00 90.81 736 GLN A C 1
ATOM 5821 O O . GLN A 1 736 ? -19.830 0.517 6.634 1.00 90.81 736 GLN A O 1
ATOM 5826 N N . SER A 1 737 ? -17.733 -0.233 6.302 1.00 87.56 737 SER A N 1
ATOM 5827 C CA . SER A 1 737 ? -18.127 -1.458 5.593 1.00 87.56 737 SER A CA 1
ATOM 5828 C C . SER A 1 737 ? -17.137 -2.606 5.841 1.00 87.56 737 SER A C 1
ATOM 5830 O O . SER A 1 737 ? -15.977 -2.334 6.141 1.00 87.56 737 SER A O 1
ATOM 5832 N N . PRO A 1 738 ? -17.554 -3.886 5.732 1.00 91.81 738 PRO A N 1
ATOM 5833 C CA . PRO A 1 738 ? -16.629 -5.018 5.816 1.00 91.81 738 PRO A CA 1
ATOM 5834 C C . PRO A 1 738 ? -15.455 -4.850 4.846 1.00 91.81 738 PRO A C 1
ATOM 5836 O O . PRO A 1 738 ? -15.677 -4.590 3.665 1.00 91.81 738 PRO A O 1
ATOM 5839 N N . GLY A 1 739 ? -14.229 -4.991 5.350 1.00 88.75 739 GLY A N 1
ATOM 5840 C CA . GLY A 1 739 ? -13.004 -4.757 4.582 1.00 88.75 739 GLY A CA 1
ATOM 5841 C C . GLY A 1 739 ? -12.425 -3.344 4.703 1.00 88.75 739 GLY A C 1
ATOM 5842 O O . GLY A 1 739 ? -11.239 -3.184 4.441 1.00 88.75 739 GLY A O 1
ATOM 5843 N N . HIS A 1 740 ? -13.217 -2.336 5.099 1.00 92.25 740 HIS A N 1
ATOM 5844 C CA . HIS A 1 740 ? -12.834 -0.921 5.000 1.00 92.25 740 HIS A CA 1
ATOM 5845 C C . HIS A 1 740 ? -13.342 -0.098 6.188 1.00 92.25 740 HIS A C 1
ATOM 5847 O O . HIS A 1 740 ? -14.505 0.326 6.221 1.00 92.25 740 HIS A O 1
ATOM 5853 N N . PHE A 1 741 ? -12.447 0.162 7.144 1.00 97.38 741 PHE A N 1
ATOM 5854 C CA . PHE A 1 741 ? -12.801 0.771 8.424 1.00 97.38 741 PHE A CA 1
ATOM 5855 C C . PHE A 1 741 ? -12.191 2.163 8.655 1.00 97.38 741 PHE A C 1
ATOM 5857 O O . PHE A 1 741 ? -10.980 2.357 8.587 1.00 97.38 741 PHE A O 1
ATOM 5864 N N . ALA A 1 742 ? -13.026 3.144 8.994 1.00 98.00 742 ALA A N 1
ATOM 5865 C CA . ALA A 1 742 ? -12.581 4.424 9.526 1.00 98.00 742 ALA A CA 1
ATOM 5866 C C . ALA A 1 742 ? -11.910 4.197 10.889 1.00 98.00 742 ALA A C 1
ATOM 5868 O O . ALA A 1 742 ? -12.529 3.680 11.824 1.00 98.00 742 ALA A O 1
ATOM 5869 N N . ASP A 1 743 ? -10.641 4.578 10.969 1.00 98.56 743 ASP A N 1
ATOM 5870 C CA . ASP A 1 743 ? -9.774 4.394 12.120 1.00 98.56 743 ASP A CA 1
ATOM 5871 C C . ASP A 1 743 ? -9.820 5.625 13.026 1.00 98.56 743 ASP A C 1
ATOM 5873 O O . ASP A 1 743 ? -9.456 6.736 12.628 1.00 98.56 743 ASP A O 1
ATOM 5877 N N . MET A 1 744 ? -10.322 5.415 14.242 1.00 98.50 744 MET A N 1
ATOM 5878 C CA . MET A 1 744 ? -10.476 6.440 15.270 1.00 98.50 744 MET A CA 1
ATOM 5879 C C . MET A 1 744 ? -9.178 6.675 16.068 1.00 98.50 744 MET A C 1
ATOM 5881 O O . MET A 1 744 ? -9.202 7.452 17.017 1.00 98.50 744 MET A O 1
ATOM 5885 N N . ASP A 1 745 ? -8.063 6.055 15.666 1.00 98.38 745 ASP A N 1
ATOM 5886 C CA . ASP A 1 745 ? -6.753 6.049 16.329 1.00 98.38 745 ASP A CA 1
ATOM 5887 C C . ASP A 1 745 ? -6.676 5.157 17.588 1.00 98.38 745 ASP A C 1
ATOM 5889 O O . ASP A 1 745 ? -7.661 4.562 18.029 1.00 98.38 745 ASP A O 1
ATOM 5893 N N . MET A 1 746 ? -5.472 5.009 18.146 1.00 98.31 746 MET A N 1
ATOM 5894 C CA . MET A 1 746 ? -5.146 4.047 19.205 1.00 98.31 746 MET A CA 1
ATOM 5895 C C . MET A 1 746 ? -5.952 4.197 20.513 1.00 98.31 746 MET A C 1
ATOM 5897 O O . MET A 1 746 ? -6.401 5.264 20.932 1.00 98.31 746 MET A O 1
ATOM 5901 N N . LEU A 1 747 ? -6.078 3.088 21.242 1.00 98.44 747 LEU A N 1
ATOM 5902 C CA . LEU A 1 747 ? -6.735 3.016 22.542 1.00 98.44 747 LEU A CA 1
ATOM 5903 C C . LEU A 1 747 ? -5.811 3.508 23.670 1.00 98.44 747 LEU A C 1
ATOM 5905 O O . LEU A 1 747 ? -4.934 2.779 24.131 1.00 98.44 747 LEU A O 1
ATOM 5909 N N . GLU A 1 748 ? -6.104 4.692 24.209 1.00 96.81 748 GLU A N 1
ATOM 5910 C CA . GLU A 1 748 ? -5.470 5.280 25.410 1.00 96.81 748 GLU A CA 1
ATOM 5911 C C . GLU A 1 748 ? -5.851 4.608 26.755 1.00 96.81 748 GLU A C 1
ATOM 5913 O O . GLU A 1 748 ? -5.725 5.193 27.834 1.00 96.81 748 GLU A O 1
ATOM 5918 N N . ILE A 1 749 ? -6.351 3.370 26.720 1.00 96.75 749 ILE A N 1
ATOM 5919 C CA . ILE A 1 749 ? -6.804 2.625 27.903 1.00 96.75 749 ILE A CA 1
ATOM 5920 C C . ILE A 1 749 ? -5.578 2.173 28.701 1.00 96.75 749 ILE A C 1
ATOM 5922 O O . ILE A 1 749 ? -4.844 1.292 28.270 1.00 96.75 749 ILE A O 1
ATOM 5926 N N . GLY A 1 750 ? -5.372 2.783 29.871 1.00 92.50 750 GLY A N 1
ATOM 5927 C CA . GLY A 1 750 ? -4.219 2.535 30.743 1.00 92.50 750 GLY A CA 1
ATOM 5928 C C . GLY A 1 750 ? -3.062 3.532 30.598 1.00 92.50 750 GLY A C 1
ATOM 5929 O O . GLY A 1 750 ? -2.215 3.569 31.482 1.00 92.50 750 GLY A O 1
ATOM 5930 N N . ASN A 1 751 ? -3.046 4.382 29.562 1.00 85.69 751 ASN A N 1
ATOM 5931 C CA . ASN A 1 751 ? -1.984 5.387 29.373 1.00 85.69 751 ASN A CA 1
ATOM 5932 C C . ASN A 1 751 ? -2.130 6.621 30.264 1.00 85.69 751 ASN A C 1
ATOM 5934 O O . ASN A 1 751 ? -1.141 7.223 30.679 1.00 85.69 751 ASN A O 1
ATOM 5938 N N . THR A 1 752 ? -3.365 7.049 30.521 1.00 76.56 752 THR A N 1
ATOM 5939 C CA . THR A 1 752 ? -3.634 8.338 31.164 1.00 76.56 752 THR A CA 1
ATOM 5940 C C . THR A 1 752 ? -4.638 8.228 32.298 1.00 76.56 752 THR A C 1
ATOM 5942 O O . THR A 1 752 ? -5.288 7.204 32.514 1.00 76.56 752 THR A O 1
ATOM 5945 N N . ASN A 1 753 ? -4.780 9.326 33.043 1.00 80.19 753 ASN A N 1
ATOM 5946 C CA . ASN A 1 753 ? -5.627 9.422 34.227 1.00 80.19 753 ASN A CA 1
ATOM 5947 C C . ASN A 1 753 ? -7.128 9.567 33.875 1.00 80.19 753 ASN A C 1
ATOM 5949 O O . ASN A 1 753 ? -7.810 10.476 34.351 1.00 80.19 753 ASN A O 1
ATOM 5953 N N . MET A 1 754 ? -7.631 8.689 33.001 1.00 92.56 754 MET A N 1
ATOM 5954 C CA . MET A 1 754 ? -9.055 8.510 32.721 1.00 92.56 754 MET A CA 1
ATOM 5955 C C . MET A 1 754 ? -9.706 7.644 33.802 1.00 92.56 754 MET A C 1
ATOM 5957 O O . MET A 1 754 ? -9.174 6.598 34.182 1.00 92.56 754 MET A O 1
ATOM 5961 N N . THR A 1 755 ? -10.899 8.031 34.257 1.00 94.94 755 THR A N 1
ATOM 5962 C CA . THR A 1 755 ? -11.683 7.216 35.198 1.00 94.94 755 THR A CA 1
ATOM 5963 C C . THR A 1 755 ? -12.121 5.895 34.560 1.00 94.94 755 THR A C 1
ATOM 5965 O O . THR A 1 755 ? -12.182 5.775 33.335 1.00 94.94 755 THR A O 1
ATOM 5968 N N . LEU A 1 756 ? -12.502 4.912 35.383 1.00 95.38 756 LEU A N 1
ATOM 5969 C CA . LEU A 1 756 ? -13.026 3.625 34.907 1.00 95.38 756 LEU A CA 1
ATOM 5970 C C . LEU A 1 756 ? -14.142 3.798 33.860 1.00 95.38 756 LEU A C 1
ATOM 5972 O O . LEU A 1 756 ? -14.102 3.173 32.805 1.00 95.38 756 LEU A O 1
ATOM 5976 N N . TYR A 1 757 ? -15.098 4.694 34.120 1.00 97.50 757 TYR A N 1
ATOM 5977 C CA . TYR A 1 757 ? -16.207 4.971 33.204 1.00 97.50 757 TYR A CA 1
ATOM 5978 C C . TYR A 1 757 ? -15.767 5.660 31.908 1.00 97.50 757 TYR A C 1
ATOM 5980 O O . TYR A 1 757 ? -16.332 5.372 30.857 1.00 97.50 757 TYR A O 1
ATOM 5988 N N . GLN A 1 758 ? -14.737 6.510 31.948 1.00 97.69 758 GLN A N 1
ATOM 5989 C CA . GLN A 1 758 ? -14.161 7.110 30.742 1.00 97.69 758 GLN A CA 1
ATOM 5990 C C . GLN A 1 758 ? -13.454 6.060 29.876 1.00 97.69 758 GLN A C 1
ATOM 5992 O O . GLN A 1 758 ? -13.684 6.029 28.669 1.00 97.69 758 GLN A O 1
ATOM 5997 N N . GLN A 1 759 ? -12.672 5.157 30.480 1.00 97.88 759 GLN A N 1
ATOM 5998 C CA . GLN A 1 759 ? -12.020 4.054 29.760 1.00 97.88 759 GLN A CA 1
ATOM 5999 C C . GLN A 1 759 ? -13.048 3.068 29.172 1.00 97.88 759 GLN A C 1
ATOM 6001 O O . GLN A 1 759 ? -12.916 2.652 28.021 1.00 97.88 759 GLN A O 1
ATOM 6006 N N . GLN A 1 760 ? -14.108 2.740 29.922 1.00 98.44 760 GLN A N 1
ATOM 6007 C CA . GLN A 1 760 ? -15.231 1.929 29.433 1.00 98.44 760 GLN A CA 1
ATOM 6008 C C . GLN A 1 760 ? -15.952 2.599 28.257 1.00 98.44 760 GLN A C 1
ATOM 6010 O O . GLN A 1 760 ? -16.178 1.963 27.231 1.00 98.44 760 GLN A O 1
ATOM 6015 N N . THR A 1 761 ? -16.284 3.887 28.368 1.00 98.62 761 THR A N 1
ATOM 6016 C CA . THR A 1 761 ? -16.917 4.646 27.282 1.00 98.62 761 THR A CA 1
ATOM 6017 C C . THR A 1 761 ? -16.039 4.689 26.032 1.00 98.62 761 THR A C 1
ATOM 6019 O O . THR A 1 761 ? -16.536 4.405 24.945 1.00 98.62 761 THR A O 1
ATOM 6022 N N . HIS A 1 762 ? -14.742 4.969 26.187 1.00 98.50 762 HIS A N 1
ATOM 6023 C CA . HIS A 1 762 ? -13.759 4.948 25.099 1.00 98.50 762 HIS A CA 1
ATOM 6024 C C . HIS A 1 762 ? -13.790 3.609 24.341 1.00 98.50 762 HIS A C 1
ATOM 6026 O O . HIS A 1 762 ? -14.110 3.565 23.152 1.00 98.50 762 HIS A O 1
ATOM 6032 N N . PHE A 1 763 ? -13.613 2.495 25.060 1.00 98.81 763 PHE A N 1
ATOM 6033 C CA . PHE A 1 763 ? -13.641 1.152 24.470 1.00 98.81 763 PHE A CA 1
ATOM 6034 C C . PHE A 1 763 ? -14.979 0.802 23.803 1.00 98.81 763 PHE A C 1
ATOM 6036 O O . PHE A 1 763 ? -15.005 0.219 22.716 1.00 98.81 763 PHE A O 1
ATOM 6043 N N . ALA A 1 764 ? -16.099 1.160 24.441 1.00 98.81 764 ALA A N 1
ATOM 6044 C CA . ALA A 1 764 ? -17.438 0.888 23.932 1.00 98.81 764 ALA A CA 1
ATOM 6045 C C . ALA A 1 764 ? -17.697 1.587 22.592 1.00 98.81 764 ALA A C 1
ATOM 6047 O O . ALA A 1 764 ? -18.255 0.965 21.687 1.00 98.81 764 ALA A O 1
ATOM 6048 N N . PHE A 1 765 ? -17.286 2.850 22.449 1.00 98.81 765 PHE A N 1
ATOM 6049 C CA . PHE A 1 765 ? -17.487 3.595 21.208 1.00 98.81 765 PHE A CA 1
ATOM 6050 C C . PHE A 1 765 ? -16.587 3.105 20.078 1.00 98.81 765 PHE A C 1
ATOM 6052 O O . PHE A 1 765 ? -17.115 2.843 19.001 1.00 98.81 765 PHE A O 1
ATOM 6059 N N . TRP A 1 766 ? -15.290 2.886 20.319 1.00 98.81 766 TRP A N 1
ATOM 6060 C CA . TRP A 1 766 ? -14.386 2.303 19.315 1.00 98.81 766 TRP A CA 1
ATOM 6061 C C . TRP A 1 766 ? -14.913 0.948 18.824 1.00 98.81 766 TRP A C 1
ATOM 6063 O O . TRP A 1 766 ? -14.981 0.685 17.621 1.00 98.81 766 TRP A O 1
ATOM 6073 N N . SER A 1 767 ? -15.401 0.121 19.754 1.00 98.75 767 SER A N 1
ATOM 6074 C CA . SER A 1 767 ? -15.995 -1.175 19.432 1.00 98.75 767 SER A CA 1
ATOM 6075 C C . SER A 1 767 ? -17.277 -1.045 18.602 1.00 98.75 767 SER A C 1
ATOM 6077 O O . SER A 1 767 ? -17.414 -1.684 17.560 1.00 98.75 767 SER A O 1
ATOM 6079 N N . ALA A 1 768 ? -18.218 -0.200 19.028 1.00 98.56 768 ALA A N 1
ATOM 6080 C CA . ALA A 1 768 ? -19.522 -0.040 18.382 1.00 98.56 768 ALA A CA 1
ATOM 6081 C C . ALA A 1 768 ? -19.462 0.689 17.028 1.00 98.56 768 ALA A C 1
ATOM 6083 O O . ALA A 1 768 ? -20.292 0.434 16.151 1.00 98.56 768 ALA A O 1
ATOM 6084 N N . LEU A 1 769 ? -18.482 1.577 16.848 1.00 98.56 769 LEU A N 1
ATOM 6085 C CA . LEU A 1 769 ? -18.245 2.337 15.621 1.00 98.56 769 LEU A CA 1
ATOM 6086 C C . LEU A 1 769 ? -17.316 1.625 14.630 1.00 98.56 769 LEU A C 1
ATOM 6088 O O . LEU A 1 769 ? -17.062 2.184 13.568 1.00 98.56 769 LEU A O 1
ATOM 6092 N N . LYS A 1 770 ? -16.876 0.393 14.935 1.00 98.25 770 LYS A N 1
ATOM 6093 C CA . LYS A 1 770 ? -16.009 -0.449 14.084 1.00 98.25 770 LYS A CA 1
ATOM 6094 C C . LYS A 1 770 ? -14.624 0.145 13.817 1.00 98.25 770 LYS A C 1
ATOM 6096 O O . LYS A 1 770 ? -14.046 -0.099 12.766 1.00 98.25 770 LYS A O 1
ATOM 6101 N N . SER A 1 771 ? -14.086 0.896 14.774 1.00 98.69 771 SER A N 1
ATOM 6102 C CA . SER A 1 771 ? -12.674 1.272 14.728 1.00 98.69 771 SER A CA 1
ATOM 6103 C C . SER A 1 771 ? -1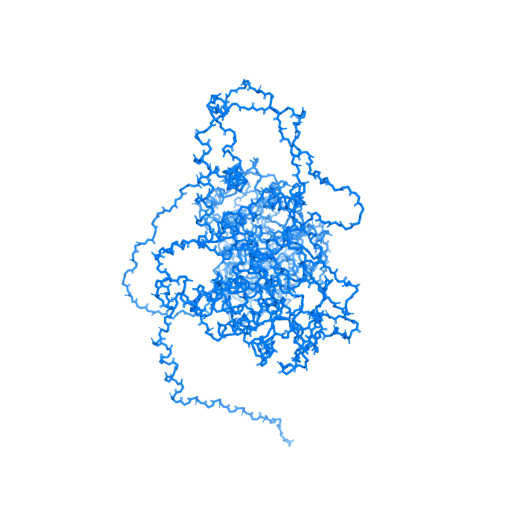1.794 0.024 14.884 1.00 98.69 771 SER A C 1
ATOM 6105 O O . SER A 1 771 ? -12.182 -0.896 15.616 1.00 98.69 771 SER A O 1
ATOM 6107 N N . PRO A 1 772 ? -10.591 0.004 14.291 1.00 98.69 772 PRO A N 1
ATOM 6108 C CA . PRO A 1 772 ? -9.467 -0.772 14.797 1.00 98.69 772 PRO A CA 1
ATOM 6109 C C . PRO A 1 772 ? -9.351 -0.674 16.325 1.00 98.69 772 PRO A C 1
ATOM 6111 O O . PRO A 1 772 ? -9.529 0.403 16.904 1.00 98.69 772 PRO A O 1
ATOM 6114 N N . LEU A 1 773 ? -9.049 -1.797 16.980 1.00 98.81 773 LEU A N 1
ATOM 6115 C CA . LEU A 1 773 ? -8.792 -1.872 18.421 1.00 98.81 773 LEU A CA 1
ATOM 6116 C C . LEU A 1 773 ? -7.294 -2.096 18.649 1.00 98.81 773 LEU A C 1
ATOM 6118 O O . LEU A 1 773 ? -6.848 -3.199 18.968 1.00 98.81 773 LEU A O 1
ATOM 6122 N N . ILE A 1 774 ? -6.510 -1.040 18.438 1.00 98.81 774 ILE A N 1
ATOM 6123 C CA . ILE A 1 774 ? -5.059 -1.050 18.640 1.00 98.81 774 ILE A CA 1
ATOM 6124 C C . ILE A 1 774 ? -4.742 -0.454 20.014 1.00 98.81 774 ILE A C 1
ATOM 6126 O O . ILE A 1 774 ? -5.056 0.702 20.277 1.00 98.81 774 ILE A O 1
ATOM 6130 N N . ILE A 1 775 ? -4.150 -1.238 20.913 1.00 98.69 775 ILE A N 1
ATOM 6131 C CA . ILE A 1 775 ? -3.746 -0.806 22.258 1.00 98.69 775 ILE A CA 1
ATOM 6132 C C . ILE A 1 775 ? -2.508 0.092 22.143 1.00 98.69 775 ILE A C 1
ATOM 6134 O O . ILE A 1 775 ? -1.495 -0.350 21.617 1.00 98.69 775 ILE A O 1
ATOM 6138 N N . GLY A 1 776 ? -2.565 1.319 22.671 1.00 97.25 776 GLY A N 1
ATOM 6139 C CA . GLY A 1 776 ? -1.406 2.226 22.713 1.00 97.25 776 GLY A CA 1
ATOM 6140 C C . GLY A 1 776 ? -0.629 2.214 24.039 1.00 97.25 776 GLY A C 1
ATOM 6141 O O . GLY A 1 776 ? 0.312 2.987 24.208 1.00 97.25 776 GLY A O 1
ATOM 6142 N N . ALA A 1 777 ? -1.055 1.421 25.025 1.00 96.19 777 ALA A N 1
ATOM 6143 C CA . ALA A 1 777 ? -0.519 1.469 26.385 1.00 96.19 777 ALA A CA 1
ATOM 6144 C C . ALA A 1 777 ? 0.693 0.562 26.630 1.00 96.19 777 ALA A C 1
ATOM 6146 O O . ALA A 1 777 ? 0.846 -0.469 25.975 1.00 96.19 777 ALA A O 1
ATOM 6147 N N . ASP A 1 778 ? 1.527 0.907 27.620 1.00 95.38 778 ASP A N 1
ATOM 6148 C CA . ASP A 1 778 ? 2.550 -0.016 28.126 1.00 95.38 778 ASP A CA 1
ATOM 6149 C C . ASP A 1 778 ? 1.856 -1.178 28.848 1.00 95.38 778 ASP A C 1
ATOM 6151 O O . ASP A 1 778 ? 1.383 -1.048 29.986 1.00 95.38 778 ASP A O 1
ATOM 6155 N N . ILE A 1 779 ? 1.813 -2.333 28.183 1.00 94.12 779 ILE A N 1
ATOM 6156 C CA . ILE A 1 779 ? 1.088 -3.501 28.676 1.00 94.12 779 ILE A CA 1
ATOM 6157 C C . ILE A 1 779 ? 1.696 -4.131 29.939 1.00 94.12 779 ILE A C 1
ATOM 6159 O O . ILE A 1 779 ? 0.988 -4.854 30.636 1.00 94.12 779 ILE A O 1
ATOM 6163 N N . ASN A 1 780 ? 2.941 -3.800 30.310 1.00 93.12 780 ASN A N 1
ATOM 6164 C CA . ASN A 1 780 ? 3.532 -4.185 31.602 1.00 93.12 780 ASN A CA 1
ATOM 6165 C C . ASN A 1 780 ? 2.855 -3.468 32.785 1.00 93.12 780 ASN A C 1
ATOM 6167 O O . ASN A 1 780 ? 2.910 -3.943 33.919 1.00 93.12 780 ASN A O 1
ATOM 6171 N N . SER A 1 781 ? 2.258 -2.299 32.529 1.00 91.69 781 SER A N 1
ATOM 6172 C CA . SER A 1 781 ? 1.728 -1.377 33.545 1.00 91.69 781 SER A CA 1
ATOM 6173 C C . SER A 1 781 ? 0.198 -1.355 33.651 1.00 91.69 781 SER A C 1
ATOM 6175 O O . SER A 1 781 ? -0.348 -0.672 34.521 1.00 91.69 781 SER A O 1
ATOM 6177 N N . LEU A 1 782 ? -0.503 -2.108 32.796 1.00 94.88 782 LEU A N 1
ATOM 6178 C CA . LEU A 1 782 ? -1.963 -2.133 32.763 1.00 94.88 782 LEU A CA 1
ATOM 6179 C C . LEU A 1 782 ? -2.564 -2.587 34.100 1.00 94.88 782 LEU A C 1
ATOM 6181 O O . LEU A 1 782 ? -2.211 -3.629 34.657 1.00 94.88 782 LEU A O 1
ATOM 6185 N N . SER A 1 783 ? -3.550 -1.832 34.588 1.00 95.56 783 SER A N 1
ATOM 6186 C CA . SER A 1 783 ? -4.322 -2.231 35.763 1.00 95.56 783 SER A CA 1
ATOM 6187 C C . SER A 1 783 ? -5.261 -3.401 35.437 1.00 95.56 783 SER A C 1
ATOM 6189 O O . SER A 1 783 ? -5.624 -3.639 34.281 1.00 95.56 783 SER A O 1
ATOM 6191 N N . LYS A 1 784 ? -5.719 -4.125 36.466 1.00 95.88 784 LYS A N 1
ATOM 6192 C CA . LYS A 1 784 ? -6.688 -5.227 36.297 1.00 95.88 784 LYS A CA 1
ATOM 6193 C C . LYS A 1 784 ? -8.002 -4.740 35.689 1.00 95.88 784 LYS A C 1
ATOM 6195 O O . LYS A 1 784 ? -8.633 -5.458 34.919 1.00 95.88 784 LYS A O 1
ATOM 6200 N N . GLU A 1 785 ? -8.393 -3.514 36.013 1.00 96.25 785 GLU A N 1
ATOM 6201 C CA . GLU A 1 785 ? -9.555 -2.838 35.457 1.00 96.25 785 GLU A CA 1
ATOM 6202 C C . GLU A 1 785 ? -9.352 -2.573 33.960 1.00 96.25 785 GLU A C 1
ATOM 6204 O O . GLU A 1 785 ? -10.195 -2.988 33.164 1.00 96.25 785 GLU A O 1
ATOM 6209 N N . SER A 1 786 ? -8.209 -1.998 33.561 1.00 97.50 786 SER A N 1
ATOM 6210 C CA . SER A 1 786 ? -7.861 -1.772 32.150 1.00 97.50 786 SER A CA 1
ATOM 6211 C C . SER A 1 786 ? -7.810 -3.083 31.352 1.00 97.50 786 SER A C 1
ATOM 6213 O O . SER A 1 786 ? -8.395 -3.160 30.273 1.00 97.50 786 SER A O 1
ATOM 6215 N N . ILE A 1 787 ? -7.218 -4.149 31.906 1.00 97.88 787 ILE A N 1
ATOM 6216 C CA . ILE A 1 787 ? -7.215 -5.490 31.291 1.00 97.88 787 ILE A CA 1
ATOM 6217 C C . ILE A 1 787 ? -8.644 -6.030 31.147 1.00 97.88 787 ILE A C 1
ATOM 6219 O O . ILE A 1 787 ? -8.992 -6.561 30.093 1.00 97.88 787 ILE A O 1
ATOM 6223 N N . SER A 1 788 ? -9.506 -5.882 32.160 1.00 97.81 788 SER A N 1
ATOM 6224 C CA . SER A 1 788 ? -10.892 -6.381 32.084 1.00 97.81 788 SER A CA 1
ATOM 6225 C C . SER A 1 788 ? -11.769 -5.610 31.087 1.00 97.81 788 SER A C 1
ATOM 6227 O O . SER A 1 788 ? -12.702 -6.188 30.531 1.00 97.81 788 SER A O 1
ATOM 6229 N N . ILE A 1 789 ? -11.446 -4.341 30.804 1.00 98.56 789 ILE A N 1
ATOM 6230 C CA . ILE A 1 789 ? -12.022 -3.591 29.679 1.00 98.56 789 ILE A CA 1
ATOM 6231 C C . ILE A 1 789 ? -11.527 -4.179 28.358 1.00 98.56 789 ILE A C 1
ATOM 6233 O O . ILE A 1 789 ? -12.337 -4.641 27.556 1.00 98.56 789 ILE A O 1
ATOM 6237 N N . LEU A 1 790 ? -10.204 -4.209 28.163 1.00 98.62 790 LEU A N 1
ATOM 6238 C CA . LEU A 1 790 ? -9.571 -4.640 26.916 1.00 98.62 790 LEU A CA 1
ATOM 6239 C C . LEU A 1 790 ? -9.901 -6.089 26.545 1.00 98.62 790 LEU A C 1
ATOM 6241 O O . LEU A 1 790 ? -9.921 -6.403 25.363 1.00 98.62 790 LEU A O 1
ATOM 6245 N N . THR A 1 791 ? -10.195 -6.958 27.515 1.00 98.50 791 THR A N 1
ATOM 6246 C CA . THR A 1 791 ? -10.540 -8.378 27.303 1.00 98.50 791 THR A CA 1
ATOM 6247 C C . THR A 1 791 ? -12.047 -8.679 27.350 1.00 98.50 791 THR A C 1
ATOM 6249 O O . THR A 1 791 ? -12.435 -9.852 27.317 1.00 98.50 791 THR A O 1
ATOM 6252 N N . ASN A 1 792 ? -12.929 -7.665 27.384 1.00 98.56 792 ASN A N 1
ATOM 6253 C CA . ASN A 1 792 ? -14.383 -7.878 27.381 1.00 98.56 792 ASN A CA 1
ATOM 6254 C C . ASN A 1 792 ? -14.870 -8.429 26.024 1.00 98.56 792 ASN A C 1
ATOM 6256 O O . ASN A 1 792 ? -15.233 -7.686 25.109 1.00 98.56 792 ASN A O 1
ATOM 6260 N N . ARG A 1 793 ? -14.926 -9.763 25.922 1.00 97.88 793 ARG A N 1
ATOM 6261 C CA . ARG A 1 793 ? -15.319 -10.499 24.710 1.00 97.88 793 ARG A CA 1
ATOM 6262 C C . ARG A 1 793 ? -16.723 -10.179 24.197 1.00 97.88 793 ARG A C 1
ATOM 6264 O O . ARG A 1 793 ? -16.955 -10.318 23.002 1.00 97.88 793 ARG A O 1
ATOM 6271 N N . GLU A 1 794 ? -17.659 -9.760 25.051 1.00 97.69 794 GLU A N 1
ATOM 6272 C CA . GLU A 1 794 ? -19.008 -9.397 24.589 1.00 97.69 794 GLU A CA 1
ATOM 6273 C C . GLU A 1 794 ? -19.008 -8.051 23.849 1.00 97.69 794 GLU A C 1
ATOM 6275 O O . GLU A 1 794 ? -19.763 -7.878 22.892 1.00 97.69 794 GLU A O 1
ATOM 6280 N N . ILE A 1 795 ? -18.125 -7.126 24.244 1.00 98.69 795 ILE A N 1
ATOM 6281 C CA . ILE A 1 795 ? -17.946 -5.827 23.581 1.00 98.69 795 ILE A CA 1
ATOM 6282 C C . ILE A 1 795 ? -17.019 -5.946 22.364 1.00 98.69 795 ILE A C 1
ATOM 6284 O O . ILE A 1 795 ? -17.339 -5.404 21.308 1.00 98.69 795 ILE A O 1
ATOM 6288 N N . ILE A 1 796 ? -15.957 -6.754 22.437 1.00 98.81 796 ILE A N 1
ATOM 6289 C CA . ILE A 1 796 ? -15.164 -7.134 21.252 1.00 98.81 796 ILE A CA 1
ATOM 6290 C C . ILE A 1 796 ? -16.051 -7.827 20.209 1.00 98.81 796 ILE A C 1
ATOM 6292 O O . ILE A 1 796 ? -15.954 -7.530 19.024 1.00 98.81 796 ILE A O 1
ATOM 6296 N N . GLY A 1 797 ? -16.981 -8.687 20.636 1.00 98.19 797 GLY A N 1
ATOM 6297 C CA . GLY A 1 797 ? -17.957 -9.327 19.753 1.00 98.19 797 GLY A CA 1
ATOM 6298 C C . GLY A 1 797 ? -18.920 -8.352 19.061 1.00 98.19 797 GLY A C 1
ATOM 6299 O O . GLY A 1 797 ? -19.510 -8.715 18.049 1.00 98.19 797 GLY A O 1
ATOM 6300 N N . ILE A 1 798 ? -19.063 -7.113 19.552 1.00 98.38 798 ILE A N 1
ATOM 6301 C CA . ILE A 1 798 ? -19.698 -6.033 18.783 1.00 98.38 798 ILE A CA 1
ATOM 6302 C C . ILE A 1 798 ? -18.744 -5.552 17.691 1.00 98.38 798 ILE A C 1
ATOM 6304 O O . ILE A 1 798 ? -19.167 -5.453 16.545 1.00 98.38 798 ILE A O 1
ATOM 6308 N N . ASN A 1 799 ? -17.484 -5.250 18.012 1.00 98.50 799 ASN A N 1
ATOM 6309 C CA . ASN A 1 799 ? -16.494 -4.768 17.041 1.00 98.50 799 ASN A CA 1
ATOM 6310 C C . ASN A 1 799 ? -16.293 -5.757 15.879 1.00 98.50 799 ASN A C 1
ATOM 6312 O O . ASN A 1 799 ? -16.434 -5.381 14.718 1.00 98.50 799 ASN A O 1
ATOM 6316 N N . GLN A 1 800 ? -16.096 -7.030 16.218 1.00 97.94 800 GLN A N 1
ATOM 6317 C CA . GLN A 1 800 ? -15.844 -8.150 15.308 1.00 97.94 800 GLN A CA 1
ATOM 6318 C C . GLN A 1 800 ? -17.120 -8.764 14.691 1.00 97.94 800 GLN A C 1
ATOM 6320 O O . GLN A 1 800 ? -17.065 -9.841 14.102 1.00 97.94 800 GLN A O 1
ATOM 6325 N N . ASP A 1 801 ? -18.286 -8.119 14.825 1.00 97.00 801 ASP A N 1
ATOM 6326 C CA . ASP A 1 801 ? -19.520 -8.615 14.203 1.00 97.00 801 ASP A CA 1
ATOM 6327 C C . ASP A 1 801 ? -19.427 -8.575 12.660 1.00 97.00 801 ASP A C 1
ATOM 6329 O O . ASP A 1 801 ? -19.153 -7.506 12.097 1.00 97.00 801 ASP A O 1
ATOM 6333 N N . PRO A 1 802 ? -19.712 -9.693 11.962 1.00 94.44 802 PRO A N 1
ATOM 6334 C CA . PRO A 1 802 ? -19.446 -9.849 10.532 1.00 94.44 802 PRO A CA 1
ATOM 6335 C C . PRO A 1 802 ? -20.388 -9.061 9.610 1.00 94.44 802 PRO A C 1
ATOM 6337 O O . PRO A 1 802 ? -20.229 -9.136 8.393 1.00 94.44 802 PRO A O 1
ATOM 6340 N N . LEU A 1 803 ? -21.363 -8.297 10.128 1.00 93.25 803 LEU A N 1
ATOM 6341 C CA . LEU A 1 803 ? -22.031 -7.286 9.299 1.00 93.25 803 LEU A CA 1
ATOM 6342 C C . LEU A 1 803 ? -21.118 -6.089 8.998 1.00 93.25 803 LEU A C 1
ATOM 6344 O O . LEU A 1 803 ? -21.396 -5.356 8.053 1.00 93.25 803 LEU A O 1
ATOM 6348 N N . GLY A 1 804 ? -20.087 -5.835 9.815 1.00 92.69 804 GLY A N 1
ATOM 6349 C CA . GLY A 1 804 ? -19.183 -4.685 9.666 1.00 92.69 804 GLY A CA 1
ATOM 6350 C C . GLY A 1 804 ? -19.852 -3.307 9.806 1.00 92.69 804 GLY A C 1
ATOM 6351 O O . GLY A 1 804 ? -19.200 -2.290 9.606 1.00 92.69 804 GLY A O 1
ATOM 6352 N N . THR A 1 805 ? -21.141 -3.235 10.163 1.00 92.31 805 THR A N 1
ATOM 6353 C CA . THR A 1 805 ? -21.903 -1.976 10.221 1.00 92.31 805 THR A CA 1
ATOM 6354 C C . THR A 1 805 ? -21.792 -1.290 11.579 1.00 92.31 805 THR A C 1
ATOM 6356 O O . THR A 1 805 ? -22.160 -1.881 12.598 1.00 92.31 805 THR A O 1
ATOM 6359 N N . ALA A 1 806 ? -21.357 -0.032 11.602 1.00 96.12 806 ALA A N 1
ATOM 6360 C CA . ALA A 1 806 ? -21.311 0.779 12.817 1.00 96.12 806 ALA A CA 1
ATOM 6361 C C . ALA A 1 806 ? -22.694 1.145 13.382 1.00 96.12 806 ALA A C 1
ATOM 6363 O O . ALA A 1 806 ? -23.716 1.148 12.686 1.00 96.12 806 ALA A O 1
ATOM 6364 N N . VAL A 1 807 ? -22.713 1.496 14.671 1.00 97.06 807 VAL A N 1
ATOM 6365 C CA . VAL A 1 807 ? -23.861 2.166 15.296 1.00 97.06 807 VAL A CA 1
ATOM 6366 C C . VAL A 1 807 ? -24.057 3.574 14.736 1.00 97.06 807 VAL A C 1
ATOM 6368 O O . VAL A 1 807 ? -23.101 4.271 14.414 1.00 97.06 807 VAL A O 1
ATOM 6371 N N . ASN A 1 808 ? -25.312 4.010 14.668 1.00 95.81 808 ASN A N 1
ATOM 6372 C CA . ASN A 1 808 ? -25.697 5.352 14.240 1.00 95.81 808 ASN A CA 1
ATOM 6373 C C . ASN A 1 808 ? -26.238 6.151 15.428 1.00 95.81 808 ASN A C 1
ATOM 6375 O O . ASN A 1 808 ? -26.894 5.597 16.314 1.00 95.81 808 ASN A O 1
ATOM 6379 N N . TYR A 1 809 ? -25.998 7.461 15.429 1.00 95.69 809 TYR A N 1
ATOM 6380 C CA . TYR A 1 809 ? -26.538 8.381 16.427 1.00 95.69 809 TYR A CA 1
ATOM 6381 C C . TYR A 1 809 ? -28.057 8.541 16.269 1.00 95.69 809 TYR A C 1
ATOM 6383 O O . TYR A 1 809 ? -28.553 8.919 15.206 1.00 95.69 809 TYR A O 1
ATOM 6391 N N . ILE A 1 810 ? -28.813 8.293 17.339 1.00 95.38 810 ILE A N 1
ATOM 6392 C CA . ILE A 1 810 ? -30.277 8.339 17.332 1.00 95.38 810 ILE A CA 1
ATOM 6393 C C . ILE A 1 810 ? -30.743 9.676 17.908 1.00 95.38 810 ILE A C 1
ATOM 6395 O O . ILE A 1 810 ? -31.054 9.799 19.094 1.00 95.38 810 ILE A O 1
ATOM 6399 N N . GLY A 1 811 ? -30.816 10.695 17.049 1.00 93.62 811 GLY A N 1
ATOM 6400 C CA . GLY A 1 811 ? -31.184 12.059 17.452 1.00 93.62 811 GLY A CA 1
ATOM 6401 C C . GLY A 1 811 ? -32.559 12.178 18.124 1.00 93.62 811 GLY A C 1
ATOM 6402 O O . GLY A 1 811 ? -32.725 12.991 19.023 1.00 93.62 811 GLY A O 1
ATOM 6403 N N . SER A 1 812 ? -33.529 11.328 17.771 1.00 92.88 812 SER A N 1
ATOM 6404 C CA . SER A 1 812 ? -34.862 11.296 18.402 1.00 92.88 812 SER A CA 1
ATOM 6405 C C . SER A 1 812 ? -34.883 10.717 19.824 1.00 92.88 812 SER A C 1
ATOM 6407 O O . SER A 1 812 ? -35.900 10.833 20.508 1.00 92.88 812 SER A O 1
ATOM 6409 N N . ALA A 1 813 ? -33.793 10.083 20.261 1.00 93.44 813 ALA A N 1
ATOM 6410 C C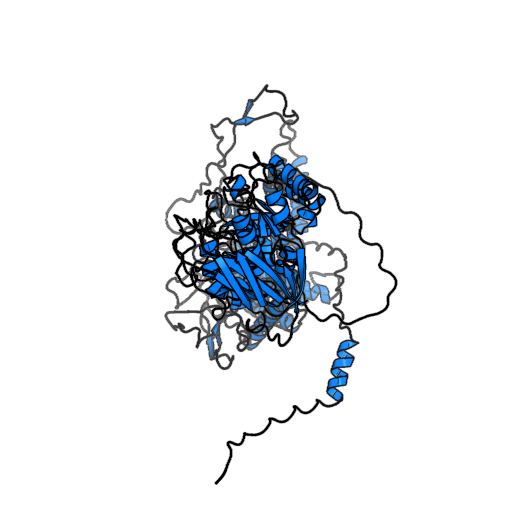A . ALA A 1 813 ? -33.622 9.508 21.595 1.00 93.44 813 ALA A CA 1
ATOM 6411 C C . ALA A 1 813 ? -32.466 10.161 22.379 1.00 93.44 813 ALA A C 1
ATOM 6413 O O . ALA A 1 813 ? -32.177 9.733 23.493 1.00 93.44 813 ALA A O 1
ATOM 6414 N N . SER A 1 814 ? -31.821 11.182 21.808 1.00 95.12 814 SER A N 1
ATOM 6415 C CA . SER A 1 814 ? -30.639 11.846 22.364 1.00 95.12 814 SER A CA 1
ATOM 6416 C C . SER A 1 814 ? -30.937 13.292 22.755 1.00 95.12 814 SER A C 1
ATOM 6418 O O . SER A 1 814 ? -31.763 13.961 22.136 1.00 95.12 814 SER A O 1
ATOM 6420 N N . ILE A 1 815 ? -30.218 13.790 23.757 1.00 93.69 815 ILE A N 1
ATOM 6421 C CA . ILE A 1 815 ? -30.173 15.198 24.151 1.00 93.69 815 ILE A CA 1
ATOM 6422 C C . ILE A 1 815 ? -28.709 15.628 24.068 1.00 93.69 815 ILE A C 1
ATOM 6424 O O . ILE A 1 815 ? -27.864 15.112 24.801 1.00 93.69 815 ILE A O 1
ATOM 6428 N N . GLU A 1 816 ? -28.424 16.551 23.153 1.00 86.00 816 GLU A N 1
ATOM 6429 C CA . GLU A 1 816 ? -27.075 17.039 22.857 1.00 86.00 816 GLU A CA 1
ATOM 6430 C C . GLU A 1 816 ? -26.400 17.650 24.097 1.00 86.00 816 GLU A C 1
ATOM 6432 O O . GLU A 1 816 ? -27.056 18.269 24.940 1.00 86.00 816 GLU A O 1
ATOM 6437 N N . ASP A 1 817 ? -25.094 17.404 24.239 1.00 87.56 817 ASP A N 1
ATOM 6438 C CA . ASP A 1 817 ? -24.283 17.721 25.419 1.00 87.56 817 ASP A CA 1
ATOM 6439 C C . ASP A 1 817 ? -24.809 17.124 26.748 1.00 87.56 817 ASP A C 1
ATOM 6441 O O . ASP A 1 817 ? -24.369 17.556 27.813 1.00 87.56 817 ASP A O 1
ATOM 6445 N N . SER A 1 818 ? -25.741 16.161 26.752 1.00 94.31 818 SER A N 1
ATOM 6446 C CA . SER A 1 818 ? -26.322 15.574 27.975 1.00 94.31 818 SER A CA 1
ATOM 6447 C C . SER A 1 818 ? -26.318 14.047 27.954 1.00 94.31 818 SER A C 1
ATOM 6449 O O . SER A 1 818 ? -25.503 13.436 28.643 1.00 94.31 818 SER A O 1
ATOM 6451 N N . VAL A 1 819 ? -27.214 13.427 27.183 1.00 95.81 819 VAL A N 1
ATOM 6452 C CA . VAL A 1 819 ? -27.356 11.969 27.105 1.00 95.81 819 VAL A CA 1
ATOM 6453 C C . VAL A 1 819 ? -27.524 11.578 25.648 1.00 95.81 819 VAL A C 1
ATOM 6455 O O . VAL A 1 819 ? -28.520 11.934 25.018 1.00 95.81 819 VAL A O 1
ATOM 6458 N N . GLN A 1 820 ? -26.570 10.821 25.117 1.00 96.50 820 GLN A N 1
ATOM 6459 C CA . GLN A 1 820 ? -26.619 10.318 23.750 1.00 96.50 820 GLN A CA 1
ATOM 6460 C C . GLN A 1 820 ? -27.085 8.866 23.708 1.00 96.50 820 GLN A C 1
ATOM 6462 O O . GLN A 1 820 ? -26.736 8.050 24.565 1.00 96.50 820 GLN A O 1
ATOM 6467 N N . VAL A 1 821 ? -27.831 8.538 22.658 1.00 97.38 821 VAL A N 1
ATOM 6468 C CA . VAL A 1 821 ? -28.245 7.179 22.321 1.00 97.38 821 VAL A CA 1
ATOM 6469 C C . VAL A 1 821 ? -27.737 6.850 20.929 1.00 97.38 821 VAL A C 1
ATOM 6471 O O . VAL A 1 821 ? -28.055 7.542 19.962 1.00 97.38 821 VAL A O 1
ATOM 6474 N N . TRP A 1 822 ? -26.983 5.763 20.821 1.00 97.75 822 TRP A N 1
ATOM 6475 C CA . TRP A 1 822 ? -26.507 5.229 19.548 1.00 97.75 822 TRP A CA 1
ATOM 6476 C C . TRP A 1 822 ? -27.021 3.808 19.381 1.00 97.75 822 TRP A C 1
ATOM 6478 O O . TRP A 1 822 ? -27.082 3.064 20.358 1.00 97.75 822 TRP A O 1
ATOM 6488 N N . ALA A 1 823 ? -27.404 3.419 18.169 1.00 96.88 823 ALA A N 1
ATOM 6489 C CA . ALA A 1 823 ? -27.967 2.099 17.914 1.00 96.88 823 ALA A CA 1
ATOM 6490 C C . ALA A 1 823 ? -27.515 1.529 16.568 1.00 96.88 823 ALA A C 1
ATOM 6492 O O . ALA A 1 823 ? -27.367 2.254 15.584 1.00 96.88 823 ALA A O 1
ATOM 6493 N N . GLY A 1 824 ? -27.318 0.214 16.516 1.00 95.06 824 GLY A N 1
ATOM 6494 C CA . GLY A 1 824 ? -26.897 -0.495 15.312 1.00 95.06 824 GLY A CA 1
ATOM 6495 C C . GLY A 1 824 ? -27.357 -1.946 15.304 1.00 95.06 824 GLY A C 1
ATOM 6496 O O . GLY A 1 824 ? -27.757 -2.505 16.330 1.00 95.06 824 GLY A O 1
ATOM 6497 N N . ARG A 1 825 ? -27.310 -2.554 14.120 1.00 93.81 825 ARG A N 1
ATOM 6498 C CA . ARG A 1 825 ? -27.606 -3.975 13.927 1.00 93.81 825 ARG A CA 1
ATOM 6499 C C . ARG A 1 825 ? -26.337 -4.802 14.116 1.00 93.81 825 ARG A C 1
ATOM 6501 O O . ARG A 1 825 ? -25.244 -4.331 13.822 1.00 93.81 825 ARG A O 1
ATOM 6508 N N . LEU A 1 826 ? -26.522 -6.030 14.581 1.00 93.94 826 LEU A N 1
ATOM 6509 C CA . LEU A 1 826 ? -25.526 -7.099 14.603 1.00 93.94 826 LEU A CA 1
ATOM 6510 C C . LEU A 1 826 ? -26.075 -8.273 13.783 1.00 93.94 826 LEU A C 1
ATOM 6512 O O . LEU A 1 826 ? -27.278 -8.322 13.499 1.00 93.94 826 LEU A O 1
ATOM 6516 N N . GLN A 1 827 ? -25.233 -9.237 13.420 1.00 93.06 827 GLN A N 1
ATOM 6517 C CA . GLN A 1 827 ? -25.678 -10.452 12.740 1.00 93.06 827 GLN A CA 1
ATOM 6518 C C . GLN A 1 827 ? -26.674 -11.243 13.607 1.00 93.06 827 GLN A C 1
ATOM 6520 O O . GLN A 1 827 ? -27.658 -11.773 13.090 1.00 93.06 827 GLN A O 1
ATOM 6525 N N . ASP A 1 828 ? -26.448 -11.279 14.925 1.00 90.56 828 ASP A N 1
ATOM 6526 C CA . ASP A 1 828 ? -27.225 -12.056 15.899 1.00 90.56 828 ASP A CA 1
ATOM 6527 C C . ASP A 1 828 ? -28.197 -11.220 16.759 1.00 90.56 828 ASP A C 1
ATOM 6529 O O . ASP A 1 828 ? -28.756 -11.722 17.737 1.00 90.56 828 ASP A O 1
ATOM 6533 N N . GLY A 1 829 ? -28.414 -9.946 16.417 1.00 92.06 829 GLY A N 1
ATOM 6534 C CA . GLY A 1 829 ? -29.269 -9.061 17.204 1.00 92.06 829 GLY A CA 1
ATOM 6535 C C . GLY A 1 829 ? -29.049 -7.583 16.911 1.00 92.06 829 GLY A C 1
ATOM 6536 O O . GLY A 1 829 ? -28.929 -7.159 15.763 1.00 92.06 829 GLY A O 1
ATOM 6537 N N . ASN A 1 830 ? -29.057 -6.767 17.962 1.00 94.50 830 ASN A N 1
ATOM 6538 C CA . ASN A 1 830 ? -28.807 -5.330 17.875 1.00 94.50 830 ASN A CA 1
ATOM 6539 C C . ASN A 1 830 ? -28.005 -4.859 19.089 1.00 94.50 830 ASN A C 1
ATOM 6541 O O . ASN A 1 830 ? -28.041 -5.493 20.145 1.00 94.50 830 ASN A O 1
ATOM 6545 N N . VAL A 1 831 ? -27.340 -3.718 18.952 1.00 96.94 831 VAL A N 1
ATOM 6546 C CA . VAL A 1 831 ? -26.614 -3.044 20.031 1.00 96.94 831 VAL A CA 1
ATOM 6547 C C . VAL A 1 831 ? -27.140 -1.621 20.211 1.00 96.94 831 VAL A C 1
ATOM 6549 O O . VAL A 1 831 ? -27.462 -0.942 19.234 1.00 96.94 831 VAL A O 1
ATOM 6552 N N . VAL A 1 832 ? -27.237 -1.174 21.464 1.00 97.56 832 VAL A N 1
ATOM 6553 C CA . VAL A 1 832 ? -27.589 0.200 21.838 1.00 97.56 832 VAL A CA 1
ATOM 6554 C C . VAL A 1 832 ? -26.626 0.700 22.911 1.00 97.56 832 VAL A C 1
ATOM 6556 O O . VAL A 1 832 ? -26.480 0.063 23.951 1.00 97.56 832 VAL A O 1
ATOM 6559 N N . LEU A 1 833 ? -25.996 1.848 22.675 1.00 98.44 833 LEU A N 1
ATOM 6560 C CA . LEU A 1 833 ? -25.178 2.564 23.654 1.00 98.44 833 LEU A CA 1
ATOM 6561 C C . LEU A 1 833 ? -26.011 3.697 24.254 1.00 98.44 833 LEU A C 1
ATOM 6563 O O . LEU A 1 833 ? -26.695 4.421 23.528 1.00 98.44 833 LEU A O 1
ATOM 6567 N N . LEU A 1 834 ? -25.924 3.857 25.572 1.00 98.06 834 LEU A N 1
ATOM 6568 C CA . LEU A 1 834 ? -26.534 4.948 26.327 1.00 98.06 834 LEU A CA 1
ATOM 6569 C C . LEU A 1 834 ? -25.433 5.672 27.108 1.00 98.06 834 LEU A C 1
ATOM 6571 O O . LEU A 1 834 ? -24.929 5.131 28.092 1.00 98.06 834 LEU A O 1
ATOM 6575 N N . PHE A 1 835 ? -25.061 6.866 26.651 1.00 98.00 835 PHE A N 1
ATOM 6576 C CA . PHE A 1 835 ? -23.874 7.606 27.088 1.00 98.00 835 PHE A CA 1
ATOM 6577 C C . PHE A 1 835 ? -24.251 8.911 27.797 1.00 98.00 835 PHE A C 1
ATOM 6579 O O . PHE A 1 835 ? -25.016 9.705 27.258 1.00 98.00 835 PHE A O 1
ATOM 6586 N N . ASN A 1 836 ? -23.692 9.146 28.986 1.00 97.69 836 ASN A N 1
ATOM 6587 C CA . ASN A 1 836 ? -23.747 10.425 29.695 1.00 97.69 836 ASN A CA 1
ATOM 6588 C C . ASN A 1 836 ? -22.556 11.322 29.311 1.00 97.69 836 ASN A C 1
ATOM 6590 O O . ASN A 1 836 ? -21.430 11.038 29.704 1.00 97.69 836 ASN A O 1
ATOM 6594 N N . GLU A 1 837 ? -22.789 12.444 28.626 1.00 94.94 837 GLU A N 1
ATOM 6595 C CA . GLU A 1 837 ? -21.735 13.415 28.281 1.00 94.94 837 GLU A CA 1
ATOM 6596 C C . GLU A 1 837 ? -21.315 14.324 29.452 1.00 94.94 837 GLU A C 1
ATOM 6598 O O . GLU A 1 837 ? -20.304 15.026 29.362 1.00 94.94 837 GLU A O 1
ATOM 6603 N N . LYS A 1 838 ? -22.074 14.356 30.555 1.00 95.56 838 LYS A N 1
ATOM 6604 C CA . LYS A 1 838 ? -21.816 15.254 31.687 1.00 95.56 838 LYS A CA 1
ATOM 6605 C C . LYS A 1 838 ? -20.777 14.704 32.667 1.00 95.56 838 LYS A C 1
ATOM 6607 O O . LYS A 1 838 ? -20.687 13.510 32.945 1.00 95.56 838 LYS A O 1
ATOM 6612 N N . SER A 1 839 ? -20.087 15.644 33.312 1.00 94.94 839 SER A N 1
ATOM 6613 C CA . SER A 1 839 ? -19.206 15.442 34.472 1.00 94.94 839 SER A CA 1
ATOM 6614 C C . SER A 1 839 ? -19.939 15.115 35.784 1.00 94.94 839 SER A C 1
ATOM 6616 O O . SER A 1 839 ? -19.309 15.014 36.835 1.00 94.94 839 SER A O 1
ATOM 6618 N N . TYR A 1 840 ? -21.262 14.967 35.744 1.00 96.25 840 TYR A N 1
ATOM 6619 C CA . TYR A 1 840 ? -22.133 14.661 36.875 1.00 96.25 840 TYR A CA 1
ATOM 6620 C C . TYR A 1 840 ? -23.199 13.647 36.443 1.00 96.25 840 TYR A C 1
ATOM 6622 O O . TYR A 1 840 ? -23.458 13.476 35.249 1.00 96.25 840 TYR A O 1
ATOM 6630 N N . ALA A 1 841 ? -23.810 12.957 37.407 1.00 97.56 841 ALA A N 1
ATOM 6631 C CA . ALA A 1 841 ? -24.773 11.903 37.113 1.00 97.56 841 ALA A CA 1
ATOM 6632 C C . ALA A 1 841 ? -26.025 12.422 36.372 1.00 97.56 841 ALA A C 1
ATOM 6634 O O . ALA A 1 841 ? -26.471 13.556 36.585 1.00 97.56 841 ALA A O 1
ATOM 6635 N N . GLN A 1 842 ? -26.612 11.592 35.507 1.00 97.50 842 GLN A N 1
ATOM 6636 C CA . GLN A 1 842 ? -27.821 11.905 34.732 1.00 97.50 842 GLN A CA 1
ATOM 6637 C C . GLN A 1 842 ? -28.910 10.850 34.935 1.00 97.50 842 GLN A C 1
ATOM 6639 O O . GLN A 1 842 ? -28.648 9.652 34.889 1.00 97.50 842 GLN A O 1
ATOM 6644 N N . ASN A 1 843 ? -30.160 11.293 35.092 1.00 95.44 843 ASN A N 1
ATOM 6645 C CA . ASN A 1 843 ? -31.324 10.411 35.007 1.00 95.44 843 ASN A CA 1
ATOM 6646 C C . ASN A 1 843 ? -31.664 10.180 33.530 1.00 95.44 843 ASN A C 1
ATOM 6648 O O . ASN A 1 843 ? -32.125 11.103 32.861 1.00 95.44 843 ASN A O 1
ATOM 6652 N N . ALA A 1 844 ? -31.474 8.959 33.035 1.00 93.62 844 ALA A N 1
ATOM 6653 C CA . ALA A 1 844 ? -31.758 8.586 31.655 1.00 93.62 844 ALA A CA 1
ATOM 6654 C C . ALA A 1 844 ? -32.957 7.629 31.566 1.00 93.62 844 ALA A C 1
ATOM 6656 O O . ALA A 1 844 ? -33.067 6.660 32.323 1.00 93.62 844 ALA A O 1
ATOM 6657 N N . ALA A 1 845 ? -33.848 7.886 30.606 1.00 90.88 845 ALA A N 1
ATOM 6658 C CA . ALA A 1 845 ? -34.980 7.027 30.272 1.00 90.88 845 ALA A CA 1
ATOM 6659 C C . ALA A 1 845 ? -34.875 6.606 28.800 1.00 90.88 845 ALA A C 1
ATOM 6661 O O . ALA A 1 845 ? -35.130 7.402 27.899 1.00 90.88 845 ALA A O 1
ATOM 6662 N N . LEU A 1 846 ? -34.498 5.352 28.557 1.00 91.75 846 LEU A N 1
ATOM 6663 C CA . LEU A 1 846 ? -34.289 4.795 27.221 1.00 91.75 846 LEU A CA 1
ATOM 6664 C C . LEU A 1 846 ? -35.457 3.880 26.846 1.00 91.75 846 LEU A C 1
ATOM 6666 O O . LEU A 1 846 ? -35.795 2.966 27.596 1.00 91.75 846 LEU A O 1
ATOM 6670 N N . SER A 1 847 ? -36.050 4.096 25.670 1.00 91.38 847 SER A N 1
ATOM 6671 C CA . SER A 1 847 ? -37.050 3.205 25.067 1.00 91.38 847 SER A CA 1
ATOM 6672 C C . SER A 1 847 ? -36.465 2.523 23.836 1.00 91.38 847 SER A C 1
ATOM 6674 O O . SER A 1 847 ? -35.954 3.194 22.942 1.00 91.38 847 SER A O 1
ATOM 6676 N N . PHE A 1 848 ? -36.574 1.198 23.761 1.00 89.56 848 PHE A N 1
ATOM 6677 C CA . PHE A 1 848 ? -35.986 0.408 22.675 1.00 89.56 848 PHE A CA 1
ATOM 6678 C C . PHE A 1 848 ? -36.848 0.375 21.401 1.00 89.56 848 PHE A C 1
ATOM 6680 O O . PHE A 1 848 ? -36.350 0.049 20.326 1.00 89.56 848 PHE A O 1
ATOM 6687 N N . ASN A 1 849 ? -38.129 0.748 21.496 1.00 82.94 849 ASN A N 1
ATOM 6688 C CA . ASN A 1 849 ? -39.088 0.627 20.390 1.00 82.94 849 ASN A CA 1
ATOM 6689 C C . ASN A 1 849 ? -38.841 1.623 19.236 1.00 82.94 849 ASN A C 1
ATOM 6691 O O . ASN A 1 849 ? -39.224 1.352 18.101 1.00 82.94 849 ASN A O 1
ATOM 6695 N N . ASN A 1 850 ? -38.225 2.780 19.514 1.00 78.38 850 ASN A N 1
ATOM 6696 C CA . ASN A 1 850 ? -38.186 3.928 18.592 1.00 78.38 850 ASN A CA 1
ATOM 6697 C C . ASN A 1 850 ? -36.775 4.233 18.045 1.00 78.38 850 ASN A C 1
ATOM 6699 O O . ASN A 1 850 ? -36.516 5.344 17.592 1.00 78.38 850 ASN A O 1
ATOM 6703 N N . LEU A 1 851 ? -35.861 3.257 18.077 1.00 87.88 851 LEU A N 1
ATOM 6704 C CA . LEU A 1 851 ? -34.441 3.442 17.730 1.00 87.88 851 LEU A CA 1
ATOM 6705 C C . LEU A 1 851 ? -34.105 3.188 16.246 1.00 87.88 851 LEU A C 1
ATOM 6707 O O . LEU A 1 851 ? -32.953 2.954 15.904 1.00 87.88 851 LEU A O 1
ATOM 6711 N N . GLY A 1 852 ? -35.101 3.153 15.355 1.00 82.31 852 GLY A N 1
ATOM 6712 C CA . GLY A 1 852 ? -34.898 2.902 13.916 1.00 82.31 852 GLY A CA 1
ATOM 6713 C C . GLY A 1 852 ? -34.533 1.456 13.533 1.00 82.31 852 GLY A C 1
ATOM 6714 O O . GLY A 1 852 ? -34.514 1.126 12.353 1.00 82.31 852 GLY A O 1
ATOM 6715 N N . LEU A 1 853 ? -34.327 0.566 14.508 1.00 83.00 853 LEU A N 1
ATOM 6716 C CA . LEU A 1 853 ? -33.865 -0.818 14.309 1.00 83.00 853 LEU A CA 1
ATOM 6717 C C . LEU A 1 853 ? -34.912 -1.788 13.708 1.00 83.00 853 LEU A C 1
ATOM 6719 O O . LEU A 1 853 ? -34.614 -2.962 13.501 1.00 83.00 853 LEU A O 1
ATOM 6723 N N . GLY A 1 854 ? -36.151 -1.345 13.460 1.00 73.75 854 GLY A N 1
ATOM 6724 C CA . GLY A 1 854 ? -37.227 -2.207 12.939 1.00 73.75 854 GLY A CA 1
ATOM 6725 C C . GLY A 1 854 ? -37.764 -3.236 13.948 1.00 73.75 854 GLY A C 1
ATOM 6726 O O . GLY A 1 854 ? -38.200 -4.316 13.557 1.00 73.75 854 GLY A O 1
ATOM 6727 N N . ILE A 1 855 ? -37.717 -2.917 15.247 1.00 69.88 855 ILE A N 1
ATOM 6728 C CA . ILE A 1 855 ? -37.998 -3.827 16.371 1.00 69.88 855 ILE A CA 1
ATOM 6729 C C . ILE A 1 855 ? -39.395 -3.547 16.973 1.00 69.88 855 ILE A C 1
ATOM 6731 O O . ILE A 1 855 ? -39.557 -2.534 17.649 1.00 69.88 855 ILE A O 1
ATOM 6735 N N . PRO A 1 856 ? -40.410 -4.420 16.786 1.00 59.22 856 PRO A N 1
ATOM 6736 C CA . PRO A 1 856 ? -41.794 -4.115 17.180 1.00 59.22 856 PRO A CA 1
ATOM 6737 C C . PRO A 1 856 ? -42.246 -4.677 18.543 1.00 59.22 856 PRO A C 1
ATOM 6739 O O . PRO A 1 856 ? -43.408 -4.507 18.908 1.00 59.22 856 PRO A O 1
ATOM 6742 N N . THR A 1 857 ? -41.403 -5.406 19.284 1.00 67.25 857 THR A N 1
ATOM 6743 C CA . THR A 1 857 ? -41.825 -6.174 20.476 1.00 67.25 857 THR A CA 1
ATOM 6744 C C . THR A 1 857 ? -40.817 -6.099 21.632 1.00 67.25 857 THR A C 1
ATOM 6746 O O . THR A 1 857 ? -39.658 -5.763 21.395 1.00 67.25 857 THR A O 1
ATOM 6749 N N . PRO A 1 858 ? -41.215 -6.423 22.884 1.00 66.81 858 PRO A N 1
ATOM 6750 C CA . PRO A 1 858 ? -40.293 -6.466 24.022 1.00 66.81 858 PRO A CA 1
ATOM 6751 C C . PRO A 1 858 ? -39.129 -7.439 23.787 1.00 66.81 858 PRO A C 1
ATOM 6753 O O . PRO A 1 858 ? -39.314 -8.477 23.147 1.00 66.81 858 PRO A O 1
ATOM 6756 N N . ARG A 1 859 ? -37.938 -7.118 24.301 1.00 79.31 859 ARG A N 1
ATOM 6757 C CA . ARG A 1 859 ? -36.690 -7.852 24.016 1.00 79.31 859 ARG A CA 1
ATOM 6758 C C . ARG A 1 859 ? -36.082 -8.505 25.249 1.00 79.31 859 ARG A C 1
ATOM 6760 O O . ARG A 1 859 ? -36.398 -8.124 26.380 1.00 79.31 859 ARG A O 1
ATOM 6767 N N . ASN A 1 860 ? -35.208 -9.482 25.021 1.00 90.94 860 ASN A N 1
ATOM 6768 C CA . ASN A 1 860 ? -34.181 -9.817 25.996 1.00 90.94 860 ASN A CA 1
ATOM 6769 C C . ASN A 1 860 ? -33.063 -8.782 25.850 1.00 90.94 860 ASN A C 1
ATOM 6771 O O . ASN A 1 860 ? -32.591 -8.514 24.747 1.00 90.94 860 ASN A O 1
ATOM 6775 N N . VAL A 1 861 ? -32.692 -8.158 26.962 1.00 93.12 861 VAL A N 1
ATOM 6776 C CA . VAL A 1 861 ? -31.706 -7.078 27.013 1.00 93.12 861 VAL A CA 1
ATOM 6777 C C . VAL A 1 861 ? -30.608 -7.498 27.973 1.00 93.12 861 VAL A C 1
ATOM 6779 O O . VAL A 1 861 ? -30.901 -7.865 29.112 1.00 93.12 861 VAL A O 1
ATOM 6782 N N . ARG A 1 862 ? -29.357 -7.429 27.525 1.00 95.81 862 ARG A N 1
ATOM 6783 C CA . ARG A 1 862 ? -28.166 -7.706 28.330 1.00 95.81 862 ARG A CA 1
ATOM 6784 C C . ARG A 1 862 ? -27.276 -6.473 28.347 1.00 95.81 862 ARG A C 1
ATOM 6786 O O . ARG A 1 862 ? -26.942 -5.966 27.283 1.00 95.81 862 ARG A O 1
ATOM 6793 N N . GLU A 1 863 ? -26.918 -5.986 29.530 1.00 96.94 863 GLU A N 1
ATOM 6794 C CA . GLU A 1 863 ? -25.936 -4.907 29.685 1.00 96.94 863 GLU A CA 1
ATOM 6795 C C . GLU A 1 863 ? -24.537 -5.523 29.858 1.00 96.94 863 GLU A C 1
ATOM 6797 O O . GLU A 1 863 ? -24.359 -6.428 30.678 1.00 96.94 863 GLU A O 1
ATOM 6802 N N . LEU A 1 864 ? -23.580 -5.096 29.029 1.00 98.06 864 LEU A N 1
ATOM 6803 C CA . LEU A 1 864 ? -22.332 -5.827 28.771 1.00 98.06 864 LEU A CA 1
ATOM 6804 C C . LEU A 1 864 ? -21.185 -5.519 29.750 1.00 98.06 864 LEU A C 1
ATOM 6806 O O . LEU A 1 864 ? -20.190 -6.243 29.745 1.00 98.06 864 LEU A O 1
ATOM 6810 N N . TRP A 1 865 ? -21.307 -4.499 30.605 1.00 97.44 865 TRP A N 1
ATOM 6811 C CA . TRP A 1 865 ? -20.345 -4.255 31.689 1.00 97.44 865 TRP A CA 1
ATOM 6812 C C . TRP A 1 865 ? -20.689 -5.026 32.964 1.00 97.44 865 TRP A C 1
ATOM 6814 O O . TRP A 1 865 ? -19.821 -5.630 33.586 1.00 97.44 865 TRP A O 1
ATOM 6824 N N . SER A 1 866 ? -21.962 -5.016 33.359 1.00 95.62 866 SER A N 1
ATOM 6825 C CA . SER A 1 866 ? -22.457 -5.684 34.570 1.00 95.62 866 SER A CA 1
ATOM 6826 C C . SER A 1 866 ? -22.914 -7.127 34.338 1.00 95.62 866 SER A C 1
ATOM 6828 O O . SER A 1 866 ? -23.203 -7.844 35.297 1.00 95.62 866 SER A O 1
ATOM 6830 N N . GLY A 1 867 ? -23.059 -7.550 33.077 1.00 95.25 867 GLY A N 1
ATOM 6831 C CA . GLY A 1 867 ? -23.641 -8.840 32.704 1.00 95.25 867 GLY A CA 1
ATOM 6832 C C . GLY A 1 867 ? -25.124 -8.979 33.076 1.00 95.25 867 GLY A C 1
ATOM 6833 O O . GLY A 1 867 ? -25.658 -10.095 33.067 1.00 95.25 867 GLY A O 1
ATOM 6834 N N . LYS A 1 868 ? -25.797 -7.878 33.435 1.00 94.56 868 LYS A N 1
ATOM 6835 C CA . LYS A 1 868 ? -27.183 -7.874 33.909 1.00 94.56 868 LYS A CA 1
ATOM 6836 C C . LYS A 1 868 ? -28.151 -8.128 32.757 1.00 94.56 868 LYS A C 1
ATOM 6838 O O . LYS A 1 868 ? -28.109 -7.450 31.734 1.00 94.56 868 LYS A O 1
ATOM 6843 N N . ASN A 1 869 ? -29.060 -9.078 32.961 1.00 94.62 869 ASN A N 1
ATOM 6844 C CA . ASN A 1 869 ? -30.085 -9.453 31.991 1.00 94.62 869 ASN A CA 1
ATOM 6845 C C . ASN A 1 869 ? -31.471 -8.959 32.433 1.00 94.62 869 ASN A C 1
ATOM 6847 O O . ASN A 1 869 ? -31.825 -9.045 33.610 1.00 94.62 869 ASN A O 1
ATOM 6851 N N . TRP A 1 870 ? -32.289 -8.540 31.471 1.00 93.00 870 TRP A N 1
ATOM 6852 C CA . TRP A 1 870 ? -33.727 -8.333 31.624 1.00 93.00 870 TRP A CA 1
ATOM 6853 C C . TRP A 1 870 ? -34.475 -9.051 30.498 1.00 93.00 870 TRP A C 1
ATOM 6855 O O . TRP A 1 870 ? -34.057 -9.006 29.342 1.00 93.00 870 TRP A O 1
ATOM 6865 N N . SER A 1 871 ? -35.620 -9.658 30.807 1.00 90.62 871 SER A N 1
ATOM 6866 C CA . SER A 1 871 ? -36.474 -10.316 29.810 1.00 90.62 871 SER A CA 1
ATOM 6867 C C . SER A 1 871 ? -37.750 -9.526 29.549 1.00 90.62 871 SER A C 1
ATOM 6869 O O . SER A 1 871 ? -38.389 -9.043 30.482 1.00 90.62 871 SER A O 1
ATOM 6871 N N . LYS A 1 872 ? -38.157 -9.460 28.276 1.00 87.31 872 LYS A N 1
ATOM 6872 C CA . LYS A 1 872 ? -39.382 -8.787 27.806 1.00 87.31 872 LYS A CA 1
ATOM 6873 C C . LYS A 1 872 ? -39.470 -7.316 28.239 1.00 87.31 872 LYS A C 1
ATOM 6875 O O . LYS A 1 872 ? -40.541 -6.834 28.608 1.00 87.31 872 LYS A O 1
ATOM 6880 N N . VAL A 1 873 ? -38.359 -6.587 28.151 1.00 88.25 873 VAL A N 1
ATOM 6881 C CA . VAL A 1 873 ? -38.305 -5.149 28.455 1.00 88.25 873 VAL A CA 1
ATOM 6882 C C . VAL A 1 873 ? -38.409 -4.316 27.175 1.00 88.25 873 VAL A C 1
ATOM 6884 O O . VAL A 1 873 ? -37.898 -4.698 26.124 1.00 88.25 873 VAL A O 1
ATOM 6887 N N . SER A 1 874 ? -39.103 -3.178 27.268 1.00 87.19 874 SER A N 1
ATOM 6888 C CA . SER A 1 874 ? -39.244 -2.170 26.202 1.00 87.19 874 SER A CA 1
ATOM 6889 C C . SER A 1 874 ? -38.671 -0.796 26.574 1.00 87.19 874 SER A C 1
ATOM 6891 O O . SER A 1 874 ? -38.443 0.025 25.688 1.00 87.19 874 SER A O 1
ATOM 6893 N N . LYS A 1 875 ? -38.415 -0.543 27.866 1.00 89.88 875 LYS A N 1
ATOM 6894 C CA . LYS A 1 875 ? -37.771 0.676 28.369 1.00 89.88 875 LYS A CA 1
ATOM 6895 C C . LYS A 1 875 ? -36.962 0.426 29.642 1.00 89.88 875 LYS A C 1
ATOM 6897 O O . LYS A 1 875 ? -37.354 -0.412 30.454 1.00 89.88 875 LYS A O 1
ATOM 6902 N N . VAL A 1 876 ? -35.907 1.204 29.855 1.00 90.75 876 VAL A N 1
ATOM 6903 C CA . VAL A 1 876 ? -35.135 1.247 31.107 1.00 90.75 876 VAL A CA 1
ATOM 6904 C C . VAL A 1 876 ? -35.038 2.681 31.624 1.00 90.75 876 VAL A C 1
ATOM 6906 O O . VAL A 1 876 ? -34.875 3.615 30.843 1.00 90.75 876 VAL A O 1
ATOM 6909 N N . ASN A 1 877 ? -35.134 2.842 32.944 1.00 93.44 877 ASN A N 1
ATOM 6910 C CA . ASN A 1 877 ? -34.876 4.098 33.649 1.00 93.44 877 ASN A CA 1
ATOM 6911 C C . ASN A 1 877 ? -33.663 3.859 34.553 1.00 93.44 877 ASN A C 1
ATOM 6913 O O . ASN A 1 877 ? -33.723 2.972 35.408 1.00 93.44 877 ASN A O 1
ATOM 6917 N N . ILE A 1 878 ? -32.570 4.586 34.336 1.00 94.38 878 ILE A N 1
ATOM 6918 C CA . ILE A 1 878 ? -31.275 4.347 34.986 1.00 94.38 878 ILE A CA 1
ATOM 6919 C C . ILE A 1 878 ? -30.620 5.692 35.330 1.00 94.38 878 ILE A C 1
ATOM 6921 O O . ILE A 1 878 ? -30.764 6.664 34.590 1.00 94.38 878 ILE A O 1
ATOM 6925 N N . VAL A 1 879 ? -29.898 5.739 36.451 1.00 96.44 879 VAL A N 1
ATOM 6926 C CA . VAL A 1 879 ? -28.946 6.817 36.745 1.00 96.44 879 VAL A CA 1
ATOM 6927 C C . VAL A 1 879 ? -27.613 6.440 36.106 1.00 96.44 879 VAL A C 1
ATOM 6929 O O . VAL A 1 879 ? -27.074 5.381 36.417 1.00 96.44 879 VAL A O 1
ATOM 6932 N N . LEU A 1 880 ? -27.118 7.275 35.197 1.00 97.25 880 LEU A N 1
ATOM 6933 C CA . LEU A 1 880 ? -25.791 7.147 34.601 1.00 97.25 880 LEU A CA 1
ATOM 6934 C C . LEU A 1 880 ? -24.803 7.977 35.413 1.00 97.25 880 LEU A C 1
ATOM 6936 O O . LEU A 1 880 ? -25.053 9.157 35.658 1.00 97.25 880 LEU A O 1
ATOM 6940 N N . GLU A 1 881 ? -23.677 7.384 35.781 1.00 98.12 881 GLU A N 1
ATOM 6941 C CA . GLU A 1 881 ? -22.561 8.071 36.432 1.00 98.12 881 GLU A CA 1
ATOM 6942 C C . GLU A 1 881 ? -21.821 9.020 35.459 1.00 98.12 881 GLU A C 1
ATOM 6944 O O . GLU A 1 881 ? -22.044 8.951 34.243 1.00 98.12 881 GLU A O 1
ATOM 6949 N N . PRO A 1 882 ? -20.963 9.941 35.948 1.00 97.31 882 PRO A N 1
ATOM 6950 C CA . PRO A 1 882 ? -20.193 10.855 35.101 1.00 97.31 882 PRO A CA 1
ATOM 6951 C C . PRO A 1 882 ? -19.438 10.132 33.983 1.00 97.31 882 PRO A C 1
ATOM 6953 O O . PRO A 1 882 ? -18.674 9.203 34.248 1.00 97.31 882 PRO A O 1
ATOM 6956 N N . TYR A 1 883 ? -19.633 10.578 32.740 1.00 96.94 883 TYR A N 1
ATOM 6957 C CA . TYR A 1 883 ? -19.006 10.000 31.542 1.00 96.94 883 TYR A CA 1
ATOM 6958 C C . TYR A 1 883 ? -19.268 8.499 31.299 1.00 96.94 883 TYR A C 1
ATOM 6960 O O . TYR A 1 883 ? -18.561 7.877 30.506 1.00 96.94 883 TYR A O 1
ATOM 6968 N N . GLN A 1 884 ? -20.263 7.899 31.960 1.00 98.19 884 GLN A N 1
ATOM 6969 C CA . GLN A 1 884 ? -20.585 6.477 31.827 1.00 98.19 884 GLN A CA 1
ATOM 6970 C C . GLN A 1 884 ? -21.351 6.174 30.535 1.00 98.19 884 GLN A C 1
ATOM 6972 O O . GLN A 1 884 ? -22.309 6.869 30.189 1.00 98.19 884 GLN A O 1
ATOM 6977 N N . THR A 1 885 ? -20.980 5.071 29.881 1.00 98.50 885 THR A N 1
ATOM 6978 C CA . THR A 1 885 ? -21.748 4.450 28.795 1.00 98.50 885 THR A CA 1
ATOM 6979 C C . THR A 1 885 ? -22.177 3.048 29.189 1.00 98.50 885 THR A C 1
ATOM 698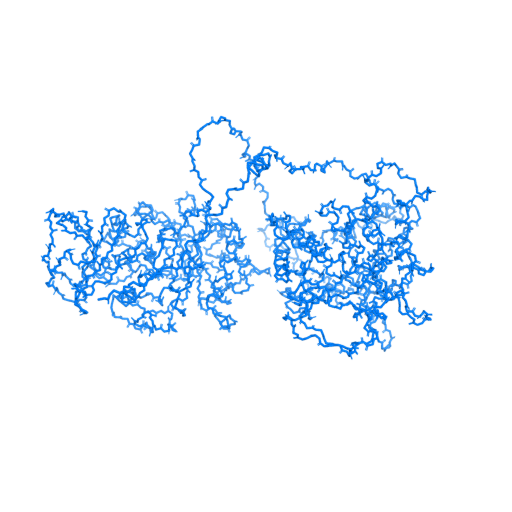1 O O . THR A 1 885 ? -21.337 2.195 29.472 1.00 98.50 885 THR A O 1
ATOM 6984 N N . LEU A 1 886 ? -23.484 2.791 29.158 1.00 98.44 886 LEU A N 1
ATOM 6985 C CA . LEU A 1 886 ? -24.025 1.436 29.234 1.00 98.44 886 LEU A CA 1
ATOM 6986 C C . LEU A 1 886 ? -24.188 0.873 27.825 1.00 98.44 886 LEU A C 1
ATOM 6988 O O . LEU A 1 886 ? -24.698 1.560 26.936 1.00 98.44 886 LEU A O 1
ATOM 6992 N N . VAL A 1 887 ? -23.770 -0.377 27.634 1.00 98.56 887 VAL A N 1
ATOM 6993 C CA . VAL A 1 887 ? -23.837 -1.065 26.341 1.00 98.56 887 VAL A CA 1
ATOM 6994 C C . VAL A 1 887 ? -24.863 -2.179 26.453 1.00 98.56 887 VAL A C 1
ATOM 6996 O O . VAL A 1 887 ? -24.686 -3.110 27.232 1.00 98.56 887 VAL A O 1
ATOM 6999 N N . PHE A 1 888 ? -25.944 -2.089 25.685 1.00 97.19 888 PHE A N 1
ATOM 7000 C CA . PHE A 1 888 ? -27.027 -3.065 25.682 1.00 97.19 888 PHE A CA 1
ATOM 7001 C C . PHE A 1 888 ? -26.991 -3.904 24.407 1.00 97.19 888 PHE A C 1
ATOM 7003 O O . PHE A 1 888 ? -27.126 -3.357 23.312 1.00 97.19 888 PHE A O 1
ATOM 7010 N N . LYS A 1 889 ? -26.902 -5.230 24.536 1.00 95.38 889 LYS A N 1
ATOM 7011 C CA . LYS A 1 889 ? -27.213 -6.169 23.450 1.00 95.38 889 LYS A CA 1
ATOM 7012 C C . LYS A 1 889 ? -28.682 -6.585 23.542 1.00 95.38 889 LYS A C 1
ATOM 7014 O O . LYS A 1 889 ? -29.172 -6.909 24.626 1.00 95.38 889 LYS A O 1
ATOM 7019 N N . LEU A 1 890 ? -29.385 -6.547 22.410 1.00 92.81 890 LEU A N 1
ATOM 7020 C CA . LEU A 1 890 ? -30.804 -6.877 22.290 1.00 92.81 890 LEU A CA 1
ATOM 7021 C C . LEU A 1 890 ? -31.004 -8.096 21.391 1.00 92.81 890 LEU A C 1
ATOM 7023 O O . LEU A 1 890 ? -30.546 -8.101 20.244 1.00 92.81 890 LEU A O 1
ATOM 7027 N N . GLN A 1 891 ? -31.759 -9.066 21.910 1.00 85.00 891 GLN A N 1
ATOM 7028 C CA . GLN A 1 891 ? -32.186 -10.300 21.242 1.00 85.00 891 GLN A CA 1
ATOM 7029 C C . GLN A 1 891 ? -33.720 -10.398 21.259 1.00 85.00 891 GLN A C 1
ATOM 7031 O O . GLN A 1 891 ? -34.325 -10.204 22.346 1.00 85.00 891 GLN A O 1
#

InterPro domains:
  IPR002241 Glycoside hydrolase, family 27 [PF16499] (515-801)
  IPR002241 Glycoside hydrolase, family 27 [PR00740] (510-529)
  IPR002241 Glycoside hydrolase, family 27 [PR00740] (546-561)
  IPR002241 Glycoside hydrolase, family 27 [PR00740] (587-608)
  IPR002241 Glycoside hydrolase, family 27 [PR00740] (621-638)
  IPR002241 Glycoside hydrolase, family 27 [PR00740] (651-669)
  IPR002241 Glycoside hydrolase, family 27 [PR00740] (736-755)
  IPR002241 Glycoside hydrolase, family 27 [PR00740] (757-778)
  IPR002241 Glycoside hydrolase, family 27 [cd14792] (516-801)
  IPR008928 Six-hairpin glycosidase superfamily [SSF48208] (97-410)
  IPR012341 Six-hairpin glycosidase-like superfamily [G3DSA:1.50.10.10] (77-399)
  IPR013780 Glycosyl hydrolase, all-beta [G3DSA:2.60.40.1180] (800-891)
  IPR013785 Aldolase-type TIM barrel [G3DSA:3.20.20.70] (510-799)
  IPR017853 Glycoside hydrolase superfamily [SSF51445] (513-802)
  IPR041233 Alpha galactosidase, C-terminal domain [PF17801] (817-890)
  IPR052369 Unsaturated Glycosaminoglycan Hydrolases [PTHR36845] (97-422)